Protein AF-0000000067736826 (afdb_homodimer)

Nearest PDB structures (foldseek):
  2xr7-assembly1_A-2  TM=9.872E-01  e=1.363E-75  Nicotiana tabacum
  7dev-assembly1_A  TM=9.534E-01  e=1.791E-51  Gentiana triflora
  7dex-assembly1_A  TM=9.556E-01  e=1.520E-51  Gentiana triflora
  6lpw-assembly1_A-2  TM=7.899E-01  e=3.108E-28  Arabidopsis thaliana
  8dqr-assembly1_A  TM=7.843E-01  e=4.559E-28  Arabidopsis thaliana

Organism: Nicotiana tabacum (NCBI:txid4097)

pLDDT: mean 92.84, std 6.23, range [62.31, 98.81]

Structure (mmCIF, N/CA/C/O ba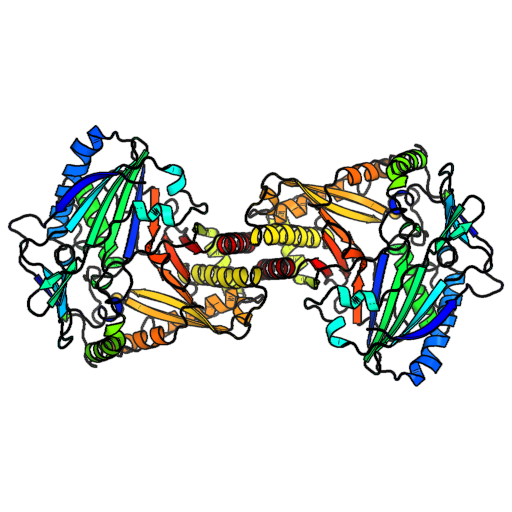ckbone):
data_AF-0000000067736826-model_v1
#
loop_
_entity.id
_entity.type
_entity.pdbx_description
1 polymer 'Anthocyanin 5-aromatic acyltransferase-like'
#
loop_
_atom_site.group_PDB
_atom_site.id
_atom_site.type_symbol
_atom_site.label_atom_id
_atom_site.label_alt_id
_atom_site.label_comp_id
_atom_site.label_asym_id
_atom_site.label_entity_id
_atom_site.label_seq_id
_atom_site.pdbx_PDB_ins_code
_atom_site.Cartn_x
_atom_site.Cartn_y
_atom_site.Cartn_z
_atom_site.occupancy
_atom_site.B_iso_or_equiv
_atom_site.auth_seq_id
_atom_site.auth_comp_id
_atom_site.auth_asym_id
_atom_site.auth_atom_id
_atom_site.pdbx_PDB_model_num
ATOM 1 N N . MET A 1 1 ? 15.25 -13.039 -27.672 1 75.31 1 MET A N 1
ATOM 2 C CA . MET A 1 1 ? 14.867 -13.922 -28.766 1 75.31 1 MET A CA 1
ATOM 3 C C . MET A 1 1 ? 15.641 -15.234 -28.703 1 75.31 1 MET A C 1
ATOM 5 O O . MET A 1 1 ? 16.75 -15.281 -28.156 1 75.31 1 MET A O 1
ATOM 9 N N . ALA A 1 2 ? 14.961 -16.422 -28.938 1 84.31 2 ALA A N 1
ATOM 10 C CA . ALA A 1 2 ? 15.602 -17.734 -28.969 1 84.31 2 ALA A CA 1
ATOM 11 C C . ALA A 1 2 ? 15.719 -18.266 -30.391 1 84.31 2 ALA A C 1
ATOM 13 O O . ALA A 1 2 ? 14.812 -18.078 -31.203 1 84.31 2 ALA A O 1
ATOM 14 N N . SER A 1 3 ? 16.953 -18.672 -30.75 1 92.12 3 SER A N 1
ATOM 15 C CA . SER A 1 3 ? 17.172 -19.297 -32.031 1 92.12 3 SER A CA 1
ATOM 16 C C . SER A 1 3 ? 17.188 -20.828 -31.938 1 92.12 3 SER A C 1
ATOM 18 O O . SER A 1 3 ? 17.766 -21.375 -31 1 92.12 3 SER A O 1
ATOM 20 N N . VAL A 1 4 ? 16.641 -21.516 -32.938 1 95.81 4 VAL A N 1
ATOM 21 C CA . VAL A 1 4 ? 16.469 -22.969 -32.875 1 95.81 4 VAL A CA 1
ATOM 22 C C . VAL A 1 4 ? 17.766 -23.656 -33.281 1 95.81 4 VAL A C 1
ATOM 24 O O . VAL A 1 4 ? 18.391 -23.312 -34.281 1 95.81 4 VAL A O 1
ATOM 27 N N . ILE A 1 5 ? 18.172 -24.578 -32.438 1 96.94 5 ILE A N 1
ATOM 28 C CA . ILE A 1 5 ? 19.328 -25.422 -32.75 1 96.94 5 ILE A CA 1
ATOM 29 C C . ILE A 1 5 ? 18.844 -26.719 -33.406 1 96.94 5 ILE A C 1
ATOM 31 O O . ILE A 1 5 ? 19.406 -27.141 -34.406 1 96.94 5 ILE A O 1
ATOM 35 N N . GLU A 1 6 ? 17.859 -27.328 -32.75 1 96.94 6 GLU A N 1
ATOM 36 C CA . GLU A 1 6 ? 17.328 -28.609 -33.219 1 96.94 6 GLU A CA 1
ATOM 37 C C . GLU A 1 6 ? 15.844 -28.734 -32.844 1 96.94 6 GLU A C 1
ATOM 39 O O . GLU A 1 6 ? 15.414 -28.297 -31.781 1 96.94 6 GLU A O 1
ATOM 44 N N . GLN A 1 7 ? 15.133 -29.188 -33.812 1 97.06 7 GLN A N 1
ATOM 45 C CA . GLN A 1 7 ? 13.766 -29.625 -33.562 1 97.06 7 GLN A CA 1
ATOM 46 C C . GLN A 1 7 ? 13.609 -31.125 -33.812 1 97.06 7 GLN A C 1
ATOM 48 O O . GLN A 1 7 ? 14.062 -31.641 -34.844 1 97.06 7 GLN A O 1
ATOM 53 N N . CYS A 1 8 ? 13 -31.781 -32.844 1 97.31 8 CYS A N 1
ATOM 54 C CA . CYS A 1 8 ? 12.891 -33.25 -32.969 1 97.31 8 CYS A CA 1
ATOM 55 C C . CYS A 1 8 ? 11.625 -33.75 -32.312 1 97.31 8 CYS A C 1
ATOM 57 O O . CYS A 1 8 ? 10.898 -33 -31.672 1 97.31 8 CYS A O 1
ATOM 59 N N . GLN A 1 9 ? 11.367 -35.031 -32.594 1 97.38 9 GLN A N 1
ATOM 60 C CA . GLN A 1 9 ? 10.312 -35.812 -31.969 1 97.38 9 GLN A CA 1
ATOM 61 C C . GLN A 1 9 ? 10.891 -36.906 -31.094 1 97.38 9 GLN A C 1
ATOM 63 O O . GLN A 1 9 ? 11.773 -37.656 -31.531 1 97.38 9 GLN A O 1
ATOM 68 N N . VAL A 1 10 ? 10.422 -36.938 -29.891 1 97.62 10 VAL A N 1
ATOM 69 C CA . VAL A 1 10 ? 10.898 -38 -29 1 97.62 10 VAL A CA 1
ATOM 70 C C . VAL A 1 10 ? 9.75 -38.938 -28.656 1 97.62 10 VAL A C 1
ATOM 72 O O . VAL A 1 10 ? 8.75 -38.5 -28.078 1 97.62 10 VAL A O 1
ATOM 75 N N . ALA A 1 11 ? 9.867 -40.188 -28.953 1 96.25 11 ALA A N 1
ATOM 76 C CA . ALA A 1 11 ? 8.867 -41.219 -28.656 1 96.25 11 ALA A CA 1
ATOM 77 C C . ALA A 1 11 ? 9.312 -42.094 -27.5 1 96.25 11 ALA A C 1
ATOM 79 O O . ALA A 1 11 ? 10.492 -42.125 -27.141 1 96.25 11 ALA A O 1
ATOM 80 N N . PRO A 1 12 ? 8.281 -42.688 -26.875 1 95.25 12 PRO A N 1
ATOM 81 C CA . PRO A 1 12 ? 8.672 -43.656 -25.875 1 95.25 12 PRO A CA 1
ATOM 82 C C . PRO A 1 12 ? 9.594 -44.75 -26.438 1 95.25 12 PRO A C 1
ATOM 84 O O . PRO A 1 12 ? 9.43 -45.156 -27.578 1 95.25 12 PRO A O 1
ATOM 87 N N . SER A 1 13 ? 10.539 -45.156 -25.656 1 87.38 13 SER A N 1
ATOM 88 C CA . SER A 1 13 ? 11.508 -46.156 -26.094 1 87.38 13 SER A CA 1
ATOM 89 C C . SER A 1 13 ? 10.805 -47.406 -26.641 1 87.38 13 SER A C 1
ATOM 91 O O . SER A 1 13 ? 9.805 -47.844 -26.078 1 87.38 13 SER A O 1
ATOM 93 N N . PRO A 1 14 ? 11.414 -47.906 -27.781 1 73.94 14 PRO A N 1
ATOM 94 C CA . PRO A 1 14 ? 10.812 -49.031 -28.5 1 73.94 14 PRO A CA 1
ATOM 95 C C . PRO A 1 14 ? 10.672 -50.281 -27.656 1 73.94 14 PRO A C 1
ATOM 97 O O . PRO A 1 14 ? 11.516 -50.531 -26.781 1 73.94 14 PRO A O 1
ATOM 100 N N . GLY A 1 15 ? 9.656 -51.188 -28 1 65.12 15 GLY A N 1
ATOM 101 C CA . GLY A 1 15 ? 9.406 -52.5 -27.391 1 65.12 15 GLY A CA 1
ATOM 102 C C . GLY A 1 15 ? 8.492 -52.406 -26.188 1 65.12 15 GLY A C 1
ATOM 103 O O . GLY A 1 15 ? 7.961 -53.438 -25.734 1 65.12 15 GLY A O 1
ATOM 104 N N . SER A 1 16 ? 8.414 -51.281 -25.656 1 62.31 16 SER A N 1
ATOM 105 C CA . SER A 1 16 ? 7.762 -51.281 -24.344 1 62.31 16 SER A CA 1
ATOM 106 C C . SER A 1 16 ? 6.441 -50.531 -24.391 1 62.31 16 SER A C 1
ATOM 108 O O . SER A 1 16 ? 5.582 -50.719 -23.531 1 62.31 16 SER A O 1
ATOM 110 N N . ALA A 1 17 ? 6.324 -49.688 -25.516 1 67.25 17 ALA A N 1
ATOM 111 C CA . ALA A 1 17 ? 5.148 -48.844 -25.344 1 67.25 17 ALA A CA 1
ATOM 112 C C . ALA A 1 17 ? 3.957 -49.375 -26.125 1 67.25 17 ALA A C 1
ATOM 114 O O . ALA A 1 17 ? 3.996 -49.469 -27.344 1 67.25 17 ALA A O 1
ATOM 115 N N . ALA A 1 18 ? 3.129 -50.031 -25.438 1 80.56 18 ALA A N 1
ATOM 116 C CA . ALA A 1 18 ? 1.862 -50.469 -26.016 1 80.56 18 ALA A CA 1
ATOM 117 C C . ALA A 1 18 ? 0.88 -49.312 -26.141 1 80.56 18 ALA A C 1
ATOM 119 O O . ALA A 1 18 ? 0.97 -48.344 -25.391 1 80.56 18 ALA A O 1
ATOM 120 N N . GLU A 1 19 ? 0.165 -49.406 -27.156 1 90.44 19 GLU A N 1
ATOM 121 C CA . GLU A 1 19 ? -0.907 -48.438 -27.312 1 90.44 19 GLU A CA 1
ATOM 122 C C . GLU A 1 19 ? -1.796 -48.375 -26.078 1 90.44 19 GLU A C 1
ATOM 124 O O . GLU A 1 19 ? -1.979 -49.375 -25.406 1 90.44 19 GLU A O 1
ATOM 129 N N . LEU A 1 20 ? -2.164 -47.188 -25.75 1 92.94 20 LEU A N 1
ATOM 130 C CA . LEU A 1 20 ? -2.902 -46.969 -24.516 1 92.94 20 LEU A CA 1
ATOM 131 C C . LEU A 1 20 ? -4.016 -45.938 -24.703 1 92.94 20 LEU A C 1
ATOM 133 O O . LEU A 1 20 ? -3.812 -44.938 -25.375 1 92.94 20 LEU A O 1
ATOM 137 N N . THR A 1 21 ? -5.176 -46.344 -24.312 1 94.5 21 THR A N 1
ATOM 138 C CA . THR A 1 21 ? -6.305 -45.406 -24.266 1 94.5 21 THR A CA 1
ATOM 139 C C . THR A 1 21 ? -6.797 -45.25 -22.828 1 94.5 21 THR A C 1
ATOM 141 O O . THR A 1 21 ? -7.117 -46.219 -22.156 1 94.5 21 THR A O 1
ATOM 144 N N . LEU A 1 22 ? -6.781 -44.031 -22.391 1 95.56 22 LEU A N 1
ATOM 145 C CA . LEU A 1 22 ? -7.262 -43.719 -21.047 1 95.56 22 LEU A CA 1
ATOM 146 C C . LEU A 1 22 ? -8.508 -42.844 -21.109 1 95.56 22 LEU A C 1
ATOM 148 O O . LEU A 1 22 ? -8.438 -41.688 -21.5 1 95.56 22 LEU A O 1
ATOM 152 N N . PRO A 1 23 ? -9.578 -43.406 -20.672 1 93.12 23 PRO A N 1
ATOM 153 C CA . PRO A 1 23 ? -10.766 -42.531 -20.625 1 93.12 23 PRO A CA 1
ATOM 154 C C . PRO A 1 23 ? -10.633 -41.406 -19.625 1 93.12 23 PRO A C 1
ATOM 156 O O . PRO A 1 23 ? -10.039 -41.562 -18.562 1 93.12 23 PRO A O 1
ATOM 159 N N . LEU A 1 24 ? -11.219 -40.281 -19.953 1 94.38 24 LEU A N 1
ATOM 160 C CA . LEU A 1 24 ? -11.234 -39.156 -19 1 94.38 24 LEU A CA 1
ATOM 161 C C . LEU A 1 24 ? -12.266 -39.406 -17.906 1 94.38 24 LEU A C 1
ATOM 163 O O . LEU A 1 24 ? -13.297 -40.031 -18.141 1 94.38 24 LEU A O 1
ATOM 167 N N . THR A 1 25 ? -11.922 -39 -16.766 1 93.75 25 THR A N 1
ATOM 168 C CA . THR A 1 25 ? -12.859 -39.031 -15.648 1 93.75 25 THR A CA 1
ATOM 169 C C . THR A 1 25 ? -13.5 -37.656 -15.438 1 93.75 25 THR A C 1
ATOM 171 O O . THR A 1 25 ? -13.164 -36.688 -16.141 1 93.75 25 THR A O 1
ATOM 174 N N . TYR A 1 26 ? -14.398 -37.562 -14.461 1 92.81 26 TYR A N 1
ATOM 175 C CA . TYR A 1 26 ? -15.07 -36.312 -14.211 1 92.81 26 TYR A CA 1
ATOM 176 C C . TYR A 1 26 ? -14.109 -35.281 -13.617 1 92.81 26 TYR A C 1
ATOM 178 O O . TYR A 1 26 ? -14.383 -34.094 -13.625 1 92.81 26 TYR A O 1
ATOM 186 N N . PHE A 1 27 ? -12.945 -35.719 -13.172 1 94.19 27 PHE A N 1
ATOM 187 C CA . PHE A 1 27 ? -11.93 -34.781 -12.703 1 94.19 27 PHE A CA 1
ATOM 188 C C . PHE A 1 27 ? -11.211 -34.125 -13.875 1 94.19 27 PHE A C 1
ATOM 190 O O . PHE A 1 27 ? -10.586 -33.062 -13.719 1 94.19 27 PHE A O 1
ATOM 197 N N . ASP A 1 28 ? -11.344 -34.688 -15.016 1 94.19 28 ASP A N 1
ATOM 198 C CA . ASP A 1 28 ? -10.562 -34.25 -16.172 1 94.19 28 ASP A CA 1
ATOM 199 C C . ASP A 1 28 ? -11.383 -33.344 -17.062 1 94.19 28 ASP A C 1
ATOM 201 O O . ASP A 1 28 ? -10.852 -32.375 -17.625 1 94.19 28 ASP A O 1
ATOM 205 N N . HIS A 1 29 ? -12.617 -33.5 -17.125 1 90 29 HIS A N 1
ATOM 206 C CA . HIS A 1 29 ? -13.477 -32.906 -18.141 1 90 29 HIS A CA 1
ATOM 207 C C . HIS A 1 29 ? -13.414 -31.391 -18.094 1 90 29 HIS A C 1
ATOM 209 O O . HIS A 1 29 ? -13.344 -30.734 -19.141 1 90 29 HIS A O 1
ATOM 215 N N . GLY A 1 30 ? -13.422 -30.906 -17 1 86.62 30 GLY A N 1
ATOM 216 C CA . GLY A 1 30 ? -13.5 -29.453 -16.844 1 86.62 30 GLY A CA 1
ATOM 217 C C . GLY A 1 30 ? -12.273 -28.734 -17.359 1 86.62 30 GLY A C 1
ATOM 218 O O . GLY A 1 30 ? -12.32 -27.531 -17.641 1 86.62 30 GLY A O 1
ATOM 219 N N . TRP A 1 31 ? -11.211 -29.438 -17.578 1 89.88 31 TRP A N 1
ATOM 220 C CA . TRP A 1 31 ? -9.938 -28.828 -17.953 1 89.88 31 TRP A CA 1
ATOM 221 C C . TRP A 1 31 ? -9.742 -28.859 -19.453 1 89.88 31 TRP A C 1
ATOM 223 O O . TRP A 1 31 ? -8.727 -28.375 -19.969 1 89.88 31 TRP A O 1
ATOM 233 N N . LEU A 1 32 ? -10.672 -29.375 -20.156 1 88.69 32 LEU A N 1
ATOM 234 C CA . LEU A 1 32 ? -10.547 -29.531 -21.609 1 88.69 32 LEU A CA 1
ATOM 235 C C . LEU A 1 32 ? -10.383 -28.172 -22.281 1 88.69 32 LEU A C 1
ATOM 237 O O . LEU A 1 32 ? -9.57 -28.031 -23.203 1 88.69 32 LEU A O 1
ATOM 241 N N . GLY A 1 33 ? -11.117 -27.203 -21.812 1 81.88 33 GLY A N 1
ATOM 242 C CA . GLY A 1 33 ? -11.078 -25.891 -22.422 1 81.88 33 GLY A CA 1
ATOM 243 C C . GLY A 1 33 ? -10.172 -24.922 -21.688 1 81.88 33 GLY A C 1
ATOM 244 O O . GLY A 1 33 ? -10.117 -23.734 -22.047 1 81.88 33 GLY A O 1
ATOM 245 N N . PHE A 1 34 ? -9.508 -25.406 -20.734 1 84.88 34 PHE A N 1
ATOM 246 C CA . PHE A 1 34 ? -8.625 -24.562 -19.938 1 84.88 34 PHE A CA 1
ATOM 247 C C . PHE A 1 34 ? -7.363 -24.203 -20.719 1 84.88 34 PHE A C 1
ATOM 249 O O . PHE A 1 34 ? -6.98 -24.922 -21.641 1 84.88 34 PHE A O 1
ATOM 256 N N . HIS A 1 35 ? -6.805 -23.109 -20.391 1 87.19 35 HIS A N 1
ATOM 257 C CA . HIS A 1 35 ? -5.539 -22.766 -21.031 1 87.19 35 HIS A CA 1
ATOM 258 C C . HIS A 1 35 ? -4.469 -23.812 -20.719 1 87.19 35 HIS A C 1
ATOM 260 O O . HIS A 1 35 ? -4.598 -24.578 -19.766 1 87.19 35 HIS A O 1
ATOM 266 N N . ARG A 1 36 ? -3.467 -23.797 -21.547 1 93.19 36 ARG A N 1
ATOM 267 C CA . ARG A 1 36 ? -2.369 -24.75 -21.359 1 93.19 36 ARG A CA 1
ATOM 268 C C . ARG A 1 36 ? -1.518 -24.375 -20.156 1 93.19 36 ARG A C 1
ATOM 270 O O . ARG A 1 36 ? -1.398 -23.188 -19.812 1 93.19 36 ARG A O 1
ATOM 277 N N . MET A 1 37 ? -1.019 -25.422 -19.547 1 94.69 37 MET A N 1
ATOM 278 C CA . MET A 1 37 ? -0.098 -25.203 -18.438 1 94.69 37 MET A CA 1
ATOM 279 C C . MET A 1 37 ? 1.327 -25 -18.938 1 94.69 37 MET A C 1
ATOM 281 O O . MET A 1 37 ? 1.821 -25.797 -19.734 1 94.69 37 MET A O 1
ATOM 285 N N . ARG A 1 38 ? 1.896 -23.922 -18.484 1 95.94 38 ARG A N 1
ATOM 286 C CA . ARG A 1 38 ? 3.236 -23.562 -18.938 1 95.94 38 ARG A CA 1
ATOM 287 C C . ARG A 1 38 ? 4.16 -23.281 -17.766 1 95.94 38 ARG A C 1
ATOM 289 O O . ARG A 1 38 ? 3.818 -22.484 -16.875 1 95.94 38 ARG A O 1
ATOM 296 N N . ARG A 1 39 ? 5.281 -23.984 -17.766 1 97.06 39 ARG A N 1
ATOM 297 C CA . ARG A 1 39 ? 6.281 -23.781 -16.719 1 97.06 39 ARG A CA 1
ATOM 298 C C . ARG A 1 39 ? 7.691 -23.797 -17.297 1 97.06 39 ARG A C 1
ATOM 300 O O . ARG A 1 39 ? 7.922 -24.359 -18.375 1 97.06 39 ARG A O 1
ATOM 307 N N . ILE A 1 40 ? 8.57 -23.109 -16.609 1 98.25 40 ILE A N 1
ATOM 308 C CA . ILE A 1 40 ? 9.969 -23.094 -17 1 98.25 40 ILE A CA 1
ATOM 309 C C . ILE A 1 40 ? 10.852 -23.375 -15.789 1 98.25 40 ILE A C 1
ATOM 311 O O . ILE A 1 40 ? 10.633 -22.812 -14.711 1 98.25 40 ILE A O 1
ATOM 315 N N . LEU A 1 41 ? 11.812 -24.25 -15.953 1 98.62 41 LEU A N 1
ATOM 316 C CA . LEU A 1 41 ? 12.898 -24.438 -15 1 98.62 41 LEU A CA 1
ATOM 317 C C . LEU A 1 41 ? 14.211 -23.891 -15.555 1 98.62 41 LEU A C 1
ATOM 319 O O . LEU A 1 41 ? 14.586 -24.203 -16.688 1 98.62 41 LEU A O 1
ATOM 323 N N . PHE A 1 42 ? 14.852 -23.078 -14.781 1 98.69 42 PHE A N 1
ATOM 324 C CA . PHE A 1 42 ? 16.172 -22.562 -15.141 1 98.69 42 PHE A CA 1
ATOM 325 C C . PHE A 1 42 ? 17.266 -23.219 -14.297 1 98.69 42 PHE A C 1
ATOM 327 O O . PHE A 1 42 ? 17.125 -23.344 -13.078 1 98.69 42 PHE A O 1
ATOM 334 N N . TYR A 1 43 ? 18.312 -23.625 -14.969 1 98.5 43 TYR A N 1
ATOM 335 C CA . TYR A 1 43 ? 19.469 -24.219 -14.297 1 98.5 43 TYR A CA 1
ATOM 336 C C . TYR A 1 43 ? 20.734 -23.422 -14.594 1 98.5 43 TYR A C 1
ATOM 338 O O . TYR A 1 43 ? 21 -23.078 -15.75 1 98.5 43 TYR A O 1
ATOM 346 N N . LYS A 1 44 ? 21.438 -23.141 -13.539 1 97.44 44 LYS A N 1
ATOM 347 C CA . LYS A 1 44 ? 22.781 -22.609 -13.742 1 97.44 44 LYS A CA 1
ATOM 348 C C . LYS A 1 44 ? 23.75 -23.719 -14.18 1 97.44 44 LYS A C 1
ATOM 350 O O . LYS A 1 44 ? 23.953 -24.688 -13.445 1 97.44 44 LYS A O 1
ATOM 355 N N . LEU A 1 45 ? 24.234 -23.594 -15.336 1 96.69 45 LEU A N 1
ATOM 356 C CA . LEU A 1 45 ? 25.141 -24.578 -15.93 1 96.69 45 LEU A CA 1
ATOM 357 C C . LEU A 1 45 ? 26.031 -23.922 -16.984 1 96.69 45 LEU A C 1
ATOM 359 O O . LEU A 1 45 ? 25.656 -23.812 -18.156 1 96.69 45 LEU A O 1
ATOM 363 N N . PRO A 1 46 ? 27.234 -23.484 -16.547 1 94.94 46 PRO A N 1
ATOM 364 C CA . PRO A 1 46 ? 28.125 -22.859 -17.531 1 94.94 46 PRO A CA 1
ATOM 365 C C . PRO A 1 46 ? 28.656 -23.859 -18.562 1 94.94 46 PRO A C 1
ATOM 367 O O . PRO A 1 46 ? 29.703 -24.469 -18.328 1 94.94 46 PRO A O 1
ATOM 370 N N . ILE A 1 47 ? 27.984 -24 -19.625 1 96.5 47 ILE A N 1
ATOM 371 C CA . ILE A 1 47 ? 28.344 -24.953 -20.656 1 96.5 47 ILE A CA 1
ATOM 372 C C . ILE A 1 47 ? 28.375 -24.25 -22.016 1 96.5 47 ILE A C 1
ATOM 374 O O . ILE A 1 47 ? 27.594 -23.328 -22.266 1 96.5 47 ILE A O 1
ATOM 378 N N . SER A 1 48 ? 29.266 -24.75 -22.859 1 96.75 48 SER A N 1
ATOM 379 C CA . SER A 1 48 ? 29.391 -24.203 -24.203 1 96.75 48 SER A CA 1
ATOM 380 C C . SER A 1 48 ? 28.375 -24.828 -25.156 1 96.75 48 SER A C 1
ATOM 382 O O . SER A 1 48 ? 27.828 -25.891 -24.859 1 96.75 48 SER A O 1
ATOM 384 N N . ARG A 1 49 ? 28.172 -24.156 -26.297 1 96.88 49 ARG A N 1
ATOM 385 C CA . ARG A 1 49 ? 27.234 -24.656 -27.281 1 96.88 49 ARG A CA 1
ATOM 386 C C . ARG A 1 49 ? 27.672 -26.031 -27.812 1 96.88 49 ARG A C 1
ATOM 388 O O . ARG A 1 49 ? 26.859 -26.953 -27.906 1 96.88 49 ARG A O 1
ATOM 395 N N . PRO A 1 50 ? 28.953 -26.219 -28.141 1 97.5 50 PRO A N 1
ATOM 396 C CA . PRO A 1 50 ? 29.344 -27.547 -28.625 1 97.5 50 PRO A CA 1
ATOM 397 C C . PRO A 1 50 ? 29.094 -28.641 -27.594 1 97.5 50 PRO A C 1
ATOM 399 O O . PRO A 1 50 ? 28.625 -29.734 -27.953 1 97.5 50 PRO A O 1
ATOM 402 N N . ASP A 1 51 ? 29.391 -28.375 -26.422 1 97.12 51 ASP A N 1
ATOM 403 C CA . ASP A 1 51 ? 29.156 -29.359 -25.375 1 97.12 51 ASP A CA 1
ATOM 404 C C . ASP A 1 51 ? 27.672 -29.625 -25.188 1 97.12 51 ASP A C 1
ATOM 406 O O . ASP A 1 51 ? 27.266 -30.766 -24.922 1 97.12 51 ASP A O 1
ATOM 410 N N . PHE A 1 52 ? 26.938 -28.562 -25.266 1 98.06 52 PHE A N 1
ATOM 411 C CA . PHE A 1 52 ? 25.484 -28.703 -25.188 1 98.06 52 PHE A CA 1
ATOM 412 C C . PHE A 1 52 ? 24.969 -29.641 -26.281 1 98.06 52 PHE A C 1
ATOM 414 O O . PHE A 1 52 ? 24.203 -30.562 -25.984 1 98.06 52 PHE A O 1
ATOM 421 N N . VAL A 1 53 ? 25.359 -29.484 -27.469 1 98.12 53 VAL A N 1
ATOM 422 C CA . VAL A 1 53 ? 24.891 -30.234 -28.625 1 98.12 53 VAL A CA 1
ATOM 423 C C . VAL A 1 53 ? 25.391 -31.672 -28.547 1 98.12 53 VAL A C 1
ATOM 425 O O . VAL A 1 53 ? 24.656 -32.625 -28.844 1 98.12 53 VAL A O 1
ATOM 428 N N . GLN A 1 54 ? 26.578 -31.859 -28.047 1 97.62 54 GLN A N 1
ATOM 429 C CA . GLN A 1 54 ? 27.219 -33.156 -28.125 1 97.62 54 GLN A CA 1
ATOM 430 C C . GLN A 1 54 ? 26.844 -34.031 -26.906 1 97.62 54 GLN A C 1
ATOM 432 O O . GLN A 1 54 ? 26.797 -35.25 -27.016 1 97.62 54 GLN A O 1
ATOM 437 N N . THR A 1 55 ? 26.594 -33.375 -25.859 1 96.5 55 THR A N 1
ATOM 438 C CA . THR A 1 55 ? 26.438 -34.156 -24.641 1 96.5 55 THR A CA 1
ATOM 439 C C . THR A 1 55 ? 25.031 -34 -24.062 1 96.5 55 THR A C 1
ATOM 441 O O . THR A 1 55 ? 24.375 -35 -23.766 1 96.5 55 THR A O 1
ATOM 444 N N . ILE A 1 56 ? 24.531 -32.812 -23.906 1 97.69 56 ILE A N 1
ATOM 445 C CA . ILE A 1 56 ? 23.281 -32.562 -23.188 1 97.69 56 ILE A CA 1
ATOM 446 C C . ILE A 1 56 ? 22.094 -33 -24.047 1 97.69 56 ILE A C 1
ATOM 448 O O . ILE A 1 56 ? 21.219 -33.719 -23.547 1 97.69 56 ILE A O 1
ATOM 452 N N . ILE A 1 57 ? 22.031 -32.625 -25.266 1 98.5 57 ILE A N 1
ATOM 453 C CA . ILE A 1 57 ? 20.891 -32.875 -26.141 1 98.5 57 ILE A CA 1
ATOM 454 C C . ILE A 1 57 ? 20.672 -34.406 -26.25 1 98.5 57 ILE A C 1
ATOM 456 O O . ILE A 1 57 ? 19.578 -34.875 -25.984 1 98.5 57 ILE A O 1
ATOM 460 N N . PRO A 1 58 ? 21.719 -35.188 -26.531 1 98.25 58 PRO A N 1
ATOM 461 C CA . PRO A 1 58 ? 21.484 -36.625 -26.656 1 98.25 58 PRO A CA 1
ATOM 462 C C . PRO A 1 58 ? 21.016 -37.25 -25.344 1 98.25 58 PRO A C 1
ATOM 464 O O . PRO A 1 58 ? 20.125 -38.094 -25.344 1 98.25 58 PRO A O 1
ATOM 467 N N . THR A 1 59 ? 21.594 -36.844 -24.281 1 97.88 59 THR A N 1
ATOM 468 C CA . THR A 1 59 ? 21.25 -37.406 -22.984 1 97.88 59 THR A CA 1
ATOM 469 C C . THR A 1 59 ? 19.812 -37.062 -22.609 1 97.88 59 THR A C 1
ATOM 471 O O . THR A 1 59 ? 19.094 -37.906 -22.062 1 97.88 59 THR A O 1
ATOM 474 N N . LEU A 1 60 ? 19.406 -35.844 -22.891 1 98.62 60 LEU A N 1
ATOM 475 C CA . LEU A 1 60 ? 18.031 -35.438 -22.609 1 98.62 60 LEU A CA 1
ATOM 476 C C . LEU A 1 60 ? 17.031 -36.188 -23.469 1 98.62 60 LEU A C 1
ATOM 478 O O . LEU A 1 60 ? 15.969 -36.594 -22.984 1 98.62 60 LEU A O 1
ATOM 482 N N . LYS A 1 61 ? 17.344 -36.375 -24.688 1 98.19 61 LYS A N 1
ATOM 483 C CA . LYS A 1 61 ? 16.453 -37.125 -25.562 1 98.19 61 LYS A CA 1
ATOM 484 C C . LYS A 1 61 ? 16.312 -38.562 -25.094 1 98.19 61 LYS A C 1
ATOM 486 O O . LYS A 1 61 ? 15.188 -39.094 -25.016 1 98.19 61 LYS A O 1
ATOM 491 N N . ASP A 1 62 ? 17.438 -39.188 -24.75 1 97.25 62 ASP A N 1
ATOM 492 C CA . ASP A 1 62 ? 17.422 -40.562 -24.328 1 97.25 62 ASP A CA 1
ATOM 493 C C . ASP A 1 62 ? 16.641 -40.75 -23.031 1 97.25 62 ASP A C 1
ATOM 495 O O . ASP A 1 62 ? 15.805 -41.656 -22.922 1 97.25 62 ASP A O 1
ATOM 499 N N . SER A 1 63 ? 16.953 -39.938 -22.094 1 97.94 63 SER A N 1
ATOM 500 C CA . SER A 1 63 ? 16.281 -40.062 -20.797 1 97.94 63 SER A CA 1
ATOM 501 C C . SER A 1 63 ? 14.797 -39.719 -20.922 1 97.94 63 SER A C 1
ATOM 503 O O . SER A 1 63 ? 13.977 -40.312 -20.219 1 97.94 63 SER A O 1
ATOM 505 N N . LEU A 1 64 ? 14.445 -38.75 -21.781 1 98.38 64 LEU A N 1
ATOM 506 C CA . LEU A 1 64 ? 13.039 -38.469 -22.016 1 98.38 64 LEU A CA 1
ATOM 507 C C . LEU A 1 64 ? 12.32 -39.688 -22.609 1 98.38 64 LEU A C 1
ATOM 509 O O . LEU A 1 64 ? 11.211 -40.031 -22.188 1 98.38 64 LEU A O 1
ATOM 513 N N . SER A 1 65 ? 12.93 -40.25 -23.547 1 97.19 65 SER A N 1
ATOM 514 C CA . SER A 1 65 ? 12.359 -41.438 -24.172 1 97.19 65 SER A CA 1
ATOM 515 C C . SER A 1 65 ? 12.102 -42.531 -23.141 1 97.19 65 SER A C 1
ATOM 517 O O . SER A 1 65 ? 11.039 -43.156 -23.156 1 97.19 65 SER A O 1
ATOM 519 N N . LEU A 1 66 ? 13.031 -42.719 -22.297 1 95.75 66 LEU A N 1
ATOM 520 C CA . LEU A 1 66 ? 12.898 -43.719 -21.25 1 95.75 66 LEU A CA 1
ATOM 521 C C . LEU A 1 66 ? 11.773 -43.344 -20.281 1 95.75 66 LEU A C 1
ATOM 523 O O . LEU A 1 66 ? 11.031 -44.219 -19.828 1 95.75 66 LEU A O 1
ATOM 527 N N . THR A 1 67 ? 11.719 -42.125 -19.969 1 96.94 67 THR A N 1
ATOM 528 C CA . THR A 1 67 ? 10.688 -41.656 -19.047 1 96.94 67 THR A CA 1
ATOM 529 C C . THR A 1 67 ? 9.305 -41.844 -19.656 1 96.94 67 THR A C 1
ATOM 531 O O . THR A 1 67 ? 8.367 -42.25 -18.953 1 96.94 67 THR A O 1
ATOM 534 N N . LEU A 1 68 ? 9.172 -41.5 -20.938 1 96.94 68 LEU A N 1
ATOM 535 C CA . LEU A 1 68 ? 7.883 -41.562 -21.641 1 96.94 68 LEU A CA 1
ATOM 536 C C . LEU A 1 68 ? 7.367 -43 -21.719 1 96.94 68 LEU A C 1
ATOM 538 O O . LEU A 1 68 ? 6.164 -43.219 -21.875 1 96.94 68 LEU A O 1
ATOM 542 N N . LYS A 1 69 ? 8.219 -43.906 -21.562 1 94.06 69 LYS A N 1
ATOM 543 C CA . LYS A 1 69 ? 7.785 -45.312 -21.469 1 94.06 69 LYS A CA 1
ATOM 544 C C . LYS A 1 69 ? 6.859 -45.5 -20.281 1 94.06 69 LYS A C 1
ATOM 546 O O . LYS A 1 69 ? 5.934 -46.312 -20.344 1 94.06 69 LYS A O 1
ATOM 551 N N . HIS A 1 70 ? 7.172 -44.875 -19.266 1 94.19 70 HIS A N 1
ATOM 552 C CA . HIS A 1 70 ? 6.34 -44.938 -18.062 1 94.19 70 HIS A CA 1
ATOM 553 C C . HIS A 1 70 ? 5.176 -43.969 -18.125 1 94.19 70 HIS A C 1
ATOM 555 O O . HIS A 1 70 ? 4.121 -44.219 -17.547 1 94.19 70 HIS A O 1
ATOM 561 N N . TYR A 1 71 ? 5.348 -42.875 -18.844 1 96.88 71 TYR A N 1
ATOM 562 C CA . TYR A 1 71 ? 4.344 -41.844 -18.938 1 96.88 71 TYR A CA 1
ATOM 563 C C . TYR A 1 71 ? 3.799 -41.719 -20.359 1 96.88 71 TYR A C 1
ATOM 565 O O . TYR A 1 71 ? 3.766 -40.625 -20.938 1 96.88 71 TYR A O 1
ATOM 573 N N . ILE A 1 72 ? 3.264 -42.688 -20.797 1 95.94 72 ILE A N 1
ATOM 574 C CA . ILE A 1 72 ? 2.895 -42.906 -22.188 1 95.94 72 ILE A CA 1
ATOM 575 C C . ILE A 1 72 ? 1.853 -41.875 -22.625 1 95.94 72 ILE A C 1
ATOM 577 O O . ILE A 1 72 ? 1.938 -41.344 -23.719 1 95.94 72 ILE A O 1
ATOM 581 N N . PRO A 1 73 ? 0.858 -41.594 -21.828 1 96.62 73 PRO A N 1
ATOM 582 C CA . PRO A 1 73 ? -0.186 -40.688 -22.281 1 96.62 73 PRO A CA 1
ATOM 583 C C . PRO A 1 73 ? 0.358 -39.312 -22.641 1 96.62 73 PRO A C 1
ATOM 585 O O . PRO A 1 73 ? -0.24 -38.594 -23.438 1 96.62 73 PRO A O 1
ATOM 588 N N . LEU A 1 74 ? 1.473 -38.938 -22.094 1 97.88 74 LEU A N 1
ATOM 589 C CA . LEU A 1 74 ? 2.039 -37.625 -22.359 1 97.88 74 LEU A CA 1
ATOM 590 C C . LEU A 1 74 ? 2.6 -37.531 -23.781 1 97.88 74 LEU A C 1
ATOM 592 O O . LEU A 1 74 ? 2.77 -36.438 -24.312 1 97.88 74 LEU A O 1
ATOM 596 N N . ALA A 1 75 ? 2.908 -38.625 -24.312 1 97.31 75 ALA A N 1
ATOM 597 C CA . ALA A 1 75 ? 3.412 -38.688 -25.688 1 97.31 75 ALA A CA 1
ATOM 598 C C . ALA A 1 75 ? 2.266 -38.75 -26.688 1 97.31 75 ALA A C 1
ATOM 600 O O . ALA A 1 75 ? 2.488 -38.688 -27.906 1 97.31 75 ALA A O 1
ATOM 601 N N . GLY A 1 76 ? 1.078 -38.875 -26.172 1 97 76 GLY A N 1
ATOM 602 C CA . GLY A 1 76 ? -0.078 -39.094 -27.031 1 97 76 GLY A CA 1
ATOM 603 C C . GLY A 1 76 ? -0.847 -37.812 -27.297 1 97 76 GLY A C 1
ATOM 604 O O . GLY A 1 76 ? -0.253 -36.719 -27.406 1 97 76 GLY A O 1
ATOM 605 N N . ASN A 1 77 ? -2.164 -38 -27.516 1 96.94 77 ASN A N 1
ATOM 606 C CA . ASN A 1 77 ? -3.072 -36.906 -27.859 1 96.94 77 ASN A CA 1
ATOM 607 C C . ASN A 1 77 ? -4.344 -36.969 -27.016 1 96.94 77 ASN A C 1
ATOM 609 O O . ASN A 1 77 ? -4.746 -38.031 -26.547 1 96.94 77 ASN A O 1
ATOM 613 N N . VAL A 1 78 ? -4.832 -35.75 -26.844 1 96 78 VAL A N 1
ATOM 614 C CA . VAL A 1 78 ? -6.234 -35.688 -26.438 1 96 78 VAL A CA 1
ATOM 615 C C . VAL A 1 78 ? -7.133 -35.938 -27.641 1 96 78 VAL A C 1
ATOM 617 O O . VAL A 1 78 ? -7.078 -35.188 -28.625 1 96 78 VAL A O 1
ATOM 620 N N . ALA A 1 79 ? -7.844 -36.938 -27.547 1 95.19 79 ALA A N 1
ATOM 621 C CA . ALA A 1 79 ? -8.781 -37.25 -28.609 1 95.19 79 ALA A CA 1
ATOM 622 C C . ALA A 1 79 ? -10.203 -36.844 -28.25 1 95.19 79 ALA A C 1
ATOM 624 O O . ALA A 1 79 ? -10.844 -37.469 -27.391 1 95.19 79 ALA A O 1
ATOM 625 N N . CYS A 1 80 ? -10.656 -35.875 -28.922 1 92 80 CYS A N 1
ATOM 626 C CA . CYS A 1 80 ? -12 -35.375 -28.672 1 92 80 CYS A CA 1
ATOM 627 C C . CYS A 1 80 ? -12.938 -35.75 -29.828 1 92 80 CYS A C 1
ATOM 629 O O . CYS A 1 80 ? -12.664 -35.375 -30.969 1 92 80 CYS A O 1
ATOM 631 N N . PRO A 1 81 ? -14 -36.375 -29.469 1 90.88 81 PRO A N 1
ATOM 632 C CA . PRO A 1 81 ? -14.961 -36.625 -30.547 1 90.88 81 PRO A CA 1
ATOM 633 C C . PRO A 1 81 ? -15.484 -35.344 -31.188 1 90.88 81 PRO A C 1
ATOM 635 O O . PRO A 1 81 ? -15.883 -34.406 -30.5 1 90.88 81 PRO A O 1
ATOM 638 N N . GLN A 1 82 ? -15.594 -35.406 -32.469 1 89 82 GLN A N 1
ATOM 639 C CA . GLN A 1 82 ? -15.992 -34.219 -33.219 1 89 82 GLN A CA 1
ATOM 640 C C . GLN A 1 82 ? -17.453 -33.875 -32.969 1 89 82 GLN A C 1
ATOM 642 O O . GLN A 1 82 ? -17.844 -32.688 -32.938 1 89 82 GLN A O 1
ATOM 647 N N . ASP A 1 83 ? -18.219 -34.844 -32.781 1 87.44 83 ASP A N 1
ATOM 648 C CA . ASP A 1 83 ? -19.656 -34.625 -32.562 1 87.44 83 ASP A CA 1
ATOM 649 C C . ASP A 1 83 ? -19.984 -34.438 -31.094 1 87.44 83 ASP A C 1
ATOM 651 O O . ASP A 1 83 ? -21.141 -34.219 -30.734 1 87.44 83 ASP A O 1
ATOM 655 N N . TRP A 1 84 ? -19.062 -34.625 -30.188 1 87.06 84 TRP A N 1
ATOM 656 C CA . TRP A 1 84 ? -19.188 -34.469 -28.75 1 87.06 84 TRP A CA 1
ATOM 657 C C . TRP A 1 84 ? -20.156 -35.5 -28.172 1 87.06 84 TRP A C 1
ATOM 659 O O . TRP A 1 84 ? -20.797 -35.25 -27.141 1 87.06 84 TRP A O 1
ATOM 669 N N . SER A 1 85 ? -20.328 -36.562 -28.844 1 85.62 85 SER A N 1
ATOM 670 C CA . SER A 1 85 ? -21.266 -37.594 -28.406 1 85.62 85 SER A CA 1
ATOM 671 C C . SER A 1 85 ? -20.672 -38.438 -27.297 1 85.62 85 SER A C 1
ATOM 673 O O . SER A 1 85 ? -21.391 -38.969 -26.438 1 85.62 85 SER A O 1
ATOM 675 N N . GLY A 1 86 ? -19.375 -38.656 -27.281 1 87.12 86 GLY A N 1
ATOM 676 C CA . GLY A 1 86 ? -18.672 -39.406 -26.25 1 87.12 86 GLY A CA 1
ATOM 677 C C . GLY A 1 86 ? -17.625 -38.562 -25.531 1 87.12 86 GLY A C 1
ATOM 678 O O . GLY A 1 86 ? -17.359 -37.438 -25.906 1 87.12 86 GLY A O 1
ATOM 679 N N . TYR A 1 87 ? -17.141 -39.219 -24.422 1 89.06 87 TYR A N 1
ATOM 680 C CA . TYR A 1 87 ? -16.094 -38.531 -23.656 1 89.06 87 TYR A CA 1
ATOM 681 C C . TYR A 1 87 ? -14.789 -38.469 -24.453 1 89.06 87 TYR A C 1
ATOM 683 O O . TYR A 1 87 ? -14.461 -39.406 -25.172 1 89.06 87 TYR A O 1
ATOM 691 N N . PRO A 1 88 ? -14.109 -37.344 -24.328 1 91.69 88 PRO A N 1
ATOM 692 C CA . PRO A 1 88 ? -12.727 -37.375 -24.828 1 91.69 88 PRO A CA 1
ATOM 693 C C . PRO A 1 88 ? -11.852 -38.375 -24.094 1 91.69 88 PRO A C 1
ATOM 695 O O . PRO A 1 88 ? -12.234 -38.875 -23.016 1 91.69 88 PRO A O 1
ATOM 698 N N . GLU A 1 89 ? -10.773 -38.75 -24.688 1 95.38 89 GLU A N 1
ATOM 699 C CA . GLU A 1 89 ? -9.828 -39.719 -24.109 1 95.38 89 GLU A CA 1
ATOM 700 C C . GLU A 1 89 ? -8.383 -39.281 -24.359 1 95.38 89 GLU A C 1
ATOM 702 O O . GLU A 1 89 ? -8.117 -38.5 -25.281 1 95.38 89 GLU A O 1
ATOM 707 N N . LEU A 1 90 ? -7.551 -39.75 -23.531 1 96.94 90 LEU A N 1
ATOM 708 C CA . LEU A 1 90 ? -6.125 -39.719 -23.844 1 96.94 90 LEU A CA 1
ATOM 709 C C . LEU A 1 90 ? -5.707 -40.938 -24.641 1 96.94 90 LEU A C 1
ATOM 711 O O . LEU A 1 90 ? -5.945 -42.062 -24.203 1 96.94 90 LEU A O 1
ATOM 715 N N . ARG A 1 91 ? -5.082 -40.656 -25.719 1 96.56 91 ARG A N 1
ATOM 716 C CA . ARG A 1 91 ? -4.758 -41.781 -26.594 1 96.56 91 ARG A CA 1
ATOM 717 C C . ARG A 1 91 ? -3.307 -41.719 -27.062 1 96.56 91 ARG A C 1
ATOM 719 O O . ARG A 1 91 ? -2.852 -40.688 -27.531 1 96.56 91 ARG A O 1
ATOM 726 N N . TYR A 1 92 ? -2.691 -42.812 -26.844 1 96.31 92 TYR A N 1
ATOM 727 C CA . TYR A 1 92 ? -1.369 -43.031 -27.422 1 96.31 92 TYR A CA 1
ATOM 728 C C . TYR A 1 92 ? -1.385 -44.125 -28.453 1 96.31 92 TYR A C 1
ATOM 730 O O . TYR A 1 92 ? -1.83 -45.25 -28.156 1 96.31 92 TYR A O 1
ATOM 738 N N . ILE A 1 93 ? -0.949 -43.844 -29.625 1 93.69 93 ILE A N 1
ATOM 739 C CA . ILE A 1 93 ? -0.738 -44.875 -30.641 1 93.69 93 ILE A CA 1
ATOM 740 C C . ILE A 1 93 ? 0.729 -44.875 -31.062 1 93.69 93 ILE A C 1
ATOM 742 O O . ILE A 1 93 ? 1.429 -43.875 -30.922 1 93.69 93 ILE A O 1
ATOM 746 N N . THR A 1 94 ? 1.08 -46.031 -31.531 1 91.25 94 THR A N 1
ATOM 747 C CA . THR A 1 94 ? 2.463 -46.156 -31.984 1 91.25 94 THR A CA 1
ATOM 748 C C . THR A 1 94 ? 2.785 -45.062 -33 1 91.25 94 THR A C 1
ATOM 750 O O . THR A 1 94 ? 2.035 -44.875 -33.969 1 91.25 94 THR A O 1
ATOM 753 N N . GLY A 1 95 ? 3.871 -44.375 -32.75 1 90.19 95 GLY A N 1
ATOM 754 C CA . GLY A 1 95 ? 4.262 -43.281 -33.656 1 90.19 95 GLY A CA 1
ATOM 755 C C . GLY A 1 95 ? 4.086 -41.906 -33 1 90.19 95 GLY A C 1
ATOM 756 O O . GLY A 1 95 ? 4.695 -40.938 -33.438 1 90.19 95 GLY A O 1
ATOM 757 N N . ASP A 1 96 ? 3.168 -41.844 -32.094 1 94.69 96 ASP A N 1
ATOM 758 C CA . ASP A 1 96 ? 3.035 -40.625 -31.344 1 94.69 96 ASP A CA 1
ATOM 759 C C . ASP A 1 96 ? 4.34 -40.25 -30.625 1 94.69 96 ASP A C 1
ATOM 761 O O . ASP A 1 96 ? 5.129 -41.156 -30.281 1 94.69 96 ASP A O 1
ATOM 765 N N . SER A 1 97 ? 4.586 -39 -30.484 1 96.38 97 SER A N 1
ATOM 766 C CA . SER A 1 97 ? 5.824 -38.531 -29.875 1 96.38 97 SER A CA 1
ATOM 767 C C . SER A 1 97 ? 5.641 -37.125 -29.281 1 96.38 97 SER A C 1
ATOM 769 O O . SER A 1 97 ? 4.59 -36.5 -29.453 1 96.38 97 SER A O 1
ATOM 771 N N . VAL A 1 98 ? 6.555 -36.75 -28.547 1 98.12 98 VAL A N 1
ATOM 772 C CA . VAL A 1 98 ? 6.59 -35.438 -27.969 1 98.12 98 VAL A CA 1
ATOM 773 C C . VAL A 1 98 ? 7.488 -34.531 -28.797 1 98.12 98 VAL A C 1
ATOM 775 O O . VAL A 1 98 ? 8.617 -34.875 -29.125 1 98.12 98 VAL A O 1
ATOM 778 N N . SER A 1 99 ? 6.922 -33.312 -29.141 1 98.25 99 SER A N 1
ATOM 779 C CA . SER A 1 99 ? 7.738 -32.344 -29.828 1 98.25 99 SER A CA 1
ATOM 780 C C . SER A 1 99 ? 8.75 -31.688 -28.875 1 98.25 99 SER A C 1
ATOM 782 O O . SER A 1 99 ? 8.375 -31.203 -27.812 1 98.25 99 SER A O 1
ATOM 784 N N . VAL A 1 100 ? 10.016 -31.719 -29.25 1 98.56 100 VAL A N 1
ATOM 785 C CA . VAL A 1 100 ? 11.078 -31.125 -28.453 1 98.56 100 VAL A CA 1
ATOM 786 C C . VAL A 1 100 ? 11.891 -30.156 -29.297 1 98.56 100 VAL A C 1
ATOM 788 O O . VAL A 1 100 ? 12.336 -30.5 -30.391 1 98.56 100 VAL A O 1
ATOM 791 N N . ILE A 1 101 ? 12.016 -29 -28.797 1 98.44 101 ILE A N 1
ATOM 792 C CA . ILE A 1 101 ? 12.82 -27.969 -29.453 1 98.44 101 ILE A CA 1
ATOM 793 C C . ILE A 1 101 ? 14.047 -27.641 -28.609 1 98.44 101 ILE A C 1
ATOM 795 O O . ILE A 1 101 ? 13.922 -27.391 -27.406 1 98.44 101 ILE A O 1
ATOM 799 N N . PHE A 1 102 ? 15.195 -27.734 -29.172 1 98.56 102 PHE A N 1
ATOM 800 C CA . PHE A 1 102 ? 16.422 -27.219 -28.562 1 98.56 102 PHE A CA 1
ATOM 801 C C . PHE A 1 102 ? 16.812 -25.875 -29.172 1 98.56 102 PHE A C 1
ATOM 803 O O . PHE A 1 102 ? 16.906 -25.75 -30.406 1 98.56 102 PHE A O 1
ATOM 810 N N . SER A 1 103 ? 16.953 -24.938 -28.328 1 98.44 103 SER A N 1
ATOM 811 C CA . SER A 1 103 ? 17.219 -23.578 -28.797 1 98.44 103 SER A CA 1
ATOM 812 C C . SER A 1 103 ? 18.359 -22.938 -28.031 1 98.44 103 SER A C 1
ATOM 814 O O . SER A 1 103 ? 18.891 -23.516 -27.094 1 98.44 103 SER A O 1
ATOM 816 N N . GLU A 1 104 ? 18.812 -21.797 -28.484 1 98.31 104 GLU A N 1
ATOM 817 C CA . GLU A 1 104 ? 19.812 -20.953 -27.828 1 98.31 104 GLU A CA 1
ATOM 818 C C . GLU A 1 104 ? 19.328 -19.516 -27.719 1 98.31 104 GLU A C 1
ATOM 820 O O . GLU A 1 104 ? 18.578 -19.047 -28.578 1 98.31 104 GLU A O 1
ATOM 825 N N . SER A 1 105 ? 19.656 -18.906 -26.641 1 98.06 105 SER A N 1
ATOM 826 C CA . SER A 1 105 ? 19.266 -17.516 -26.438 1 98.06 105 SER A CA 1
ATOM 827 C C . SER A 1 105 ? 20.438 -16.703 -25.891 1 98.06 105 SER A C 1
ATOM 829 O O . SER A 1 105 ? 21.25 -17.203 -25.125 1 98.06 105 SER A O 1
ATOM 831 N N . ASP A 1 106 ? 20.484 -15.391 -26.297 1 95.81 106 ASP A N 1
ATOM 832 C CA . ASP A 1 106 ? 21.5 -14.469 -25.797 1 95.81 106 ASP A CA 1
ATOM 833 C C . ASP A 1 106 ? 20.906 -13.523 -24.75 1 95.81 106 ASP A C 1
ATOM 835 O O . ASP A 1 106 ? 21.562 -12.562 -24.344 1 95.81 106 ASP A O 1
ATOM 839 N N . MET A 1 107 ? 19.703 -13.836 -24.344 1 96.75 107 MET A N 1
ATOM 840 C CA . MET A 1 107 ? 19.094 -13.008 -23.312 1 96.75 107 MET A CA 1
ATOM 841 C C . MET A 1 107 ? 19.859 -13.125 -22 1 96.75 107 MET A C 1
ATOM 843 O O . MET A 1 107 ? 20.516 -14.133 -21.75 1 96.75 107 MET A O 1
ATOM 847 N N . ASP A 1 108 ? 19.766 -12.094 -21.172 1 96.81 108 ASP A N 1
ATOM 848 C CA . ASP A 1 108 ? 20.469 -12.062 -19.891 1 96.81 108 ASP A CA 1
ATOM 849 C C . ASP A 1 108 ? 19.875 -13.086 -18.922 1 96.81 108 ASP A C 1
ATOM 851 O O . ASP A 1 108 ? 18.812 -12.859 -18.344 1 96.81 108 ASP A O 1
ATOM 855 N N . PHE A 1 109 ? 20.625 -14.164 -18.719 1 97.75 109 PHE A N 1
ATOM 856 C CA . PHE A 1 109 ? 20.203 -15.273 -17.875 1 97.75 109 PHE A CA 1
ATOM 857 C C . PHE A 1 109 ? 19.922 -14.797 -16.453 1 97.75 109 PHE A C 1
ATOM 859 O O . PHE A 1 109 ? 18.922 -15.188 -15.844 1 97.75 109 PHE A O 1
ATOM 866 N N . ASN A 1 110 ? 20.734 -13.945 -15.945 1 96.62 110 ASN A N 1
ATOM 867 C CA . ASN A 1 110 ? 20.594 -13.461 -14.578 1 96.62 110 ASN A CA 1
ATOM 868 C C . ASN A 1 110 ? 19.375 -12.562 -14.414 1 96.62 110 ASN A C 1
ATOM 870 O O . ASN A 1 110 ? 18.75 -12.547 -13.352 1 96.62 110 ASN A O 1
ATOM 874 N N . TYR A 1 111 ? 19.078 -11.82 -15.414 1 96.56 111 TYR A N 1
ATOM 875 C CA . TYR A 1 111 ? 17.859 -11.023 -15.43 1 96.56 111 TYR A CA 1
ATOM 876 C C . TYR A 1 111 ? 16.625 -11.914 -15.328 1 96.56 111 TYR A C 1
ATOM 878 O O . TYR A 1 111 ? 15.711 -11.641 -14.547 1 96.56 111 TYR A O 1
ATOM 886 N N . LEU A 1 112 ? 16.625 -13.008 -16.031 1 97.62 112 LEU A N 1
ATOM 887 C CA . LEU A 1 112 ? 15.461 -13.891 -16.125 1 97.62 112 LEU A CA 1
ATOM 888 C C . LEU A 1 112 ? 15.234 -14.633 -14.82 1 97.62 112 LEU A C 1
ATOM 890 O O . LEU A 1 112 ? 14.086 -14.867 -14.422 1 97.62 112 LEU A O 1
ATOM 894 N N . VAL A 1 113 ? 16.297 -14.938 -14.109 1 97.88 113 VAL A N 1
ATOM 895 C CA . VAL A 1 113 ? 16.125 -15.789 -12.938 1 97.88 113 VAL A CA 1
ATOM 896 C C . VAL A 1 113 ? 15.961 -14.93 -11.688 1 97.88 113 VAL A C 1
ATOM 898 O O . VAL A 1 113 ? 15.805 -15.453 -10.578 1 97.88 113 VAL A O 1
ATOM 901 N N . GLY A 1 114 ? 16 -13.648 -11.859 1 96.25 114 GLY A N 1
ATOM 902 C CA . GLY A 1 114 ? 15.836 -12.758 -10.719 1 96.25 114 GLY A CA 1
ATOM 903 C C . GLY A 1 114 ? 14.414 -12.719 -10.203 1 96.25 114 GLY A C 1
ATOM 904 O O . GLY A 1 114 ? 13.5 -13.242 -10.836 1 96.25 114 GLY A O 1
ATOM 905 N N . ASN A 1 115 ? 14.266 -12.055 -9.031 1 95.56 115 ASN A N 1
ATOM 906 C CA . ASN A 1 115 ? 12.953 -11.961 -8.406 1 95.56 115 ASN A CA 1
ATOM 907 C C . ASN A 1 115 ? 12.258 -10.648 -8.758 1 95.56 115 ASN A C 1
ATOM 909 O O . ASN A 1 115 ? 11.047 -10.508 -8.562 1 95.56 115 ASN A O 1
ATOM 913 N N . HIS A 1 116 ? 12.984 -9.68 -9.258 1 93.62 116 HIS A N 1
ATOM 914 C CA . HIS A 1 116 ? 12.461 -8.359 -9.602 1 93.62 116 HIS A CA 1
ATOM 915 C C . HIS A 1 116 ? 11.453 -8.453 -10.742 1 93.62 116 HIS A C 1
ATOM 917 O O . HIS A 1 116 ? 11.398 -9.461 -11.453 1 93.62 116 HIS A O 1
ATOM 923 N N . PRO A 1 117 ? 10.633 -7.441 -10.906 1 93.94 117 PRO A N 1
ATOM 924 C CA . PRO A 1 117 ? 9.688 -7.465 -12.023 1 93.94 117 PRO A CA 1
ATOM 925 C C . PRO A 1 117 ? 10.383 -7.527 -13.383 1 93.94 117 PRO A C 1
ATOM 927 O O . PRO A 1 117 ? 11.25 -6.699 -13.672 1 93.94 117 PRO A O 1
ATOM 930 N N . ARG A 1 118 ? 10 -8.5 -14.141 1 96.62 118 ARG A N 1
ATOM 931 C CA . ARG A 1 118 ? 10.5 -8.703 -15.5 1 96.62 118 ARG A CA 1
ATOM 932 C C . ARG A 1 118 ? 9.352 -8.688 -16.5 1 96.62 118 ARG A C 1
ATOM 934 O O . ARG A 1 118 ? 8.219 -9.023 -16.172 1 96.62 118 ARG A O 1
ATOM 941 N N . ASP A 1 119 ? 9.672 -8.367 -17.656 1 95.88 119 ASP A N 1
ATOM 942 C CA . ASP A 1 119 ? 8.656 -8.398 -18.703 1 95.88 119 ASP A CA 1
ATOM 943 C C . ASP A 1 119 ? 8.133 -9.812 -18.938 1 95.88 119 ASP A C 1
ATOM 945 O O . ASP A 1 119 ? 8.898 -10.711 -19.297 1 95.88 119 ASP A O 1
ATOM 949 N N . ALA A 1 120 ? 6.867 -10 -18.812 1 95.19 120 ALA A N 1
ATOM 950 C CA . ALA A 1 120 ? 6.27 -11.328 -18.938 1 95.19 120 ALA A CA 1
ATOM 951 C C . ALA A 1 120 ? 6.484 -11.906 -20.328 1 95.19 120 ALA A C 1
ATOM 953 O O . ALA A 1 120 ? 6.648 -13.117 -20.5 1 95.19 120 ALA A O 1
ATOM 954 N N . ASN A 1 121 ? 6.594 -11.078 -21.312 1 93.62 121 ASN A N 1
ATOM 955 C CA . ASN A 1 121 ? 6.742 -11.516 -22.688 1 93.62 121 ASN A CA 1
ATOM 956 C C . ASN A 1 121 ? 8.07 -12.227 -22.922 1 93.62 121 ASN A C 1
ATOM 958 O O . ASN A 1 121 ? 8.18 -13.086 -23.797 1 93.62 121 ASN A O 1
ATOM 962 N N . ASP A 1 122 ? 8.977 -11.906 -22.172 1 94.75 122 ASP A N 1
ATOM 963 C CA . ASP A 1 122 ? 10.32 -12.453 -22.359 1 94.75 122 ASP A CA 1
ATOM 964 C C . ASP A 1 122 ? 10.328 -13.961 -22.141 1 94.75 122 ASP A C 1
ATOM 966 O O . ASP A 1 122 ? 11.164 -14.672 -22.703 1 94.75 122 ASP A O 1
ATOM 970 N N . PHE A 1 123 ? 9.414 -14.438 -21.422 1 95.94 123 PHE A N 1
ATOM 971 C CA . PHE A 1 123 ? 9.445 -15.836 -21.031 1 95.94 123 PHE A CA 1
ATOM 972 C C . PHE A 1 123 ? 8.797 -16.719 -22.078 1 95.94 123 PHE A C 1
ATOM 974 O O . PHE A 1 123 ? 8.992 -17.938 -22.094 1 95.94 123 PHE A O 1
ATOM 981 N N . TYR A 1 124 ? 8.047 -16.156 -22.906 1 94 124 TYR A N 1
ATOM 982 C CA . TYR A 1 124 ? 7.348 -16.938 -23.922 1 94 124 TYR A CA 1
ATOM 983 C C . TYR A 1 124 ? 8.305 -17.391 -25.016 1 94 124 TYR A C 1
ATOM 985 O O . TYR A 1 124 ? 7.969 -18.266 -25.812 1 94 124 TYR A O 1
ATOM 993 N N . HIS A 1 125 ? 9.539 -16.875 -24.969 1 94.19 125 HIS A N 1
ATOM 994 C CA . HIS A 1 125 ? 10.57 -17.359 -25.875 1 94.19 125 HIS A CA 1
ATOM 995 C C . HIS A 1 125 ? 11.117 -18.703 -25.438 1 94.19 125 HIS A C 1
ATOM 997 O O . HIS A 1 125 ? 11.797 -19.391 -26.203 1 94.19 125 HIS A O 1
ATOM 1003 N N . PHE A 1 126 ? 10.75 -19.109 -24.234 1 96.19 126 PHE A N 1
ATOM 1004 C CA . PHE A 1 126 ? 11.367 -20.297 -23.672 1 96.19 126 PHE A CA 1
ATOM 1005 C C . PHE A 1 126 ? 10.32 -21.391 -23.422 1 96.19 126 PHE A C 1
ATOM 1007 O O . PHE A 1 126 ? 10.578 -22.328 -22.672 1 96.19 126 PHE A O 1
ATOM 1014 N N . ILE A 1 127 ? 9.18 -21.172 -23.953 1 94.62 127 ILE A N 1
ATOM 1015 C CA . ILE A 1 127 ? 8.102 -22.141 -23.844 1 94.62 127 ILE A CA 1
ATOM 1016 C C . ILE A 1 127 ? 7.684 -22.609 -25.234 1 94.62 127 ILE A C 1
ATOM 1018 O O . ILE A 1 127 ? 7.543 -21.812 -26.156 1 94.62 127 ILE A O 1
ATOM 1022 N N . PRO A 1 128 ? 7.504 -23.922 -25.297 1 95.56 128 PRO A N 1
ATOM 1023 C CA . PRO A 1 128 ? 7.035 -24.422 -26.594 1 95.56 128 PRO A CA 1
ATOM 1024 C C . PRO A 1 128 ? 5.527 -24.25 -26.766 1 95.56 128 PRO A C 1
ATOM 1026 O O . PRO A 1 128 ? 4.785 -24.188 -25.781 1 95.56 128 PRO A O 1
ATOM 1029 N N . GLN A 1 129 ? 5.152 -24.141 -28 1 93.31 129 GLN A N 1
ATOM 1030 C CA . GLN A 1 129 ? 3.732 -24.203 -28.344 1 93.31 129 GLN A CA 1
ATOM 1031 C C . GLN A 1 129 ? 3.332 -25.609 -28.766 1 93.31 129 GLN A C 1
ATOM 1033 O O . GLN A 1 129 ? 4.078 -26.297 -29.469 1 93.31 129 GLN A O 1
ATOM 1038 N N . LEU A 1 130 ? 2.186 -26 -28.234 1 95.06 130 LEU A N 1
ATOM 1039 C CA . LEU A 1 130 ? 1.667 -27.266 -28.734 1 95.06 130 LEU A CA 1
ATOM 1040 C C . LEU A 1 130 ? 1.291 -27.156 -30.203 1 95.06 130 LEU A C 1
ATOM 1042 O O . LEU A 1 130 ? 0.8 -26.125 -30.656 1 95.06 130 LEU A O 1
ATOM 1046 N N . ALA A 1 131 ? 1.515 -28.266 -30.906 1 92.62 131 ALA A N 1
ATOM 1047 C CA . ALA A 1 131 ? 1.129 -28.281 -32.312 1 92.62 131 ALA A CA 1
ATOM 1048 C C . ALA A 1 131 ? -0.379 -28.109 -32.469 1 92.62 131 ALA A C 1
ATOM 1050 O O . ALA A 1 131 ? -1.145 -28.422 -31.562 1 92.62 131 ALA A O 1
ATOM 1051 N N . GLU A 1 132 ? -0.735 -27.641 -33.625 1 91.88 132 GLU A N 1
ATOM 1052 C CA . GLU A 1 132 ? -2.158 -27.484 -33.938 1 91.88 132 GLU A CA 1
ATOM 1053 C C . GLU A 1 132 ? -2.869 -28.844 -33.906 1 91.88 132 GLU A C 1
ATOM 1055 O O . GLU A 1 132 ? -2.318 -29.844 -34.375 1 91.88 132 GLU A O 1
ATOM 1060 N N . PRO A 1 133 ? -4.047 -28.766 -33.375 1 92.25 133 PRO A N 1
ATOM 1061 C CA . PRO A 1 133 ? -4.82 -30 -33.406 1 92.25 133 PRO A CA 1
ATOM 1062 C C . PRO A 1 133 ? -5.039 -30.516 -34.844 1 92.25 133 PRO A C 1
ATOM 1064 O O . PRO A 1 133 ? -5.125 -29.719 -35.781 1 92.25 133 PRO A O 1
ATOM 1067 N N . LYS A 1 134 ? -5.141 -31.781 -34.938 1 93.31 134 LYS A N 1
ATOM 1068 C CA . LYS A 1 134 ? -5.367 -32.406 -36.25 1 93.31 134 LYS A CA 1
ATOM 1069 C C . LYS A 1 134 ? -6.691 -33.188 -36.25 1 93.31 134 LYS A C 1
ATOM 1071 O O . LYS A 1 134 ? -7.098 -33.75 -35.25 1 93.31 134 LYS A O 1
ATOM 1076 N N . ASP A 1 135 ? -7.203 -33.219 -37.438 1 91.88 135 ASP A N 1
ATOM 1077 C CA . ASP A 1 135 ? -8.43 -34 -37.594 1 91.88 135 ASP A CA 1
ATOM 1078 C C . ASP A 1 135 ? -8.117 -35.438 -37.938 1 91.88 135 ASP A C 1
ATOM 1080 O O . ASP A 1 135 ? -7.219 -35.719 -38.719 1 91.88 135 ASP A O 1
ATOM 1084 N N . ALA A 1 136 ? -8.703 -36.25 -37.188 1 90.69 136 ALA A N 1
ATOM 1085 C CA . ALA A 1 136 ? -8.727 -37.688 -37.469 1 90.69 136 ALA A CA 1
ATOM 1086 C C . ALA A 1 136 ? -10.156 -38.188 -37.625 1 90.69 136 ALA A C 1
ATOM 1088 O O . ALA A 1 136 ? -11.109 -37.5 -37.281 1 90.69 136 ALA A O 1
ATOM 1089 N N . PRO A 1 137 ? -10.305 -39.375 -38.281 1 92 137 PRO A N 1
ATOM 1090 C CA . PRO A 1 137 ? -11.68 -39.875 -38.438 1 92 137 PRO A CA 1
ATOM 1091 C C . PRO A 1 137 ? -12.453 -39.906 -37.094 1 92 137 PRO A C 1
ATOM 1093 O O . PRO A 1 137 ? -12.133 -40.688 -36.219 1 92 137 PRO A O 1
ATOM 1096 N N . GLY A 1 138 ? -13.375 -39.031 -37.031 1 91.38 138 GLY A N 1
ATOM 1097 C CA . GLY A 1 138 ? -14.305 -39 -35.906 1 91.38 138 GLY A CA 1
ATOM 1098 C C . GLY A 1 138 ? -13.766 -38.25 -34.688 1 91.38 138 GLY A C 1
ATOM 1099 O O . GLY A 1 138 ? -14.469 -38.062 -33.719 1 91.38 138 GLY A O 1
ATOM 1100 N N . PHE A 1 139 ? -12.484 -37.875 -34.781 1 93.06 139 PHE A N 1
ATOM 1101 C CA . PHE A 1 139 ? -11.875 -37.25 -33.625 1 93.06 139 PHE A CA 1
ATOM 1102 C C . PHE A 1 139 ? -11.031 -36.062 -34.031 1 93.06 139 PHE A C 1
ATOM 1104 O O . PHE A 1 139 ? -10.562 -36 -35.188 1 93.06 139 PHE A O 1
ATOM 1111 N N . GLN A 1 140 ? -10.977 -35.125 -33.156 1 92.88 140 GLN A N 1
ATOM 1112 C CA . GLN A 1 140 ? -9.906 -34.125 -33.188 1 92.88 140 GLN A CA 1
ATOM 1113 C C . GLN A 1 140 ? -8.797 -34.5 -32.219 1 92.88 140 GLN A C 1
ATOM 1115 O O . GLN A 1 140 ? -9.062 -34.812 -31.062 1 92.88 140 GLN A O 1
ATOM 1120 N N . LEU A 1 141 ? -7.562 -34.469 -32.719 1 94.94 141 LEU A N 1
ATOM 1121 C CA . LEU A 1 141 ? -6.414 -34.875 -31.891 1 94.94 141 LEU A CA 1
ATOM 1122 C C . LEU A 1 141 ? -5.559 -33.656 -31.547 1 94.94 141 LEU A C 1
ATOM 1124 O O . LEU A 1 141 ? -5.168 -32.906 -32.438 1 94.94 141 LEU A O 1
ATOM 1128 N N . ALA A 1 142 ? -5.348 -33.469 -30.328 1 94.56 142 ALA A N 1
ATOM 1129 C CA . ALA A 1 142 ? -4.457 -32.406 -29.875 1 94.56 142 ALA A CA 1
ATOM 1130 C C . ALA A 1 142 ? -3.299 -32.969 -29.062 1 94.56 142 ALA A C 1
ATOM 1132 O O . ALA A 1 142 ? -3.51 -33.75 -28.125 1 94.56 142 ALA A O 1
ATOM 1133 N N . PRO A 1 143 ? -2.094 -32.562 -29.359 1 96.5 143 PRO A N 1
ATOM 1134 C CA . PRO A 1 143 ? -0.958 -33.062 -28.594 1 96.5 143 PRO A CA 1
ATOM 1135 C C . PRO A 1 143 ? -1.031 -32.719 -27.109 1 96.5 143 PRO A C 1
ATOM 1137 O O . PRO A 1 143 ? -1.502 -31.625 -26.766 1 96.5 143 PRO A O 1
ATOM 1140 N N . VAL A 1 144 ? -0.428 -33.562 -26.281 1 97.31 144 VAL A N 1
ATOM 1141 C CA . VAL A 1 144 ? -0.573 -33.406 -24.844 1 97.31 144 VAL A CA 1
ATOM 1142 C C . VAL A 1 144 ? 0.585 -32.594 -24.281 1 97.31 144 VAL A C 1
ATOM 1144 O O . VAL A 1 144 ? 0.406 -31.812 -23.344 1 97.31 144 VAL A O 1
ATOM 1147 N N . LEU A 1 145 ? 1.748 -32.75 -24.859 1 98.19 145 LEU A N 1
ATOM 1148 C CA . LEU A 1 145 ? 2.951 -32.188 -24.25 1 98.19 145 LEU A CA 1
ATOM 1149 C C . LEU A 1 145 ? 3.926 -31.703 -25.312 1 98.19 145 LEU A C 1
ATOM 1151 O O . LEU A 1 145 ? 4.031 -32.312 -26.391 1 98.19 145 LEU A O 1
ATOM 1155 N N . ALA A 1 146 ? 4.539 -30.656 -25.062 1 98.44 146 ALA A N 1
ATOM 1156 C CA . ALA A 1 146 ? 5.695 -30.172 -25.812 1 98.44 146 ALA A CA 1
ATOM 1157 C C . ALA A 1 146 ? 6.77 -29.625 -24.875 1 98.44 146 ALA A C 1
ATOM 1159 O O . ALA A 1 146 ? 6.461 -29.141 -23.781 1 98.44 146 ALA A O 1
ATOM 1160 N N . ILE A 1 147 ? 8.039 -29.734 -25.297 1 98.69 147 ILE A N 1
ATOM 1161 C CA . ILE A 1 147 ? 9.164 -29.328 -24.453 1 98.69 147 ILE A CA 1
ATOM 1162 C C . ILE A 1 147 ? 10.125 -28.453 -25.266 1 98.69 147 ILE A C 1
ATOM 1164 O O . ILE A 1 147 ? 10.32 -28.688 -26.453 1 98.69 147 ILE A O 1
ATOM 1168 N N . GLN A 1 148 ? 10.641 -27.484 -24.625 1 98.56 148 GLN A N 1
ATOM 1169 C CA . GLN A 1 148 ? 11.703 -26.672 -25.203 1 98.56 148 GLN A CA 1
ATOM 1170 C C . GLN A 1 148 ? 12.875 -26.531 -24.234 1 98.56 148 GLN A C 1
ATOM 1172 O O . GLN A 1 148 ? 12.672 -26.219 -23.047 1 98.56 148 GLN A O 1
ATOM 1177 N N . VAL A 1 149 ? 14.031 -26.859 -24.688 1 98.81 149 VAL A N 1
ATOM 1178 C CA . VAL A 1 149 ? 15.258 -26.656 -23.922 1 98.81 149 VAL A CA 1
ATOM 1179 C C . VAL A 1 149 ? 16.094 -25.547 -24.562 1 98.81 149 VAL A C 1
ATOM 1181 O O . VAL A 1 149 ? 16.422 -25.609 -25.75 1 98.81 149 VAL A O 1
ATOM 1184 N N . THR A 1 150 ? 16.406 -24.531 -23.781 1 98.75 150 THR A N 1
ATOM 1185 C CA . THR A 1 150 ? 17.125 -23.375 -24.312 1 98.75 150 THR A CA 1
ATOM 1186 C C . THR A 1 150 ? 18.469 -23.203 -23.609 1 98.75 150 THR A C 1
ATOM 1188 O O . THR A 1 150 ? 18.531 -23.125 -22.391 1 98.75 150 THR A O 1
ATOM 1191 N N . LEU A 1 151 ? 19.469 -23.125 -24.406 1 98.69 151 LEU A N 1
ATOM 1192 C CA . LEU A 1 151 ? 20.828 -22.875 -23.906 1 98.69 151 LEU A CA 1
ATOM 1193 C C . LEU A 1 151 ? 21.094 -21.375 -23.781 1 98.69 151 LEU A C 1
ATOM 1195 O O . LEU A 1 151 ? 20.766 -20.609 -24.688 1 98.69 151 LEU A O 1
ATOM 1199 N N . PHE A 1 152 ? 21.531 -21.016 -22.656 1 98.44 152 PHE A N 1
ATOM 1200 C CA . PHE A 1 152 ? 22.203 -19.734 -22.453 1 98.44 152 PHE A CA 1
ATOM 1201 C C . PHE A 1 152 ? 23.719 -19.922 -22.359 1 98.44 152 PHE A C 1
ATOM 1203 O O . PHE A 1 152 ? 24.234 -20.203 -21.281 1 98.44 152 PHE A O 1
ATOM 1210 N N . PRO A 1 153 ? 24.344 -19.703 -23.469 1 97.38 153 PRO A N 1
ATOM 1211 C CA . PRO A 1 153 ? 25.75 -20.109 -23.531 1 97.38 153 PRO A CA 1
ATOM 1212 C C . PRO A 1 153 ? 26.562 -19.578 -22.344 1 97.38 153 PRO A C 1
ATOM 1214 O O . PRO A 1 153 ? 26.578 -18.375 -22.078 1 97.38 153 PRO A O 1
ATOM 1217 N N . ASN A 1 154 ? 27.203 -20.531 -21.656 1 96.62 154 ASN A N 1
ATOM 1218 C CA . ASN A 1 154 ? 28.141 -20.312 -20.547 1 96.62 154 ASN A CA 1
ATOM 1219 C C . ASN A 1 154 ? 27.422 -19.797 -19.312 1 96.62 154 ASN A C 1
ATOM 1221 O O . ASN A 1 154 ? 28.078 -19.359 -18.359 1 96.62 154 ASN A O 1
ATOM 1225 N N . HIS A 1 155 ? 26.109 -19.781 -19.328 1 97.69 155 HIS A N 1
ATOM 1226 C CA . HIS A 1 155 ? 25.375 -19.281 -18.172 1 97.69 155 HIS A CA 1
ATOM 1227 C C . HIS A 1 155 ? 24.438 -20.344 -17.625 1 97.69 155 HIS A C 1
ATOM 1229 O O . HIS A 1 155 ? 24.375 -20.562 -16.406 1 97.69 155 HIS A O 1
ATOM 1235 N N . GLY A 1 156 ? 23.641 -20.922 -18.5 1 98.12 156 GLY A N 1
ATOM 1236 C CA . GLY A 1 156 ? 22.688 -21.891 -17.984 1 98.12 156 GLY A CA 1
ATOM 1237 C C . GLY A 1 156 ? 21.781 -22.469 -19.047 1 98.12 156 GLY A C 1
ATOM 1238 O O . GLY A 1 156 ? 22.062 -22.344 -20.25 1 98.12 156 GLY A O 1
ATOM 1239 N N . ILE A 1 157 ? 20.797 -23.266 -18.594 1 98.38 157 ILE A N 1
ATOM 1240 C CA . ILE A 1 157 ? 19.812 -23.953 -19.422 1 98.38 157 ILE A CA 1
ATOM 1241 C C . ILE A 1 157 ? 18.422 -23.75 -18.844 1 98.38 157 ILE A C 1
ATOM 1243 O O . ILE A 1 157 ? 18.234 -23.719 -17.625 1 98.38 157 ILE A O 1
ATOM 1247 N N . SER A 1 158 ? 17.531 -23.484 -19.75 1 98.62 158 SER A N 1
ATOM 1248 C CA . SER A 1 158 ? 16.141 -23.547 -19.297 1 98.62 158 SER A CA 1
ATOM 1249 C C . SER A 1 158 ? 15.391 -24.703 -19.969 1 98.62 158 SER A C 1
ATOM 1251 O O . SER A 1 158 ? 15.695 -25.062 -21.094 1 98.62 158 SER A O 1
ATOM 1253 N N . ILE A 1 159 ? 14.461 -25.297 -19.234 1 98.81 159 ILE A N 1
ATOM 1254 C CA . ILE A 1 159 ? 13.539 -26.312 -19.75 1 98.81 159 ILE A CA 1
ATOM 1255 C C . ILE A 1 159 ? 12.102 -25.828 -19.594 1 98.81 159 ILE A C 1
ATOM 1257 O O . ILE A 1 159 ? 11.609 -25.672 -18.484 1 98.81 159 ILE A O 1
ATOM 1261 N N . GLY A 1 160 ? 11.492 -25.578 -20.734 1 98.25 160 GLY A N 1
ATOM 1262 C CA . GLY A 1 160 ? 10.094 -25.172 -20.766 1 98.25 160 GLY A CA 1
ATOM 1263 C C . GLY A 1 160 ? 9.156 -26.297 -21.125 1 98.25 160 GLY A C 1
ATOM 1264 O O . GLY A 1 160 ? 9.469 -27.141 -21.969 1 98.25 160 GLY A O 1
ATOM 1265 N N . PHE A 1 161 ? 7.996 -26.25 -20.453 1 97.38 161 PHE A N 1
ATOM 1266 C CA . PHE A 1 161 ? 6.957 -27.266 -20.656 1 97.38 161 PHE A CA 1
ATOM 1267 C C . PHE A 1 161 ? 5.633 -26.594 -21.031 1 97.38 161 PHE A C 1
ATOM 1269 O O . PHE A 1 161 ? 5.254 -25.578 -20.453 1 97.38 161 PHE A O 1
ATOM 1276 N N . THR A 1 162 ? 4.996 -27.141 -22 1 97 162 THR A N 1
ATOM 1277 C CA . THR A 1 162 ? 3.588 -26.844 -22.234 1 97 162 THR A CA 1
ATOM 1278 C C . THR A 1 162 ? 2.77 -28.141 -22.281 1 97 162 THR A C 1
ATOM 1280 O O . THR A 1 162 ? 3.082 -29.047 -23.047 1 97 162 THR A O 1
ATOM 1283 N N . ASN A 1 163 ? 1.795 -28.203 -21.453 1 97 163 ASN A N 1
ATOM 1284 C CA . ASN A 1 163 ? 0.973 -29.422 -21.484 1 97 163 ASN A CA 1
ATOM 1285 C C . ASN A 1 163 ? -0.512 -29.078 -21.359 1 97 163 ASN A C 1
ATOM 1287 O O . ASN A 1 163 ? -0.876 -28.031 -20.812 1 97 163 ASN A O 1
ATOM 1291 N N . HIS A 1 164 ? -1.295 -29.984 -21.859 1 95.31 164 HIS A N 1
ATOM 1292 C CA . HIS A 1 164 ? -2.744 -29.922 -21.703 1 95.31 164 HIS A CA 1
ATOM 1293 C C . HIS A 1 164 ? -3.166 -30.297 -20.281 1 95.31 164 HIS A C 1
ATOM 1295 O O . HIS A 1 164 ? -2.818 -31.359 -19.797 1 95.31 164 HIS A O 1
ATOM 1301 N N . HIS A 1 165 ? -3.9 -29.438 -19.688 1 94.25 165 HIS A N 1
ATOM 1302 C CA . HIS A 1 165 ? -4.281 -29.641 -18.297 1 94.25 165 HIS A CA 1
ATOM 1303 C C . HIS A 1 165 ? -5.148 -30.891 -18.141 1 94.25 165 HIS A C 1
ATOM 1305 O O . HIS A 1 165 ? -5.188 -31.484 -17.062 1 94.25 165 HIS A O 1
ATOM 1311 N N . VAL A 1 166 ? -5.758 -31.297 -19.141 1 94.25 166 VAL A N 1
ATOM 1312 C CA . VAL A 1 166 ? -6.66 -32.438 -19.109 1 94.25 166 VAL A CA 1
ATOM 1313 C C . VAL A 1 166 ? -5.875 -33.719 -18.797 1 94.25 166 VAL A C 1
ATOM 1315 O O . VAL A 1 166 ? -6.422 -34.656 -18.219 1 94.25 166 VAL A O 1
ATOM 1318 N N . ALA A 1 167 ? -4.637 -33.688 -19.078 1 95.25 167 ALA A N 1
ATOM 1319 C CA . ALA A 1 167 ? -3.807 -34.906 -18.938 1 95.25 167 ALA A CA 1
ATOM 1320 C C . ALA A 1 167 ? -3.477 -35.156 -17.469 1 95.25 167 ALA A C 1
ATOM 1322 O O . ALA A 1 167 ? -3.299 -36.312 -17.047 1 95.25 167 ALA A O 1
ATOM 1323 N N . GLY A 1 168 ? -3.402 -34.062 -16.766 1 96.44 168 GLY A N 1
ATOM 1324 C CA . GLY A 1 168 ? -3.047 -34.281 -15.367 1 96.44 168 GLY A CA 1
ATOM 1325 C C . GLY A 1 168 ? -2.852 -32.969 -14.602 1 96.44 168 GLY A C 1
ATOM 1326 O O . GLY A 1 168 ? -2.654 -31.922 -15.203 1 96.44 168 GLY A O 1
ATOM 1327 N N . ASP A 1 169 ? -2.883 -33.156 -13.289 1 96.69 169 ASP A N 1
ATOM 1328 C CA . ASP A 1 169 ? -2.697 -32.031 -12.383 1 96.69 169 ASP A CA 1
ATOM 1329 C C . ASP A 1 169 ? -1.221 -31.844 -12.039 1 96.69 169 ASP A C 1
ATOM 1331 O O . ASP A 1 169 ? -0.347 -32.438 -12.688 1 96.69 169 ASP A O 1
ATOM 1335 N N . GLY A 1 170 ? -0.946 -30.938 -11.133 1 96.12 170 GLY A N 1
ATOM 1336 C CA . GLY A 1 170 ? 0.424 -30.625 -10.75 1 96.12 170 GLY A CA 1
ATOM 1337 C C . GLY A 1 170 ? 1.188 -31.828 -10.242 1 96.12 170 GLY A C 1
ATOM 1338 O O . GLY A 1 170 ? 2.367 -32 -10.555 1 96.12 170 GLY A O 1
ATOM 1339 N N . ALA A 1 171 ? 0.524 -32.656 -9.461 1 96.25 171 ALA A N 1
ATOM 1340 C CA . ALA A 1 171 ? 1.188 -33.844 -8.922 1 96.25 171 ALA A CA 1
ATOM 1341 C C . ALA A 1 171 ? 1.649 -34.75 -10.047 1 96.25 171 ALA A C 1
ATOM 1343 O O . ALA A 1 171 ? 2.762 -35.281 -10 1 96.25 171 ALA A O 1
ATOM 1344 N N . THR A 1 172 ? 0.837 -34.906 -11.008 1 97.19 172 THR A N 1
ATOM 1345 C CA . THR A 1 172 ? 1.152 -35.781 -12.148 1 97.19 172 THR A CA 1
ATOM 1346 C C . THR A 1 172 ? 2.34 -35.219 -12.93 1 97.19 172 THR A C 1
ATOM 1348 O O . THR A 1 172 ? 3.297 -35.938 -13.211 1 97.19 172 THR A O 1
ATOM 1351 N N . ILE A 1 173 ? 2.279 -34 -13.234 1 97.44 173 ILE A N 1
ATOM 1352 C CA . ILE A 1 173 ? 3.275 -33.375 -14.109 1 97.44 173 ILE A CA 1
ATOM 1353 C C . ILE A 1 173 ? 4.602 -33.25 -13.367 1 97.44 173 ILE A C 1
ATOM 1355 O O . ILE A 1 173 ? 5.672 -33.469 -13.945 1 97.44 173 ILE A O 1
ATOM 1359 N N . VAL A 1 174 ? 4.539 -32.906 -12.125 1 96.94 174 VAL A N 1
ATOM 1360 C CA . VAL A 1 174 ? 5.758 -32.781 -11.336 1 96.94 174 VAL A CA 1
ATOM 1361 C C . VAL A 1 174 ? 6.449 -34.125 -11.211 1 96.94 174 VAL A C 1
ATOM 1363 O O . VAL A 1 174 ? 7.672 -34.219 -11.32 1 96.94 174 VAL A O 1
ATOM 1366 N N . LYS A 1 175 ? 5.727 -35.156 -11.008 1 97.12 175 LYS A N 1
ATOM 1367 C CA . LYS A 1 175 ? 6.312 -36.5 -10.93 1 97.12 175 LYS A CA 1
ATOM 1368 C C . LYS A 1 175 ? 6.957 -36.906 -12.25 1 97.12 175 LYS A C 1
ATOM 1370 O O . LYS A 1 175 ? 8.023 -37.5 -12.273 1 97.12 175 LYS A O 1
ATOM 1375 N N . PHE A 1 176 ? 6.328 -36.562 -13.312 1 98 176 PHE A N 1
ATOM 1376 C CA . PHE A 1 176 ? 6.914 -36.812 -14.625 1 98 176 PHE A CA 1
ATOM 1377 C C . PHE A 1 176 ? 8.258 -36.125 -14.758 1 98 176 PHE A C 1
ATOM 1379 O O . PHE A 1 176 ? 9.258 -36.75 -15.109 1 98 176 PHE A O 1
ATOM 1386 N N . VAL A 1 177 ? 8.273 -34.812 -14.461 1 98.44 177 VAL A N 1
ATOM 1387 C CA . VAL A 1 177 ? 9.477 -34 -14.641 1 98.44 177 VAL A CA 1
ATOM 1388 C C . VAL A 1 177 ? 10.586 -34.531 -13.727 1 98.44 177 VAL A C 1
ATOM 1390 O O . VAL A 1 177 ? 11.742 -34.625 -14.141 1 98.44 177 VAL A O 1
ATOM 1393 N N . ARG A 1 178 ? 10.195 -34.875 -12.555 1 97.62 178 ARG A N 1
ATOM 1394 C CA . ARG A 1 178 ? 11.195 -35.375 -11.617 1 97.62 178 ARG A CA 1
ATOM 1395 C C . ARG A 1 178 ? 11.695 -36.75 -12.039 1 97.62 178 ARG A C 1
ATOM 1397 O O . ARG A 1 178 ? 12.883 -37.062 -11.891 1 97.62 178 ARG A O 1
ATOM 1404 N N . ALA A 1 179 ? 10.82 -37.594 -12.508 1 98.06 179 ALA A N 1
ATOM 1405 C CA . ALA A 1 179 ? 11.242 -38.875 -13.039 1 98.06 179 ALA A CA 1
ATOM 1406 C C . ALA A 1 179 ? 12.227 -38.688 -14.195 1 98.06 179 ALA A C 1
ATOM 1408 O O . ALA A 1 179 ? 13.258 -39.375 -14.25 1 98.06 179 ALA A O 1
ATOM 1409 N N . TRP A 1 180 ? 11.883 -37.844 -15.07 1 98.62 180 TRP A N 1
ATOM 1410 C CA . TRP A 1 180 ? 12.758 -37.531 -16.188 1 98.62 180 TRP A CA 1
ATOM 1411 C C . TRP A 1 180 ? 14.117 -37.031 -15.703 1 98.62 180 TRP A C 1
ATOM 1413 O O . TRP A 1 180 ? 15.156 -37.5 -16.188 1 98.62 180 TRP A O 1
ATOM 1423 N N . ALA A 1 181 ? 14.109 -36.125 -14.75 1 98.5 181 ALA A N 1
ATOM 1424 C CA . ALA A 1 181 ? 15.344 -35.594 -14.188 1 98.5 181 ALA A CA 1
ATOM 1425 C C . ALA A 1 181 ? 16.203 -36.719 -13.586 1 98.5 181 ALA A C 1
ATOM 1427 O O . ALA A 1 181 ? 17.422 -36.75 -13.805 1 98.5 181 ALA A O 1
ATOM 1428 N N . LEU A 1 182 ? 15.57 -37.594 -12.883 1 97.94 182 LEU A N 1
ATOM 1429 C CA . LEU A 1 182 ? 16.297 -38.688 -12.242 1 97.94 182 LEU A CA 1
ATOM 1430 C C . LEU A 1 182 ? 16.938 -39.594 -13.281 1 97.94 182 LEU A C 1
ATOM 1432 O O . LEU A 1 182 ? 18.094 -39.969 -13.148 1 97.94 182 LEU A O 1
ATOM 1436 N N . LEU A 1 183 ? 16.203 -39.938 -14.266 1 97.69 183 LEU A N 1
ATOM 1437 C CA . LEU A 1 183 ? 16.734 -40.812 -15.305 1 97.69 183 LEU A CA 1
ATOM 1438 C C . LEU A 1 183 ? 17.859 -40.125 -16.078 1 97.69 183 LEU A C 1
ATOM 1440 O O . LEU A 1 183 ? 18.797 -40.781 -16.516 1 97.69 183 LEU A O 1
ATOM 1444 N N . ASN A 1 184 ? 17.688 -38.875 -16.281 1 98.38 184 ASN A N 1
ATOM 1445 C CA . ASN A 1 184 ? 18.766 -38.125 -16.906 1 98.38 184 ASN A CA 1
ATOM 1446 C C . ASN A 1 184 ? 20.016 -38.125 -16.047 1 98.38 184 ASN A C 1
ATOM 1448 O O . ASN A 1 184 ? 21.125 -38.344 -16.547 1 98.38 184 ASN A O 1
ATOM 1452 N N . LYS A 1 185 ? 19.844 -37.844 -14.805 1 97.81 185 LYS A N 1
ATOM 1453 C CA . LYS A 1 185 ? 20.938 -37.719 -13.844 1 97.81 185 LYS A CA 1
ATOM 1454 C C . LYS A 1 185 ? 21.703 -39.031 -13.734 1 97.81 185 LYS A C 1
ATOM 1456 O O . LYS A 1 185 ? 22.922 -39.062 -13.602 1 97.81 185 LYS A O 1
ATOM 1461 N N . PHE A 1 186 ? 20.984 -40.125 -13.875 1 97.25 186 PHE A N 1
ATOM 1462 C CA . PHE A 1 186 ? 21.609 -41.406 -13.625 1 97.25 186 PHE A CA 1
ATOM 1463 C C . PHE A 1 186 ? 21.719 -42.219 -14.914 1 97.25 186 PHE A C 1
ATOM 1465 O O . PHE A 1 186 ? 21.609 -43.438 -14.891 1 97.25 186 PHE A O 1
ATOM 1472 N N . ASP A 1 187 ? 21.75 -41.625 -15.969 1 95.38 187 ASP A N 1
ATOM 1473 C CA . ASP A 1 187 ? 22.062 -42.188 -17.281 1 95.38 187 ASP A CA 1
ATOM 1474 C C . ASP A 1 187 ? 21.094 -43.312 -17.641 1 95.38 187 ASP A C 1
ATOM 1476 O O . ASP A 1 187 ? 21.516 -44.406 -18.062 1 95.38 187 ASP A O 1
ATOM 1480 N N . GLY A 1 188 ? 19.875 -43.062 -17.297 1 93.75 188 GLY A N 1
ATOM 1481 C CA . GLY A 1 188 ? 18.828 -43.969 -17.734 1 93.75 188 GLY A CA 1
ATOM 1482 C C . GLY A 1 188 ? 18.656 -45.156 -16.812 1 93.75 188 GLY A C 1
ATOM 1483 O O . GLY A 1 188 ? 17.859 -46.062 -17.094 1 93.75 188 GLY A O 1
ATOM 1484 N N . ASP A 1 189 ? 19.281 -45.188 -15.711 1 95 189 ASP A N 1
ATOM 1485 C CA . ASP A 1 189 ? 19.172 -46.312 -14.773 1 95 189 ASP A CA 1
ATOM 1486 C C . ASP A 1 189 ? 17.859 -46.25 -14.008 1 95 189 ASP A C 1
ATOM 1488 O O . ASP A 1 189 ? 17.703 -45.469 -13.07 1 95 189 ASP A O 1
ATOM 1492 N N . GLU A 1 190 ? 16.984 -47.094 -14.281 1 92.62 190 GLU A N 1
ATOM 1493 C CA . GLU A 1 190 ? 15.625 -47.094 -13.75 1 92.62 190 GLU A CA 1
ATOM 1494 C C . GLU A 1 190 ? 15.609 -47.562 -12.297 1 92.62 190 GLU A C 1
ATOM 1496 O O . GLU A 1 190 ? 14.602 -47.406 -11.602 1 92.62 190 GLU A O 1
ATOM 1501 N N . GLN A 1 191 ? 16.672 -48.094 -11.82 1 92.88 191 GLN A N 1
ATOM 1502 C CA . GLN A 1 191 ? 16.734 -48.531 -10.422 1 92.88 191 GLN A CA 1
ATOM 1503 C C . GLN A 1 191 ? 16.578 -47.344 -9.477 1 92.88 191 GLN A C 1
ATOM 1505 O O . GLN A 1 191 ? 16.203 -47.5 -8.32 1 92.88 191 GLN A O 1
ATOM 1510 N N . PHE A 1 192 ? 16.844 -46.219 -10.086 1 92 192 PHE A N 1
ATOM 1511 C CA . PHE A 1 192 ? 16.781 -45.031 -9.258 1 92 192 PHE A CA 1
ATOM 1512 C C . PHE A 1 192 ? 15.391 -44.406 -9.289 1 92 192 PHE A C 1
ATOM 1514 O O . PHE A 1 192 ? 15.117 -43.406 -8.602 1 92 192 PHE A O 1
ATOM 1521 N N . LEU A 1 193 ? 14.586 -44.969 -10.07 1 93.25 193 LEU A N 1
ATOM 1522 C CA . LEU A 1 193 ? 13.195 -44.531 -10.086 1 93.25 193 LEU A CA 1
ATOM 1523 C C . LEU A 1 193 ? 12.383 -45.25 -9.031 1 93.25 193 LEU A C 1
ATOM 1525 O O . LEU A 1 193 ? 11.984 -46.406 -9.234 1 93.25 193 LEU A O 1
ATOM 1529 N N . ASP A 1 194 ? 12.086 -44.562 -8 1 91.38 194 ASP A N 1
ATOM 1530 C CA . ASP A 1 194 ? 11.242 -45.125 -6.957 1 91.38 194 ASP A CA 1
ATOM 1531 C C . ASP A 1 194 ? 9.844 -45.438 -7.484 1 91.38 194 ASP A C 1
ATOM 1533 O O . ASP A 1 194 ? 9.398 -44.844 -8.469 1 91.38 194 ASP A O 1
ATOM 1537 N N . LYS A 1 195 ? 9.18 -46.281 -6.793 1 91.31 195 LYS A N 1
ATOM 1538 C CA . LYS A 1 195 ? 7.844 -46.719 -7.172 1 91.31 195 LYS A CA 1
ATOM 1539 C C . LYS A 1 195 ? 6.863 -45.562 -7.184 1 91.31 195 LYS A C 1
ATOM 1541 O O . LYS A 1 195 ? 5.898 -45.562 -7.953 1 91.31 195 LYS A O 1
ATOM 1546 N N . GLU A 1 196 ? 7.172 -44.625 -6.477 1 91.44 196 GLU A N 1
ATOM 1547 C CA . GLU A 1 196 ? 6.262 -43.5 -6.363 1 91.44 196 GLU A CA 1
ATOM 1548 C C . GLU A 1 196 ? 6.23 -42.688 -7.656 1 91.44 196 GLU A C 1
ATOM 1550 O O . GLU A 1 196 ? 5.285 -41.938 -7.902 1 91.44 196 GLU A O 1
ATOM 1555 N N . PHE A 1 197 ? 7.23 -42.906 -8.484 1 95.19 197 PHE A N 1
ATOM 1556 C CA . PHE A 1 197 ? 7.312 -42.156 -9.727 1 95.19 197 PHE A CA 1
ATOM 1557 C C . PHE A 1 197 ? 6.684 -42.938 -10.875 1 95.19 197 PHE A C 1
ATOM 1559 O O . PHE A 1 197 ? 6.547 -42.406 -11.984 1 95.19 197 PHE A O 1
ATOM 1566 N N . ILE A 1 198 ? 6.309 -44.125 -10.609 1 95.44 198 ILE A N 1
ATOM 1567 C CA . ILE A 1 198 ? 5.641 -44.906 -11.641 1 95.44 198 ILE A CA 1
ATOM 1568 C C . ILE A 1 198 ? 4.141 -44.625 -11.617 1 95.44 198 ILE A C 1
ATOM 1570 O O . ILE A 1 198 ? 3.473 -44.875 -10.609 1 95.44 198 ILE A O 1
ATOM 1574 N N . PRO A 1 199 ? 3.645 -44.188 -12.75 1 96.56 199 PRO A N 1
ATOM 1575 C CA . PRO A 1 199 ? 2.244 -43.75 -12.75 1 96.56 199 PRO A CA 1
ATOM 1576 C C . PRO A 1 199 ? 1.27 -44.938 -12.625 1 96.56 199 PRO A C 1
ATOM 1578 O O . PRO A 1 199 ? 1.524 -46 -13.156 1 96.56 199 PRO A O 1
ATOM 1581 N N . PHE A 1 200 ? 0.216 -44.688 -11.906 1 97 200 PHE A N 1
ATOM 1582 C CA . PHE A 1 200 ? -0.93 -45.562 -11.797 1 97 200 PHE A CA 1
ATOM 1583 C C . PHE A 1 200 ? -2.027 -45.156 -12.773 1 97 200 PHE A C 1
ATOM 1585 O O . PHE A 1 200 ? -2.594 -44.062 -12.656 1 97 200 PHE A O 1
ATOM 1592 N N . TYR A 1 201 ? -2.488 -46.094 -13.734 1 96.31 201 TYR A N 1
ATOM 1593 C CA . TYR A 1 201 ? -3.32 -45.688 -14.852 1 96.31 201 TYR A CA 1
ATOM 1594 C C . TYR A 1 201 ? -4.746 -46.188 -14.695 1 96.31 201 TYR A C 1
ATOM 1596 O O . TYR A 1 201 ? -5.625 -45.875 -15.5 1 96.31 201 TYR A O 1
ATOM 1604 N N . ASP A 1 202 ? -5.012 -46.969 -13.672 1 95.38 202 ASP A N 1
ATOM 1605 C CA . ASP A 1 202 ? -6.348 -47.531 -13.547 1 95.38 202 ASP A CA 1
ATOM 1606 C C . ASP A 1 202 ? -7.379 -46.469 -13.219 1 95.38 202 ASP A C 1
ATOM 1608 O O . ASP A 1 202 ? -7.445 -45.969 -12.086 1 95.38 202 ASP A O 1
ATOM 1612 N N . ARG A 1 203 ? -8.188 -46.188 -14.172 1 94.44 203 ARG A N 1
ATOM 1613 C CA . ARG A 1 203 ? -9.18 -45.125 -14.023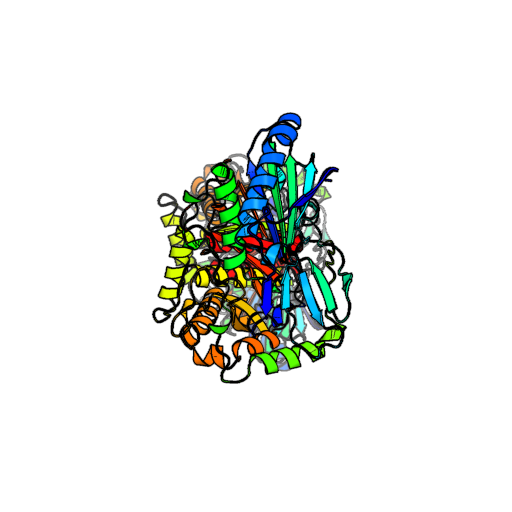 1 94.44 203 ARG A CA 1
ATOM 1614 C C . ARG A 1 203 ? -10.414 -45.625 -13.289 1 94.44 203 ARG A C 1
ATOM 1616 O O . ARG A 1 203 ? -11.234 -44.844 -12.82 1 94.44 203 ARG A O 1
ATOM 1623 N N . SER A 1 204 ? -10.539 -46.875 -13.188 1 92.62 204 SER A N 1
ATOM 1624 C CA . SER A 1 204 ? -11.727 -47.438 -12.57 1 92.62 204 SER A CA 1
ATOM 1625 C C . SER A 1 204 ? -11.773 -47.156 -11.078 1 92.62 204 SER A C 1
ATOM 1627 O O . SER A 1 204 ? -12.828 -47.281 -10.445 1 92.62 204 SER A O 1
ATOM 1629 N N . VAL A 1 205 ? -10.68 -46.719 -10.578 1 93.69 205 VAL A N 1
ATOM 1630 C CA . VAL A 1 205 ? -10.617 -46.438 -9.148 1 93.69 205 VAL A CA 1
ATOM 1631 C C . VAL A 1 205 ? -11.422 -45.156 -8.836 1 93.69 205 VAL A C 1
ATOM 1633 O O . VAL A 1 205 ? -11.812 -44.938 -7.691 1 93.69 205 VAL A O 1
ATOM 1636 N N . ILE A 1 206 ? -11.609 -44.344 -9.859 1 93.94 206 ILE A N 1
ATOM 1637 C CA . ILE A 1 206 ? -12.477 -43.156 -9.703 1 93.94 206 ILE A CA 1
ATOM 1638 C C . ILE A 1 206 ? -13.938 -43.594 -9.867 1 93.94 206 ILE A C 1
ATOM 1640 O O . ILE A 1 206 ? -14.438 -43.688 -10.992 1 93.94 206 ILE A O 1
ATOM 1644 N N . LYS A 1 207 ? -14.555 -43.656 -8.734 1 88.81 207 LYS A N 1
ATOM 1645 C CA . LYS A 1 207 ? -15.953 -44.094 -8.75 1 88.81 207 LYS A CA 1
ATOM 1646 C C . LYS A 1 207 ? -16.875 -42.906 -9.062 1 88.81 207 LYS A C 1
ATOM 1648 O O . LYS A 1 207 ? -16.609 -41.781 -8.641 1 88.81 207 LYS A O 1
ATOM 1653 N N . ASP A 1 208 ? -17.922 -43.219 -9.789 1 91.31 208 ASP A N 1
ATOM 1654 C CA . ASP A 1 208 ? -18.906 -42.188 -10.148 1 91.31 208 ASP A CA 1
ATOM 1655 C C . ASP A 1 208 ? -20.328 -42.688 -9.914 1 91.31 208 ASP A C 1
ATOM 1657 O O . ASP A 1 208 ? -21.141 -42.75 -10.852 1 91.31 208 ASP A O 1
ATOM 1661 N N . PRO A 1 209 ? -20.625 -42.875 -8.672 1 90.75 209 PRO A N 1
ATOM 1662 C CA . PRO A 1 209 ? -21.922 -43.469 -8.375 1 90.75 209 PRO A CA 1
ATOM 1663 C C . PRO A 1 209 ? -23.094 -42.531 -8.695 1 90.75 209 PRO A C 1
ATOM 1665 O O . PRO A 1 209 ? -24.203 -42.969 -8.93 1 90.75 209 PRO A O 1
ATOM 1668 N N . ASN A 1 210 ? -22.875 -41.281 -8.766 1 91.5 210 ASN A N 1
ATOM 1669 C CA . ASN A 1 210 ? -23.953 -40.281 -8.922 1 91.5 210 ASN A CA 1
ATOM 1670 C C . ASN A 1 210 ? -23.984 -39.719 -10.344 1 91.5 210 ASN A C 1
ATOM 1672 O O . ASN A 1 210 ? -24.703 -38.75 -10.609 1 91.5 210 ASN A O 1
ATOM 1676 N N . GLY A 1 211 ? -23.188 -40.188 -11.18 1 92.19 211 GLY A N 1
ATOM 1677 C CA . GLY A 1 211 ? -23.188 -39.75 -12.562 1 92.19 211 GLY A CA 1
ATOM 1678 C C . GLY A 1 211 ? -22.656 -38.344 -12.742 1 92.19 211 GLY A C 1
ATOM 1679 O O . GLY A 1 211 ? -23.156 -37.594 -13.562 1 92.19 211 GLY A O 1
ATOM 1680 N N . VAL A 1 212 ? -21.766 -38.031 -11.953 1 91.81 212 VAL A N 1
ATOM 1681 C CA . VAL A 1 212 ? -21.172 -36.719 -11.969 1 91.81 212 VAL A CA 1
ATOM 1682 C C . VAL A 1 212 ? -20.453 -36.469 -13.305 1 91.81 212 VAL A C 1
ATOM 1684 O O . VAL A 1 212 ? -20.484 -35.375 -13.844 1 91.81 212 VAL A O 1
ATOM 1687 N N . GLY A 1 213 ? -19.844 -37.469 -13.828 1 92.06 213 GLY A N 1
ATOM 1688 C CA . GLY A 1 213 ? -19.125 -37.375 -15.094 1 92.06 213 GLY A CA 1
ATOM 1689 C C . GLY A 1 213 ? -20.016 -36.906 -16.234 1 92.06 213 GLY A C 1
ATOM 1690 O O . GLY A 1 213 ? -19.656 -35.969 -16.969 1 92.06 213 GLY A O 1
ATOM 1691 N N . MET A 1 214 ? -21.109 -37.469 -16.25 1 91.69 214 MET A N 1
ATOM 1692 C CA . MET A 1 214 ? -22.047 -37.094 -17.312 1 91.69 214 MET A CA 1
ATOM 1693 C C . MET A 1 214 ? -22.578 -35.688 -17.109 1 91.69 214 MET A C 1
ATOM 1695 O O . MET A 1 214 ? -22.734 -34.906 -18.062 1 91.69 214 MET A O 1
ATOM 1699 N N . SER A 1 215 ? -22.844 -35.375 -15.922 1 91 215 SER A N 1
ATOM 1700 C CA . SER A 1 215 ? -23.359 -34.062 -15.602 1 91 215 SER A CA 1
ATOM 1701 C C . SER A 1 215 ? -22.359 -32.969 -16 1 91 215 SER A C 1
ATOM 1703 O O . SER A 1 215 ? -22.734 -31.953 -16.594 1 91 215 SER A O 1
ATOM 1705 N N . ILE A 1 216 ? -21.125 -33.188 -15.68 1 90.25 216 ILE A N 1
ATOM 1706 C CA . ILE A 1 216 ? -20.094 -32.219 -16 1 90.25 216 ILE A CA 1
ATOM 1707 C C . ILE A 1 216 ? -19.906 -32.125 -17.516 1 90.25 216 ILE A C 1
ATOM 1709 O O . ILE A 1 216 ? -19.766 -31.047 -18.078 1 90.25 216 ILE A O 1
ATOM 1713 N N . TRP A 1 217 ? -19.969 -33.219 -18.109 1 90.75 217 TRP A N 1
ATOM 1714 C CA . TRP A 1 217 ? -19.797 -33.25 -19.562 1 90.75 217 TRP A CA 1
ATOM 1715 C C . TRP A 1 217 ? -20.938 -32.5 -20.266 1 90.75 217 TRP A C 1
ATOM 1717 O O . TRP A 1 217 ? -20.688 -31.766 -21.219 1 90.75 217 TRP A O 1
ATOM 1727 N N . ASP A 1 218 ? -22.047 -32.688 -19.781 1 89.5 218 ASP A N 1
ATOM 1728 C CA . ASP A 1 218 ? -23.203 -31.969 -20.328 1 89.5 218 ASP A CA 1
ATOM 1729 C C . ASP A 1 218 ? -23.078 -30.469 -20.141 1 89.5 218 ASP A C 1
ATOM 1731 O O . ASP A 1 218 ? -23.469 -29.688 -21.016 1 89.5 218 ASP A O 1
ATOM 1735 N N . GLU A 1 219 ? -22.594 -30.203 -19.047 1 86.62 219 GLU A N 1
ATOM 1736 C CA . GLU A 1 219 ? -22.344 -28.781 -18.812 1 86.62 219 GLU A CA 1
ATOM 1737 C C . GLU A 1 219 ? -21.297 -28.219 -19.766 1 86.62 219 GLU A C 1
ATOM 1739 O O . GLU A 1 219 ? -21.453 -27.125 -20.297 1 86.62 219 GLU A O 1
ATOM 1744 N N . MET A 1 220 ? -20.25 -28.938 -19.984 1 85.88 220 MET A N 1
ATOM 1745 C CA . MET A 1 220 ? -19.156 -28.531 -20.875 1 85.88 220 MET A CA 1
ATOM 1746 C C . MET A 1 220 ? -19.656 -28.375 -22.312 1 85.88 220 MET A C 1
ATOM 1748 O O . MET A 1 220 ? -19.203 -27.484 -23.031 1 85.88 220 MET A O 1
ATOM 1752 N N . LYS A 1 221 ? -20.547 -29.125 -22.656 1 87.62 221 LYS A N 1
ATOM 1753 C CA . LYS A 1 221 ? -21.078 -29.078 -24 1 87.62 221 LYS A CA 1
ATOM 1754 C C . LYS A 1 221 ? -21.734 -27.719 -24.297 1 87.62 221 LYS A C 1
ATOM 1756 O O . LYS A 1 221 ? -21.703 -27.25 -25.438 1 87.62 221 LYS A O 1
ATOM 1761 N N . LYS A 1 222 ? -22.172 -27.219 -23.266 1 84.44 222 LYS A N 1
ATOM 1762 C CA . LYS A 1 222 ? -22.812 -25.922 -23.438 1 84.44 222 LYS A CA 1
ATOM 1763 C C . LYS A 1 222 ? -21.812 -24.875 -23.891 1 84.44 222 LYS A C 1
ATOM 1765 O O . LYS A 1 222 ? -22.172 -23.891 -24.531 1 84.44 222 LYS A O 1
ATOM 1770 N N . TYR A 1 223 ? -20.578 -25.125 -23.625 1 79 223 TYR A N 1
ATOM 1771 C CA . TYR A 1 223 ? -19.547 -24.141 -23.938 1 79 223 TYR A CA 1
ATOM 1772 C C . TYR A 1 223 ? -18.625 -24.641 -25.031 1 79 223 TYR A C 1
ATOM 1774 O O . TYR A 1 223 ? -17.516 -24.109 -25.219 1 79 223 TYR A O 1
ATOM 1782 N N . LYS A 1 224 ? -19.047 -25.594 -25.719 1 78.88 224 LYS A N 1
ATOM 1783 C CA . LYS A 1 224 ? -18.219 -26.219 -26.734 1 78.88 224 LYS A CA 1
ATOM 1784 C C . LYS A 1 224 ? -17.75 -25.203 -27.781 1 78.88 224 LYS A C 1
ATOM 1786 O O . LYS A 1 224 ? -16.625 -25.281 -28.281 1 78.88 224 LYS A O 1
ATOM 1791 N N . HIS A 1 225 ? -18.5 -24.297 -28 1 71.5 225 HIS A N 1
ATOM 1792 C CA . HIS A 1 225 ? -18.188 -23.281 -29 1 71.5 225 HIS A CA 1
ATOM 1793 C C . HIS A 1 225 ? -17.047 -22.375 -28.547 1 71.5 225 HIS A C 1
ATOM 1795 O O . HIS A 1 225 ? -16.406 -21.719 -29.375 1 71.5 225 HIS A O 1
ATOM 1801 N N . MET A 1 226 ? -16.812 -22.422 -27.297 1 68.44 226 MET A N 1
ATOM 1802 C CA . MET A 1 226 ? -15.773 -21.547 -26.734 1 68.44 226 MET A CA 1
ATOM 1803 C C . MET A 1 226 ? -14.469 -22.328 -26.547 1 68.44 226 MET A C 1
ATOM 1805 O O . MET A 1 226 ? -13.43 -21.734 -26.25 1 68.44 226 MET A O 1
ATOM 1809 N N . MET A 1 227 ? -14.641 -23.547 -26.734 1 71.81 227 MET A N 1
ATOM 1810 C CA . MET A 1 227 ? -13.484 -24.391 -26.438 1 71.81 227 MET A CA 1
ATOM 1811 C C . MET A 1 227 ? -12.664 -24.656 -27.703 1 71.81 227 MET A C 1
ATOM 1813 O O . MET A 1 227 ? -13.227 -24.969 -28.75 1 71.81 227 MET A O 1
ATOM 1817 N N . THR A 1 228 ? -11.414 -24.078 -27.578 1 71.62 228 THR A N 1
ATOM 1818 C CA . THR A 1 228 ? -10.5 -24.391 -28.672 1 71.62 228 THR A CA 1
ATOM 1819 C C . THR A 1 228 ? -9.391 -25.328 -28.203 1 71.62 228 THR A C 1
ATOM 1821 O O . THR A 1 228 ? -8.883 -25.172 -27.094 1 71.62 228 THR A O 1
ATOM 1824 N N . MET A 1 229 ? -9.148 -26.266 -29.047 1 76.38 229 MET A N 1
ATOM 1825 C CA . MET A 1 229 ? -8.047 -27.172 -28.75 1 76.38 229 MET A CA 1
ATOM 1826 C C . MET A 1 229 ? -6.711 -26.562 -29.156 1 76.38 229 MET A C 1
ATOM 1828 O O . MET A 1 229 ? -5.652 -27.094 -28.828 1 76.38 229 MET A O 1
ATOM 1832 N N . SER A 1 230 ? -6.844 -25.406 -29.719 1 77.06 230 SER A N 1
ATOM 1833 C CA . SER A 1 230 ? -5.629 -24.734 -30.156 1 77.06 230 SER A CA 1
ATOM 1834 C C . SER A 1 230 ? -4.914 -24.047 -29 1 77.06 230 SER A C 1
ATOM 1836 O O . SER A 1 230 ? -5.555 -23.594 -28.062 1 77.06 230 SER A O 1
ATOM 1838 N N . ASP A 1 231 ? -3.598 -24.172 -29.109 1 83.5 231 ASP A N 1
ATOM 1839 C CA . ASP A 1 231 ? -2.752 -23.469 -28.156 1 83.5 231 ASP A CA 1
ATOM 1840 C C . ASP A 1 231 ? -2.547 -22.016 -28.562 1 83.5 231 ASP A C 1
ATOM 1842 O O . ASP A 1 231 ? -1.752 -21.719 -29.453 1 83.5 231 ASP A O 1
ATOM 1846 N N . ILE A 1 232 ? -3.232 -21.078 -27.859 1 71.5 232 ILE A N 1
ATOM 1847 C CA . ILE A 1 232 ? -3.15 -19.672 -28.203 1 71.5 232 ILE A CA 1
ATOM 1848 C C . ILE A 1 232 ? -2.379 -18.906 -27.125 1 71.5 232 ILE A C 1
ATOM 1850 O O . ILE A 1 232 ? -2.703 -19.016 -25.938 1 71.5 232 ILE A O 1
ATOM 1854 N N . VAL A 1 233 ? -1.297 -18.312 -27.625 1 73.12 233 VAL A N 1
ATOM 1855 C CA . VAL A 1 233 ? -0.508 -17.516 -26.703 1 73.12 233 VAL A CA 1
ATOM 1856 C C . VAL A 1 233 ? -0.681 -16.031 -27.031 1 73.12 233 VAL A C 1
ATOM 1858 O O . VAL A 1 233 ? -0.457 -15.609 -28.156 1 73.12 233 VAL A O 1
ATOM 1861 N N . THR A 1 234 ? -1.245 -15.289 -26.109 1 71.5 234 THR A N 1
ATOM 1862 C CA . THR A 1 234 ? -1.311 -13.844 -26.281 1 71.5 234 THR A CA 1
ATOM 1863 C C . THR A 1 234 ? -0.339 -13.141 -25.344 1 71.5 234 THR A C 1
ATOM 1865 O O . THR A 1 234 ? -0.388 -13.352 -24.125 1 71.5 234 THR A O 1
ATOM 1868 N N . PRO A 1 235 ? 0.47 -12.352 -26 1 70.81 235 PRO A N 1
ATOM 1869 C CA . PRO A 1 235 ? 1.424 -11.633 -25.156 1 70.81 235 PRO A CA 1
ATOM 1870 C C . PRO A 1 235 ? 0.74 -10.742 -24.125 1 70.81 235 PRO A C 1
ATOM 1872 O O . PRO A 1 235 ? -0.088 -9.898 -24.484 1 70.81 235 PRO A O 1
ATOM 1875 N N . PRO A 1 236 ? 1.131 -10.977 -22.938 1 82.06 236 PRO A N 1
ATOM 1876 C CA . PRO A 1 236 ? 0.507 -10.148 -21.906 1 82.06 236 PRO A CA 1
ATOM 1877 C C . PRO A 1 236 ? 1.217 -8.812 -21.719 1 82.06 236 PRO A C 1
ATOM 1879 O O . PRO A 1 236 ? 2.416 -8.695 -22 1 82.06 236 PRO A O 1
ATOM 1882 N N . ASP A 1 237 ? 0.58 -7.766 -21.531 1 88 237 ASP A N 1
ATOM 1883 C CA . ASP A 1 237 ? 1.182 -6.512 -21.078 1 88 237 ASP A CA 1
ATOM 1884 C C . ASP A 1 237 ? 1.308 -6.477 -19.562 1 88 237 ASP A C 1
ATOM 1886 O O . ASP A 1 237 ? 0.641 -5.684 -18.891 1 88 237 ASP A O 1
ATOM 1890 N N . LYS A 1 238 ? 2.164 -7.418 -19.125 1 94.81 238 LYS A N 1
ATOM 1891 C CA . LYS A 1 238 ? 2.346 -7.613 -17.688 1 94.81 238 LYS A CA 1
ATOM 1892 C C . LYS A 1 238 ? 3.822 -7.781 -17.344 1 94.81 238 LYS A C 1
ATOM 1894 O O . LYS A 1 238 ? 4.66 -7.957 -18.234 1 94.81 238 LYS A O 1
ATOM 1899 N N . VAL A 1 239 ? 4.078 -7.523 -16.156 1 95.06 239 VAL A N 1
ATOM 1900 C CA . VAL A 1 239 ? 5.367 -7.906 -15.578 1 95.06 239 VAL A CA 1
ATOM 1901 C C . VAL A 1 239 ? 5.176 -9.055 -14.594 1 95.06 239 VAL A C 1
ATOM 1903 O O . VAL A 1 239 ? 4.105 -9.195 -13.992 1 95.06 239 VAL A O 1
ATOM 1906 N N . ARG A 1 240 ? 6.223 -9.875 -14.492 1 96.25 240 ARG A N 1
ATOM 1907 C CA . ARG A 1 240 ? 6.211 -10.984 -13.547 1 96.25 240 ARG A CA 1
ATOM 1908 C C . ARG A 1 240 ? 7.168 -10.727 -12.391 1 96.25 240 ARG A C 1
ATOM 1910 O O . ARG A 1 240 ? 8.281 -10.25 -12.594 1 96.25 240 ARG A O 1
ATOM 1917 N N . GLY A 1 241 ? 6.672 -10.945 -11.203 1 96.88 241 GLY A N 1
ATOM 1918 C CA . GLY A 1 241 ? 7.488 -10.797 -10.008 1 96.88 241 GLY A CA 1
ATOM 1919 C C . GLY A 1 241 ? 7.414 -12 -9.086 1 96.88 241 GLY A C 1
ATOM 1920 O O . GLY A 1 241 ? 6.438 -12.75 -9.109 1 96.88 241 GLY A O 1
ATOM 1921 N N . THR A 1 242 ? 8.508 -12.211 -8.383 1 97.56 242 THR A N 1
ATOM 1922 C CA . THR A 1 242 ? 8.578 -13.266 -7.379 1 97.56 242 THR A CA 1
ATOM 1923 C C . THR A 1 242 ? 8.742 -12.68 -5.98 1 97.56 242 THR A C 1
ATOM 1925 O O . THR A 1 242 ? 9.578 -11.797 -5.766 1 97.56 242 THR A O 1
ATOM 1928 N N . PHE A 1 243 ? 7.953 -13.125 -5.078 1 97.38 243 PHE A N 1
ATOM 1929 C CA . PHE A 1 243 ? 7.988 -12.672 -3.691 1 9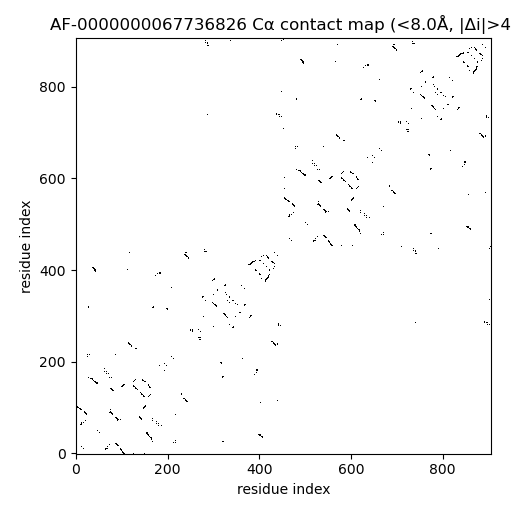7.38 243 PHE A CA 1
ATOM 1930 C C . PHE A 1 243 ? 8.227 -13.844 -2.746 1 97.38 243 PHE A C 1
ATOM 1932 O O . PHE A 1 243 ? 7.68 -14.93 -2.943 1 97.38 243 PHE A O 1
ATOM 1939 N N . ILE A 1 244 ? 9.102 -13.617 -1.804 1 96.62 244 ILE A N 1
ATOM 1940 C CA . ILE A 1 244 ? 9.414 -14.656 -0.827 1 96.62 244 ILE A CA 1
ATOM 1941 C C . ILE A 1 244 ? 8.844 -14.273 0.535 1 96.62 244 ILE A C 1
ATOM 1943 O O . ILE A 1 244 ? 9.023 -13.141 0.995 1 96.62 244 ILE A O 1
ATOM 1947 N N . ILE A 1 245 ? 8.117 -15.102 1.104 1 96.81 245 ILE A N 1
ATOM 1948 C CA . ILE A 1 245 ? 7.715 -14.969 2.502 1 96.81 245 ILE A CA 1
ATOM 1949 C C . ILE A 1 245 ? 8.445 -16.016 3.344 1 96.81 245 ILE A C 1
ATOM 1951 O O . ILE A 1 245 ? 8.391 -17.203 3.053 1 96.81 245 ILE A O 1
ATOM 1955 N N . THR A 1 246 ? 9.125 -15.594 4.316 1 96.19 246 THR A N 1
ATOM 1956 C CA . THR A 1 246 ? 9.992 -16.484 5.086 1 96.19 246 THR A CA 1
ATOM 1957 C C . THR A 1 246 ? 9.18 -17.297 6.086 1 96.19 246 THR A C 1
ATOM 1959 O O . THR A 1 246 ? 8.055 -16.922 6.438 1 96.19 246 THR A O 1
ATOM 1962 N N . ARG A 1 247 ? 9.781 -18.344 6.496 1 96.5 247 ARG A N 1
ATOM 1963 C CA . ARG A 1 247 ? 9.188 -19.172 7.535 1 96.5 247 ARG A CA 1
ATOM 1964 C C . ARG A 1 247 ? 8.883 -18.359 8.789 1 96.5 247 ARG A C 1
ATOM 1966 O O . ARG A 1 247 ? 7.84 -18.547 9.422 1 96.5 247 ARG A O 1
ATOM 1973 N N . ASN A 1 248 ? 9.766 -17.469 9.141 1 95.56 248 ASN A N 1
ATOM 1974 C CA . ASN A 1 248 ? 9.578 -16.609 10.305 1 95.56 248 ASN A CA 1
ATOM 1975 C C . ASN A 1 248 ? 8.375 -15.688 10.133 1 95.56 248 ASN A C 1
ATOM 1977 O O . ASN A 1 248 ? 7.578 -15.516 11.062 1 95.56 248 ASN A O 1
ATOM 1981 N N . ASP A 1 249 ? 8.289 -15.055 8.992 1 96.12 249 ASP A N 1
ATOM 1982 C CA . ASP A 1 249 ? 7.141 -14.195 8.711 1 96.12 249 ASP A CA 1
ATOM 1983 C C . ASP A 1 249 ? 5.832 -14.984 8.789 1 96.12 249 ASP A C 1
ATOM 1985 O O . ASP A 1 249 ? 4.844 -14.492 9.336 1 96.12 249 ASP A O 1
ATOM 1989 N N . ILE A 1 250 ? 5.836 -16.141 8.234 1 97.69 250 ILE A N 1
ATOM 1990 C CA . ILE A 1 250 ? 4.664 -17 8.258 1 97.69 250 ILE A CA 1
ATOM 1991 C C . ILE A 1 250 ? 4.27 -17.312 9.695 1 97.69 250 ILE A C 1
ATOM 1993 O O . ILE A 1 250 ? 3.088 -17.25 10.047 1 97.69 250 ILE A O 1
ATOM 1997 N N . GLY A 1 251 ? 5.273 -17.703 10.492 1 97.38 251 GLY A N 1
ATOM 1998 C CA . GLY A 1 251 ? 5 -17.953 11.898 1 97.38 251 GLY A CA 1
ATOM 1999 C C . GLY A 1 251 ? 4.367 -16.766 12.602 1 97.38 251 GLY A C 1
ATOM 2000 O O . GLY A 1 251 ? 3.412 -16.922 13.367 1 97.38 251 GLY A O 1
ATOM 2001 N N . LYS A 1 252 ? 4.859 -15.586 12.344 1 95.88 252 LYS A N 1
ATOM 2002 C CA . LYS A 1 252 ? 4.332 -14.375 12.961 1 95.88 252 LYS A CA 1
ATOM 2003 C C . LYS A 1 252 ? 2.906 -14.094 12.492 1 95.88 252 LYS A C 1
ATOM 2005 O O . LYS A 1 252 ? 2.066 -13.641 13.273 1 95.88 252 LYS A O 1
ATOM 2010 N N . LEU A 1 253 ? 2.658 -14.281 11.25 1 97.12 253 LEU A N 1
ATOM 2011 C CA . LEU A 1 253 ? 1.313 -14.102 10.719 1 97.12 253 LEU A CA 1
ATOM 2012 C C . LEU A 1 253 ? 0.335 -15.078 11.359 1 97.12 253 LEU A C 1
ATOM 2014 O O . LEU A 1 253 ? -0.798 -14.703 11.68 1 97.12 253 LEU A O 1
ATOM 2018 N N . LYS A 1 254 ? 0.762 -16.312 11.5 1 97.12 254 LYS A N 1
ATOM 2019 C CA . LYS A 1 254 ? -0.072 -17.297 12.188 1 97.12 254 LYS A CA 1
ATOM 2020 C C . LYS A 1 254 ? -0.409 -16.844 13.602 1 97.12 254 LYS A C 1
ATOM 2022 O O . LYS A 1 254 ? -1.565 -16.906 14.023 1 97.12 254 LYS A O 1
ATOM 2027 N N . ASN A 1 255 ? 0.603 -16.375 14.273 1 96.06 255 ASN A N 1
ATOM 2028 C CA . ASN A 1 255 ? 0.411 -15.906 15.648 1 96.06 255 ASN A CA 1
ATOM 2029 C C . ASN A 1 255 ? -0.551 -14.727 15.711 1 96.06 255 ASN A C 1
ATOM 2031 O O . ASN A 1 255 ? -1.363 -14.625 16.625 1 96.06 255 ASN A O 1
ATOM 2035 N N . LEU A 1 256 ? -0.407 -13.891 14.773 1 95 256 LEU A N 1
ATOM 2036 C CA . LEU A 1 256 ? -1.3 -12.742 14.711 1 95 256 LEU A CA 1
ATOM 2037 C C . LEU A 1 256 ? -2.75 -13.18 14.555 1 95 256 LEU A C 1
ATOM 2039 O O . LEU A 1 256 ? -3.635 -12.68 15.25 1 95 256 LEU A O 1
ATOM 2043 N N . ILE A 1 257 ? -2.988 -14.094 13.648 1 95.88 257 ILE A N 1
ATOM 2044 C CA . ILE A 1 257 ? -4.336 -14.602 13.422 1 95.88 257 ILE A CA 1
ATOM 2045 C C . ILE A 1 257 ? -4.859 -15.266 14.695 1 95.88 257 ILE A C 1
ATOM 2047 O O . ILE A 1 257 ? -5.988 -15.016 15.117 1 95.88 257 ILE A O 1
ATOM 2051 N N . LEU A 1 258 ? -4.082 -16.062 15.289 1 95.31 258 LEU A N 1
ATOM 2052 C CA . LEU A 1 258 ? -4.508 -16.844 16.438 1 95.31 258 LEU A CA 1
ATOM 2053 C C . LEU A 1 258 ? -4.711 -15.953 17.656 1 95.31 258 LEU A C 1
ATOM 2055 O O . LEU A 1 258 ? -5.52 -16.266 18.531 1 95.31 258 LEU A O 1
ATOM 2059 N N . SER A 1 259 ? -3.959 -14.883 17.734 1 93.06 259 SER A N 1
ATOM 2060 C CA . SER A 1 259 ? -4.16 -13.93 18.828 1 93.06 259 SER A CA 1
ATOM 2061 C C . SER A 1 259 ? -5.516 -13.242 18.719 1 93.06 259 SER A C 1
ATOM 2063 O O . SER A 1 259 ? -6.137 -12.914 19.734 1 93.06 259 SER A O 1
ATOM 2065 N N . ARG A 1 260 ? -5.961 -13.078 17.516 1 91.38 260 ARG A N 1
ATOM 2066 C CA . ARG A 1 260 ? -7.219 -12.375 17.281 1 91.38 260 ARG A CA 1
ATOM 2067 C C . ARG A 1 260 ? -8.383 -13.359 17.188 1 91.38 260 ARG A C 1
ATOM 2069 O O . ARG A 1 260 ? -9.523 -13.016 17.5 1 91.38 260 ARG A O 1
ATOM 2076 N N . ARG A 1 261 ? -8.008 -14.516 16.609 1 93.19 261 ARG A N 1
ATOM 2077 C CA . ARG A 1 261 ? -8.977 -15.602 16.469 1 93.19 261 ARG A CA 1
ATOM 2078 C C . ARG A 1 261 ? -8.422 -16.906 17.031 1 93.19 261 ARG A C 1
ATOM 2080 O O . ARG A 1 261 ? -8.078 -17.812 16.266 1 93.19 261 ARG A O 1
ATOM 2087 N N . PRO A 1 262 ? -8.523 -17.047 18.266 1 91.81 262 PRO A N 1
ATOM 2088 C CA . PRO A 1 262 ? -7.863 -18.203 18.891 1 91.81 262 PRO A CA 1
ATOM 2089 C C . PRO A 1 262 ? -8.523 -19.531 18.516 1 91.81 262 PRO A C 1
ATOM 2091 O O . PRO A 1 262 ? -7.871 -20.578 18.562 1 91.81 262 PRO A O 1
ATOM 2094 N N . ASN A 1 263 ? -9.766 -19.516 18.031 1 90.69 263 ASN A N 1
ATOM 2095 C CA . ASN A 1 263 ? -10.484 -20.766 17.781 1 90.69 263 ASN A CA 1
ATOM 2096 C C . ASN A 1 263 ? -10.406 -21.172 16.312 1 90.69 263 ASN A C 1
ATOM 2098 O O . ASN A 1 263 ? -10.992 -22.172 15.914 1 90.69 263 ASN A O 1
ATOM 2102 N N . LEU A 1 264 ? -9.664 -20.422 15.625 1 90 264 LEU A N 1
ATOM 2103 C CA . LEU A 1 264 ? -9.539 -20.797 14.227 1 90 264 LEU A CA 1
ATOM 2104 C C . LEU A 1 264 ? -8.656 -22.031 14.07 1 90 264 LEU A C 1
ATOM 2106 O O . LEU A 1 264 ? -7.555 -22.094 14.617 1 90 264 LEU A O 1
ATOM 2110 N N . THR A 1 265 ? -9.133 -23.016 13.383 1 84.38 265 THR A N 1
ATOM 2111 C CA . THR A 1 265 ? -8.445 -24.297 13.391 1 84.38 265 THR A CA 1
ATOM 2112 C C . THR A 1 265 ? -7.594 -24.469 12.133 1 84.38 265 THR A C 1
ATOM 2114 O O . THR A 1 265 ? -6.602 -25.203 12.141 1 84.38 265 THR A O 1
ATOM 2117 N N . HIS A 1 266 ? -7.84 -23.984 11.047 1 92.19 266 HIS A N 1
ATOM 2118 C CA . HIS A 1 266 ? -7.113 -24.234 9.812 1 92.19 266 HIS A CA 1
ATOM 2119 C C . HIS A 1 266 ? -6.199 -23.078 9.461 1 92.19 266 HIS A C 1
ATOM 2121 O O . HIS A 1 266 ? -6.332 -22.469 8.391 1 92.19 266 HIS A O 1
ATOM 2127 N N . VAL A 1 267 ? -5.223 -22.906 10.398 1 95.94 267 VAL A N 1
ATOM 2128 C CA . VAL A 1 267 ? -4.234 -21.844 10.211 1 95.94 267 VAL A CA 1
ATOM 2129 C C . VAL A 1 267 ? -2.904 -22.469 9.773 1 95.94 267 VAL A C 1
ATOM 2131 O O . VAL A 1 267 ? -1.99 -22.625 10.586 1 95.94 267 VAL A O 1
ATOM 2134 N N . THR A 1 268 ? -2.797 -22.781 8.5 1 95.75 268 THR A N 1
ATOM 2135 C CA . THR A 1 268 ? -1.605 -23.406 7.934 1 95.75 268 THR A CA 1
ATOM 2136 C C . THR A 1 268 ? -0.752 -22.359 7.203 1 95.75 268 THR A C 1
ATOM 2138 O O . THR A 1 268 ? -1.184 -21.234 7 1 95.75 268 THR A O 1
ATOM 2141 N N . SER A 1 269 ? 0.453 -22.703 6.863 1 96.81 269 SER A N 1
ATOM 2142 C CA . SER A 1 269 ? 1.309 -21.812 6.074 1 96.81 269 SER A CA 1
ATOM 2143 C C . SER A 1 269 ? 0.635 -21.422 4.766 1 96.81 269 SER A C 1
ATOM 2145 O O . SER A 1 269 ? 0.751 -20.281 4.324 1 96.81 269 SER A O 1
ATOM 2147 N N . PHE A 1 270 ? -0.064 -22.375 4.199 1 96.5 270 PHE A N 1
ATOM 2148 C CA . PHE A 1 270 ? -0.778 -22.125 2.955 1 96.5 270 PHE A CA 1
ATOM 2149 C C . PHE A 1 270 ? -1.862 -21.062 3.156 1 96.5 270 PHE A C 1
ATOM 2151 O O . PHE A 1 270 ? -1.915 -20.078 2.428 1 96.5 270 PHE A O 1
ATOM 2158 N N . THR A 1 271 ? -2.697 -21.281 4.145 1 97.25 271 THR A N 1
ATOM 2159 C CA . THR A 1 271 ? -3.844 -20.406 4.371 1 97.25 271 THR A CA 1
ATOM 2160 C C . THR A 1 271 ? -3.389 -18.984 4.676 1 97.25 271 THR A C 1
ATOM 2162 O O . THR A 1 271 ? -3.932 -18.031 4.125 1 97.25 271 THR A O 1
ATOM 2165 N N . VAL A 1 272 ? -2.402 -18.875 5.488 1 97.5 272 VAL A N 1
ATOM 2166 C CA . VAL A 1 272 ? -1.964 -17.562 5.941 1 97.5 272 VAL A CA 1
ATOM 2167 C C . VAL A 1 272 ? -1.277 -16.828 4.793 1 97.5 272 VAL A C 1
ATOM 2169 O O . VAL A 1 272 ? -1.481 -15.625 4.609 1 97.5 272 VAL A O 1
ATOM 2172 N N . THR A 1 273 ? -0.488 -17.516 4.027 1 98.25 273 THR A N 1
ATOM 2173 C CA . THR A 1 273 ? 0.199 -16.922 2.891 1 98.25 273 THR A CA 1
ATOM 2174 C C . THR A 1 273 ? -0.802 -16.453 1.837 1 98.25 273 THR A C 1
ATOM 2176 O O . THR A 1 273 ? -0.714 -15.328 1.341 1 98.25 273 THR A O 1
ATOM 2179 N N . CYS A 1 274 ? -1.747 -17.281 1.557 1 98.5 274 CYS A N 1
ATOM 2180 C CA . CYS A 1 274 ? -2.756 -16.953 0.559 1 98.5 274 CYS A CA 1
ATOM 2181 C C . CYS A 1 274 ? -3.611 -15.773 1.02 1 98.5 274 CYS A C 1
ATOM 2183 O O . CYS A 1 274 ? -3.945 -14.891 0.225 1 98.5 274 CYS A O 1
ATOM 2185 N N . ALA A 1 275 ? -3.953 -15.844 2.273 1 98.38 275 ALA A N 1
ATOM 2186 C CA . ALA A 1 275 ? -4.738 -14.742 2.828 1 98.38 275 ALA A CA 1
ATOM 2187 C C . ALA A 1 275 ? -3.984 -13.422 2.717 1 98.38 275 ALA A C 1
ATOM 2189 O O . ALA A 1 275 ? -4.57 -12.398 2.365 1 98.38 275 ALA A O 1
ATOM 2190 N N . TYR A 1 276 ? -2.717 -13.445 3.076 1 98.31 276 TYR A N 1
ATOM 2191 C CA . TYR A 1 276 ? -1.888 -12.242 3.023 1 98.31 276 TYR A CA 1
ATOM 2192 C C . TYR A 1 276 ? -1.799 -11.703 1.601 1 98.31 276 TYR A C 1
ATOM 2194 O O . TYR A 1 276 ? -1.974 -10.508 1.373 1 98.31 276 TYR A O 1
ATOM 2202 N N . VAL A 1 277 ? -1.543 -12.562 0.623 1 98.5 277 VAL A N 1
ATOM 2203 C CA . VAL A 1 277 ? -1.417 -12.156 -0.772 1 98.5 277 VAL A CA 1
ATOM 2204 C C . VAL A 1 277 ? -2.754 -11.617 -1.275 1 98.5 277 VAL A C 1
ATOM 2206 O O . VAL A 1 277 ? -2.801 -10.578 -1.938 1 98.5 277 VAL A O 1
ATOM 2209 N N . TRP A 1 278 ? -3.842 -12.367 -0.959 1 98.31 278 TRP A N 1
ATOM 2210 C CA . TRP A 1 278 ? -5.18 -11.945 -1.36 1 98.31 278 TRP A CA 1
ATOM 2211 C C . TRP A 1 278 ? -5.477 -10.531 -0.862 1 98.31 278 TRP A C 1
ATOM 2213 O O . TRP A 1 278 ? -5.941 -9.68 -1.625 1 98.31 278 TRP A O 1
ATOM 2223 N N . THR A 1 279 ? -5.129 -10.273 0.365 1 97.75 279 THR A N 1
ATOM 2224 C CA . THR A 1 279 ? -5.367 -8.961 0.964 1 97.75 279 THR A CA 1
ATOM 2225 C C . THR A 1 279 ? -4.492 -7.898 0.302 1 97.75 279 THR A C 1
ATOM 2227 O O . THR A 1 279 ? -4.957 -6.793 0.022 1 97.75 279 THR A O 1
ATOM 2230 N N . CYS A 1 280 ? -3.244 -8.203 0.104 1 97.06 280 CYS A N 1
ATOM 2231 C CA . CYS A 1 280 ? -2.344 -7.266 -0.552 1 97.06 280 CYS A CA 1
ATOM 2232 C C . CYS A 1 280 ? -2.842 -6.914 -1.949 1 97.06 280 CYS A C 1
ATOM 2234 O O . CYS A 1 280 ? -2.73 -5.77 -2.383 1 97.06 280 CYS A O 1
ATOM 2236 N N . VAL A 1 281 ? -3.383 -7.926 -2.666 1 96.75 281 VAL A N 1
ATOM 2237 C CA . VAL A 1 281 ? -3.895 -7.699 -4.016 1 96.75 281 VAL A CA 1
ATOM 2238 C C . VAL A 1 281 ? -5.062 -6.719 -3.965 1 96.75 281 VAL A C 1
ATOM 2240 O O . VAL A 1 281 ? -5.121 -5.77 -4.754 1 96.75 281 VAL A O 1
ATOM 2243 N N . ILE A 1 282 ? -5.938 -6.934 -3.053 1 95.75 282 ILE A N 1
ATOM 2244 C CA . ILE A 1 282 ? -7.133 -6.102 -2.941 1 95.75 282 ILE A CA 1
ATOM 2245 C C . ILE A 1 282 ? -6.738 -4.68 -2.549 1 95.75 282 ILE A C 1
ATOM 2247 O O . ILE A 1 282 ? -7.199 -3.713 -3.158 1 95.75 282 ILE A O 1
ATOM 2251 N N . LYS A 1 283 ? -5.871 -4.559 -1.61 1 92.69 283 LYS A N 1
ATOM 2252 C CA . LYS A 1 283 ? -5.477 -3.242 -1.117 1 92.69 283 LYS A CA 1
ATOM 2253 C C . LYS A 1 283 ? -4.641 -2.496 -2.152 1 92.69 283 LYS A C 1
ATOM 2255 O O . LYS A 1 283 ? -4.707 -1.269 -2.248 1 92.69 283 LYS A O 1
ATOM 2260 N N . SER A 1 284 ? -3.818 -3.223 -2.828 1 92.12 284 SER A N 1
ATOM 2261 C CA . SER A 1 284 ? -3.037 -2.594 -3.889 1 92.12 284 SER A CA 1
ATOM 2262 C C . SER A 1 284 ? -3.941 -2.047 -4.988 1 92.12 284 SER A C 1
ATOM 2264 O O . SER A 1 284 ? -3.646 -1.01 -5.586 1 92.12 284 SER A O 1
ATOM 2266 N N . GLU A 1 285 ? -4.988 -2.766 -5.27 1 88.81 285 GLU A N 1
ATOM 2267 C CA . GLU A 1 285 ? -5.953 -2.279 -6.25 1 88.81 285 GLU A CA 1
ATOM 2268 C C . GLU A 1 285 ? -6.605 -0.981 -5.785 1 88.81 285 GLU A C 1
ATOM 2270 O O . GLU A 1 285 ? -6.805 -0.061 -6.582 1 88.81 285 GLU A O 1
ATOM 2275 N N . ALA A 1 286 ? -6.938 -0.995 -4.605 1 82.44 286 ALA A N 1
ATOM 2276 C CA . ALA A 1 286 ? -7.559 0.195 -4.031 1 82.44 286 ALA A CA 1
ATOM 2277 C C . ALA A 1 286 ? -6.621 1.397 -4.113 1 82.44 286 ALA A C 1
ATOM 2279 O O . ALA A 1 286 ? -7.074 2.539 -4.211 1 82.44 286 ALA A O 1
ATOM 2280 N N . ALA A 1 287 ? -5.395 1.132 -4.172 1 81.06 287 ALA A N 1
ATOM 2281 C CA . ALA A 1 287 ? -4.383 2.184 -4.172 1 81.06 287 ALA A CA 1
ATOM 2282 C C . ALA A 1 287 ? -4.254 2.822 -5.551 1 81.06 287 ALA A C 1
ATOM 2284 O O . ALA A 1 287 ? -3.807 3.963 -5.676 1 81.06 287 ALA A O 1
ATOM 2285 N N . ILE A 1 288 ? -4.703 2.16 -6.602 1 83.06 288 ILE A N 1
ATOM 2286 C CA . ILE A 1 288 ? -4.352 2.672 -7.922 1 83.06 288 ILE A CA 1
ATOM 2287 C C . ILE A 1 288 ? -5.621 3.043 -8.688 1 83.06 288 ILE A C 1
ATOM 2289 O O . ILE A 1 288 ? -5.551 3.666 -9.75 1 83.06 288 ILE A O 1
ATOM 2293 N N . VAL A 1 289 ? -6.707 2.623 -8.133 1 80.62 289 VAL A N 1
ATOM 2294 C CA . VAL A 1 289 ? -7.934 2.926 -8.859 1 80.62 289 VAL A CA 1
ATOM 2295 C C . VAL A 1 289 ? -8.633 4.125 -8.227 1 80.62 289 VAL A C 1
ATOM 2297 O O . VAL A 1 289 ? -8.547 4.324 -7.012 1 80.62 289 VAL A O 1
ATOM 2300 N N . GLU A 1 290 ? -9.305 4.828 -9.039 1 75.88 290 GLU A N 1
ATOM 2301 C CA . GLU A 1 290 ? -9.977 6.031 -8.555 1 75.88 290 GLU A C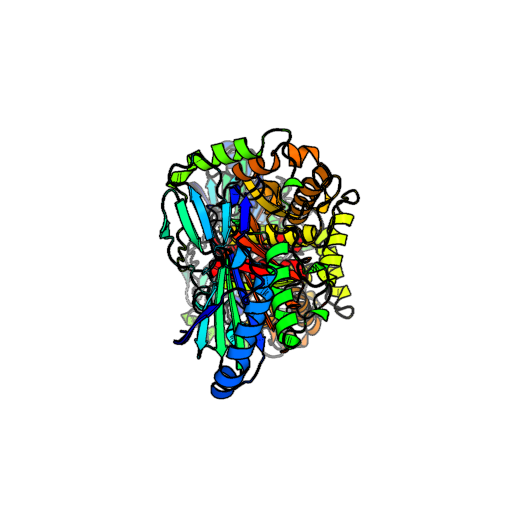A 1
ATOM 2302 C C . GLU A 1 290 ? -11.297 5.691 -7.867 1 75.88 290 GLU A C 1
ATOM 2304 O O . GLU A 1 290 ? -11.656 6.316 -6.871 1 75.88 290 GLU A O 1
ATOM 2309 N N . GLU A 1 291 ? -12 4.684 -8.477 1 80.94 291 GLU A N 1
ATOM 2310 C CA . GLU A 1 291 ? -13.289 4.281 -7.914 1 80.94 291 GLU A CA 1
ATOM 2311 C C . GLU A 1 291 ? -13.344 2.77 -7.699 1 80.94 291 GLU A C 1
ATOM 2313 O O . GLU A 1 291 ? -12.984 1.995 -8.586 1 80.94 291 GLU A O 1
ATOM 2318 N N . ILE A 1 292 ? -13.648 2.486 -6.504 1 80.81 292 ILE A N 1
ATOM 2319 C CA . ILE A 1 292 ? -13.734 1.074 -6.148 1 80.81 292 ILE A CA 1
ATOM 2320 C C . ILE A 1 292 ? -15.172 0.716 -5.793 1 80.81 292 ILE A C 1
ATOM 2322 O O . ILE A 1 292 ? -15.867 1.486 -5.121 1 80.81 292 ILE A O 1
ATOM 2326 N N . ASP A 1 293 ? -15.672 -0.339 -6.398 1 88.62 293 ASP A N 1
ATOM 2327 C CA . ASP A 1 293 ? -16.922 -0.919 -5.926 1 88.62 293 ASP A CA 1
ATOM 2328 C C . ASP A 1 293 ? -16.734 -1.604 -4.574 1 88.62 293 ASP A C 1
ATOM 2330 O O . ASP A 1 293 ? -16.422 -2.793 -4.516 1 88.62 293 ASP A O 1
ATOM 2334 N N . GLU A 1 294 ? -17.062 -0.937 -3.57 1 87.06 294 GLU A N 1
ATOM 2335 C CA . GLU A 1 294 ? -16.797 -1.393 -2.209 1 87.06 294 GLU A CA 1
ATOM 2336 C C . GLU A 1 294 ? -17.625 -2.635 -1.875 1 87.06 294 GLU A C 1
ATOM 2338 O O . GLU A 1 294 ? -17.203 -3.469 -1.073 1 87.06 294 GLU A O 1
ATOM 2343 N N . ASN A 1 295 ? -18.703 -2.783 -2.52 1 90 295 ASN A N 1
ATOM 2344 C CA . ASN A 1 295 ? -19.609 -3.887 -2.193 1 90 295 ASN A CA 1
ATOM 2345 C C . ASN A 1 295 ? -19.453 -5.039 -3.186 1 90 295 ASN A C 1
ATOM 2347 O O . ASN A 1 295 ? -20.094 -6.078 -3.033 1 90 295 ASN A O 1
ATOM 2351 N N . GLY A 1 296 ? -18.609 -4.816 -4.113 1 93.31 296 GLY A N 1
ATOM 2352 C CA . GLY A 1 296 ? -18.328 -5.91 -5.031 1 93.31 296 GLY A CA 1
ATOM 2353 C C . GLY A 1 296 ? -17.75 -7.133 -4.344 1 93.31 296 GLY A C 1
ATOM 2354 O O . GLY A 1 296 ? -16.938 -7.004 -3.432 1 93.31 296 GLY A O 1
ATOM 2355 N N . MET A 1 297 ? -18.156 -8.305 -4.855 1 95.19 297 MET A N 1
ATOM 2356 C CA . MET A 1 297 ? -17.688 -9.555 -4.262 1 95.19 297 MET A CA 1
ATOM 2357 C C . MET A 1 297 ? -16.312 -9.938 -4.809 1 95.19 297 MET A C 1
ATOM 2359 O O . MET A 1 297 ? -16.094 -9.891 -6.02 1 95.19 297 MET A O 1
ATOM 2363 N N . GLU A 1 298 ? -15.438 -10.211 -3.865 1 96.25 298 GLU A N 1
ATOM 2364 C CA . GLU A 1 298 ? -14.109 -10.727 -4.195 1 96.25 298 GLU A CA 1
ATOM 2365 C C . GLU A 1 298 ? -14.031 -12.234 -3.955 1 96.25 298 GLU A C 1
ATOM 2367 O O . GLU A 1 298 ? -14.602 -12.742 -2.984 1 96.25 298 GLU A O 1
ATOM 2372 N N . PHE A 1 299 ? -13.289 -12.906 -4.844 1 96.75 299 PHE A N 1
ATOM 2373 C CA . PHE A 1 299 ? -13.227 -14.359 -4.762 1 96.75 299 PHE A CA 1
ATOM 2374 C C . PHE A 1 299 ? -11.781 -14.836 -4.648 1 96.75 299 PHE A C 1
ATOM 2376 O O . PHE A 1 299 ? -10.891 -14.258 -5.273 1 96.75 299 PHE A O 1
ATOM 2383 N N . PHE A 1 300 ? -11.641 -15.859 -3.861 1 96.81 300 PHE A N 1
ATOM 2384 C CA . PHE A 1 300 ? -10.391 -16.609 -3.807 1 96.81 300 PHE A CA 1
ATOM 2385 C C . PHE A 1 300 ? -10.641 -18.078 -4.117 1 96.81 300 PHE A C 1
ATOM 2387 O O . PHE A 1 300 ? -11.539 -18.703 -3.539 1 96.81 300 PHE A O 1
ATOM 2394 N N . GLY A 1 301 ? -9.836 -18.578 -5.027 1 94.44 301 GLY A N 1
ATOM 2395 C CA . GLY A 1 301 ? -9.969 -19.984 -5.391 1 94.44 301 GLY A CA 1
ATOM 2396 C C . GLY A 1 301 ? -8.656 -20.75 -5.344 1 94.44 301 GLY A C 1
ATOM 2397 O O . GLY A 1 301 ? -7.613 -20.219 -5.738 1 94.44 301 GLY A O 1
ATOM 2398 N N . CYS A 1 302 ? -8.773 -21.938 -4.797 1 93 302 CYS A N 1
ATOM 2399 C CA . CYS A 1 302 ? -7.605 -22.812 -4.855 1 93 302 CYS A CA 1
ATOM 2400 C C . CYS A 1 302 ? -8.016 -24.25 -5.125 1 93 302 CYS A C 1
ATOM 2402 O O . CYS A 1 302 ? -9.156 -24.641 -4.844 1 93 302 CYS A O 1
ATOM 2404 N N . ALA A 1 303 ? -7.129 -24.891 -5.801 1 91.88 303 ALA A N 1
ATOM 2405 C CA . ALA A 1 303 ? -7.312 -26.312 -6.055 1 91.88 303 ALA A CA 1
ATOM 2406 C C . ALA A 1 303 ? -6.551 -27.156 -5.035 1 91.88 303 ALA A C 1
ATOM 2408 O O . ALA A 1 303 ? -5.469 -26.766 -4.586 1 91.88 303 ALA A O 1
ATOM 2409 N N . ALA A 1 304 ? -7.191 -28.266 -4.676 1 92.12 304 ALA A N 1
ATOM 2410 C CA . ALA A 1 304 ? -6.539 -29.172 -3.729 1 92.12 304 ALA A CA 1
ATOM 2411 C C . ALA A 1 304 ? -6.562 -30.609 -4.234 1 92.12 304 ALA A C 1
ATOM 2413 O O . ALA A 1 304 ? -7.551 -31.047 -4.828 1 92.12 304 ALA A O 1
ATOM 2414 N N . ASP A 1 305 ? -5.492 -31.25 -3.949 1 94.38 305 ASP A N 1
ATOM 2415 C CA . ASP A 1 305 ? -5.395 -32.688 -4.223 1 94.38 305 ASP A CA 1
ATOM 2416 C C . ASP A 1 305 ? -6.344 -33.469 -3.33 1 94.38 305 ASP A C 1
ATOM 2418 O O . ASP A 1 305 ? -6.285 -33.375 -2.102 1 94.38 305 ASP A O 1
ATOM 2422 N N . CYS A 1 306 ? -7.188 -34.312 -3.918 1 94.12 306 CYS A N 1
ATOM 2423 C CA . CYS A 1 306 ? -8.18 -35.031 -3.113 1 94.12 306 CYS A CA 1
ATOM 2424 C C . CYS A 1 306 ? -7.93 -36.531 -3.145 1 94.12 306 CYS A C 1
ATOM 2426 O O . CYS A 1 306 ? -8.812 -37.312 -2.787 1 94.12 306 CYS A O 1
ATOM 2428 N N . ARG A 1 307 ? -6.84 -36.938 -3.596 1 94.38 307 ARG A N 1
ATOM 2429 C CA . ARG A 1 307 ? -6.516 -38.344 -3.689 1 94.38 307 ARG A CA 1
ATOM 2430 C C . ARG A 1 307 ? -6.688 -39.062 -2.34 1 94.38 307 ARG A C 1
ATOM 2432 O O . ARG A 1 307 ? -7.242 -40.156 -2.264 1 94.38 307 ARG A O 1
ATOM 2439 N N . ALA A 1 308 ? -6.293 -38.375 -1.361 1 91.69 308 ALA A N 1
ATOM 2440 C CA . ALA A 1 308 ? -6.305 -38.969 -0.024 1 91.69 308 ALA A CA 1
ATOM 2441 C C . ALA A 1 308 ? -7.719 -39 0.548 1 91.69 308 ALA A C 1
ATOM 2443 O O . ALA A 1 308 ? -7.984 -39.688 1.533 1 91.69 308 ALA A O 1
ATOM 2444 N N . GLN A 1 309 ? -8.648 -38.406 -0.103 1 90.56 309 GLN A N 1
ATOM 2445 C CA . GLN A 1 309 ? -9.992 -38.25 0.443 1 90.56 309 GLN A CA 1
ATOM 2446 C C . GLN A 1 309 ? -10.883 -39.406 0.004 1 90.56 309 GLN A C 1
ATOM 2448 O O . GLN A 1 309 ? -11.977 -39.594 0.548 1 90.56 309 GLN A O 1
ATOM 2453 N N . PHE A 1 310 ? -10.43 -40.156 -0.892 1 90.44 310 PHE A N 1
ATOM 2454 C CA . PHE A 1 310 ? -11.195 -41.312 -1.365 1 90.44 310 PHE A CA 1
ATOM 2455 C C . PHE A 1 310 ? -11.07 -42.469 -0.397 1 90.44 310 PHE A C 1
ATOM 2457 O O . PHE A 1 310 ? -10.133 -42.531 0.406 1 90.44 310 PHE A O 1
ATOM 2464 N N . ASN A 1 311 ? -12.125 -43.281 -0.488 1 87.12 311 ASN A N 1
ATOM 2465 C CA . ASN A 1 311 ? -12.094 -44.5 0.277 1 87.12 311 ASN A CA 1
ATOM 2466 C C . ASN A 1 311 ? -12.25 -45.719 -0.628 1 87.12 311 ASN A C 1
ATOM 2468 O O . ASN A 1 311 ? -13.336 -46 -1.128 1 87.12 311 ASN A O 1
ATOM 2472 N N . PRO A 1 312 ? -11.258 -46.5 -0.719 1 91.5 312 PRO A N 1
ATOM 2473 C CA . PRO A 1 312 ? -9.898 -46.25 -0.236 1 91.5 312 PRO A CA 1
ATOM 2474 C C . PRO A 1 312 ? -9.219 -45.094 -0.949 1 91.5 312 PRO A C 1
ATOM 2476 O O . PRO A 1 312 ? -9.672 -44.656 -2.02 1 91.5 312 PRO A O 1
ATOM 2479 N N . PRO A 1 313 ? -8.109 -44.594 -0.417 1 93.81 313 PRO A N 1
ATOM 2480 C CA . PRO A 1 313 ? -7.414 -43.5 -1.08 1 93.81 313 PRO A CA 1
ATOM 2481 C C . PRO A 1 313 ? -6.84 -43.875 -2.439 1 93.81 313 PRO A C 1
ATOM 2483 O O . PRO A 1 313 ? -6.461 -45.031 -2.643 1 93.81 313 PRO A O 1
ATOM 2486 N N . LEU A 1 314 ? -6.77 -42.875 -3.303 1 94.38 314 LEU A N 1
ATOM 2487 C CA . LEU A 1 314 ? -6.074 -43.125 -4.562 1 94.38 314 LEU A CA 1
ATOM 2488 C C . LEU A 1 314 ? -4.566 -43.188 -4.348 1 94.38 314 LEU A C 1
ATOM 2490 O O . LEU A 1 314 ? -4.031 -42.531 -3.443 1 94.38 314 LEU A O 1
ATOM 2494 N N . PRO A 1 315 ? -3.955 -43.969 -5.16 1 94.31 315 PRO A N 1
ATOM 2495 C CA . PRO A 1 315 ? -2.492 -43.938 -5.078 1 94.31 315 PRO A CA 1
ATOM 2496 C C . PRO A 1 315 ? -1.899 -42.562 -5.332 1 94.31 315 PRO A C 1
ATOM 2498 O O . PRO A 1 315 ? -2.379 -41.844 -6.203 1 94.31 315 PRO A O 1
ATOM 2501 N N . PRO A 1 316 ? -0.869 -42.312 -4.602 1 93.5 316 PRO A N 1
ATOM 2502 C CA . PRO A 1 316 ? -0.213 -41 -4.859 1 93.5 316 PRO A CA 1
ATOM 2503 C C . PRO A 1 316 ? 0.287 -40.875 -6.297 1 93.5 316 PRO A C 1
ATOM 2505 O O . PRO A 1 316 ? 0.446 -39.781 -6.801 1 93.5 316 PRO A O 1
ATOM 2508 N N . SER A 1 317 ? 0.489 -41.969 -6.938 1 95.62 317 SER A N 1
ATOM 2509 C CA . SER A 1 317 ? 1.016 -41.969 -8.297 1 95.62 317 SER A CA 1
ATOM 2510 C C . SER A 1 317 ? -0.11 -42 -9.328 1 95.62 317 SER A C 1
ATOM 2512 O O . SER A 1 317 ? 0.138 -42.156 -10.523 1 95.62 317 SER A O 1
ATOM 2514 N N . TYR A 1 318 ? -1.309 -41.875 -8.82 1 97.25 318 TYR A N 1
ATOM 2515 C CA . TYR A 1 318 ? -2.418 -41.812 -9.766 1 97.25 318 TYR A CA 1
ATOM 2516 C C . TYR A 1 318 ? -2.146 -40.781 -10.859 1 97.25 318 TYR A C 1
ATOM 2518 O O . TYR A 1 318 ? -1.918 -39.594 -10.578 1 97.25 318 TYR A O 1
ATOM 2526 N N . PHE A 1 319 ? -2.195 -41.25 -12.109 1 97.75 319 PHE A N 1
ATOM 2527 C CA . PHE A 1 319 ? -1.978 -40.375 -13.258 1 97.75 319 PHE A CA 1
ATOM 2528 C C . PHE A 1 319 ? -3.281 -39.719 -13.688 1 97.75 319 PHE A C 1
ATOM 2530 O O . PHE A 1 319 ? -4.23 -40.406 -14.086 1 97.75 319 PHE A O 1
ATOM 2537 N N . GLY A 1 320 ? -3.295 -38.438 -13.656 1 97.19 320 GLY A N 1
ATOM 2538 C CA . GLY A 1 320 ? -4.48 -37.688 -14.039 1 97.19 320 GLY A CA 1
ATOM 2539 C C . GLY A 1 320 ? -4.785 -36.531 -13.094 1 97.19 320 GLY A C 1
ATOM 2540 O O . GLY A 1 320 ? -3.922 -36.094 -12.328 1 97.19 320 GLY A O 1
ATOM 2541 N N . ASN A 1 321 ? -5.965 -35.969 -13.273 1 96.62 321 ASN A N 1
ATOM 2542 C CA . ASN A 1 321 ? -6.441 -34.938 -12.359 1 96.62 321 ASN A CA 1
ATOM 2543 C C . ASN A 1 321 ? -7.211 -35.531 -11.188 1 96.62 321 ASN A C 1
ATOM 2545 O O . ASN A 1 321 ? -8.016 -36.438 -11.367 1 96.62 321 ASN A O 1
ATOM 2549 N N . ALA A 1 322 ? -6.859 -35.125 -10.062 1 95.62 322 ALA A N 1
ATOM 2550 C CA . ALA A 1 322 ? -7.602 -35.438 -8.836 1 95.62 322 ALA A CA 1
ATOM 2551 C C . ALA A 1 322 ? -7.652 -34.219 -7.922 1 95.62 322 ALA A C 1
ATOM 2553 O O . ALA A 1 322 ? -7.113 -34.25 -6.812 1 95.62 322 ALA A O 1
ATOM 2554 N N . LEU A 1 323 ? -8.375 -33.188 -8.469 1 93.81 323 LEU A N 1
ATOM 2555 C CA . LEU A 1 323 ? -8.422 -31.891 -7.809 1 93.81 323 LEU A CA 1
ATOM 2556 C C . LEU A 1 323 ? -9.867 -31.484 -7.504 1 93.81 323 LEU A C 1
ATOM 2558 O O . LEU A 1 323 ? -10.773 -31.781 -8.289 1 93.81 323 LEU A O 1
ATOM 2562 N N . VAL A 1 324 ? -9.969 -30.891 -6.418 1 92.19 324 VAL A N 1
ATOM 2563 C CA . VAL A 1 324 ? -11.211 -30.203 -6.094 1 92.19 324 VAL A CA 1
ATOM 2564 C C . VAL A 1 324 ? -10.938 -28.734 -5.797 1 92.19 324 VAL A C 1
ATOM 2566 O O . VAL A 1 324 ? -9.805 -28.359 -5.488 1 92.19 324 VAL A O 1
ATOM 2569 N N . GLY A 1 325 ? -11.961 -27.953 -5.992 1 90.69 325 GLY A N 1
ATOM 2570 C CA . GLY A 1 325 ? -11.781 -26.516 -5.816 1 90.69 325 GLY A CA 1
ATOM 2571 C C . GLY A 1 325 ? -12.469 -25.984 -4.574 1 90.69 325 GLY A C 1
ATOM 2572 O O . GLY A 1 325 ? -13.57 -26.406 -4.234 1 90.69 325 GLY A O 1
ATOM 2573 N N . TYR A 1 326 ? -11.766 -25.156 -3.863 1 92.69 326 TYR A N 1
ATOM 2574 C CA . TYR A 1 326 ? -12.32 -24.391 -2.748 1 92.69 326 TYR A CA 1
ATOM 2575 C C . TYR A 1 326 ? -12.453 -22.922 -3.102 1 92.69 326 TYR A C 1
ATOM 2577 O O . TYR A 1 326 ? -11.578 -22.359 -3.762 1 92.69 326 TYR A O 1
ATOM 2585 N N . VAL A 1 327 ? -13.578 -22.328 -2.676 1 94.75 327 VAL A N 1
ATOM 2586 C CA . VAL A 1 327 ? -13.812 -20.922 -2.986 1 94.75 327 VAL A CA 1
ATOM 2587 C C . VAL A 1 327 ? -14.188 -20.172 -1.714 1 94.75 327 VAL A C 1
ATOM 2589 O O . VAL A 1 327 ? -15.023 -20.641 -0.932 1 94.75 327 VAL A O 1
ATOM 2592 N N . ALA A 1 328 ? -13.508 -19.172 -1.484 1 95.56 328 ALA A N 1
ATOM 2593 C CA . ALA A 1 328 ? -13.875 -18.188 -0.466 1 95.56 328 ALA A CA 1
ATOM 2594 C C . ALA A 1 328 ? -14.328 -16.875 -1.104 1 95.56 328 ALA A C 1
ATOM 2596 O O . ALA A 1 328 ? -13.852 -16.516 -2.186 1 95.56 328 ALA A O 1
ATOM 2597 N N . ARG A 1 329 ? -15.273 -16.203 -0.491 1 95.94 329 ARG A N 1
ATOM 2598 C CA . ARG A 1 329 ? -15.734 -14.938 -1.043 1 95.94 329 ARG A CA 1
ATOM 2599 C C . ARG A 1 329 ? -16.125 -13.969 0.068 1 95.94 329 ARG A C 1
ATOM 2601 O O . ARG A 1 329 ? -16.5 -14.391 1.164 1 95.94 329 ARG A O 1
ATOM 2608 N N . THR A 1 330 ? -15.93 -12.773 -0.157 1 97.25 330 THR A N 1
ATOM 2609 C CA . THR A 1 330 ? -16.359 -11.688 0.716 1 97.25 330 THR A CA 1
ATOM 2610 C C . THR A 1 330 ? -16.406 -10.367 -0.046 1 97.25 330 THR A C 1
ATOM 2612 O O . THR A 1 330 ? -16.062 -10.312 -1.227 1 97.25 330 THR A O 1
ATOM 2615 N N . ARG A 1 331 ? -16.922 -9.391 0.599 1 96.44 331 ARG A N 1
ATOM 2616 C CA . ARG A 1 331 ? -17.016 -8.078 -0.035 1 96.44 331 ARG A CA 1
ATOM 2617 C C . ARG A 1 331 ? -15.641 -7.41 -0.085 1 96.44 331 ARG A C 1
ATOM 2619 O O . ARG A 1 331 ? -14.812 -7.613 0.806 1 96.44 331 ARG A O 1
ATOM 2626 N N . HIS A 1 332 ? -15.398 -6.543 -1.05 1 95.81 332 HIS A N 1
ATOM 2627 C CA . HIS A 1 332 ? -14.164 -5.797 -1.235 1 95.81 332 HIS A CA 1
ATOM 2628 C C . HIS A 1 332 ? -13.797 -5.008 0.018 1 95.81 332 HIS A C 1
ATOM 2630 O O . HIS A 1 332 ? -12.648 -5.035 0.465 1 95.81 332 HIS A O 1
ATOM 2636 N N . VAL A 1 333 ? -14.688 -4.273 0.628 1 93.25 333 VAL A N 1
ATOM 2637 C CA . VAL A 1 333 ? -14.461 -3.369 1.751 1 93.25 333 VAL A CA 1
ATOM 2638 C C . VAL A 1 333 ? -13.961 -4.16 2.959 1 93.25 333 VAL A C 1
ATOM 2640 O O . VAL A 1 333 ? -13.148 -3.662 3.742 1 93.25 333 VAL A O 1
ATOM 2643 N N . ASP A 1 334 ? -14.375 -5.445 3.043 1 95.62 334 ASP A N 1
ATOM 2644 C CA . ASP A 1 334 ? -13.961 -6.285 4.16 1 95.62 334 ASP A CA 1
ATOM 2645 C C . ASP A 1 334 ? -12.477 -6.625 4.062 1 95.62 334 ASP A C 1
ATOM 2647 O O . ASP A 1 334 ? -11.766 -6.641 5.074 1 95.62 334 ASP A O 1
ATOM 2651 N N . LEU A 1 335 ? -12.039 -6.844 2.877 1 96 335 LEU A N 1
ATOM 2652 C CA . LEU A 1 335 ? -10.633 -7.199 2.668 1 96 335 LEU A CA 1
ATOM 2653 C C . LEU A 1 335 ? -9.75 -5.961 2.703 1 96 335 LEU A C 1
ATOM 2655 O O . LEU A 1 335 ? -8.594 -6.031 3.123 1 96 335 LEU A O 1
ATOM 2659 N N . ALA A 1 336 ? -10.289 -4.867 2.279 1 92.38 336 ALA A N 1
ATOM 2660 C CA . ALA A 1 336 ? -9.516 -3.627 2.199 1 92.38 336 ALA A CA 1
ATOM 2661 C C . ALA A 1 336 ? -9.359 -2.99 3.576 1 92.38 336 ALA A C 1
ATOM 2663 O O . ALA A 1 336 ? -8.477 -2.15 3.781 1 92.38 336 ALA A O 1
ATOM 2664 N N . GLY A 1 337 ? -10.164 -3.34 4.496 1 89.31 337 GLY A N 1
ATOM 2665 C CA . GLY A 1 337 ? -10.188 -2.738 5.82 1 89.31 337 GLY A CA 1
ATOM 2666 C C . GLY A 1 337 ? -9.07 -3.236 6.715 1 89.31 337 GLY A C 1
ATOM 2667 O O . GLY A 1 337 ? -8.266 -4.078 6.309 1 89.31 337 GLY A O 1
ATOM 2668 N N . LYS A 1 338 ? -9.031 -2.799 7.934 1 87.94 338 LYS A N 1
ATOM 2669 C CA . LYS A 1 338 ? -7.992 -3.096 8.922 1 87.94 338 LYS A CA 1
ATOM 2670 C C . LYS A 1 338 ? -7.945 -4.586 9.234 1 87.94 338 LYS A C 1
ATOM 2672 O O . LYS A 1 338 ? -6.875 -5.141 9.5 1 87.94 338 LYS A O 1
ATOM 2677 N N . GLU A 1 339 ? -9.094 -5.254 9.156 1 93.19 339 GLU A N 1
ATOM 2678 C CA . GLU A 1 339 ? -9.156 -6.668 9.516 1 93.19 339 GLU A CA 1
ATOM 2679 C C . GLU A 1 339 ? -9.109 -7.559 8.281 1 93.19 339 GLU A C 1
ATOM 2681 O O . GLU A 1 339 ? -9.414 -8.75 8.352 1 93.19 339 GLU A O 1
ATOM 2686 N N . GLY A 1 340 ? -8.812 -6.98 7.191 1 95.62 340 GLY A N 1
ATOM 2687 C CA . GLY A 1 340 ? -8.875 -7.688 5.922 1 95.62 340 GLY A CA 1
ATOM 2688 C C . GLY A 1 340 ? -8.094 -8.992 5.934 1 95.62 340 GLY A C 1
ATOM 2689 O O . GLY A 1 340 ? -8.602 -10.023 5.48 1 95.62 340 GLY A O 1
ATOM 2690 N N . PHE A 1 341 ? -6.914 -9 6.5 1 97.12 341 PHE A N 1
ATOM 2691 C CA . PHE A 1 341 ? -6.051 -10.172 6.535 1 97.12 341 PHE A CA 1
ATOM 2692 C C . PHE A 1 341 ? -6.68 -11.281 7.375 1 97.12 341 PHE A C 1
ATOM 2694 O O . PHE A 1 341 ? -6.711 -12.438 6.957 1 97.12 341 PHE A O 1
ATOM 2701 N N . ILE A 1 342 ? -7.211 -10.945 8.492 1 97 342 ILE A N 1
ATOM 2702 C CA . ILE A 1 342 ? -7.816 -11.906 9.406 1 97 342 ILE A CA 1
ATOM 2703 C C . ILE A 1 342 ? -9.055 -12.516 8.758 1 97 342 ILE A C 1
ATOM 2705 O O . ILE A 1 342 ? -9.25 -13.734 8.805 1 97 342 ILE A O 1
ATOM 2709 N N . ILE A 1 343 ? -9.852 -11.68 8.148 1 97.38 343 ILE A N 1
ATOM 2710 C CA . ILE A 1 343 ? -11.062 -12.117 7.477 1 97.38 343 ILE A CA 1
ATOM 2711 C C . ILE A 1 343 ? -10.711 -13.086 6.348 1 97.38 343 ILE A C 1
ATOM 2713 O O . ILE A 1 343 ? -11.328 -14.141 6.207 1 97.38 343 ILE A O 1
ATOM 2717 N N . ALA A 1 344 ? -9.727 -12.734 5.574 1 98 344 ALA A N 1
ATOM 2718 C CA . ALA A 1 344 ? -9.297 -13.586 4.469 1 98 344 ALA A CA 1
ATOM 2719 C C . ALA A 1 344 ? -8.852 -14.953 4.977 1 98 344 ALA A C 1
ATOM 2721 O O . ALA A 1 344 ? -9.234 -15.984 4.418 1 98 344 ALA A O 1
ATOM 2722 N N . ALA A 1 345 ? -8.023 -14.961 6.043 1 97.69 345 ALA A N 1
ATOM 2723 C CA . ALA A 1 345 ? -7.512 -16.219 6.598 1 97.69 345 ALA A CA 1
ATOM 2724 C C . ALA A 1 345 ? -8.648 -17.094 7.117 1 97.69 345 ALA A C 1
ATOM 2726 O O . ALA A 1 345 ? -8.648 -18.312 6.918 1 97.69 345 ALA A O 1
ATOM 2727 N N . GLU A 1 346 ? -9.586 -16.453 7.742 1 97.31 346 GLU A N 1
ATOM 2728 C CA . GLU A 1 346 ? -10.742 -17.172 8.266 1 97.31 346 GLU A CA 1
ATOM 2729 C C . GLU A 1 346 ? -11.555 -17.797 7.133 1 97.31 346 GLU A C 1
ATOM 2731 O O . GLU A 1 346 ? -11.93 -18.969 7.211 1 97.31 346 GLU A O 1
ATOM 2736 N N . LEU A 1 347 ? -11.828 -17.062 6.16 1 97.19 347 LEU A N 1
ATOM 2737 C CA . LEU A 1 347 ? -12.664 -17.516 5.059 1 97.19 347 LEU A CA 1
ATOM 2738 C C . LEU A 1 347 ? -12 -18.656 4.297 1 97.19 347 LEU A C 1
ATOM 2740 O O . LEU A 1 347 ? -12.656 -19.641 3.975 1 97.19 347 LEU A O 1
ATOM 2744 N N . ILE A 1 348 ? -10.703 -18.516 4 1 97 348 ILE A N 1
ATOM 2745 C CA . ILE A 1 348 ? -9.984 -19.562 3.293 1 97 348 ILE A CA 1
ATOM 2746 C C . ILE A 1 348 ? -9.906 -20.812 4.164 1 97 348 ILE A C 1
ATOM 2748 O O . ILE A 1 348 ? -10.188 -21.922 3.699 1 97 348 ILE A O 1
ATOM 2752 N N . GLY A 1 349 ? -9.578 -20.609 5.398 1 95.81 349 GLY A N 1
ATOM 2753 C CA . GLY A 1 349 ? -9.5 -21.734 6.328 1 95.81 349 GLY A CA 1
ATOM 2754 C C . GLY A 1 349 ? -10.805 -22.469 6.477 1 95.81 349 GLY A C 1
ATOM 2755 O O . GLY A 1 349 ? -10.828 -23.703 6.457 1 95.81 349 GLY A O 1
ATOM 2756 N N . GLU A 1 350 ? -11.852 -21.75 6.57 1 94.88 350 GLU A N 1
ATOM 2757 C CA . GLU A 1 350 ? -13.172 -22.344 6.73 1 94.88 350 GLU A CA 1
ATOM 2758 C C . GLU A 1 350 ? -13.602 -23.094 5.469 1 94.88 350 GLU A C 1
ATOM 2760 O O . GLU A 1 350 ? -14.188 -24.172 5.543 1 94.88 350 GLU A O 1
ATOM 2765 N N . ALA A 1 351 ? -13.359 -22.453 4.363 1 93.06 351 ALA A N 1
ATOM 2766 C CA . ALA A 1 351 ? -13.711 -23.094 3.096 1 93.06 351 ALA A CA 1
ATOM 2767 C C . ALA A 1 351 ? -13.031 -24.453 2.957 1 93.06 351 ALA A C 1
ATOM 2769 O O . ALA A 1 351 ? -13.641 -25.406 2.477 1 93.06 351 ALA A O 1
ATOM 2770 N N . ILE A 1 352 ? -11.797 -24.516 3.396 1 93.12 352 ILE A N 1
ATOM 2771 C CA . ILE A 1 352 ? -11.031 -25.75 3.275 1 93.12 352 ILE A CA 1
ATOM 2772 C C . ILE A 1 352 ? -11.477 -26.734 4.355 1 93.12 352 ILE A C 1
ATOM 2774 O O . ILE A 1 352 ? -11.781 -27.891 4.059 1 93.12 352 ILE A O 1
ATOM 2778 N N . GLN A 1 353 ? -11.625 -26.312 5.523 1 91.69 353 GLN A N 1
ATOM 2779 C CA . GLN A 1 353 ? -11.938 -27.156 6.668 1 91.69 353 GLN A CA 1
ATOM 2780 C C . GLN A 1 353 ? -13.289 -27.844 6.496 1 91.69 353 GLN A C 1
ATOM 2782 O O . GLN A 1 353 ? -13.453 -29.016 6.844 1 91.69 353 GLN A O 1
ATOM 2787 N N . LYS A 1 354 ? -14.172 -27.172 5.988 1 89.44 354 LYS A N 1
ATOM 2788 C CA . LYS A 1 354 ? -15.539 -27.656 5.84 1 89.44 354 LYS A CA 1
ATOM 2789 C C . LYS A 1 354 ? -15.609 -28.844 4.879 1 89.44 354 LYS A C 1
ATOM 2791 O O . LYS A 1 354 ? -16.469 -29.719 5.023 1 89.44 354 LYS A O 1
ATOM 2796 N N . ARG A 1 355 ? -14.625 -28.859 3.984 1 88.44 355 ARG A N 1
ATOM 2797 C CA . ARG A 1 355 ? -14.836 -29.781 2.875 1 88.44 355 ARG A CA 1
ATOM 2798 C C . ARG A 1 355 ? -13.688 -30.781 2.768 1 88.44 355 ARG A C 1
ATOM 2800 O O . ARG A 1 355 ? -13.82 -31.812 2.113 1 88.44 355 ARG A O 1
ATOM 2807 N N . MET A 1 356 ? -12.703 -30.594 3.455 1 84.25 356 MET A N 1
ATOM 2808 C CA . MET A 1 356 ? -11.477 -31.344 3.205 1 84.25 356 MET A CA 1
ATOM 2809 C C . MET A 1 356 ? -11.648 -32.812 3.576 1 84.25 356 MET A C 1
ATOM 2811 O O . MET A 1 356 ? -10.891 -33.656 3.117 1 84.25 356 MET A O 1
ATOM 2815 N N . LYS A 1 357 ? -12.648 -33.125 4.324 1 83.56 357 LYS A N 1
ATOM 2816 C CA . LYS A 1 357 ? -12.891 -34.531 4.684 1 83.56 357 LYS A CA 1
ATOM 2817 C C . LYS A 1 357 ? -14.258 -35 4.184 1 83.56 357 LYS A C 1
ATOM 2819 O O . LYS A 1 357 ? -14.773 -36.031 4.641 1 83.56 357 LYS A O 1
ATOM 2824 N N . ASP A 1 358 ? -14.75 -34.344 3.271 1 88.25 358 ASP A N 1
ATOM 2825 C CA . ASP A 1 358 ? -16.109 -34.594 2.801 1 88.25 358 ASP A CA 1
ATOM 2826 C C . ASP A 1 358 ? -16.094 -35.344 1.469 1 88.25 358 ASP A C 1
ATOM 2828 O O . ASP A 1 358 ? -16.203 -34.719 0.406 1 88.25 358 ASP A O 1
ATOM 2832 N N . GLU A 1 359 ? -16.062 -36.594 1.562 1 88.75 359 GLU A N 1
ATOM 2833 C CA . GLU A 1 359 ? -16.016 -37.406 0.352 1 88.75 359 GLU A CA 1
ATOM 2834 C C . GLU A 1 359 ? -17.297 -37.25 -0.463 1 88.75 359 GLU A C 1
ATOM 2836 O O . GLU A 1 359 ? -17.266 -37.25 -1.695 1 88.75 359 GLU A O 1
ATOM 2841 N N . GLU A 1 360 ? -18.375 -37.156 0.212 1 89 360 GLU A N 1
ATOM 2842 C CA . GLU A 1 360 ? -19.656 -37 -0.465 1 89 360 GLU A CA 1
ATOM 2843 C C . GLU A 1 360 ? -19.688 -35.719 -1.292 1 89 360 GLU A C 1
ATOM 2845 O O . GLU A 1 360 ? -20.297 -35.656 -2.361 1 89 360 GLU A O 1
ATOM 2850 N N . TRP A 1 361 ? -19.047 -34.812 -0.75 1 90.94 361 TRP A N 1
ATOM 2851 C CA . TRP A 1 361 ? -18.938 -33.562 -1.468 1 90.94 361 TRP A CA 1
ATOM 2852 C C . TRP A 1 361 ? -18.188 -33.719 -2.779 1 90.94 361 TRP A C 1
ATOM 2854 O O . TRP A 1 361 ? -18.547 -33.125 -3.797 1 90.94 361 TRP A O 1
ATOM 2864 N N . ILE A 1 362 ? -17.25 -34.531 -2.768 1 88.38 362 ILE A N 1
ATOM 2865 C CA . ILE A 1 362 ? -16.484 -34.844 -3.971 1 88.38 362 ILE A CA 1
ATOM 2866 C C . ILE A 1 362 ? -17.344 -35.656 -4.941 1 88.38 362 ILE A C 1
ATOM 2868 O O . ILE A 1 362 ? -17.453 -35.281 -6.121 1 88.38 362 ILE A O 1
ATOM 2872 N N . LEU A 1 363 ? -18.016 -36.625 -4.391 1 88.75 363 LEU A N 1
ATOM 2873 C CA . LEU A 1 363 ? -18.75 -37.562 -5.215 1 88.75 363 LEU A CA 1
ATOM 2874 C C . LEU A 1 363 ? -20 -36.906 -5.797 1 88.75 363 LEU A C 1
ATOM 2876 O O . LEU A 1 363 ? -20.531 -37.375 -6.816 1 88.75 363 LEU A O 1
ATOM 2880 N N . SER A 1 364 ? -20.406 -35.906 -5.23 1 89.12 364 SER A N 1
ATOM 2881 C CA . SER A 1 364 ? -21.609 -35.219 -5.695 1 89.12 364 SER A CA 1
ATOM 2882 C C . SER A 1 364 ? -21.281 -34.25 -6.832 1 89.12 364 SER A C 1
ATOM 2884 O O . SER A 1 364 ? -22.188 -33.812 -7.543 1 89.12 364 SER A O 1
ATOM 2886 N N . GLY A 1 365 ? -20.047 -33.906 -6.945 1 88.19 365 GLY A N 1
ATOM 2887 C CA . GLY A 1 365 ? -19.672 -32.938 -7.965 1 88.19 365 GLY A CA 1
ATOM 2888 C C . GLY A 1 365 ? -19.922 -31.5 -7.562 1 88.19 365 GLY A C 1
ATOM 2889 O O . GLY A 1 365 ? -19.734 -30.578 -8.359 1 88.19 365 GLY A O 1
ATOM 2890 N N . SER A 1 366 ? -20.25 -31.234 -6.344 1 87.31 366 SER A N 1
ATOM 2891 C CA . SER A 1 366 ? -20.594 -29.906 -5.852 1 87.31 366 SER A CA 1
ATOM 2892 C C . SER A 1 366 ? -19.406 -28.953 -5.953 1 87.31 366 SER A C 1
ATOM 2894 O O . SER A 1 366 ? -19.594 -27.734 -6.109 1 87.31 366 SER A O 1
ATOM 2896 N N . TRP A 1 367 ? -18.266 -29.5 -5.902 1 87.75 367 TRP A N 1
ATOM 2897 C CA . TRP A 1 367 ? -17.047 -28.688 -6.012 1 87.75 367 TRP A CA 1
ATOM 2898 C C . TRP A 1 367 ? -16.969 -28 -7.371 1 87.75 367 TRP A C 1
ATOM 2900 O O . TRP A 1 367 ? -16.438 -26.891 -7.484 1 87.75 367 TRP A O 1
ATOM 2910 N N . PHE A 1 368 ? -17.484 -28.578 -8.414 1 86.88 368 PHE A N 1
ATOM 2911 C CA . PHE A 1 368 ? -17.453 -28.047 -9.766 1 86.88 368 PHE A CA 1
ATOM 2912 C C . PHE A 1 368 ? -18.422 -26.859 -9.906 1 86.88 368 PHE A C 1
ATOM 2914 O O . PHE A 1 368 ? -18.109 -25.875 -10.586 1 86.88 368 PHE A O 1
ATOM 2921 N N . LYS A 1 369 ? -19.5 -26.922 -9.242 1 81 369 LYS A N 1
ATOM 2922 C CA . LYS A 1 369 ? -20.5 -25.859 -9.289 1 81 369 LYS A CA 1
ATOM 2923 C C . LYS A 1 369 ? -19.984 -24.594 -8.617 1 81 369 LYS A C 1
ATOM 2925 O O . LYS A 1 369 ? -20.359 -23.484 -9.008 1 81 369 LYS A O 1
ATOM 2930 N N . GLU A 1 370 ? -19.234 -24.781 -7.66 1 80 370 GLU A N 1
ATOM 2931 C CA . GLU A 1 370 ? -18.656 -23.656 -6.934 1 80 370 GLU A CA 1
ATOM 2932 C C . GLU A 1 370 ? -17.75 -22.828 -7.836 1 80 370 GLU A C 1
ATOM 2934 O O . GLU A 1 370 ? -17.734 -21.594 -7.75 1 80 370 GLU A O 1
ATOM 2939 N N . PHE A 1 371 ? -17.047 -23.391 -8.719 1 77.38 371 PHE A N 1
ATOM 2940 C CA . PHE A 1 371 ? -16.141 -22.688 -9.625 1 77.38 371 PHE A CA 1
ATOM 2941 C C . PHE A 1 371 ? -16.922 -21.812 -10.594 1 77.38 371 PHE A C 1
ATOM 2943 O O . PHE A 1 371 ? -16.438 -20.75 -11.008 1 77.38 371 PHE A O 1
ATOM 2950 N N . GLY A 1 372 ? -18.094 -22.266 -10.898 1 74.5 372 GLY A N 1
ATOM 2951 C CA . GLY A 1 372 ? -18.922 -21.547 -11.852 1 74.5 372 GLY A CA 1
ATOM 2952 C C . GLY A 1 372 ? -19.469 -20.25 -11.297 1 74.5 372 GLY A C 1
ATOM 2953 O O . GLY A 1 372 ? -19.906 -19.375 -12.055 1 74.5 372 GLY A O 1
ATOM 2954 N N . LYS A 1 373 ? -19.344 -20.047 -10.031 1 78.19 373 LYS A N 1
ATOM 2955 C CA . LYS A 1 373 ? -19.938 -18.875 -9.398 1 78.19 373 LYS A CA 1
ATOM 2956 C C . LYS A 1 373 ? -18.906 -17.766 -9.242 1 78.19 373 LYS A C 1
ATOM 2958 O O . LYS A 1 373 ? -19.266 -16.656 -8.828 1 78.19 373 LYS A O 1
ATOM 2963 N N . VAL A 1 374 ? -17.781 -18.047 -9.664 1 84.75 374 VAL A N 1
ATOM 2964 C CA . VAL A 1 374 ? -16.688 -17.109 -9.422 1 84.75 374 VAL A CA 1
ATOM 2965 C C . VAL A 1 374 ? -16.672 -16.062 -10.531 1 84.75 374 VAL A C 1
ATOM 2967 O O . VAL A 1 374 ? -16.766 -16.391 -11.711 1 84.75 374 VAL A O 1
ATOM 2970 N N . ASP A 1 375 ? -16.578 -14.82 -10.125 1 87.38 375 ASP A N 1
ATOM 2971 C CA . ASP A 1 375 ? -16.297 -13.742 -11.062 1 87.38 375 ASP A CA 1
ATOM 2972 C C . ASP A 1 375 ? -14.805 -13.656 -11.375 1 87.38 375 ASP A C 1
ATOM 2974 O O . ASP A 1 375 ? -14.016 -13.242 -10.523 1 87.38 375 ASP A O 1
ATOM 2978 N N . GLU A 1 376 ? -14.461 -13.945 -12.555 1 85.06 376 GLU A N 1
ATOM 2979 C CA . GLU A 1 376 ? -13.055 -14.047 -12.938 1 85.06 376 GLU A CA 1
ATOM 2980 C C . GLU A 1 376 ? -12.352 -12.703 -12.82 1 85.06 376 GLU A C 1
ATOM 2982 O O . GLU A 1 376 ? -11.156 -12.648 -12.516 1 85.06 376 GLU A O 1
ATOM 2987 N N . LYS A 1 377 ? -13.062 -11.68 -12.961 1 87.25 377 LYS A N 1
ATOM 2988 C CA . LYS A 1 377 ? -12.445 -10.352 -12.945 1 87.25 377 LYS A CA 1
ATOM 2989 C C . LYS A 1 377 ? -12.109 -9.922 -11.516 1 87.25 377 LYS A C 1
ATOM 2991 O O . LYS A 1 377 ? -11.32 -9 -11.312 1 87.25 377 LYS A O 1
ATOM 2996 N N . ARG A 1 378 ? -12.68 -10.68 -10.586 1 92.56 378 ARG A N 1
ATOM 2997 C CA . ARG A 1 378 ? -12.484 -10.336 -9.18 1 92.56 378 ARG A CA 1
ATOM 2998 C C . ARG A 1 378 ? -11.977 -11.539 -8.391 1 92.56 378 ARG A C 1
ATOM 3000 O O . ARG A 1 378 ? -12.414 -11.781 -7.262 1 92.56 378 ARG A O 1
ATOM 3007 N N . SER A 1 379 ? -11.172 -12.273 -9.062 1 94.5 379 SER A N 1
ATOM 3008 C CA . SER A 1 379 ? -10.75 -13.508 -8.414 1 94.5 379 SER A CA 1
ATOM 3009 C C . SER A 1 379 ? -9.227 -13.609 -8.352 1 94.5 379 SER A C 1
ATOM 3011 O O . SER A 1 379 ? -8.531 -13.133 -9.258 1 94.5 379 SER A O 1
ATOM 3013 N N . VAL A 1 380 ? -8.805 -14.164 -7.262 1 96.44 380 VAL A N 1
ATOM 3014 C CA . VAL A 1 380 ? -7.422 -14.602 -7.109 1 96.44 380 VAL A CA 1
ATOM 3015 C C . VAL A 1 380 ? -7.371 -16.125 -7.004 1 96.44 380 VAL A C 1
ATOM 3017 O O . VAL A 1 380 ? -8.094 -16.719 -6.199 1 96.44 380 VAL A O 1
ATOM 3020 N N . SER A 1 381 ? -6.578 -16.703 -7.836 1 95.44 381 SER A N 1
ATOM 3021 C CA . SER A 1 381 ? -6.438 -18.156 -7.812 1 95.44 381 SER A CA 1
ATOM 3022 C C . SER A 1 381 ? -4.984 -18.578 -7.605 1 95.44 381 SER A C 1
ATOM 3024 O O . SER A 1 381 ? -4.078 -17.75 -7.715 1 95.44 381 SER A O 1
ATOM 3026 N N . VAL A 1 382 ? -4.781 -19.828 -7.309 1 96.38 382 VAL A N 1
ATOM 3027 C CA . VAL A 1 382 ? -3.441 -20.312 -6.98 1 96.38 382 VAL A CA 1
ATOM 3028 C C . VAL A 1 382 ? -3.041 -21.422 -7.941 1 96.38 382 VAL A C 1
ATOM 3030 O O . VAL A 1 382 ? -3.771 -22.406 -8.102 1 96.38 382 VAL A O 1
ATOM 3033 N N . ALA A 1 383 ? -1.949 -21.203 -8.555 1 95.38 383 ALA A N 1
ATOM 3034 C CA . ALA A 1 383 ? -1.294 -22.266 -9.32 1 95.38 383 ALA A CA 1
ATOM 3035 C C . ALA A 1 383 ? -0.101 -22.828 -8.555 1 95.38 383 ALA A C 1
ATOM 3037 O O . ALA A 1 383 ? 0.723 -22.078 -8.031 1 95.38 383 ALA A O 1
ATOM 3038 N N . GLY A 1 384 ? -0.061 -24.141 -8.445 1 93.31 384 GLY A N 1
ATOM 3039 C CA . GLY A 1 384 ? 1.031 -24.781 -7.73 1 93.31 384 GLY A CA 1
ATOM 3040 C C . GLY A 1 384 ? 0.723 -25.031 -6.266 1 93.31 384 GLY A C 1
ATOM 3041 O O . GLY A 1 384 ? -0.4 -24.797 -5.812 1 93.31 384 GLY A O 1
ATOM 3042 N N . SER A 1 385 ? 1.64 -25.656 -5.621 1 94.19 385 SER A N 1
ATOM 3043 C CA . SER A 1 385 ? 1.556 -26 -4.203 1 94.19 385 SER A CA 1
ATOM 3044 C C . SER A 1 385 ? 2.943 -26.188 -3.596 1 94.19 385 SER A C 1
ATOM 3046 O O . SER A 1 385 ? 3.844 -26.719 -4.246 1 94.19 385 SER A O 1
ATOM 3048 N N . PRO A 1 386 ? 3.027 -25.766 -2.363 1 93.19 386 PRO A N 1
ATOM 3049 C CA . PRO A 1 386 ? 4.305 -26.016 -1.691 1 93.19 386 PRO A CA 1
ATOM 3050 C C . PRO A 1 386 ? 4.617 -27.5 -1.539 1 93.19 386 PRO A C 1
ATOM 3052 O O . PRO A 1 386 ? 5.77 -27.875 -1.307 1 93.19 386 PRO A O 1
ATOM 3055 N N . LYS A 1 387 ? 3.668 -28.297 -1.749 1 92.31 387 LYS A N 1
ATOM 3056 C CA . LYS A 1 387 ? 3.861 -29.734 -1.587 1 92.31 387 LYS A CA 1
ATOM 3057 C C . LYS A 1 387 ? 4.492 -30.344 -2.832 1 92.31 387 LYS A C 1
ATOM 3059 O O . LYS A 1 387 ? 5.008 -31.469 -2.787 1 92.31 387 LYS A O 1
ATOM 3064 N N . LEU A 1 388 ? 4.355 -29.625 -3.869 1 93.5 388 LEU A N 1
ATOM 3065 C CA . LEU A 1 388 ? 4.938 -30.094 -5.121 1 93.5 388 LEU A CA 1
ATOM 3066 C C . LEU A 1 388 ? 6.34 -29.516 -5.316 1 93.5 388 LEU A C 1
ATOM 3068 O O . LEU A 1 388 ? 6.496 -28.359 -5.691 1 93.5 388 LEU A O 1
ATOM 3072 N N . ASP A 1 389 ? 7.324 -30.219 -5.02 1 92.25 389 ASP A N 1
ATOM 3073 C CA . ASP A 1 389 ? 8.695 -29.734 -5.043 1 92.25 389 ASP A CA 1
ATOM 3074 C C . ASP A 1 389 ? 9.305 -29.875 -6.438 1 92.25 389 ASP A C 1
ATOM 3076 O O . ASP A 1 389 ? 10.164 -30.719 -6.664 1 92.25 389 ASP A O 1
ATOM 3080 N N . LEU A 1 390 ? 9 -28.984 -7.266 1 95.25 390 LEU A N 1
ATOM 3081 C CA . LEU A 1 390 ? 9.523 -29.016 -8.633 1 95.25 390 LEU A CA 1
ATOM 3082 C C . LEU A 1 390 ? 10.977 -28.562 -8.664 1 95.25 390 LEU A C 1
ATOM 3084 O O . LEU A 1 390 ? 11.719 -28.922 -9.586 1 95.25 390 LEU A O 1
ATOM 3088 N N . TYR A 1 391 ? 11.414 -27.844 -7.676 1 95.5 391 TYR A N 1
ATOM 3089 C CA . TYR A 1 391 ? 12.812 -27.453 -7.574 1 95.5 391 TYR A CA 1
ATOM 3090 C C . TYR A 1 391 ? 13.711 -28.656 -7.383 1 95.5 391 TYR A C 1
ATOM 3092 O O . TYR A 1 391 ? 14.914 -28.594 -7.641 1 95.5 391 TYR A O 1
ATOM 3100 N N . ALA A 1 392 ? 13.148 -29.703 -7.012 1 93.44 392 ALA A N 1
ATOM 3101 C CA . ALA A 1 392 ? 13.914 -30.922 -6.758 1 93.44 392 ALA A CA 1
ATOM 3102 C C . ALA A 1 392 ? 14.211 -31.656 -8.055 1 93.44 392 ALA A C 1
ATOM 3104 O O . ALA A 1 392 ? 14.945 -32.656 -8.062 1 93.44 392 ALA A O 1
ATOM 3105 N N . ALA A 1 393 ? 13.68 -31.234 -9.172 1 97.19 393 ALA A N 1
ATOM 3106 C CA . ALA A 1 393 ? 13.992 -31.859 -10.461 1 97.19 393 ALA A CA 1
ATOM 3107 C C . ALA A 1 393 ? 15.453 -31.625 -10.836 1 97.19 393 ALA A C 1
ATOM 3109 O O . ALA A 1 393 ? 15.766 -30.656 -11.555 1 97.19 393 ALA A O 1
ATOM 3110 N N . ASP A 1 394 ? 16.312 -32.562 -10.406 1 97.38 394 ASP A N 1
ATOM 3111 C CA . ASP A 1 394 ? 17.734 -32.438 -10.648 1 97.38 394 ASP A CA 1
ATOM 3112 C C . ASP A 1 394 ? 18.156 -33.312 -11.836 1 97.38 394 ASP A C 1
ATOM 3114 O O . ASP A 1 394 ? 18.297 -34.531 -11.711 1 97.38 394 ASP A O 1
ATOM 3118 N N . PHE A 1 395 ? 18.453 -32.719 -12.945 1 98.19 395 PHE A N 1
ATOM 3119 C CA . PHE A 1 395 ? 18.844 -33.406 -14.172 1 98.19 395 PHE A CA 1
ATOM 3120 C C . PHE A 1 395 ? 20.328 -33.781 -14.156 1 98.19 395 PHE A C 1
ATOM 3122 O O . PHE A 1 395 ? 20.875 -34.188 -15.164 1 98.19 395 PHE A O 1
ATOM 3129 N N . GLY A 1 396 ? 20.906 -33.594 -13.008 1 97.38 396 GLY A N 1
ATOM 3130 C CA . GLY A 1 396 ? 22.328 -33.812 -12.867 1 97.38 396 GLY A CA 1
ATOM 3131 C C . GLY A 1 396 ? 23.109 -32.5 -12.789 1 97.38 396 GLY A C 1
ATOM 3132 O O . GLY A 1 396 ? 24.344 -32.5 -12.734 1 97.38 396 GLY A O 1
ATOM 3133 N N . TRP A 1 397 ? 22.375 -31.438 -12.773 1 97.31 397 TRP A N 1
ATOM 3134 C CA . TRP A 1 397 ? 22.984 -30.109 -12.789 1 97.31 397 TRP A CA 1
ATOM 3135 C C . TRP A 1 397 ? 22.766 -29.375 -11.469 1 97.31 397 TRP A C 1
ATOM 3137 O O . TRP A 1 397 ? 23.016 -28.172 -11.359 1 97.31 397 TRP A O 1
ATOM 3147 N N . GLY A 1 398 ? 22.219 -30.094 -10.539 1 95.06 398 GLY A N 1
ATOM 3148 C CA . GLY A 1 398 ? 21.812 -29.469 -9.289 1 95.06 398 GLY A CA 1
ATOM 3149 C C . GLY A 1 398 ? 20.359 -29 -9.297 1 95.06 398 GLY A C 1
ATOM 3150 O O . GLY A 1 398 ? 19.609 -29.312 -10.219 1 95.06 398 GLY A O 1
ATOM 3151 N N . ARG A 1 399 ? 20.016 -28.25 -8.289 1 94.56 399 ARG A N 1
ATOM 3152 C CA . ARG A 1 399 ? 18.656 -27.703 -8.156 1 94.56 399 ARG A CA 1
ATOM 3153 C C . ARG A 1 399 ? 18.422 -26.562 -9.148 1 94.56 399 ARG A C 1
ATOM 3155 O O . ARG A 1 399 ? 19.344 -25.781 -9.43 1 94.56 399 ARG A O 1
ATOM 3162 N N . ALA A 1 400 ? 17.25 -26.531 -9.641 1 97.25 400 ALA A N 1
ATOM 3163 C CA . ALA A 1 400 ? 16.906 -25.406 -10.523 1 97.25 400 ALA A CA 1
ATOM 3164 C C . ALA A 1 400 ? 17.156 -24.078 -9.836 1 97.25 400 ALA A C 1
ATOM 3166 O O . ALA A 1 400 ? 16.891 -23.922 -8.641 1 97.25 400 ALA A O 1
ATOM 3167 N N . GLU A 1 401 ? 17.609 -23.156 -10.602 1 97.06 401 GLU A N 1
ATOM 3168 C CA . GLU A 1 401 ? 17.859 -21.797 -10.102 1 97.06 401 GLU A CA 1
ATOM 3169 C C . GLU A 1 401 ? 16.547 -21.016 -9.984 1 97.06 401 GLU A C 1
ATOM 3171 O O . GLU A 1 401 ? 16.438 -20.125 -9.141 1 97.06 401 GLU A O 1
ATOM 3176 N N . LYS A 1 402 ? 15.648 -21.312 -10.883 1 97.94 402 LYS A N 1
ATOM 3177 C CA . LYS A 1 402 ? 14.383 -20.594 -10.906 1 97.94 402 LYS A CA 1
ATOM 3178 C C . LYS A 1 402 ? 13.273 -21.453 -11.508 1 97.94 402 LYS A C 1
ATOM 3180 O O . LYS A 1 402 ? 13.508 -22.219 -12.445 1 97.94 402 LYS A O 1
ATOM 3185 N N . LEU A 1 403 ? 12.188 -21.406 -10.914 1 97.94 403 LEU A N 1
ATOM 3186 C CA . LEU A 1 403 ? 10.945 -21.984 -11.43 1 97.94 403 LEU A CA 1
ATOM 3187 C C . LEU A 1 403 ? 9.945 -20.875 -11.773 1 97.94 403 LEU A C 1
ATOM 3189 O O . LEU A 1 403 ? 9.672 -20 -10.961 1 97.94 403 LEU A O 1
ATOM 3193 N N . GLU A 1 404 ? 9.391 -20.906 -13.023 1 97.44 404 GLU A N 1
ATOM 3194 C CA . GLU A 1 404 ? 8.398 -19.922 -13.445 1 97.44 404 GLU A CA 1
ATOM 3195 C C . GLU A 1 404 ? 7.125 -20.594 -13.938 1 97.44 404 GLU A C 1
ATOM 3197 O O . GLU A 1 404 ? 7.18 -21.5 -14.781 1 97.44 404 GLU A O 1
ATOM 3202 N N . PHE A 1 405 ? 6.008 -20.156 -13.359 1 96.56 405 PHE A N 1
ATOM 3203 C CA . PHE A 1 405 ? 4.699 -20.547 -13.875 1 96.56 405 PHE A CA 1
ATOM 3204 C C . PHE A 1 405 ? 4.207 -19.516 -14.898 1 96.56 405 PHE A C 1
ATOM 3206 O O . PHE A 1 405 ? 3.535 -18.547 -14.539 1 96.56 405 PHE A O 1
ATOM 3213 N N . VAL A 1 406 ? 4.406 -19.766 -16.094 1 95.19 406 VAL A N 1
ATOM 3214 C CA . VAL A 1 406 ? 4.105 -18.797 -17.141 1 95.19 406 VAL A CA 1
ATOM 3215 C C . VAL A 1 406 ? 2.6 -18.75 -17.375 1 95.19 406 VAL A C 1
ATOM 3217 O O . VAL A 1 406 ? 2.061 -17.703 -17.75 1 95.19 406 VAL A O 1
ATOM 3220 N N . SER A 1 407 ? 1.935 -19.766 -17.062 1 93.25 407 SER A N 1
ATOM 3221 C CA . SER A 1 407 ? 0.51 -19.891 -17.344 1 93.25 407 SER A CA 1
ATOM 3222 C C . SER A 1 407 ? -0.317 -18.953 -16.469 1 93.25 407 SER A C 1
ATOM 3224 O O . SER A 1 407 ? -1.5 -18.734 -16.734 1 93.25 407 SER A O 1
ATOM 3226 N N . ILE A 1 408 ? 0.268 -18.375 -15.461 1 94.5 408 ILE A N 1
ATOM 3227 C CA . ILE A 1 408 ? -0.509 -17.5 -14.586 1 94.5 408 ILE A CA 1
ATOM 3228 C C . ILE A 1 408 ? -0.768 -16.172 -15.281 1 94.5 408 ILE A C 1
ATOM 3230 O O . ILE A 1 408 ? -1.566 -15.359 -14.812 1 94.5 408 ILE A O 1
ATOM 3234 N N . ASP A 1 409 ? -0.144 -15.953 -16.406 1 90.94 409 ASP A N 1
ATOM 3235 C CA . ASP A 1 409 ? -0.308 -14.711 -17.156 1 90.94 409 ASP A CA 1
ATOM 3236 C C . ASP A 1 409 ? -1.692 -14.641 -17.797 1 90.94 409 ASP A C 1
ATOM 3238 O O . ASP A 1 409 ? -2.131 -13.562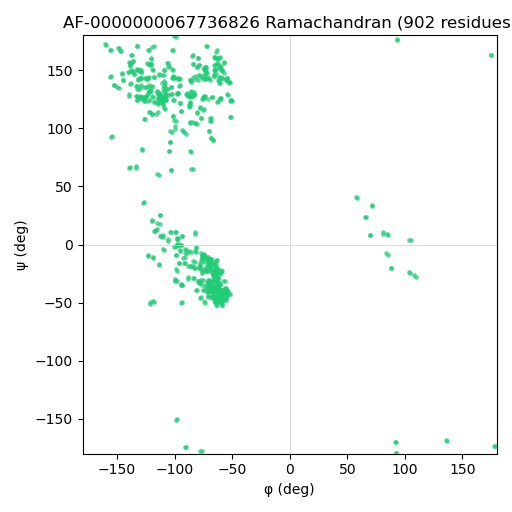 -18.219 1 90.94 409 ASP A O 1
ATOM 3242 N N . SER A 1 410 ? -2.334 -15.719 -17.828 1 79.31 410 SER A N 1
ATOM 3243 C CA . SER A 1 410 ? -3.52 -15.836 -18.672 1 79.31 410 SER A CA 1
ATOM 3244 C C . SER A 1 410 ? -4.766 -15.352 -17.953 1 79.31 410 SER A C 1
ATOM 3246 O O . SER A 1 410 ? -4.898 -15.539 -16.734 1 79.31 410 SER A O 1
ATOM 3248 N N . GLY A 1 411 ? -5.586 -14.68 -18.766 1 74.56 411 GLY A N 1
ATOM 3249 C CA . GLY A 1 411 ? -6.934 -14.422 -18.281 1 74.56 411 GLY A CA 1
ATOM 3250 C C . GLY A 1 411 ? -7.066 -13.086 -17.578 1 74.56 411 GLY A C 1
ATOM 3251 O O . GLY A 1 411 ? -6.105 -12.312 -17.5 1 74.56 411 GLY A O 1
ATOM 3252 N N . ASP A 1 412 ? -8.258 -12.859 -17.141 1 76.88 412 ASP A N 1
ATOM 3253 C CA . ASP A 1 412 ? -8.641 -11.617 -16.484 1 76.88 412 ASP A CA 1
ATOM 3254 C C . ASP A 1 412 ? -8.461 -11.719 -14.977 1 76.88 412 ASP A C 1
ATOM 3256 O O . ASP A 1 412 ? -8.383 -10.695 -14.281 1 76.88 412 ASP A O 1
ATOM 3260 N N . SER A 1 413 ? -8.344 -12.93 -14.594 1 85.62 413 SER A N 1
ATOM 3261 C CA . SER A 1 413 ? -8.164 -13.164 -13.164 1 85.62 413 SER A CA 1
ATOM 3262 C C . SER A 1 413 ? -6.699 -13.016 -12.758 1 85.62 413 SER A C 1
ATOM 3264 O O . SER A 1 413 ? -5.809 -13.07 -13.609 1 85.62 413 SER A O 1
ATOM 3266 N N . ILE A 1 414 ? -6.57 -12.719 -11.555 1 92.75 414 ILE A N 1
ATOM 3267 C CA . ILE A 1 414 ? -5.219 -12.773 -11.008 1 92.75 414 ILE A CA 1
ATOM 3268 C C . ILE A 1 414 ? -4.918 -14.188 -10.523 1 92.75 414 ILE A C 1
ATOM 3270 O O . ILE A 1 414 ? -5.664 -14.75 -9.711 1 92.75 414 ILE A O 1
ATOM 3274 N N . SER A 1 415 ? -3.912 -14.773 -11.125 1 94.44 415 SER A N 1
ATOM 3275 C CA . SER A 1 415 ? -3.42 -16.062 -10.672 1 94.44 415 SER A CA 1
ATOM 3276 C C . SER A 1 415 ? -2.016 -15.953 -10.086 1 94.44 415 SER A C 1
ATOM 3278 O O . SER A 1 415 ? -1.14 -15.328 -10.68 1 94.44 415 SER A O 1
ATOM 3280 N N . MET A 1 416 ? -1.89 -16.484 -8.938 1 97.25 416 MET A N 1
ATOM 3281 C CA . MET A 1 416 ? -0.557 -16.547 -8.344 1 97.25 416 MET A CA 1
ATOM 3282 C C . MET A 1 416 ? 0.001 -17.953 -8.391 1 97.25 416 MET A C 1
ATOM 3284 O O . MET A 1 416 ? -0.758 -18.922 -8.453 1 97.25 416 MET A O 1
ATOM 3288 N N . SER A 1 417 ? 1.318 -17.984 -8.414 1 97.69 417 SER A N 1
ATOM 3289 C CA . SER A 1 417 ? 1.963 -19.281 -8.188 1 97.69 417 SER A CA 1
ATOM 3290 C C . SER A 1 417 ? 2.482 -19.391 -6.758 1 97.69 417 SER A C 1
ATOM 3292 O O . SER A 1 417 ? 2.859 -18.391 -6.148 1 97.69 417 SER A O 1
ATOM 3294 N N . LEU A 1 418 ? 2.404 -20.547 -6.25 1 97.69 418 LEU A N 1
ATOM 3295 C CA . LEU A 1 418 ? 2.896 -20.828 -4.902 1 97.69 418 LEU A CA 1
ATOM 3296 C C . LEU A 1 418 ? 3.748 -22.094 -4.883 1 97.69 418 LEU A C 1
ATOM 3298 O O . LEU A 1 418 ? 3.318 -23.141 -5.363 1 97.69 418 LEU A O 1
ATOM 3302 N N . SER A 1 419 ? 4.957 -21.969 -4.406 1 96.5 419 SER A N 1
ATOM 3303 C CA . SER A 1 419 ? 5.879 -23.094 -4.285 1 96.5 419 SER A CA 1
ATOM 3304 C C . SER A 1 419 ? 6.789 -22.938 -3.07 1 96.5 419 SER A C 1
ATOM 3306 O O . SER A 1 419 ? 6.809 -21.875 -2.438 1 96.5 419 SER A O 1
ATOM 3308 N N . LYS A 1 420 ? 7.422 -24.031 -2.758 1 94.44 420 LYS A N 1
ATOM 3309 C CA . LYS A 1 420 ? 8.516 -23.891 -1.798 1 94.44 420 LYS A CA 1
ATOM 3310 C C . LYS A 1 420 ? 9.641 -23.047 -2.365 1 94.44 420 LYS A C 1
ATOM 3312 O O . LYS A 1 420 ? 9.828 -22.969 -3.582 1 94.44 420 LYS A O 1
ATOM 3317 N N . SER A 1 421 ? 10.305 -22.406 -1.42 1 91.81 421 SER A N 1
ATOM 3318 C CA . SER A 1 421 ? 11.461 -21.641 -1.865 1 91.81 421 SER A CA 1
ATOM 3319 C C . SER A 1 421 ? 12.625 -22.547 -2.225 1 91.81 421 SER A C 1
ATOM 3321 O O . SER A 1 421 ? 12.766 -23.641 -1.665 1 91.81 421 SER A O 1
ATOM 3323 N N . LYS A 1 422 ? 13.383 -22.031 -3.096 1 86.94 422 LYS A N 1
ATOM 3324 C CA . LYS A 1 422 ? 14.523 -22.797 -3.578 1 86.94 422 LYS A CA 1
ATOM 3325 C C . LYS A 1 422 ? 15.555 -23.016 -2.471 1 86.94 422 LYS A C 1
ATOM 3327 O O . LYS A 1 422 ? 16.125 -24.094 -2.342 1 86.94 422 LYS A O 1
ATOM 3332 N N . ASP A 1 423 ? 15.797 -22.016 -1.708 1 79.44 423 ASP A N 1
ATOM 3333 C CA . ASP A 1 423 ? 16.984 -21.922 -0.862 1 79.44 423 ASP A CA 1
ATOM 3334 C C . ASP A 1 423 ? 16.672 -22.344 0.573 1 79.44 423 ASP A C 1
ATOM 3336 O O . ASP A 1 423 ? 17.578 -22.625 1.355 1 79.44 423 ASP A O 1
ATOM 3340 N N . SER A 1 424 ? 15.391 -22.25 0.919 1 81.12 424 SER A N 1
ATOM 3341 C CA . SER A 1 424 ? 15.133 -22.422 2.346 1 81.12 424 SER A CA 1
ATOM 3342 C C . SER A 1 424 ? 13.898 -23.281 2.584 1 81.12 424 SER A C 1
ATOM 3344 O O . SER A 1 424 ? 12.891 -23.156 1.878 1 81.12 424 SER A O 1
ATOM 3346 N N . ASP A 1 425 ? 14.234 -24.047 3.564 1 83.81 425 ASP A N 1
ATOM 3347 C CA . ASP A 1 425 ? 13.102 -24.875 3.98 1 83.81 425 ASP A CA 1
ATOM 3348 C C . ASP A 1 425 ? 12.102 -24.047 4.793 1 83.81 425 ASP A C 1
ATOM 3350 O O . ASP A 1 425 ? 12.484 -23.328 5.711 1 83.81 425 ASP A O 1
ATOM 3354 N N . GLY A 1 426 ? 10.961 -24.078 4.352 1 90.31 426 GLY A N 1
ATOM 3355 C CA . GLY A 1 426 ? 9.898 -23.422 5.098 1 90.31 426 GLY A CA 1
ATOM 3356 C C . GLY A 1 426 ? 9.461 -22.109 4.48 1 90.31 426 GLY A C 1
ATOM 3357 O O . GLY A 1 426 ? 8.352 -21.641 4.738 1 90.31 426 GLY A O 1
ATOM 3358 N N . ASP A 1 427 ? 10.352 -21.5 3.715 1 96 427 ASP A N 1
ATOM 3359 C CA . ASP A 1 427 ? 9.953 -20.297 2.994 1 96 427 ASP A CA 1
ATOM 3360 C C . ASP A 1 427 ? 9.062 -20.625 1.8 1 96 427 ASP A C 1
ATOM 3362 O O . ASP A 1 427 ? 9.148 -21.734 1.249 1 96 427 ASP A O 1
ATOM 3366 N N . LEU A 1 428 ? 8.242 -19.75 1.473 1 97.62 428 LEU A N 1
ATOM 3367 C CA . LEU A 1 428 ? 7.379 -19.938 0.311 1 97.62 428 LEU A CA 1
ATOM 3368 C C . LEU A 1 428 ? 7.645 -18.859 -0.743 1 97.62 428 LEU A C 1
ATOM 3370 O O . LEU A 1 428 ? 7.988 -17.734 -0.408 1 97.62 428 LEU A O 1
ATOM 3374 N N . GLU A 1 429 ? 7.559 -19.266 -1.919 1 97.62 429 GLU A N 1
ATOM 3375 C CA . GLU A 1 429 ? 7.746 -18.375 -3.07 1 97.62 429 GLU A CA 1
ATOM 3376 C C . GLU A 1 429 ? 6.426 -18.125 -3.785 1 97.62 429 GLU A C 1
ATOM 3378 O O . GLU A 1 429 ? 5.707 -19.062 -4.137 1 97.62 429 GLU A O 1
ATOM 3383 N N . ILE A 1 430 ? 6.105 -16.844 -3.969 1 98.31 430 ILE A N 1
ATOM 3384 C CA . ILE A 1 430 ? 4.883 -16.406 -4.637 1 98.31 430 ILE A CA 1
ATOM 3385 C C . ILE A 1 430 ? 5.234 -15.758 -5.977 1 98.31 430 ILE A C 1
ATOM 3387 O O . ILE A 1 430 ? 6.082 -14.859 -6.039 1 98.31 430 ILE A O 1
ATOM 3391 N N . GLY A 1 431 ? 4.703 -16.266 -7.062 1 97.94 431 GLY A N 1
ATOM 3392 C CA . GLY A 1 431 ? 4.801 -15.617 -8.359 1 97.94 431 GLY A CA 1
ATOM 3393 C C . GLY A 1 431 ? 3.525 -14.906 -8.773 1 97.94 431 GLY A C 1
ATOM 3394 O O . GLY A 1 431 ? 2.426 -15.43 -8.57 1 97.94 431 GLY A O 1
ATOM 3395 N N . LEU A 1 432 ? 3.672 -13.711 -9.273 1 97.69 432 LEU A N 1
ATOM 3396 C CA . LEU A 1 432 ? 2.541 -12.938 -9.766 1 97.69 432 LEU A CA 1
ATOM 3397 C C . LEU A 1 432 ? 2.838 -12.359 -11.148 1 97.69 432 LEU A C 1
ATOM 3399 O O . LEU A 1 432 ? 4 -12.156 -11.5 1 97.69 432 LEU A O 1
ATOM 3403 N N . SER A 1 433 ? 1.852 -12.195 -11.906 1 96.19 433 SER A N 1
ATOM 3404 C CA . SER A 1 433 ? 1.866 -11.5 -13.195 1 96.19 433 SER A CA 1
ATOM 3405 C C . SER A 1 433 ? 0.806 -10.406 -13.242 1 96.19 433 SER A C 1
ATOM 3407 O O . SER A 1 433 ? -0.392 -10.695 -13.281 1 96.19 433 SER A O 1
ATOM 3409 N N . LEU A 1 434 ? 1.234 -9.188 -13.188 1 95.19 434 LEU A N 1
ATOM 3410 C CA . LEU A 1 434 ? 0.365 -8.023 -13.109 1 95.19 434 LEU A CA 1
ATOM 3411 C C . LEU A 1 434 ? 0.868 -6.91 -14.031 1 95.19 434 LEU A C 1
ATOM 3413 O O . LEU A 1 434 ? 1.993 -6.977 -14.531 1 95.19 434 LEU A O 1
ATOM 3417 N N . SER A 1 435 ? -0.031 -5.953 -14.305 1 92 435 SER A N 1
ATOM 3418 C CA . SER A 1 435 ? 0.489 -4.746 -14.938 1 92 435 SER A CA 1
ATOM 3419 C C . SER A 1 435 ? 1.583 -4.105 -14.094 1 92 435 SER A C 1
ATOM 3421 O O . SER A 1 435 ? 1.649 -4.328 -12.883 1 92 435 SER A O 1
ATOM 3423 N N . LYS A 1 436 ? 2.422 -3.352 -14.711 1 91.06 436 LYS A N 1
ATOM 3424 C CA . LYS A 1 436 ? 3.555 -2.752 -14.008 1 91.06 436 LYS A CA 1
ATOM 3425 C C . LYS A 1 436 ? 3.084 -1.918 -12.82 1 91.06 436 LYS A C 1
ATOM 3427 O O . LYS A 1 436 ? 3.645 -2.016 -11.727 1 91.06 436 LYS A O 1
ATOM 3432 N N . THR A 1 437 ? 2.098 -1.104 -13.016 1 89.12 437 THR A N 1
ATOM 3433 C CA . THR A 1 437 ? 1.566 -0.256 -11.953 1 89.12 437 THR A CA 1
ATOM 3434 C C . THR A 1 437 ? 1.014 -1.103 -10.805 1 89.12 437 THR A C 1
ATOM 3436 O O . THR A 1 437 ? 1.27 -0.814 -9.633 1 89.12 437 THR A O 1
ATOM 3439 N N . ARG A 1 438 ? 0.291 -2.139 -11.125 1 91.62 438 ARG A N 1
ATOM 3440 C CA . ARG A 1 438 ? -0.277 -3.016 -10.109 1 91.62 438 ARG A CA 1
ATOM 3441 C C . ARG A 1 438 ? 0.817 -3.785 -9.375 1 91.62 438 ARG A C 1
ATOM 3443 O O . ARG A 1 438 ? 0.703 -4.047 -8.18 1 91.62 438 ARG A O 1
ATOM 3450 N N . MET A 1 439 ? 1.801 -4.141 -10.125 1 94.44 439 MET A N 1
ATOM 3451 C CA . MET A 1 439 ? 2.922 -4.859 -9.523 1 94.44 439 MET A CA 1
ATOM 3452 C C . MET A 1 439 ? 3.641 -3.986 -8.5 1 94.44 439 MET A C 1
ATOM 3454 O O . MET A 1 439 ? 3.971 -4.449 -7.406 1 94.44 439 MET A O 1
ATOM 3458 N N . ASN A 1 440 ? 3.873 -2.738 -8.852 1 91 440 ASN A N 1
ATOM 3459 C CA . ASN A 1 440 ? 4.504 -1.807 -7.922 1 91 440 ASN A CA 1
ATOM 3460 C C . ASN A 1 440 ? 3.672 -1.626 -6.656 1 91 440 ASN A C 1
ATOM 3462 O O . ASN A 1 440 ? 4.207 -1.642 -5.547 1 91 440 ASN A O 1
ATOM 3466 N N . ALA A 1 441 ? 2.404 -1.414 -6.867 1 92.88 441 ALA A N 1
ATOM 3467 C CA . ALA A 1 441 ? 1.502 -1.237 -5.734 1 92.88 441 ALA A CA 1
ATOM 3468 C C . ALA A 1 441 ? 1.482 -2.48 -4.852 1 92.88 441 ALA A C 1
ATOM 3470 O O . ALA A 1 441 ? 1.527 -2.379 -3.623 1 92.88 441 ALA A O 1
ATOM 3471 N N . PHE A 1 442 ? 1.419 -3.621 -5.488 1 95.75 442 PHE A N 1
ATOM 3472 C CA . PHE A 1 442 ? 1.419 -4.871 -4.734 1 95.75 442 PHE A CA 1
ATOM 3473 C C . PHE A 1 442 ? 2.709 -5.023 -3.936 1 95.75 442 PHE A C 1
ATOM 3475 O O . PHE A 1 442 ? 2.676 -5.375 -2.756 1 95.75 442 PHE A O 1
ATOM 3482 N N . ALA A 1 443 ? 3.773 -4.828 -4.621 1 94 443 ALA A N 1
ATOM 3483 C CA . ALA A 1 443 ? 5.074 -4.98 -3.973 1 94 443 ALA A CA 1
ATOM 3484 C C . ALA A 1 443 ? 5.184 -4.078 -2.746 1 94 443 ALA A C 1
ATOM 3486 O O . ALA A 1 443 ? 5.703 -4.492 -1.707 1 94 443 ALA A O 1
ATOM 3487 N N . ALA A 1 444 ? 4.738 -2.875 -2.902 1 91.12 444 ALA A N 1
ATOM 3488 C CA . ALA A 1 444 ? 4.766 -1.926 -1.793 1 91.12 444 ALA A CA 1
ATOM 3489 C C . ALA A 1 444 ? 3.918 -2.422 -0.625 1 91.12 444 ALA A C 1
ATOM 3491 O O . ALA A 1 444 ? 4.348 -2.363 0.53 1 91.12 444 ALA A O 1
ATOM 3492 N N . MET A 1 445 ? 2.734 -2.918 -0.931 1 93.88 445 MET A N 1
ATOM 3493 C CA . MET A 1 445 ? 1.837 -3.432 0.099 1 93.88 445 MET A CA 1
ATOM 3494 C C . MET A 1 445 ? 2.426 -4.668 0.768 1 93.88 445 MET A C 1
ATOM 3496 O O . MET A 1 445 ? 2.363 -4.809 1.99 1 93.88 445 MET A O 1
ATOM 3500 N N . PHE A 1 446 ? 2.965 -5.523 -0.077 1 96.06 446 PHE A N 1
ATOM 3501 C CA . PHE A 1 446 ? 3.525 -6.785 0.393 1 96.06 446 PHE A CA 1
ATOM 3502 C C . PHE A 1 446 ? 4.645 -6.539 1.396 1 96.06 446 PHE A C 1
ATOM 3504 O O . PHE A 1 446 ? 4.668 -7.145 2.471 1 96.06 446 PHE A O 1
ATOM 3511 N N . THR A 1 447 ? 5.477 -5.641 1.092 1 92.38 447 THR A N 1
ATOM 3512 C CA . THR A 1 447 ? 6.617 -5.336 1.947 1 92.38 447 THR A CA 1
ATOM 3513 C C . THR A 1 447 ? 6.176 -4.555 3.18 1 92.38 447 THR A C 1
ATOM 3515 O O . THR A 1 447 ? 6.695 -4.773 4.277 1 92.38 447 THR A O 1
ATOM 3518 N N . HIS A 1 448 ? 5.262 -3.67 2.982 1 93.12 448 HIS A N 1
ATOM 3519 C CA . HIS A 1 448 ? 4.809 -2.797 4.059 1 93.12 448 HIS A CA 1
ATOM 3520 C C . HIS A 1 448 ? 4.191 -3.602 5.199 1 93.12 448 HIS A C 1
ATOM 3522 O O . HIS A 1 448 ? 4.527 -3.393 6.367 1 93.12 448 HIS A O 1
ATOM 3528 N N . GLY A 1 449 ? 3.34 -4.492 4.887 1 93.06 449 GLY A N 1
ATOM 3529 C CA . GLY A 1 449 ? 2.709 -5.301 5.918 1 93.06 449 GLY A CA 1
ATOM 3530 C C . GLY A 1 449 ? 3.695 -6.152 6.695 1 93.06 449 GLY A C 1
ATOM 3531 O O . GLY A 1 449 ? 3.621 -6.23 7.922 1 93.06 449 GLY A O 1
ATOM 3532 N N . LEU A 1 450 ? 4.598 -6.734 6 1 93.31 450 LEU A N 1
ATOM 3533 C CA . LEU A 1 450 ? 5.562 -7.629 6.633 1 93.31 450 LEU A CA 1
ATOM 3534 C C . LEU A 1 450 ? 6.5 -6.855 7.555 1 93.31 450 LEU A C 1
ATOM 3536 O O . LEU A 1 450 ? 7.055 -7.418 8.5 1 93.31 450 LEU A O 1
ATOM 3540 N N . SER A 1 451 ? 6.656 -5.582 7.312 1 91.5 451 SER A N 1
ATOM 3541 C CA . SER A 1 451 ? 7.559 -4.746 8.094 1 91.5 451 SER A CA 1
ATOM 3542 C C . SER A 1 451 ? 7.051 -4.566 9.523 1 91.5 451 SER A C 1
ATOM 3544 O O . SER A 1 451 ? 7.793 -4.129 10.406 1 91.5 451 SER A O 1
ATOM 3546 N N . PHE A 1 452 ? 5.871 -4.922 9.75 1 91.25 452 PHE A N 1
ATOM 3547 C CA . PHE A 1 452 ? 5.289 -4.637 11.062 1 91.25 452 PHE A CA 1
ATOM 3548 C C . PHE A 1 452 ? 5.102 -5.918 11.859 1 91.25 452 PHE A C 1
ATOM 3550 O O . PHE A 1 452 ? 4.488 -5.906 12.93 1 91.25 452 PHE A O 1
ATOM 3557 N N . LEU A 1 453 ? 5.602 -6.93 11.344 1 88.88 453 LEU A N 1
ATOM 3558 C CA . LEU A 1 453 ? 5.531 -8.195 12.062 1 88.88 453 LEU A CA 1
ATOM 3559 C C . LEU A 1 453 ? 6.664 -8.305 13.078 1 88.88 453 LEU A C 1
ATOM 3561 O O . LEU A 1 453 ? 7.785 -7.863 12.82 1 88.88 453 LEU A O 1
ATOM 3565 N N . MET B 1 1 ? -20.547 26.859 -2.051 1 75.75 1 MET B N 1
ATOM 3566 C CA . MET B 1 1 ? -20.406 28.312 -2.16 1 75.75 1 MET B CA 1
ATOM 3567 C C . MET B 1 1 ? -20.922 29.016 -0.906 1 75.75 1 MET B C 1
ATOM 3569 O O . MET B 1 1 ? -21.781 28.484 -0.207 1 75.75 1 MET B O 1
ATOM 3573 N N . ALA B 1 2 ? -20.172 30.078 -0.386 1 84.81 2 ALA B N 1
ATOM 3574 C CA . ALA B 1 2 ? -20.594 30.844 0.778 1 84.81 2 ALA B CA 1
ATOM 3575 C C . ALA B 1 2 ? -21.062 32.25 0.366 1 84.81 2 ALA B C 1
ATOM 3577 O O . ALA B 1 2 ? -20.5 32.844 -0.54 1 84.81 2 ALA B O 1
ATOM 3578 N N . SER B 1 3 ? -22.25 32.594 0.857 1 92.31 3 SER B N 1
ATOM 3579 C CA . SER B 1 3 ? -22.781 33.938 0.626 1 92.31 3 SER B CA 1
ATOM 3580 C C . SER B 1 3 ? -22.531 34.844 1.826 1 92.31 3 SER B C 1
ATOM 3582 O O . SER B 1 3 ? -22.719 34.438 2.973 1 92.31 3 SER B O 1
ATOM 3584 N N . VAL B 1 4 ? -22.234 36.125 1.563 1 95.88 4 VAL B N 1
ATOM 3585 C CA . VAL B 1 4 ? -21.844 37.031 2.621 1 95.88 4 VAL B CA 1
ATOM 3586 C C . VAL B 1 4 ? -23.094 37.594 3.311 1 95.88 4 VAL B C 1
ATOM 3588 O O . VAL B 1 4 ? -24.031 38.031 2.645 1 95.88 4 VAL B O 1
ATOM 3591 N N . ILE B 1 5 ? -23.078 37.531 4.598 1 96.88 5 ILE B N 1
ATOM 3592 C CA . ILE B 1 5 ? -24.109 38.156 5.418 1 96.88 5 ILE B CA 1
ATOM 3593 C C . ILE B 1 5 ? -23.688 39.531 5.848 1 96.88 5 ILE B C 1
ATOM 3595 O O . ILE B 1 5 ? -24.453 40.5 5.734 1 96.88 5 ILE B O 1
ATOM 3599 N N . GLU B 1 6 ? -22.469 39.594 6.391 1 96.88 6 GLU B N 1
ATOM 3600 C CA . GLU B 1 6 ? -21.906 40.844 6.898 1 96.88 6 GLU B CA 1
ATOM 3601 C C . GLU B 1 6 ? -20.391 40.875 6.746 1 96.88 6 GLU B C 1
ATOM 3603 O O . GLU B 1 6 ? -19.719 39.844 6.922 1 96.88 6 GLU B O 1
ATOM 3608 N N . GLN B 1 7 ? -19.953 41.969 6.289 1 97 7 GLN B N 1
ATOM 3609 C CA . GLN B 1 7 ? -18.531 42.281 6.336 1 97 7 GLN B CA 1
ATOM 3610 C C . GLN B 1 7 ? -18.234 43.438 7.266 1 97 7 GLN B C 1
ATOM 3612 O O . GLN B 1 7 ? -18.906 44.5 7.188 1 97 7 GLN B O 1
ATOM 3617 N N . CYS B 1 8 ? -17.266 43.25 8.156 1 97.25 8 CYS B N 1
ATOM 3618 C CA . CYS B 1 8 ? -17 44.312 9.109 1 97.25 8 CYS B CA 1
ATOM 3619 C C . CYS B 1 8 ? -15.523 44.344 9.508 1 97.25 8 CYS B C 1
ATOM 3621 O O . CYS B 1 8 ? -14.758 43.469 9.086 1 97.25 8 CYS B O 1
ATOM 3623 N N . GLN B 1 9 ? -15.188 45.438 10.188 1 97.31 9 GLN B N 1
ATOM 3624 C CA . GLN B 1 9 ? -13.883 45.625 10.812 1 97.31 9 GLN B CA 1
ATOM 3625 C C . GLN B 1 9 ? -13.992 45.594 12.336 1 97.31 9 GLN B C 1
ATOM 3627 O O . GLN B 1 9 ? -14.852 46.281 12.898 1 97.31 9 GLN B O 1
ATOM 3632 N N . VAL B 1 10 ? -13.188 44.781 12.906 1 97.62 10 VAL B N 1
ATOM 3633 C CA . VAL B 1 10 ? -13.203 44.75 14.367 1 97.62 10 VAL B CA 1
ATOM 3634 C C . VAL B 1 10 ? -11.875 45.25 14.914 1 97.62 10 VAL B C 1
ATOM 3636 O O . VAL B 1 10 ? -10.82 44.688 14.633 1 97.62 10 VAL B O 1
ATOM 3639 N N . ALA B 1 11 ? -11.891 46.281 15.719 1 96.25 11 ALA B N 1
ATOM 3640 C CA . ALA B 1 11 ? -10.711 46.875 16.344 1 96.25 11 ALA B CA 1
ATOM 3641 C C . ALA B 1 11 ? -10.641 46.531 17.828 1 96.25 11 ALA B C 1
ATOM 3643 O O . ALA B 1 11 ? -11.641 46.125 18.422 1 96.25 11 ALA B O 1
ATOM 3644 N N . PRO B 1 12 ? -9.383 46.594 18.312 1 95.25 12 PRO B N 1
ATOM 3645 C CA . PRO B 1 12 ? -9.297 46.438 19.766 1 95.25 12 PRO B CA 1
ATOM 3646 C C . PRO B 1 12 ? -10.172 47.438 20.516 1 95.25 12 PRO B C 1
ATOM 3648 O O . PRO B 1 12 ? -10.312 48.594 20.094 1 95.25 12 PRO B O 1
ATOM 3651 N N . SER B 1 13 ? -10.773 47 21.562 1 87 13 SER B N 1
ATOM 3652 C CA . SER B 1 13 ? -11.672 47.844 22.344 1 87 13 SER B CA 1
ATOM 3653 C C . SER B 1 13 ? -11.008 49.156 22.719 1 87 13 SER B C 1
ATOM 3655 O O . SER B 1 13 ? -9.828 49.188 23.094 1 87 13 SER B O 1
ATOM 3657 N N . PRO B 1 14 ? -11.859 50.219 22.625 1 73.75 14 PRO B N 1
ATOM 3658 C CA . PRO B 1 14 ? -11.352 51.594 22.828 1 73.75 14 PRO B CA 1
ATOM 3659 C C . PRO B 1 14 ? -10.781 51.781 24.234 1 73.75 14 PRO B C 1
ATOM 3661 O O . PRO B 1 14 ? -11.266 51.188 25.203 1 73.75 14 PRO B O 1
ATOM 3664 N N . GLY B 1 15 ? -9.789 52.781 24.375 1 65.06 15 GLY B N 1
ATOM 3665 C CA . GLY B 1 15 ? -9.18 53.219 25.609 1 65.06 15 GLY B CA 1
ATOM 3666 C C . GLY B 1 15 ? -7.961 52.406 26 1 65.06 15 GLY B C 1
ATOM 3667 O O . GLY B 1 15 ? -7.176 52.812 26.859 1 65.06 15 GLY B O 1
ATOM 3668 N N . SER B 1 16 ? -7.902 51.281 25.453 1 63.09 16 SER B N 1
ATOM 3669 C CA . SER B 1 16 ? -6.891 50.406 26.031 1 63.09 16 SER B CA 1
ATOM 3670 C C . SER B 1 16 ? -5.77 50.125 25.047 1 63.09 16 SER B C 1
ATOM 3672 O O . SER B 1 16 ? -4.672 49.719 25.438 1 63.09 16 SER B O 1
ATOM 3674 N N . ALA B 1 17 ? -6.113 50.438 23.734 1 67.38 17 ALA B N 1
ATOM 3675 C CA . ALA B 1 17 ? -5.078 49.906 22.828 1 67.38 17 ALA B CA 1
ATOM 3676 C C . ALA B 1 17 ? -4.113 51.031 22.422 1 67.38 17 ALA B C 1
ATOM 3678 O O . ALA B 1 17 ? -4.52 52 21.797 1 67.38 17 ALA B O 1
ATOM 3679 N N . ALA B 1 18 ? -3.031 51 23.031 1 79.75 18 ALA B N 1
ATOM 3680 C CA . ALA B 1 18 ? -1.955 51.906 22.625 1 79.75 18 ALA B CA 1
ATOM 3681 C C . ALA B 1 18 ? -1.239 51.375 21.375 1 79.75 18 ALA B C 1
ATOM 3683 O O . ALA B 1 18 ? -1.231 50.188 21.125 1 79.75 18 ALA B O 1
ATOM 3684 N N . GLU B 1 19 ? -0.863 52.344 20.625 1 90.25 19 GLU B N 1
ATOM 3685 C CA . GLU B 1 19 ? -0.051 51.969 19.469 1 90.25 19 GLU B CA 1
ATOM 3686 C C . GLU B 1 19 ? 1.16 51.156 19.891 1 90.25 19 GLU B C 1
ATOM 3688 O O . GLU B 1 19 ? 1.691 51.312 20.984 1 90.25 19 GLU B O 1
ATOM 3693 N N . LEU B 1 20 ? 1.429 50.188 19.078 1 92.94 20 LEU B N 1
ATOM 3694 C CA . LEU B 1 20 ? 2.473 49.25 19.406 1 92.94 20 LEU B CA 1
ATOM 3695 C C . LEU B 1 20 ? 3.303 48.875 18.188 1 92.94 20 LEU B C 1
ATOM 3697 O O . LEU B 1 20 ? 2.756 48.688 17.094 1 92.94 20 LEU B O 1
ATOM 3701 N N . THR B 1 21 ? 4.578 48.969 18.344 1 94.5 21 THR B N 1
ATOM 3702 C CA . THR B 1 21 ? 5.512 48.5 17.328 1 94.5 21 THR B CA 1
ATOM 3703 C C . THR B 1 21 ? 6.391 47.375 17.906 1 94.5 21 THR B C 1
ATOM 3705 O O . THR B 1 21 ? 7.047 47.562 18.922 1 94.5 21 THR B O 1
ATOM 3708 N N . LEU B 1 22 ? 6.344 46.281 17.266 1 95.56 22 LEU B N 1
ATOM 3709 C CA . LEU B 1 22 ? 7.16 45.156 17.672 1 95.56 22 LEU B CA 1
ATOM 3710 C C . LEU B 1 22 ? 8.188 44.781 16.609 1 95.56 22 LEU B C 1
ATOM 3712 O O . LEU B 1 22 ? 7.824 44.344 15.523 1 95.56 22 LEU B O 1
ATOM 3716 N N . PRO B 1 23 ? 9.422 45 16.953 1 93.12 23 PRO B N 1
ATOM 3717 C CA . PRO B 1 23 ? 10.422 44.562 15.969 1 93.12 23 PRO B CA 1
ATOM 3718 C C . PRO B 1 23 ? 10.43 43.062 15.742 1 93.12 23 PRO B C 1
ATOM 3720 O O . PRO B 1 23 ? 10.219 42.281 16.688 1 93.12 23 PRO B O 1
ATOM 3723 N N . LEU B 1 24 ? 10.727 42.656 14.555 1 94.12 24 LEU B N 1
ATOM 3724 C CA . LEU B 1 24 ? 10.867 41.219 14.281 1 94.12 24 LEU B CA 1
ATOM 3725 C C . LEU B 1 24 ? 12.203 40.719 14.789 1 94.12 24 LEU B C 1
ATOM 3727 O O . LEU B 1 24 ? 13.203 41.438 14.797 1 94.12 24 LEU B O 1
ATOM 3731 N N . THR B 1 25 ? 12.18 39.531 15.258 1 93.69 25 THR B N 1
ATOM 3732 C CA . THR B 1 25 ? 13.406 38.875 15.648 1 93.69 25 THR B CA 1
ATOM 3733 C C . THR B 1 25 ? 13.867 37.906 14.562 1 93.69 25 THR B C 1
ATOM 3735 O O . THR B 1 25 ? 13.203 37.75 13.531 1 93.69 25 THR B O 1
ATOM 3738 N N . TYR B 1 26 ? 15 37.25 14.805 1 92.62 26 TYR B N 1
ATOM 3739 C CA . TYR B 1 26 ? 15.523 36.344 13.797 1 92.62 26 TYR B CA 1
ATOM 3740 C C . TYR B 1 26 ? 14.648 35.094 13.695 1 92.62 26 TYR B C 1
ATOM 3742 O O . TYR B 1 26 ? 14.734 34.344 12.711 1 92.62 26 TYR B O 1
ATOM 3750 N N . PHE B 1 27 ? 13.758 34.875 14.625 1 94 27 PHE B N 1
ATOM 3751 C CA . PHE B 1 27 ? 12.805 33.781 14.531 1 94 27 PHE B CA 1
ATOM 3752 C C . PHE B 1 27 ? 11.672 34.125 13.57 1 94 27 PHE B C 1
ATOM 3754 O O . PHE B 1 27 ? 10.977 33.219 13.078 1 94 27 PHE B O 1
ATOM 3761 N N . ASP B 1 28 ? 11.523 35.344 13.297 1 94 28 ASP B N 1
ATOM 3762 C CA . ASP B 1 28 ? 10.375 35.812 12.531 1 94 28 ASP B CA 1
ATOM 3763 C C . ASP B 1 28 ? 10.734 36 11.062 1 94 28 ASP B C 1
ATOM 3765 O O . ASP B 1 28 ? 9.922 35.719 10.172 1 94 28 ASP B O 1
ATOM 3769 N N . HIS B 1 29 ? 11.906 36.344 10.758 1 89.56 29 HIS B N 1
ATOM 3770 C CA . HIS B 1 29 ? 12.312 36.844 9.445 1 89.56 29 HIS B CA 1
ATOM 3771 C C . HIS B 1 29 ? 12.055 35.812 8.359 1 89.56 29 HIS B C 1
ATOM 3773 O O . HIS B 1 29 ? 11.57 36.125 7.273 1 89.56 29 HIS B O 1
ATOM 3779 N N . GLY B 1 30 ? 12.328 34.656 8.656 1 86.06 30 GLY B N 1
ATOM 3780 C CA . GLY B 1 30 ? 12.242 33.594 7.652 1 86.06 30 GLY B CA 1
ATOM 3781 C C . GLY B 1 30 ? 10.828 33.344 7.188 1 86.06 30 GLY B C 1
ATOM 3782 O O . GLY B 1 30 ? 10.617 32.781 6.109 1 86.06 30 GLY B O 1
ATOM 3783 N N . TRP B 1 31 ? 9.852 33.812 7.898 1 89.62 31 TRP B N 1
ATOM 3784 C CA . TRP B 1 31 ? 8.461 33.5 7.613 1 89.62 31 TRP B CA 1
ATOM 3785 C C . TRP B 1 31 ? 7.809 34.625 6.805 1 89.62 31 TRP B C 1
ATOM 3787 O O . TRP B 1 31 ? 6.629 34.531 6.453 1 89.62 31 TRP B O 1
ATOM 3797 N N . LEU B 1 32 ? 8.531 35.625 6.488 1 88.38 32 LEU B N 1
ATOM 3798 C CA . LEU B 1 32 ? 7.988 36.781 5.789 1 88.38 32 LEU B CA 1
ATOM 3799 C C . LEU B 1 32 ? 7.43 36.375 4.43 1 88.38 32 LEU B C 1
ATOM 3801 O O . LEU B 1 32 ? 6.359 36.844 4.027 1 88.38 32 LEU B O 1
ATOM 3805 N N . GLY B 1 33 ? 8.133 35.5 3.768 1 81.44 33 GLY B N 1
ATOM 3806 C CA . GLY B 1 33 ? 7.711 35.094 2.434 1 81.44 33 GLY B CA 1
ATOM 3807 C C . GLY B 1 33 ? 6.941 33.781 2.418 1 81.44 33 GLY B C 1
ATOM 3808 O O . GLY B 1 33 ? 6.59 33.281 1.352 1 81.44 33 GLY B O 1
ATOM 3809 N N . PHE B 1 34 ? 6.688 33.281 3.547 1 84.5 34 PHE B N 1
ATOM 3810 C CA . PHE B 1 34 ? 5.973 32.031 3.666 1 84.5 34 PHE B CA 1
ATOM 3811 C C . PHE B 1 34 ? 4.496 32.188 3.336 1 84.5 34 PHE B C 1
ATOM 3813 O O . PHE B 1 34 ? 3.959 33.312 3.439 1 84.5 34 PHE B O 1
ATOM 3820 N N . HIS B 1 35 ? 3.914 31.156 2.885 1 87.19 35 HIS B N 1
ATOM 3821 C CA . HIS B 1 35 ? 2.477 31.234 2.646 1 87.19 35 HIS B CA 1
ATOM 3822 C C . HIS B 1 35 ? 1.719 31.531 3.936 1 87.19 35 HIS B C 1
ATOM 3824 O O . HIS B 1 35 ? 2.252 31.344 5.031 1 87.19 35 HIS B O 1
ATOM 3830 N N . ARG B 1 36 ? 0.512 31.984 3.758 1 93.12 36 ARG B N 1
ATOM 3831 C CA . ARG B 1 36 ? -0.322 32.312 4.91 1 93.12 36 ARG B CA 1
ATOM 3832 C C . ARG B 1 36 ? -0.811 31.047 5.605 1 93.12 36 ARG B C 1
ATOM 3834 O O . ARG B 1 36 ? -1 30 4.965 1 93.12 36 ARG B O 1
ATOM 3841 N N . MET B 1 37 ? -0.925 31.203 6.902 1 94.62 37 MET B N 1
ATOM 3842 C CA . MET B 1 37 ? -1.483 30.094 7.68 1 94.62 37 MET B CA 1
ATOM 3843 C C . MET B 1 37 ? -3.008 30.141 7.672 1 94.62 37 MET B C 1
ATOM 3845 O O . MET B 1 37 ? -3.604 31.188 7.922 1 94.62 37 MET B O 1
ATOM 3849 N N . ARG B 1 38 ? -3.561 29.016 7.316 1 95.94 38 ARG B N 1
ATOM 3850 C CA . ARG B 1 38 ? -5.012 28.938 7.203 1 95.94 38 ARG B CA 1
ATOM 3851 C C . ARG B 1 38 ? -5.559 27.75 7.969 1 95.94 38 ARG B C 1
ATOM 3853 O O . ARG B 1 38 ? -5.074 26.625 7.809 1 95.94 38 ARG B O 1
ATOM 3860 N N . ARG B 1 39 ? -6.512 28.031 8.828 1 97 39 ARG B N 1
ATOM 3861 C CA . ARG B 1 39 ? -7.16 26.984 9.617 1 97 39 ARG B CA 1
ATOM 3862 C C . ARG B 1 39 ? -8.664 27.219 9.703 1 97 39 ARG B C 1
ATOM 3864 O O . ARG B 1 39 ? -9.125 28.359 9.562 1 97 39 ARG B O 1
ATOM 3871 N N . ILE B 1 40 ? -9.367 26.141 9.898 1 98.25 40 ILE B N 1
ATOM 3872 C CA . ILE B 1 40 ? -10.812 26.234 10.086 1 98.25 40 ILE B CA 1
ATOM 3873 C C . ILE B 1 40 ? -11.227 25.391 11.289 1 98.25 40 ILE B C 1
ATOM 3875 O O . ILE B 1 40 ? -10.766 24.25 11.445 1 98.25 40 ILE B O 1
ATOM 3879 N N . LEU B 1 41 ? -12.055 25.938 12.148 1 98.62 41 LEU B N 1
ATOM 3880 C CA . LEU B 1 41 ? -12.758 25.188 13.188 1 98.62 41 LEU B CA 1
ATOM 3881 C C . LEU B 1 41 ? -14.242 25.062 12.859 1 98.62 41 LEU B C 1
ATOM 3883 O O . LEU B 1 41 ? -14.891 26.062 12.531 1 98.62 41 LEU B O 1
ATOM 3887 N N . PHE B 1 42 ? -14.727 23.859 12.914 1 98.69 42 PHE B N 1
ATOM 3888 C CA . PHE B 1 42 ? -16.156 23.594 12.727 1 98.69 42 PHE B CA 1
ATOM 3889 C C . PHE B 1 42 ? -16.812 23.25 14.055 1 98.69 42 PHE B C 1
ATOM 3891 O O . PHE B 1 42 ? -16.297 22.438 14.82 1 98.69 42 PHE B O 1
ATOM 3898 N N . TYR B 1 43 ? -17.953 23.875 14.281 1 98.5 43 TYR B N 1
ATOM 3899 C CA . TYR B 1 43 ? -18.734 23.594 15.477 1 98.5 43 TYR B CA 1
ATOM 3900 C C . TYR B 1 43 ? -20.141 23.125 15.109 1 98.5 43 TYR B C 1
ATOM 3902 O O . TYR B 1 43 ? -20.797 23.719 14.258 1 98.5 43 TYR B O 1
ATOM 3910 N N . LYS B 1 44 ? -20.516 22.047 15.742 1 97.38 44 LYS B N 1
ATOM 3911 C CA . LYS B 1 44 ? -21.922 21.672 15.656 1 97.38 44 LYS B CA 1
ATOM 3912 C C . LYS B 1 44 ? -22.797 22.578 16.516 1 97.38 44 LYS B C 1
ATOM 3914 O O . LYS B 1 44 ? -22.625 22.641 17.734 1 97.38 44 LYS B O 1
ATOM 3919 N N . LEU B 1 45 ? -23.641 23.281 15.891 1 96.62 45 LEU B N 1
ATOM 3920 C CA . LEU B 1 45 ? -24.531 24.234 16.547 1 96.62 45 LEU B CA 1
ATOM 3921 C C . LEU B 1 45 ? -25.781 24.469 15.711 1 96.62 45 LEU B C 1
ATOM 3923 O O . LEU B 1 45 ? -25.812 25.344 14.836 1 96.62 45 LEU B O 1
ATOM 3927 N N . PRO B 1 46 ? -26.844 23.688 16 1 94.69 46 PRO B N 1
ATOM 3928 C CA . PRO B 1 46 ? -28.062 23.891 15.234 1 94.69 46 PRO B CA 1
ATOM 3929 C C . PRO B 1 46 ? -28.734 25.219 15.531 1 94.69 46 PRO B C 1
ATOM 3931 O O . PRO B 1 46 ? -29.562 25.312 16.453 1 94.69 46 PRO B O 1
ATOM 3934 N N . ILE B 1 47 ? -28.422 26.203 14.797 1 96.44 47 ILE B N 1
ATOM 3935 C CA . ILE B 1 47 ? -28.938 27.547 15.008 1 96.44 47 ILE B CA 1
ATOM 3936 C C . ILE B 1 47 ? -29.5 28.094 13.695 1 96.44 47 ILE B C 1
ATOM 3938 O O . ILE B 1 47 ? -28.984 27.797 12.617 1 96.44 47 ILE B O 1
ATOM 3942 N N . SER B 1 48 ? -30.516 28.922 13.844 1 96.75 48 SER B N 1
ATOM 3943 C CA . SER B 1 48 ? -31.125 29.547 12.68 1 96.75 48 SER B CA 1
ATOM 3944 C C . SER B 1 48 ? -30.391 30.812 12.273 1 96.75 48 SER B C 1
ATOM 3946 O O . SER B 1 48 ? -29.609 31.359 13.062 1 96.75 48 SER B O 1
ATOM 3948 N N . ARG B 1 49 ? -30.625 31.234 11.047 1 96.88 49 ARG B N 1
ATOM 3949 C CA . ARG B 1 49 ? -29.984 32.438 10.539 1 96.88 49 ARG B CA 1
ATOM 3950 C C . ARG B 1 49 ? -30.344 33.656 11.383 1 96.88 49 ARG B C 1
ATOM 3952 O O . ARG B 1 49 ? -29.469 34.438 11.75 1 96.88 49 ARG B O 1
ATOM 3959 N N . PRO B 1 50 ? -31.625 33.875 11.734 1 97.5 50 PRO B N 1
ATOM 3960 C CA . PRO B 1 50 ? -31.953 35.031 12.562 1 97.5 50 PRO B CA 1
ATOM 3961 C C . PRO B 1 50 ? -31.234 35 13.914 1 97.5 50 PRO B C 1
ATOM 3963 O O . PRO B 1 50 ? -30.734 36.031 14.359 1 97.5 50 PRO B O 1
ATOM 3966 N N . ASP B 1 51 ? -31.188 33.938 14.484 1 97.12 51 ASP B N 1
ATOM 3967 C CA . ASP B 1 51 ? -30.5 33.812 15.766 1 97.12 51 ASP B CA 1
ATOM 3968 C C . ASP B 1 51 ? -29 34.062 15.617 1 97.12 51 ASP B C 1
ATOM 3970 O O . ASP B 1 51 ? -28.375 34.656 16.5 1 97.12 51 ASP B O 1
ATOM 3974 N N . PHE B 1 52 ? -28.5 33.531 14.547 1 98.06 52 PHE B N 1
ATOM 3975 C CA . PHE B 1 52 ? -27.094 33.75 14.25 1 98.06 52 PHE B CA 1
ATOM 3976 C C . PHE B 1 52 ? -26.812 35.25 14.141 1 98.06 52 PHE B C 1
ATOM 3978 O O . PHE B 1 52 ? -25.859 35.75 14.758 1 98.06 52 PHE B O 1
ATOM 3985 N N . VAL B 1 53 ? -27.562 36 13.438 1 98.12 53 VAL B N 1
ATOM 3986 C CA . VAL B 1 53 ? -27.359 37.406 13.164 1 98.12 53 VAL B CA 1
ATOM 3987 C C . VAL B 1 53 ? -27.594 38.219 14.438 1 98.12 53 VAL B C 1
ATOM 3989 O O . VAL B 1 53 ? -26.859 39.156 14.727 1 98.12 53 VAL B O 1
ATOM 3992 N N . GLN B 1 54 ? -28.531 37.812 15.234 1 97.56 54 GLN B N 1
ATOM 3993 C CA . GLN B 1 54 ? -28.953 38.625 16.375 1 97.56 54 GLN B CA 1
ATOM 3994 C C . GLN B 1 54 ? -28.109 38.312 17.609 1 97.56 54 GLN B C 1
ATOM 3996 O O . GLN B 1 54 ? -27.922 39.188 18.453 1 97.56 54 GLN B O 1
ATOM 4001 N N . THR B 1 55 ? -27.641 37.156 17.672 1 96.5 55 THR B N 1
ATOM 4002 C CA . THR B 1 55 ? -27 36.781 18.922 1 96.5 55 THR B CA 1
ATOM 4003 C C . THR B 1 55 ? -25.531 36.438 18.719 1 96.5 55 THR B C 1
ATOM 4005 O O . THR B 1 55 ? -24.672 36.938 19.438 1 96.5 55 THR B O 1
ATOM 4008 N N . ILE B 1 56 ? -25.188 35.625 17.766 1 97.62 56 ILE B N 1
ATOM 4009 C CA . ILE B 1 56 ? -23.844 35.094 17.609 1 97.62 56 ILE B CA 1
ATOM 4010 C C . ILE B 1 56 ? -22.922 36.188 17.078 1 97.62 56 ILE B C 1
ATOM 4012 O O . ILE B 1 56 ? -21.828 36.406 17.609 1 97.62 56 ILE B O 1
ATOM 4016 N N . ILE B 1 57 ? -23.281 36.875 16.031 1 98.44 57 ILE B N 1
ATOM 4017 C CA . ILE B 1 57 ? -22.438 37.844 15.367 1 98.44 57 ILE B CA 1
ATOM 4018 C C . ILE B 1 57 ? -22.047 38.938 16.344 1 98.44 57 ILE B C 1
ATOM 4020 O O . ILE B 1 57 ? -20.859 39.219 16.531 1 98.44 57 ILE B O 1
ATOM 4024 N N . PRO B 1 58 ? -23.016 39.531 17.109 1 98.25 58 PRO B N 1
ATOM 4025 C CA . PRO B 1 58 ? -22.609 40.594 18.031 1 98.25 58 PRO B CA 1
ATOM 4026 C C . PRO B 1 58 ? -21.672 40.094 19.141 1 98.25 58 PRO B C 1
ATOM 4028 O O . PRO B 1 58 ? -20.719 40.781 19.484 1 98.25 58 PRO B O 1
ATOM 4031 N N . THR B 1 59 ? -21.953 38.938 19.641 1 97.88 59 THR B N 1
ATOM 4032 C CA . THR B 1 59 ? -21.141 38.406 20.719 1 97.88 59 THR B CA 1
ATOM 4033 C C . THR B 1 59 ? -19.734 38.094 20.234 1 97.88 59 THR B C 1
ATOM 4035 O O . THR B 1 59 ? -18.766 38.344 20.953 1 97.88 59 THR B O 1
ATOM 4038 N N . LEU B 1 60 ? -19.625 37.562 19.031 1 98.62 60 LEU B N 1
ATOM 4039 C CA . LEU B 1 60 ? -18.312 37.281 18.453 1 98.62 60 LEU B CA 1
ATOM 4040 C C . LEU B 1 60 ? -17.516 38.562 18.203 1 98.62 60 LEU B C 1
ATOM 4042 O O . LEU B 1 60 ? -16.312 38.594 18.453 1 98.62 60 LEU B O 1
ATOM 4046 N N . LYS B 1 61 ? -18.156 39.531 17.719 1 98.19 61 LYS B N 1
ATOM 4047 C CA . LYS B 1 61 ? -17.484 40.812 17.484 1 98.19 61 LYS B CA 1
ATOM 4048 C C . LYS B 1 61 ? -16.984 41.438 18.781 1 98.19 61 LYS B C 1
ATOM 4050 O O . LYS B 1 61 ? -15.836 41.875 18.875 1 98.19 61 LYS B O 1
ATOM 4055 N N . ASP B 1 62 ? -17.859 41.406 19.797 1 97.19 62 ASP B N 1
ATOM 4056 C CA . ASP B 1 62 ? -17.5 42 21.078 1 97.19 62 ASP B CA 1
ATOM 4057 C C . ASP B 1 62 ? -16.344 41.25 21.734 1 97.19 62 ASP B C 1
ATOM 4059 O O . ASP B 1 62 ? -15.398 41.875 22.219 1 97.19 62 ASP B O 1
ATOM 4063 N N . SER B 1 63 ? -16.469 40 21.781 1 97.88 63 SER B N 1
ATOM 4064 C CA . SER B 1 63 ? -15.422 39.188 22.422 1 97.88 63 SER B CA 1
ATOM 4065 C C . SER B 1 63 ? -14.109 39.281 21.656 1 97.88 63 SER B C 1
ATOM 4067 O O . SER B 1 63 ? -13.031 39.281 22.25 1 97.88 63 SER B O 1
ATOM 4069 N N . LEU B 1 64 ? -14.195 39.375 20.312 1 98.38 64 LEU B N 1
ATOM 4070 C CA . LEU B 1 64 ? -12.984 39.531 19.516 1 98.38 64 LEU B CA 1
ATOM 4071 C C . LEU B 1 64 ? -12.32 40.875 19.828 1 98.38 64 LEU B C 1
ATOM 4073 O O . LEU B 1 64 ? -11.102 40.938 19.984 1 98.38 64 LEU B O 1
ATOM 4077 N N . SER B 1 65 ? -13.094 41.844 19.906 1 97.19 65 SER B N 1
ATOM 4078 C CA . SER B 1 65 ? -12.586 43.188 20.234 1 97.19 65 SER B CA 1
ATOM 4079 C C . SER B 1 65 ? -11.859 43.156 21.578 1 97.19 65 SER B C 1
ATOM 4081 O O . SER B 1 65 ? -10.773 43.75 21.703 1 97.19 65 SER B O 1
ATOM 4083 N N . LEU B 1 66 ? -12.438 42.531 22.516 1 95.69 66 LEU B N 1
ATOM 4084 C CA . LEU B 1 66 ? -11.844 42.406 23.828 1 95.69 66 LEU B CA 1
ATOM 4085 C C . LEU B 1 66 ? -10.539 41.625 23.781 1 95.69 66 LEU B C 1
ATOM 4087 O O . LEU B 1 66 ? -9.57 41.969 24.469 1 95.69 66 LEU B O 1
ATOM 4091 N N . THR B 1 67 ? -10.57 40.594 23.047 1 96.94 67 THR B N 1
ATOM 4092 C CA . THR B 1 67 ? -9.383 39.75 22.922 1 96.94 67 THR B CA 1
ATOM 4093 C C . THR B 1 67 ? -8.242 40.5 22.25 1 96.94 67 THR B C 1
ATOM 4095 O O . THR B 1 67 ? -7.086 40.406 22.672 1 96.94 67 THR B O 1
ATOM 4098 N N . LEU B 1 68 ? -8.57 41.281 21.203 1 96.94 68 LEU B N 1
ATOM 4099 C CA . LEU B 1 68 ? -7.57 42 20.438 1 96.94 68 LEU B CA 1
ATOM 4100 C C . LEU B 1 68 ? -6.902 43.094 21.281 1 96.94 68 LEU B C 1
ATOM 4102 O O . LEU B 1 68 ? -5.785 43.5 20.984 1 96.94 68 LEU B O 1
ATOM 4106 N N . LYS B 1 69 ? -7.516 43.438 22.328 1 94 69 LYS B N 1
ATOM 4107 C CA . LYS B 1 69 ? -6.875 44.344 23.281 1 94 69 LYS B CA 1
ATOM 4108 C C . LYS B 1 69 ? -5.602 43.75 23.859 1 94 69 LYS B C 1
ATOM 4110 O O . LYS B 1 69 ? -4.637 44.438 24.141 1 94 69 LYS B O 1
ATOM 4115 N N . HIS B 1 70 ? -5.684 42.5 24.078 1 94.19 70 HIS B N 1
ATOM 4116 C CA . HIS B 1 70 ? -4.52 41.781 24.578 1 94.19 70 HIS B CA 1
ATOM 4117 C C . HIS B 1 70 ? -3.592 41.375 23.453 1 94.19 70 HIS B C 1
ATOM 4119 O O . HIS B 1 70 ? -2.381 41.25 23.656 1 94.19 70 HIS B O 1
ATOM 4125 N N . TYR B 1 71 ? -4.133 41.156 22.281 1 96.88 71 TYR B N 1
ATOM 4126 C CA . TYR B 1 71 ? -3.375 40.688 21.125 1 96.88 71 TYR B CA 1
ATOM 4127 C C . TYR B 1 71 ? -3.316 41.75 20.031 1 96.88 71 TYR B C 1
ATOM 4129 O O . TYR B 1 71 ? -3.629 41.469 18.875 1 96.88 71 TYR B O 1
ATOM 4137 N N . ILE B 1 72 ? -2.812 42.781 20.344 1 95.88 72 ILE B N 1
ATOM 4138 C CA . ILE B 1 72 ? -2.859 44.031 19.562 1 95.88 72 ILE B CA 1
ATOM 4139 C C . ILE B 1 72 ? -2.164 43.844 18.219 1 95.88 72 ILE B C 1
ATOM 4141 O O . ILE B 1 72 ? -2.662 44.281 17.188 1 95.88 72 ILE B O 1
ATOM 4145 N N . PRO B 1 73 ? -1.032 43.188 18.172 1 96.62 73 PRO B N 1
ATOM 4146 C CA . PRO B 1 73 ? -0.325 43.094 16.891 1 96.62 73 PRO B CA 1
ATOM 4147 C C . PRO B 1 73 ? -1.147 42.375 15.828 1 96.62 73 PRO B C 1
ATOM 4149 O O . PRO B 1 73 ? -0.94 42.594 14.633 1 96.62 73 PRO B O 1
ATOM 4152 N N . LEU B 1 74 ? -2.08 41.562 16.219 1 97.88 74 LEU B N 1
ATOM 4153 C CA . LEU B 1 74 ? -2.885 40.812 15.266 1 97.88 74 LEU B CA 1
ATOM 4154 C C . LEU B 1 74 ? -3.859 41.719 14.539 1 97.88 74 LEU B C 1
ATOM 4156 O O . LEU B 1 74 ? -4.34 41.406 13.453 1 97.88 74 LEU B O 1
ATOM 4160 N N . ALA B 1 75 ? -4.156 42.812 15.133 1 97.31 75 ALA B N 1
ATOM 4161 C CA . ALA B 1 75 ? -5.047 43.781 14.516 1 97.31 75 ALA B CA 1
ATOM 4162 C C . ALA B 1 75 ? -4.266 44.75 13.617 1 97.31 75 ALA B C 1
ATOM 4164 O O . ALA B 1 75 ? -4.859 45.594 12.922 1 97.31 75 ALA B O 1
ATOM 4165 N N . GLY B 1 76 ? -2.969 44.625 13.648 1 97 76 GLY B N 1
ATOM 4166 C CA . GLY B 1 76 ? -2.119 45.562 12.922 1 97 76 GLY B CA 1
ATOM 4167 C C . GLY B 1 76 ? -1.67 45.031 11.57 1 97 76 GLY B C 1
ATOM 4168 O O . GLY B 1 76 ? -2.422 44.344 10.891 1 97 76 GLY B O 1
ATOM 4169 N N . ASN B 1 77 ? -0.472 45.5 11.188 1 96.94 77 ASN B N 1
ATOM 4170 C CA . ASN B 1 77 ? 0.115 45.188 9.891 1 96.94 77 ASN B CA 1
ATOM 4171 C C . ASN B 1 77 ? 1.576 44.75 10.031 1 96.94 77 ASN B C 1
ATOM 4173 O O . ASN B 1 77 ? 2.254 45.156 10.977 1 96.94 77 ASN B O 1
ATOM 4177 N N . VAL B 1 78 ? 1.91 43.906 9.086 1 96 78 VAL B N 1
ATOM 4178 C CA . VAL B 1 78 ? 3.34 43.75 8.836 1 96 78 VAL B CA 1
ATOM 4179 C C . VAL B 1 78 ? 3.848 44.938 8.023 1 96 78 VAL B C 1
ATOM 4181 O O . VAL B 1 78 ? 3.369 45.188 6.914 1 96 78 VAL B O 1
ATOM 4184 N N . ALA B 1 79 ? 4.711 45.625 8.602 1 95.19 79 ALA B N 1
ATOM 4185 C CA . ALA B 1 79 ? 5.312 46.781 7.926 1 95.19 79 ALA B CA 1
ATOM 4186 C C . ALA B 1 79 ? 6.699 46.438 7.395 1 95.19 79 ALA B C 1
ATOM 4188 O O . ALA B 1 79 ? 7.648 46.281 8.164 1 95.19 79 ALA B O 1
ATOM 4189 N N . CYS B 1 80 ? 6.773 46.375 6.145 1 91.94 80 CYS B N 1
ATOM 4190 C CA . CYS B 1 80 ? 8.047 46.062 5.504 1 91.94 80 CYS B CA 1
ATOM 4191 C C . CYS B 1 80 ? 8.617 47.281 4.793 1 91.94 80 CYS B C 1
ATOM 4193 O O . CYS B 1 80 ? 7.957 47.875 3.934 1 91.94 80 CYS B O 1
ATOM 4195 N N . PRO B 1 81 ? 9.828 47.562 5.145 1 90.94 81 PRO B N 1
ATOM 4196 C CA . PRO B 1 81 ? 10.438 48.688 4.41 1 90.94 81 PRO B CA 1
ATOM 4197 C C . PRO B 1 81 ? 10.539 48.406 2.91 1 90.94 81 PRO B C 1
ATOM 4199 O O . PRO B 1 81 ? 10.992 47.344 2.5 1 90.94 81 PRO B O 1
ATOM 4202 N N . GLN B 1 82 ? 10.258 49.406 2.164 1 88.88 82 GLN B N 1
ATOM 4203 C CA . GLN B 1 82 ? 10.219 49.25 0.714 1 88.88 82 GLN B CA 1
ATOM 4204 C C . GLN B 1 82 ? 11.625 49.031 0.149 1 88.88 82 GLN B C 1
ATOM 4206 O O . GLN B 1 82 ? 11.812 48.312 -0.835 1 88.88 82 GLN B O 1
ATOM 4211 N N . ASP B 1 83 ? 12.547 49.625 0.746 1 87.31 83 ASP B N 1
ATOM 4212 C CA . ASP B 1 83 ? 13.914 49.562 0.245 1 87.31 83 ASP B CA 1
ATOM 4213 C C . ASP B 1 83 ? 14.664 48.375 0.896 1 87.31 83 ASP B C 1
ATOM 4215 O O . ASP B 1 83 ? 15.828 48.125 0.584 1 87.31 83 ASP B O 1
ATOM 4219 N N . TRP B 1 84 ? 14.094 47.719 1.854 1 87.12 84 TRP B N 1
ATOM 4220 C CA . TRP B 1 84 ? 14.625 46.531 2.557 1 87.12 84 TRP B CA 1
ATOM 4221 C C . TRP B 1 84 ? 15.875 46.906 3.354 1 87.12 84 TRP B C 1
ATOM 4223 O O . TRP B 1 84 ? 16.75 46.062 3.586 1 87.12 84 TRP B O 1
ATOM 4233 N N . SER B 1 85 ? 15.984 48.125 3.676 1 85.5 85 SER B N 1
ATOM 4234 C CA . SER B 1 85 ? 17.141 48.625 4.414 1 85.5 85 SER B CA 1
ATOM 4235 C C . SER B 1 85 ? 17.062 48.25 5.891 1 85.5 85 SER B C 1
ATOM 4237 O O . SER B 1 85 ? 18.078 48.062 6.551 1 85.5 85 SER B O 1
ATOM 4239 N N . GLY B 1 86 ? 15.875 48.219 6.453 1 86.94 86 GLY B N 1
ATOM 4240 C CA . GLY B 1 86 ? 15.641 47.812 7.836 1 86.94 86 GLY B CA 1
ATOM 4241 C C . GLY B 1 86 ? 14.766 46.594 7.973 1 86.94 86 GLY B C 1
ATOM 4242 O O . GLY B 1 86 ? 14.219 46.094 6.984 1 86.94 86 GLY B O 1
ATOM 4243 N N . TYR B 1 87 ? 14.727 46.125 9.258 1 88.94 87 TYR B N 1
ATOM 4244 C CA . TYR B 1 87 ? 13.875 44.969 9.516 1 88.94 87 TYR B CA 1
ATOM 4245 C C . TYR B 1 87 ? 12.406 45.344 9.414 1 88.94 87 TYR B C 1
ATOM 4247 O O . TYR B 1 87 ? 12.008 46.438 9.797 1 88.94 87 TYR B O 1
ATOM 4255 N N . PRO B 1 88 ? 11.641 44.406 8.875 1 91.62 88 PRO B N 1
ATOM 4256 C CA . PRO B 1 88 ? 10.195 44.594 9.031 1 91.62 88 PRO B CA 1
ATOM 4257 C C . PRO B 1 88 ? 9.75 44.594 10.492 1 91.62 88 PRO B C 1
ATOM 4259 O O . PRO B 1 88 ? 10.516 44.156 11.367 1 91.62 88 PRO B O 1
ATOM 4262 N N . GLU B 1 89 ? 8.602 45.125 10.742 1 95.31 89 GLU B N 1
ATOM 4263 C CA . GLU B 1 89 ? 8.039 45.156 12.086 1 95.31 89 GLU B CA 1
ATOM 4264 C C . GLU B 1 89 ? 6.539 44.875 12.07 1 95.31 89 GLU B C 1
ATOM 4266 O O . GLU B 1 89 ? 5.891 45 11.031 1 95.31 89 GLU B O 1
ATOM 4271 N N . LEU B 1 90 ? 6.066 44.438 13.164 1 96.94 90 LEU B N 1
ATOM 4272 C CA . LEU B 1 90 ? 4.625 44.438 13.391 1 96.94 90 LEU B CA 1
ATOM 4273 C C . LEU B 1 90 ? 4.172 45.781 13.969 1 96.94 90 LEU B C 1
ATOM 4275 O O . LEU B 1 90 ? 4.691 46.219 14.992 1 96.94 90 LEU B O 1
ATOM 4279 N N . ARG B 1 91 ? 3.217 46.312 13.328 1 96.5 91 ARG B N 1
ATOM 4280 C CA . ARG B 1 91 ? 2.805 47.656 13.734 1 96.5 91 ARG B CA 1
ATOM 4281 C C . ARG B 1 91 ? 1.287 47.75 13.867 1 96.5 91 ARG B C 1
ATOM 4283 O O . ARG B 1 91 ? 0.557 47.375 12.945 1 96.5 91 ARG B O 1
ATOM 4290 N N . TYR B 1 92 ? 0.949 48.219 15.008 1 96.31 92 TYR B N 1
ATOM 4291 C CA . TYR B 1 92 ? -0.446 48.594 15.219 1 96.31 92 TYR B CA 1
ATOM 4292 C C . TYR B 1 92 ? -0.583 50.094 15.438 1 96.31 92 TYR B C 1
ATOM 4294 O O . TYR B 1 92 ? 0.085 50.656 16.297 1 96.31 92 TYR B O 1
ATOM 4302 N N . ILE B 1 93 ? -1.397 50.719 14.68 1 93.69 93 ILE B N 1
ATOM 4303 C CA . ILE B 1 93 ? -1.762 52.094 14.898 1 93.69 93 ILE B CA 1
ATOM 4304 C C . ILE B 1 93 ? -3.27 52.219 15.109 1 93.69 93 ILE B C 1
ATOM 4306 O O . ILE B 1 93 ? -4.031 51.375 14.656 1 93.69 93 ILE B O 1
ATOM 4310 N N . THR B 1 94 ? -3.566 53.281 15.789 1 91.25 94 THR B N 1
ATOM 4311 C CA . THR B 1 94 ? -4.988 53.5 16.031 1 91.25 94 THR B CA 1
ATOM 4312 C C . THR B 1 94 ? -5.766 53.5 14.727 1 91.25 94 THR B C 1
ATOM 4314 O O . THR B 1 94 ? -5.387 54.188 13.781 1 91.25 94 THR B O 1
ATOM 4317 N N . GLY B 1 95 ? -6.832 52.719 14.688 1 90.25 95 GLY B N 1
ATOM 4318 C CA . GLY B 1 95 ? -7.625 52.594 13.477 1 90.25 95 GLY B CA 1
ATOM 4319 C C . GLY B 1 95 ? -7.465 51.25 12.781 1 90.25 95 GLY B C 1
ATOM 4320 O O . GLY B 1 95 ? -8.32 50.844 11.984 1 90.25 95 GLY B O 1
ATOM 4321 N N . ASP B 1 96 ? -6.316 50.656 13.008 1 94.69 96 ASP B N 1
ATOM 4322 C CA . ASP B 1 96 ? -6.145 49.312 12.484 1 94.69 96 ASP B CA 1
ATOM 4323 C C . ASP B 1 96 ? -7.203 48.375 13.055 1 94.69 96 ASP B C 1
ATOM 4325 O O . ASP B 1 96 ? -7.703 48.562 14.156 1 94.69 96 ASP B O 1
ATOM 4329 N N . SER B 1 97 ? -7.57 47.406 12.281 1 96.38 97 SER B N 1
ATOM 4330 C CA . SER B 1 97 ? -8.617 46.438 12.664 1 96.38 97 SER B CA 1
ATOM 4331 C C . SER B 1 97 ? -8.469 45.125 11.922 1 96.38 97 SER B C 1
ATOM 4333 O O . SER B 1 97 ? -7.625 45 11.039 1 96.38 97 SER B O 1
ATOM 4335 N N . VAL B 1 98 ? -9.156 44.219 12.375 1 98.12 98 VAL B N 1
ATOM 4336 C CA . VAL B 1 98 ? -9.211 42.906 11.742 1 98.12 98 VAL B CA 1
ATOM 4337 C C . VAL B 1 98 ? -10.445 42.812 10.852 1 98.12 98 VAL B C 1
ATOM 4339 O O . VAL B 1 98 ? -11.555 43.125 11.281 1 98.12 98 VAL B O 1
ATOM 4342 N N . SER B 1 99 ? -10.203 42.375 9.578 1 98.19 99 SER B N 1
ATOM 4343 C CA . SER B 1 99 ? -11.328 42.094 8.688 1 98.19 99 SER B CA 1
ATOM 4344 C C . SER B 1 99 ? -12.078 40.844 9.094 1 98.19 99 SER B C 1
ATOM 4346 O O . SER B 1 99 ? -11.469 39.781 9.242 1 98.19 99 SER B O 1
ATOM 4348 N N . VAL B 1 100 ? -13.367 40.969 9.289 1 98.56 100 VAL B N 1
ATOM 4349 C CA . VAL B 1 100 ? -14.203 39.844 9.656 1 98.56 100 VAL B CA 1
ATOM 4350 C C . VAL B 1 100 ? -15.375 39.719 8.68 1 98.56 100 VAL B C 1
ATOM 4352 O O . VAL B 1 100 ? -16.078 40.688 8.43 1 98.56 100 VAL B O 1
ATOM 4355 N N . ILE B 1 101 ? -15.508 38.562 8.156 1 98.44 101 ILE B N 1
ATOM 4356 C CA . ILE B 1 101 ? -16.609 38.281 7.25 1 98.44 101 ILE B CA 1
ATOM 4357 C C . ILE B 1 101 ? -17.547 37.25 7.891 1 98.44 101 ILE B C 1
ATOM 4359 O O . ILE B 1 101 ? -17.109 36.219 8.367 1 98.44 101 ILE B O 1
ATOM 4363 N N . PHE B 1 102 ? -18.797 37.562 7.973 1 98.56 102 PHE B N 1
ATOM 4364 C CA . PHE B 1 102 ? -19.844 36.594 8.328 1 98.56 102 PHE B CA 1
ATOM 4365 C C . PHE B 1 102 ? -20.594 36.125 7.09 1 98.56 102 PHE B C 1
ATOM 4367 O O . PHE B 1 102 ? -21.078 36.938 6.305 1 98.56 102 PHE B O 1
ATOM 4374 N N . SER B 1 103 ? -20.594 34.875 6.938 1 98.38 103 SER B N 1
ATOM 4375 C CA . SER B 1 103 ? -21.188 34.312 5.73 1 98.38 103 SER B CA 1
ATOM 4376 C C . SER B 1 103 ? -22.125 33.156 6.062 1 98.38 103 SER B C 1
ATOM 4378 O O . SER B 1 103 ? -22.234 32.75 7.223 1 98.38 103 SER B O 1
ATOM 4380 N N . GLU B 1 104 ? -22.859 32.688 5.09 1 98.31 104 GLU B N 1
ATOM 4381 C CA . GLU B 1 104 ? -23.719 31.5 5.16 1 98.31 104 GLU B CA 1
ATOM 4382 C C . GLU B 1 104 ? -23.438 30.547 3.998 1 98.31 104 GLU B C 1
ATOM 4384 O O . GLU B 1 104 ? -23.062 30.984 2.908 1 98.31 104 GLU B O 1
ATOM 4389 N N . SER B 1 105 ? -23.516 29.297 4.297 1 98 105 SER B N 1
ATOM 4390 C CA . SER B 1 105 ? -23.297 28.281 3.264 1 98 105 SER B CA 1
ATOM 4391 C C . SER B 1 105 ? -24.344 27.188 3.342 1 98 105 SER B C 1
ATOM 4393 O O . SER B 1 105 ? -24.781 26.828 4.434 1 98 105 SER B O 1
ATOM 4395 N N . ASP B 1 106 ? -24.703 26.641 2.137 1 95.81 106 ASP B N 1
ATOM 4396 C CA . ASP B 1 106 ? -25.625 25.516 2.066 1 95.81 106 ASP B CA 1
ATOM 4397 C C . ASP B 1 106 ? -24.891 24.203 1.799 1 95.81 106 ASP B C 1
ATOM 4399 O O . ASP B 1 106 ? -25.5 23.172 1.522 1 95.81 106 ASP B O 1
ATOM 4403 N N . MET B 1 107 ? -23.578 24.281 1.896 1 96.69 107 MET B N 1
ATOM 4404 C CA . MET B 1 107 ? -22.812 23.047 1.705 1 96.69 107 MET B CA 1
ATOM 4405 C C . MET B 1 107 ? -23.109 22.047 2.807 1 96.69 107 MET B C 1
ATOM 4407 O O . MET B 1 107 ? -23.5 22.422 3.912 1 96.69 107 MET B O 1
ATOM 4411 N N . ASP B 1 108 ? -22.922 20.781 2.5 1 96.75 108 ASP B N 1
ATOM 4412 C CA . ASP B 1 108 ? -23.188 19.703 3.447 1 96.75 108 ASP B CA 1
ATOM 4413 C C . ASP B 1 108 ? -22.188 19.719 4.602 1 96.75 108 ASP B C 1
ATOM 4415 O O . ASP B 1 108 ? -21.047 19.281 4.445 1 96.75 108 ASP B O 1
ATOM 4419 N N . PHE B 1 109 ? -22.656 20.156 5.754 1 97.69 109 PHE B N 1
ATOM 4420 C CA . PHE B 1 109 ? -21.844 20.312 6.949 1 97.69 109 PHE B CA 1
ATOM 4421 C C . PHE B 1 109 ? -21.219 18.984 7.348 1 97.69 109 PHE B C 1
ATOM 4423 O O . PHE B 1 109 ? -20.031 18.922 7.691 1 97.69 109 PHE B O 1
ATOM 4430 N N . ASN B 1 110 ? -21.953 17.938 7.254 1 96.56 110 ASN B N 1
ATOM 4431 C CA . ASN B 1 110 ? -21.469 16.625 7.664 1 96.56 110 ASN B CA 1
ATOM 4432 C C . ASN B 1 110 ? -20.406 16.094 6.711 1 96.56 110 ASN B C 1
ATOM 4434 O O . ASN B 1 110 ? -19.5 15.383 7.129 1 96.56 110 ASN B O 1
ATOM 4438 N N . TYR B 1 111 ? -20.562 16.391 5.48 1 96.5 111 TYR B N 1
ATOM 4439 C CA . TYR B 1 111 ? -19.531 16.047 4.5 1 96.5 111 TYR B CA 1
ATOM 4440 C C . TYR B 1 111 ? -18.219 16.734 4.832 1 96.5 111 TYR B C 1
ATOM 4442 O O . TYR B 1 111 ? -17.156 16.094 4.809 1 96.5 111 TYR B O 1
ATOM 4450 N N . LEU B 1 112 ? -18.25 17.984 5.23 1 97.62 112 LEU B N 1
ATOM 4451 C CA . LEU B 1 112 ? -17.062 18.781 5.469 1 97.62 112 LEU B CA 1
ATOM 4452 C C . LEU B 1 112 ? -16.328 18.328 6.727 1 97.62 112 LEU B C 1
ATOM 4454 O O . LEU B 1 112 ? -15.102 18.344 6.777 1 97.62 112 LEU B O 1
ATOM 4458 N N . VAL B 1 113 ? -17.047 17.844 7.707 1 97.81 113 VAL B N 1
ATOM 4459 C CA . VAL B 1 113 ? -16.406 17.547 8.984 1 97.81 113 VAL B CA 1
ATOM 4460 C C . VAL B 1 113 ? -16 16.078 9.031 1 97.81 113 VAL B C 1
ATOM 4462 O O . VAL B 1 113 ? -15.43 15.617 10.023 1 97.81 113 VAL B O 1
ATOM 4465 N N . GLY B 1 114 ? -16.281 15.375 7.988 1 96.19 114 GLY B N 1
ATOM 4466 C CA . GLY B 1 114 ? -15.906 13.969 7.941 1 96.19 114 GLY B CA 1
ATOM 4467 C C . GLY B 1 114 ? -14.414 13.758 7.773 1 96.19 114 GLY B C 1
ATOM 4468 O O . GLY B 1 114 ? -13.672 14.703 7.504 1 96.19 114 GLY B O 1
ATOM 4469 N N . ASN B 1 115 ? -14.016 12.469 7.93 1 95.44 115 ASN B N 1
ATOM 4470 C CA . ASN B 1 115 ? -12.602 12.125 7.82 1 95.44 115 ASN B CA 1
ATOM 4471 C C . ASN B 1 115 ? -12.25 11.633 6.418 1 95.44 11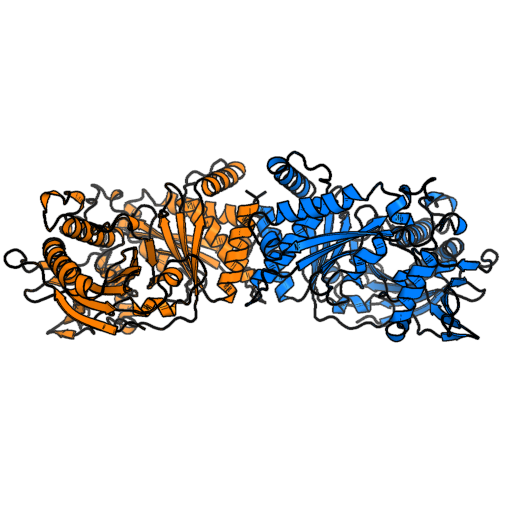5 ASN B C 1
ATOM 4473 O O . ASN B 1 115 ? -11.07 11.578 6.055 1 95.44 115 ASN B O 1
ATOM 4477 N N . HIS B 1 116 ? -13.234 11.281 5.629 1 93.62 116 HIS B N 1
ATOM 4478 C CA . HIS B 1 116 ? -13.039 10.758 4.281 1 93.62 116 HIS B CA 1
ATOM 4479 C C . HIS B 1 116 ? -12.43 11.805 3.359 1 93.62 116 HIS B C 1
ATOM 4481 O O . HIS B 1 116 ? -12.445 13 3.68 1 93.62 116 HIS B O 1
ATOM 4487 N N . PRO B 1 117 ? -11.859 11.391 2.26 1 93.94 117 PRO B N 1
ATOM 4488 C CA . PRO B 1 117 ? -11.312 12.367 1.321 1 93.94 117 PRO B CA 1
ATOM 4489 C C . PRO B 1 117 ? -12.375 13.32 0.776 1 93.94 117 PRO B C 1
ATOM 4491 O O . PRO B 1 117 ? -13.406 12.875 0.267 1 93.94 117 PRO B O 1
ATOM 4494 N N . ARG B 1 118 ? -12.102 14.562 0.935 1 96.56 118 ARG B N 1
ATOM 4495 C CA . ARG B 1 118 ? -12.961 15.641 0.44 1 96.56 118 ARG B CA 1
ATOM 4496 C C . ARG B 1 118 ? -12.203 16.547 -0.527 1 96.56 118 ARG B C 1
ATOM 4498 O O . ARG B 1 118 ? -10.984 16.672 -0.429 1 96.56 118 ARG B O 1
ATOM 4505 N N . ASP B 1 119 ? -12.906 17.141 -1.35 1 95.81 119 ASP B N 1
ATOM 4506 C CA . ASP B 1 119 ? -12.273 18.094 -2.264 1 95.81 119 ASP B CA 1
ATOM 4507 C C . ASP B 1 119 ? -11.648 19.25 -1.5 1 95.81 119 ASP B C 1
ATOM 4509 O O . ASP B 1 119 ? -12.344 20 -0.802 1 95.81 119 ASP B O 1
ATOM 4513 N N . ALA B 1 120 ? -10.391 19.484 -1.683 1 95.25 120 ALA B N 1
ATOM 4514 C CA . ALA B 1 120 ? -9.672 20.516 -0.951 1 95.25 120 ALA B CA 1
ATOM 4515 C C . ALA B 1 120 ? -10.227 21.906 -1.281 1 95.25 120 ALA B C 1
ATOM 4517 O O . ALA B 1 120 ? -10.25 22.797 -0.423 1 95.25 120 ALA B O 1
ATOM 4518 N N . ASN B 1 121 ? -10.75 22.078 -2.443 1 93.62 121 ASN B N 1
ATOM 4519 C CA . ASN B 1 121 ? -11.25 23.375 -2.891 1 93.62 121 ASN B CA 1
ATOM 4520 C C . ASN B 1 121 ? -12.469 23.812 -2.082 1 93.62 121 ASN B C 1
ATOM 4522 O O . ASN B 1 121 ? -12.727 25 -1.936 1 93.62 121 ASN B O 1
ATOM 4526 N N . ASP B 1 122 ? -13.125 22.906 -1.599 1 94.69 122 ASP B N 1
ATOM 4527 C CA . ASP B 1 122 ? -14.367 23.203 -0.884 1 94.69 122 ASP B CA 1
ATOM 4528 C C . ASP B 1 122 ? -14.094 24.016 0.376 1 94.69 122 ASP B C 1
ATOM 4530 O O . ASP B 1 122 ? -14.969 24.766 0.841 1 94.69 122 ASP B O 1
ATOM 4534 N N . PHE B 1 123 ? -12.938 23.953 0.853 1 95.94 123 PHE B N 1
ATOM 4535 C CA . PHE B 1 123 ? -12.641 24.562 2.143 1 95.94 123 PHE B CA 1
ATOM 4536 C C . PHE B 1 123 ? -12.227 26.016 1.97 1 95.94 123 PHE B C 1
ATOM 4538 O O . PHE B 1 123 ? -12.242 26.797 2.93 1 95.94 123 PHE B O 1
ATOM 4545 N N . TYR B 1 124 ? -11.867 26.359 0.837 1 94 124 TYR B N 1
ATOM 4546 C CA . TYR B 1 124 ? -11.398 27.719 0.598 1 94 124 TYR B CA 1
ATOM 4547 C C . TYR B 1 124 ? -12.562 28.703 0.594 1 94 124 TYR B C 1
ATOM 4549 O O . TYR B 1 124 ? -12.359 29.922 0.68 1 94 124 TYR B O 1
ATOM 4557 N N . HIS B 1 125 ? -13.781 28.172 0.618 1 94.19 125 HIS B N 1
ATOM 4558 C CA . HIS B 1 125 ? -14.961 29.016 0.755 1 94.19 125 HIS B CA 1
ATOM 4559 C C . HIS B 1 125 ? -15.133 29.5 2.193 1 94.19 125 HIS B C 1
ATOM 4561 O O . HIS B 1 125 ? -15.906 30.422 2.455 1 94.19 125 HIS B O 1
ATOM 4567 N N . PHE B 1 126 ? -14.367 28.906 3.09 1 96.25 126 PHE B N 1
ATOM 4568 C CA . PHE B 1 126 ? -14.586 29.172 4.504 1 96.25 126 PHE B CA 1
ATOM 4569 C C . PHE B 1 126 ? -13.367 29.844 5.129 1 96.25 126 PHE B C 1
ATOM 4571 O O . PHE B 1 126 ? -13.234 29.891 6.355 1 96.25 126 PHE B O 1
ATOM 4578 N N . ILE B 1 127 ? -12.5 30.266 4.285 1 94.62 127 ILE B N 1
ATOM 4579 C CA . ILE B 1 127 ? -11.297 30.969 4.734 1 94.62 127 ILE B CA 1
ATOM 4580 C C . ILE B 1 127 ? -11.266 32.375 4.145 1 94.62 127 ILE B C 1
ATOM 4582 O O . ILE B 1 127 ? -11.531 32.562 2.953 1 94.62 127 ILE B O 1
ATOM 4586 N N . PRO B 1 128 ? -10.93 33.281 5.039 1 95.62 128 PRO B N 1
ATOM 4587 C CA . PRO B 1 128 ? -10.812 34.625 4.504 1 95.62 128 PRO B CA 1
ATOM 4588 C C . PRO B 1 128 ? -9.477 34.875 3.809 1 95.62 128 PRO B C 1
ATOM 4590 O O . PRO B 1 128 ? -8.484 34.219 4.133 1 95.62 128 PRO B O 1
ATOM 4593 N N . GLN B 1 129 ? -9.516 35.781 2.869 1 93.38 129 GLN B N 1
ATOM 4594 C CA . GLN B 1 129 ? -8.273 36.281 2.281 1 93.38 129 GLN B CA 1
ATOM 4595 C C . GLN B 1 129 ? -7.824 37.562 2.955 1 93.38 129 GLN B C 1
ATOM 4597 O O . GLN B 1 129 ? -8.648 38.438 3.275 1 93.38 129 GLN B O 1
ATOM 4602 N N . LEU B 1 130 ? -6.535 37.594 3.197 1 95.06 130 LEU B N 1
ATOM 4603 C CA . LEU B 1 130 ? -6.02 38.875 3.678 1 95.06 130 LEU B CA 1
ATOM 4604 C C . LEU B 1 130 ? -6.141 39.969 2.602 1 95.06 130 LEU B C 1
ATOM 4606 O O . LEU B 1 130 ? -5.973 39.656 1.413 1 95.06 130 LEU B O 1
ATOM 4610 N N . ALA B 1 131 ? -6.41 41.156 3.076 1 92.75 131 ALA B N 1
ATOM 4611 C CA . ALA B 1 131 ? -6.48 42.281 2.135 1 92.75 131 ALA B CA 1
ATOM 4612 C C . ALA B 1 131 ? -5.137 42.5 1.447 1 92.75 131 ALA B C 1
ATOM 4614 O O . ALA B 1 131 ? -4.09 42.125 1.982 1 92.75 131 ALA B O 1
ATOM 4615 N N . GLU B 1 132 ? -5.223 43.094 0.295 1 91.94 132 GLU B N 1
ATOM 4616 C CA . GLU B 1 132 ? -3.998 43.406 -0.427 1 91.94 132 GLU B CA 1
ATOM 4617 C C . GLU B 1 132 ? -3.125 44.375 0.37 1 91.94 132 GLU B C 1
ATOM 4619 O O . GLU B 1 132 ? -3.637 45.281 1.021 1 91.94 132 GLU B O 1
ATOM 4624 N N . PRO B 1 133 ? -1.866 44.094 0.26 1 92.19 133 PRO B N 1
ATOM 4625 C CA . PRO B 1 133 ? -0.967 45.062 0.922 1 92.19 133 PRO B CA 1
ATOM 4626 C C . PRO B 1 133 ? -1.12 46.469 0.394 1 92.19 133 PRO B C 1
ATOM 4628 O O . PRO B 1 133 ? -1.439 46.688 -0.781 1 92.19 133 PRO B O 1
ATOM 4631 N N . LYS B 1 134 ? -0.87 47.406 1.232 1 93.44 134 LYS B N 1
ATOM 4632 C CA . LYS B 1 134 ? -0.964 48.812 0.87 1 93.44 134 LYS B CA 1
ATOM 4633 C C . LYS B 1 134 ? 0.386 49.5 1.014 1 93.44 134 LYS B C 1
ATOM 4635 O O . LYS B 1 134 ? 1.162 49.188 1.918 1 93.44 134 LYS B O 1
ATOM 4640 N N . ASP B 1 135 ? 0.518 50.469 0.196 1 91.94 135 ASP B N 1
ATOM 4641 C CA . ASP B 1 135 ? 1.732 51.281 0.295 1 91.94 135 ASP B CA 1
ATOM 4642 C C . ASP B 1 135 ? 1.548 52.438 1.279 1 91.94 135 ASP B C 1
ATOM 4644 O O . ASP B 1 135 ? 0.496 53.094 1.302 1 91.94 135 ASP B O 1
ATOM 4648 N N . ALA B 1 136 ? 2.436 52.5 2.146 1 90.69 136 ALA B N 1
ATOM 4649 C CA . ALA B 1 136 ? 2.586 53.625 3.051 1 90.69 136 ALA B CA 1
ATOM 4650 C C . ALA B 1 136 ? 3.957 54.281 2.895 1 90.69 136 ALA B C 1
ATOM 4652 O O . ALA B 1 136 ? 4.844 53.719 2.244 1 90.69 136 ALA B O 1
ATOM 4653 N N . PRO B 1 137 ? 4.074 55.562 3.348 1 92 137 PRO B N 1
ATOM 4654 C CA . PRO B 1 137 ? 5.383 56.188 3.199 1 92 137 PRO B CA 1
ATOM 4655 C C . PRO B 1 137 ? 6.52 55.344 3.76 1 92 137 PRO B C 1
ATOM 4657 O O . PRO B 1 137 ? 6.613 55.156 4.977 1 92 137 PRO B O 1
ATOM 4660 N N . GLY B 1 138 ? 7.289 54.844 2.891 1 91.44 138 GLY B N 1
ATOM 4661 C CA . GLY B 1 138 ? 8.5 54.125 3.246 1 91.44 138 GLY B CA 1
ATOM 4662 C C . GLY B 1 138 ? 8.25 52.656 3.543 1 91.44 138 GLY B C 1
ATOM 4663 O O . GLY B 1 138 ? 9.195 51.906 3.771 1 91.44 138 GLY B O 1
ATOM 4664 N N . PHE B 1 139 ? 6.969 52.312 3.623 1 93 139 PHE B N 1
ATOM 4665 C CA . PHE B 1 139 ? 6.664 50.938 4.023 1 93 139 PHE B CA 1
ATOM 4666 C C . PHE B 1 139 ? 5.566 50.344 3.143 1 93 139 PHE B C 1
ATOM 4668 O O . PHE B 1 139 ? 4.762 51.062 2.568 1 93 139 PHE B O 1
ATOM 4675 N N . GLN B 1 140 ? 5.652 49.094 2.971 1 92.81 140 GLN B N 1
ATOM 4676 C CA . GLN B 1 140 ? 4.488 48.312 2.549 1 92.81 140 GLN B CA 1
ATOM 4677 C C . GLN B 1 140 ? 3.803 47.656 3.744 1 92.81 140 GLN B C 1
ATOM 4679 O O . GLN B 1 140 ? 4.461 47.031 4.586 1 92.81 140 GLN B O 1
ATOM 4684 N N . LEU B 1 141 ? 2.494 47.812 3.828 1 94.88 141 LEU B N 1
ATOM 4685 C CA . LEU B 1 141 ? 1.726 47.312 4.953 1 94.88 141 LEU B CA 1
ATOM 4686 C C . LEU B 1 141 ? 0.846 46.125 4.516 1 94.88 141 LEU B C 1
ATOM 4688 O O . LEU B 1 141 ? 0.101 46.25 3.541 1 94.88 141 LEU B O 1
ATOM 4692 N N . ALA B 1 142 ? 0.979 45.094 5.172 1 94.5 142 ALA B N 1
ATOM 4693 C CA . ALA B 1 142 ? 0.126 43.938 4.926 1 94.5 142 ALA B CA 1
ATOM 4694 C C . ALA B 1 142 ? -0.627 43.531 6.188 1 94.5 142 ALA B C 1
ATOM 4696 O O . ALA B 1 142 ? -0.027 43.375 7.258 1 94.5 142 ALA B O 1
ATOM 4697 N N . PRO B 1 143 ? -1.914 43.312 6.086 1 96.44 143 PRO B N 1
ATOM 4698 C CA . PRO B 1 143 ? -2.67 42.906 7.277 1 96.44 143 PRO B CA 1
ATOM 4699 C C . PRO B 1 143 ? -2.195 41.594 7.859 1 96.44 143 PRO B C 1
ATOM 4701 O O . PRO B 1 143 ? -1.812 40.688 7.113 1 96.44 143 PRO B O 1
ATOM 4704 N N . VAL B 1 144 ? -2.369 41.438 9.156 1 97.31 144 VAL B N 1
ATOM 4705 C CA . VAL B 1 144 ? -1.807 40.281 9.852 1 97.31 144 VAL B CA 1
ATOM 4706 C C . VAL B 1 144 ? -2.844 39.156 9.93 1 97.31 144 VAL B C 1
ATOM 4708 O O . VAL B 1 144 ? -2.5 38 9.852 1 97.31 144 VAL B O 1
ATOM 4711 N N . LEU B 1 145 ? -4.09 39.531 10.07 1 98.19 145 LEU B N 1
ATOM 4712 C CA . LEU B 1 145 ? -5.113 38.531 10.398 1 98.19 145 LEU B CA 1
ATOM 4713 C C . LEU B 1 145 ? -6.434 38.875 9.711 1 98.19 145 LEU B C 1
ATOM 4715 O O . LEU B 1 145 ? -6.777 40.062 9.562 1 98.19 145 LEU B O 1
ATOM 4719 N N . ALA B 1 146 ? -7.082 37.938 9.273 1 98.44 146 ALA B N 1
ATOM 4720 C CA . ALA B 1 146 ? -8.469 38 8.828 1 98.44 146 ALA B CA 1
ATOM 4721 C C . ALA B 1 146 ? -9.273 36.812 9.312 1 98.44 146 ALA B C 1
ATOM 4723 O O . ALA B 1 146 ? -8.719 35.719 9.492 1 98.44 146 ALA B O 1
ATOM 4724 N N . ILE B 1 147 ? -10.586 37 9.539 1 98.69 147 ILE B N 1
ATOM 4725 C CA . ILE B 1 147 ? -11.438 35.969 10.078 1 98.69 147 ILE B CA 1
ATOM 4726 C C . ILE B 1 147 ? -12.719 35.844 9.25 1 98.69 147 ILE B C 1
ATOM 4728 O O . ILE B 1 147 ? -13.234 36.875 8.766 1 98.69 147 ILE B O 1
ATOM 4732 N N . GLN B 1 148 ? -13.156 34.688 9.078 1 98.56 148 GLN B N 1
ATOM 4733 C CA . GLN B 1 148 ? -14.453 34.438 8.461 1 98.56 148 GLN B CA 1
ATOM 4734 C C . GLN B 1 148 ? -15.273 33.438 9.289 1 98.56 148 GLN B C 1
ATOM 4736 O O . GLN B 1 148 ? -14.766 32.375 9.688 1 98.56 148 GLN B O 1
ATOM 4741 N N . VAL B 1 149 ? -16.453 33.812 9.609 1 98.81 149 VAL B N 1
ATOM 4742 C CA . VAL B 1 149 ? -17.391 32.969 10.289 1 98.81 149 VAL B CA 1
ATOM 4743 C C . VAL B 1 149 ? -18.531 32.594 9.344 1 98.81 149 VAL B C 1
ATOM 4745 O O . VAL B 1 149 ? -19.203 33.469 8.797 1 98.81 149 VAL B O 1
ATOM 4748 N N . THR B 1 150 ? -18.75 31.297 9.156 1 98.75 150 THR B N 1
ATOM 4749 C CA . THR B 1 150 ? -19.766 30.844 8.203 1 98.75 150 THR B CA 1
ATOM 4750 C C . THR B 1 150 ? -20.828 30.016 8.906 1 98.75 150 THR B C 1
ATOM 4752 O O . THR B 1 150 ? -20.516 29.031 9.594 1 98.75 150 THR B O 1
ATOM 4755 N N . LEU B 1 151 ? -22.031 30.406 8.695 1 98.69 151 LEU B N 1
ATOM 4756 C CA . LEU B 1 151 ? -23.188 29.688 9.219 1 98.69 151 LEU B CA 1
ATOM 4757 C C . LEU B 1 151 ? -23.609 28.578 8.258 1 98.69 151 LEU B C 1
ATOM 4759 O O . LEU B 1 151 ? -23.703 28.797 7.051 1 98.69 151 LEU B O 1
ATOM 4763 N N . PHE B 1 152 ? -23.75 27.422 8.805 1 98.38 152 PHE B N 1
ATOM 4764 C CA . PHE B 1 152 ? -24.5 26.344 8.18 1 98.38 152 PHE B CA 1
ATOM 4765 C C . PHE B 1 152 ? -25.859 26.188 8.844 1 98.38 152 PHE B C 1
ATOM 4767 O O . PHE B 1 152 ? -25.984 25.484 9.844 1 98.38 152 PHE B O 1
ATOM 4774 N N . PRO B 1 153 ? -26.828 26.781 8.211 1 97.31 153 PRO B N 1
ATOM 4775 C CA . PRO B 1 153 ? -28.109 26.891 8.914 1 97.31 153 PRO B CA 1
ATOM 4776 C C . PRO B 1 153 ? -28.578 25.547 9.477 1 97.31 153 PRO B C 1
ATOM 4778 O O . PRO B 1 153 ? -28.688 24.562 8.734 1 97.31 153 PRO B O 1
ATOM 4781 N N . ASN B 1 154 ? -28.828 25.562 10.781 1 96.56 154 ASN B N 1
ATOM 4782 C CA . ASN B 1 154 ? -29.391 24.469 11.562 1 96.56 154 ASN B CA 1
ATOM 4783 C C . ASN B 1 154 ? -28.406 23.297 11.695 1 96.56 154 ASN B C 1
ATOM 4785 O O . ASN B 1 154 ? -28.781 22.219 12.141 1 96.56 154 ASN B O 1
ATOM 4789 N N . HIS B 1 155 ? -27.188 23.5 11.258 1 97.62 155 HIS B N 1
ATOM 4790 C CA . HIS B 1 155 ? -26.203 22.422 11.359 1 97.62 155 HIS B CA 1
ATOM 4791 C C . HIS B 1 155 ? -25 22.844 12.18 1 97.62 155 HIS B C 1
ATOM 4793 O O . HIS B 1 155 ? -24.531 22.078 13.039 1 97.62 155 HIS B O 1
ATOM 4799 N N . GLY B 1 156 ? -24.453 23.984 11.852 1 98.06 156 GLY B N 1
ATOM 4800 C CA . GLY B 1 156 ? -23.25 24.359 12.586 1 98.06 156 GLY B CA 1
ATOM 4801 C C . GLY B 1 156 ? -22.641 25.672 12.094 1 98.06 156 GLY B C 1
ATOM 4802 O O . GLY B 1 156 ? -23.281 26.422 11.367 1 98.06 156 GLY B O 1
ATOM 4803 N N . ILE B 1 157 ? -21.453 25.984 12.641 1 98.38 157 ILE B N 1
ATOM 4804 C CA . ILE B 1 157 ? -20.688 27.203 12.359 1 98.38 157 ILE B CA 1
ATOM 4805 C C . ILE B 1 157 ? -19.234 26.828 12.117 1 98.38 157 ILE B C 1
ATOM 4807 O O . ILE B 1 157 ? -18.688 25.938 12.766 1 98.38 157 ILE B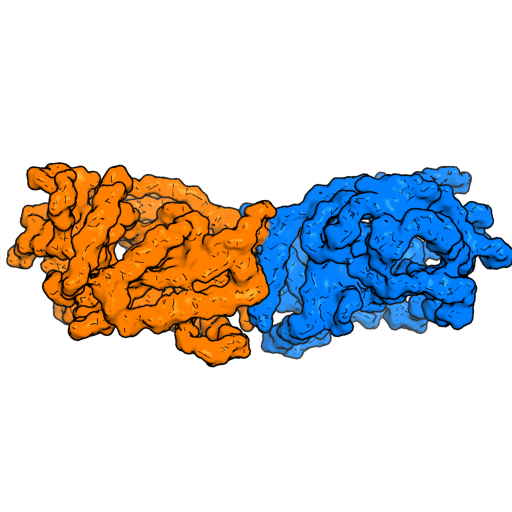 O 1
ATOM 4811 N N . SER B 1 158 ? -18.719 27.453 11.109 1 98.62 158 SER B N 1
ATOM 4812 C CA . SER B 1 158 ? -17.266 27.344 10.984 1 98.62 158 SER B CA 1
ATOM 4813 C C . SER B 1 158 ? -16.594 28.703 11.211 1 98.62 158 SER B C 1
ATOM 4815 O O . SER B 1 158 ? -17.172 29.75 10.914 1 98.62 158 SER B O 1
ATOM 4817 N N . ILE B 1 159 ? -15.398 28.688 11.805 1 98.75 159 ILE B N 1
ATOM 4818 C CA . ILE B 1 159 ? -14.555 29.859 11.961 1 98.75 159 ILE B CA 1
ATOM 4819 C C . ILE B 1 159 ? -13.219 29.641 11.25 1 98.75 159 ILE B C 1
ATOM 4821 O O . ILE B 1 159 ? -12.438 28.781 11.648 1 98.75 159 ILE B O 1
ATOM 4825 N N . GLY B 1 160 ? -13.031 30.406 10.195 1 98.25 160 GLY B N 1
ATOM 4826 C CA . GLY B 1 160 ? -11.789 30.359 9.453 1 98.25 160 GLY B CA 1
ATOM 4827 C C . GLY B 1 160 ? -10.852 31.5 9.789 1 98.25 160 GLY B C 1
ATOM 4828 O O . GLY B 1 160 ? -11.289 32.625 10.016 1 98.25 160 GLY B O 1
ATOM 4829 N N . PHE B 1 161 ? -9.555 31.141 9.781 1 97.19 161 PHE B N 1
ATOM 4830 C CA . PHE B 1 161 ? -8.492 32.094 10.086 1 97.19 161 PHE B CA 1
ATOM 4831 C C . PHE B 1 161 ? -7.461 32.125 8.961 1 97.19 161 PHE B C 1
ATOM 4833 O O . PHE B 1 161 ? -7.07 31.094 8.438 1 97.19 161 PHE B O 1
ATOM 4840 N N . THR B 1 162 ? -7.086 33.281 8.609 1 97 162 THR B N 1
ATOM 4841 C CA . THR B 1 162 ? -5.883 33.469 7.809 1 97 162 THR B CA 1
ATOM 4842 C C . THR B 1 162 ? -4.938 34.469 8.484 1 97 162 THR B C 1
ATOM 4844 O O . THR B 1 162 ? -5.332 35.594 8.812 1 97 162 THR B O 1
ATOM 4847 N N . ASN B 1 163 ? -3.758 34.031 8.719 1 96.94 163 ASN B N 1
ATOM 4848 C CA . ASN B 1 163 ? -2.816 34.969 9.344 1 96.94 163 ASN B CA 1
ATOM 4849 C C . ASN B 1 163 ? -1.432 34.875 8.711 1 96.94 163 ASN B C 1
ATOM 4851 O O . ASN B 1 163 ? -1.075 33.844 8.141 1 96.94 163 ASN B O 1
ATOM 4855 N N . HIS B 1 164 ? -0.715 35.938 8.852 1 95.25 164 HIS B N 1
ATOM 4856 C CA . HIS B 1 164 ? 0.686 35.969 8.445 1 95.25 164 HIS B CA 1
ATOM 4857 C C . HIS B 1 164 ? 1.571 35.219 9.43 1 95.25 164 HIS B C 1
ATOM 4859 O O . HIS B 1 164 ? 1.562 35.5 10.633 1 95.25 164 HIS B O 1
ATOM 4865 N N . HIS B 1 165 ? 2.328 34.312 8.914 1 93.94 165 HIS B N 1
ATOM 4866 C CA . HIS B 1 165 ? 3.15 33.469 9.766 1 93.94 165 HIS B CA 1
ATOM 4867 C C . HIS B 1 165 ? 4.195 34.281 10.516 1 93.94 165 HIS B C 1
ATOM 4869 O O . HIS B 1 165 ? 4.652 33.875 11.586 1 93.94 165 HIS B O 1
ATOM 4875 N N . VAL B 1 166 ? 4.512 35.406 10.031 1 94.12 166 VAL B N 1
ATOM 4876 C CA . VAL B 1 166 ? 5.543 36.25 10.609 1 94.12 166 VAL B CA 1
ATOM 4877 C C . VAL B 1 166 ? 5.098 36.75 11.992 1 94.12 166 VAL B C 1
ATOM 4879 O O . VAL B 1 166 ? 5.93 37 12.859 1 94.12 166 VAL B O 1
ATOM 4882 N N . ALA B 1 167 ? 3.832 36.781 12.203 1 95.19 167 ALA B N 1
ATOM 4883 C CA . ALA B 1 167 ? 3.277 37.312 13.438 1 95.19 167 ALA B CA 1
ATOM 4884 C C . ALA B 1 167 ? 3.455 36.344 14.602 1 95.19 167 ALA B C 1
ATOM 4886 O O . ALA B 1 167 ? 3.584 36.781 15.75 1 95.19 167 ALA B O 1
ATOM 4887 N N . GLY B 1 168 ? 3.453 35.094 14.242 1 96.38 168 GLY B N 1
ATOM 4888 C CA . GLY B 1 168 ? 3.576 34.156 15.336 1 96.38 168 GLY B CA 1
ATOM 4889 C C . GLY B 1 168 ? 3.438 32.719 14.883 1 96.38 168 GLY B C 1
ATOM 4890 O O . GLY B 1 168 ? 2.9 32.438 13.812 1 96.38 168 GLY B O 1
ATOM 4891 N N . ASP B 1 169 ? 3.9 31.875 15.797 1 96.56 169 ASP B N 1
ATOM 4892 C CA . ASP B 1 169 ? 3.838 30.438 15.539 1 96.56 169 ASP B CA 1
ATOM 4893 C C . ASP B 1 169 ? 2.527 29.844 16.062 1 96.56 169 ASP B C 1
ATOM 4895 O O . ASP B 1 169 ? 1.593 30.578 16.391 1 96.56 169 ASP B O 1
ATOM 4899 N N . GLY B 1 170 ? 2.41 28.531 16 1 95.94 170 GLY B N 1
ATOM 4900 C CA . GLY B 1 170 ? 1.193 27.859 16.422 1 95.94 170 GLY B CA 1
ATOM 4901 C C . GLY B 1 170 ? 0.809 28.156 17.859 1 95.94 170 GLY B C 1
ATOM 4902 O O . GLY B 1 170 ? -0.372 28.312 18.172 1 95.94 170 GLY B O 1
ATOM 4903 N N . ALA B 1 171 ? 1.791 28.203 18.719 1 96.12 171 ALA B N 1
ATOM 4904 C CA . ALA B 1 171 ? 1.508 28.469 20.125 1 96.12 171 ALA B CA 1
ATOM 4905 C C . ALA B 1 171 ? 0.862 29.844 20.297 1 96.12 171 ALA B C 1
ATOM 4907 O O . ALA B 1 171 ? -0.086 30 21.078 1 96.12 171 ALA B O 1
ATOM 4908 N N . THR B 1 172 ? 1.347 30.781 19.594 1 97.12 172 THR B N 1
ATOM 4909 C CA . THR B 1 172 ? 0.821 32.156 19.656 1 97.12 172 THR B CA 1
ATOM 4910 C C . THR B 1 172 ? -0.616 32.188 19.141 1 97.12 172 THR B C 1
ATOM 4912 O O . THR B 1 172 ? -1.498 32.75 19.812 1 97.12 172 THR B O 1
ATOM 4915 N N . ILE B 1 173 ? -0.828 31.625 18.031 1 97.38 173 ILE B N 1
ATOM 4916 C CA . ILE B 1 173 ? -2.125 31.734 17.375 1 97.38 173 ILE B CA 1
ATOM 4917 C C . ILE B 1 173 ? -3.16 30.906 18.125 1 97.38 173 ILE B C 1
ATOM 4919 O O . ILE B 1 173 ? -4.312 31.328 18.281 1 97.38 173 ILE B O 1
ATOM 4923 N N . VAL B 1 174 ? -2.77 29.766 18.578 1 96.81 174 VAL B N 1
ATOM 4924 C CA . VAL B 1 174 ? -3.695 28.922 19.328 1 96.81 174 VAL B CA 1
ATOM 4925 C C . VAL B 1 174 ? -4.102 29.609 20.625 1 96.81 174 VAL B C 1
ATOM 4927 O O . VAL B 1 174 ? -5.273 29.578 21.016 1 96.81 174 VAL B O 1
ATOM 4930 N N . LYS B 1 175 ? -3.207 30.234 21.297 1 97 175 LYS B N 1
ATOM 4931 C CA . LYS B 1 175 ? -3.537 30.953 22.516 1 97 175 LYS B CA 1
ATOM 4932 C C . LYS B 1 175 ? -4.496 32.125 22.234 1 97 175 LYS B C 1
ATOM 4934 O O . LYS B 1 175 ? -5.41 32.375 23.016 1 97 175 LYS B O 1
ATOM 4939 N N . PHE B 1 176 ? -4.277 32.781 21.172 1 97.94 176 PHE B N 1
ATOM 4940 C CA . PHE B 1 176 ? -5.199 33.844 20.766 1 97.94 176 PHE B CA 1
ATOM 4941 C C . PHE B 1 176 ? -6.605 33.281 20.578 1 97.94 176 PHE B C 1
ATOM 4943 O O . PHE B 1 176 ? -7.566 33.812 21.141 1 97.94 176 PHE B O 1
ATOM 4950 N N . VAL B 1 177 ? -6.719 32.219 19.797 1 98.38 177 VAL B N 1
ATOM 4951 C CA . VAL B 1 177 ? -8.023 31.656 19.469 1 98.38 177 VAL B CA 1
ATOM 4952 C C . VAL B 1 177 ? -8.703 31.156 20.75 1 98.38 177 VAL B C 1
ATOM 4954 O O . VAL B 1 177 ? -9.906 31.359 20.938 1 98.38 177 VAL B O 1
ATOM 4957 N N . ARG B 1 178 ? -7.934 30.562 21.562 1 97.5 178 ARG B N 1
ATOM 4958 C CA . ARG B 1 178 ? -8.5 30.047 22.797 1 97.5 178 ARG B CA 1
ATOM 4959 C C . ARG B 1 178 ? -8.914 31.188 23.734 1 97.5 178 ARG B C 1
ATOM 4961 O O . ARG B 1 178 ? -9.938 31.109 24.406 1 97.5 178 ARG B O 1
ATOM 4968 N N . ALA B 1 179 ? -8.109 32.219 23.812 1 98 179 ALA B N 1
ATOM 4969 C CA . ALA B 1 179 ? -8.484 33.375 24.578 1 98 179 ALA B CA 1
ATOM 4970 C C . ALA B 1 179 ? -9.789 34 24.062 1 98 179 ALA B C 1
ATOM 4972 O O . ALA B 1 179 ? -10.672 34.344 24.859 1 98 179 ALA B O 1
ATOM 4973 N N . TRP B 1 180 ? -9.852 34.125 22.812 1 98.56 180 TRP B N 1
ATOM 4974 C CA . TRP B 1 180 ? -11.062 34.625 22.188 1 98.56 180 TRP B CA 1
ATOM 4975 C C . TRP B 1 180 ? -12.266 33.75 22.516 1 98.56 180 TRP B C 1
ATOM 4977 O O . TRP B 1 180 ? -13.328 34.25 22.875 1 98.56 180 TRP B O 1
ATOM 4987 N N . ALA B 1 181 ? -12.094 32.469 22.406 1 98.44 181 ALA B N 1
ATOM 4988 C CA . ALA B 1 181 ? -13.164 31.5 22.719 1 98.44 181 ALA B CA 1
ATOM 4989 C C . ALA B 1 181 ? -13.625 31.656 24.172 1 98.44 181 ALA B C 1
ATOM 4991 O O . ALA B 1 181 ? -14.828 31.656 24.453 1 98.44 181 ALA B O 1
ATOM 4992 N N . LEU B 1 182 ? -12.68 31.797 25.047 1 97.88 182 LEU B N 1
ATOM 4993 C CA . LEU B 1 182 ? -13 31.938 26.469 1 97.88 182 LEU B CA 1
ATOM 4994 C C . LEU B 1 182 ? -13.781 33.219 26.734 1 97.88 182 LEU B C 1
ATOM 4996 O O . LEU B 1 182 ? -14.781 33.188 27.453 1 97.88 182 LEU B O 1
ATOM 5000 N N . LEU B 1 183 ? -13.359 34.281 26.172 1 97.69 183 LEU B N 1
ATOM 5001 C CA . LEU B 1 183 ? -14.047 35.562 26.375 1 97.69 183 LEU B CA 1
ATOM 5002 C C . LEU B 1 183 ? -15.438 35.5 25.75 1 97.69 183 LEU B C 1
ATOM 5004 O O . LEU B 1 183 ? -16.375 36.125 26.281 1 97.69 183 LEU B O 1
ATOM 5008 N N . ASN B 1 184 ? -15.523 34.844 24.641 1 98.38 184 ASN B N 1
ATOM 5009 C CA . ASN B 1 184 ? -16.844 34.688 24.047 1 98.38 184 ASN B CA 1
ATOM 5010 C C . ASN B 1 184 ? -17.766 33.844 24.938 1 98.38 184 ASN B C 1
ATOM 5012 O O . ASN B 1 184 ? -18.922 34.219 25.156 1 98.38 184 ASN B O 1
ATOM 5016 N N . LYS B 1 185 ? -17.25 32.781 25.422 1 97.81 185 LYS B N 1
ATOM 5017 C CA . LYS B 1 185 ? -18 31.844 26.25 1 97.81 185 LYS B CA 1
ATOM 5018 C C . LYS B 1 185 ? -18.484 32.5 27.531 1 97.81 185 LYS B C 1
ATOM 5020 O O . LYS B 1 185 ? -19.594 32.25 27.984 1 97.81 185 LYS B O 1
ATOM 5025 N N . PHE B 1 186 ? -17.703 33.406 28.031 1 97.19 186 PHE B N 1
ATOM 5026 C CA . PHE B 1 186 ? -18.016 33.969 29.328 1 97.19 186 PHE B CA 1
ATOM 5027 C C . PHE B 1 186 ? -18.406 35.438 29.203 1 97.19 186 PHE B C 1
ATOM 5029 O O . PHE B 1 186 ? -18.109 36.25 30.094 1 97.19 186 PHE B O 1
ATOM 5036 N N . ASP B 1 187 ? -18.859 35.844 28.156 1 95.44 187 ASP B N 1
ATOM 5037 C CA . ASP B 1 187 ? -19.469 37.156 27.891 1 95.44 187 ASP B CA 1
ATOM 5038 C C . ASP B 1 187 ? -18.516 38.281 28.219 1 95.44 187 ASP B C 1
ATOM 5040 O O . ASP B 1 187 ? -18.891 39.25 28.891 1 95.44 187 ASP B O 1
ATOM 5044 N N . GLY B 1 188 ? -17.281 38.031 27.844 1 93.75 188 GLY B N 1
ATOM 5045 C CA . GLY B 1 188 ? -16.312 39.094 27.953 1 93.75 188 GLY B CA 1
ATOM 5046 C C . GLY B 1 188 ? -15.688 39.219 29.328 1 93.75 188 GLY B C 1
ATOM 5047 O O . GLY B 1 188 ? -14.906 40.125 29.578 1 93.75 188 GLY B O 1
ATOM 5048 N N . ASP B 1 189 ? -15.922 38.312 30.188 1 94.94 189 ASP B N 1
ATOM 5049 C CA . ASP B 1 189 ? -15.375 38.375 31.547 1 94.94 189 ASP B CA 1
ATOM 5050 C C . ASP B 1 189 ? -13.898 37.969 31.547 1 94.94 189 ASP B C 1
ATOM 5052 O O . ASP B 1 189 ? -13.578 36.781 31.469 1 94.94 189 ASP B O 1
ATOM 5056 N N . GLU B 1 190 ? -13.055 38.844 31.734 1 92.44 190 GLU B N 1
ATOM 5057 C CA . GLU B 1 190 ? -11.609 38.625 31.625 1 92.44 190 GLU B CA 1
ATOM 5058 C C . GLU B 1 190 ? -11.07 37.844 32.812 1 92.44 190 GLU B C 1
ATOM 5060 O O . GLU B 1 190 ? -9.938 37.375 32.781 1 92.44 190 GLU B O 1
ATOM 5065 N N . GLN B 1 191 ? -11.859 37.688 33.844 1 92.88 191 GLN B N 1
ATOM 5066 C CA . GLN B 1 191 ? -11.414 36.938 35 1 92.88 191 GLN B CA 1
ATOM 5067 C C . GLN B 1 191 ? -11.156 35.469 34.625 1 92.88 191 GLN B C 1
ATOM 5069 O O . GLN B 1 191 ? -10.414 34.781 35.312 1 92.88 191 GLN B O 1
ATOM 5074 N N . PHE B 1 192 ? -11.766 35.156 33.531 1 91.88 192 PHE B N 1
ATOM 5075 C CA . PHE B 1 192 ? -11.625 33.75 33.094 1 91.88 192 PHE B CA 1
ATOM 5076 C C . PHE B 1 192 ? -10.414 33.594 32.188 1 91.88 192 PHE B C 1
ATOM 5078 O O . PHE B 1 192 ? -10.086 32.469 31.781 1 91.88 192 PHE B O 1
ATOM 5085 N N . LEU B 1 193 ? -9.82 34.656 31.891 1 93.19 193 LEU B N 1
ATOM 5086 C CA . LEU B 1 193 ? -8.586 34.594 31.109 1 93.19 193 LEU B CA 1
ATOM 5087 C C . LEU B 1 193 ? -7.383 34.406 32.031 1 93.19 193 LEU B C 1
ATOM 5089 O O . LEU B 1 193 ? -6.895 35.344 32.625 1 93.19 193 LEU B O 1
ATOM 5093 N N . ASP B 1 194 ? -6.887 33.219 32.031 1 91.25 194 ASP B N 1
ATOM 5094 C CA . ASP B 1 194 ? -5.688 32.938 32.812 1 91.25 194 ASP B CA 1
ATOM 5095 C C . ASP B 1 194 ? -4.492 33.719 32.281 1 91.25 194 ASP B C 1
ATOM 5097 O O . ASP B 1 194 ? -4.469 34.156 31.125 1 91.25 194 ASP B O 1
ATOM 5101 N N . LYS B 1 195 ? -3.531 33.844 33.125 1 90.88 195 LYS B N 1
ATOM 5102 C CA . LYS B 1 195 ? -2.324 34.625 32.812 1 90.88 195 LYS B CA 1
ATOM 5103 C C . LYS B 1 195 ? -1.575 34 31.625 1 90.88 195 LYS B C 1
ATOM 5105 O O . LYS B 1 195 ? -0.907 34.719 30.875 1 90.88 195 LYS B O 1
ATOM 5110 N N . GLU B 1 196 ? -1.788 32.844 31.469 1 91.12 196 GLU B N 1
ATOM 5111 C CA . GLU B 1 196 ? -1.063 32.156 30.406 1 91.12 196 GLU B CA 1
ATOM 5112 C C . GLU B 1 196 ? -1.552 32.594 29.016 1 91.12 196 GLU B C 1
ATOM 5114 O O . GLU B 1 196 ? -0.848 32.406 28.031 1 91.12 196 GLU B O 1
ATOM 5119 N N . PHE B 1 197 ? -2.719 33.188 29.016 1 95.12 197 PHE B N 1
ATOM 5120 C CA . PHE B 1 197 ? -3.289 33.594 27.734 1 95.12 197 PHE B CA 1
ATOM 5121 C C . PHE B 1 197 ? -2.945 35.062 27.453 1 95.12 197 PHE B C 1
ATOM 5123 O O . PHE B 1 197 ? -3.232 35.562 26.359 1 95.12 197 PHE B O 1
ATOM 5130 N N . ILE B 1 198 ? -2.334 35.688 28.375 1 95.38 198 ILE B N 1
ATOM 5131 C CA . ILE B 1 198 ? -1.91 37.062 28.156 1 95.38 198 ILE B CA 1
ATOM 5132 C C . ILE B 1 198 ? -0.535 37.094 27.484 1 95.38 198 ILE B C 1
ATOM 5134 O O . ILE B 1 198 ? 0.44 36.594 28.062 1 95.38 198 ILE B O 1
ATOM 5138 N N . PRO B 1 199 ? -0.467 37.719 26.344 1 96.56 199 PRO B N 1
ATOM 5139 C CA . PRO B 1 199 ? 0.785 37.625 25.578 1 96.56 199 PRO B CA 1
ATOM 5140 C C . PRO B 1 199 ? 1.912 38.438 26.219 1 96.56 199 PRO B C 1
ATOM 5142 O O . PRO B 1 199 ? 1.668 39.5 26.781 1 96.56 199 PRO B O 1
ATOM 5145 N N . PHE B 1 200 ? 3.078 37.906 26.141 1 97 200 PHE B N 1
ATOM 5146 C CA . PHE B 1 200 ? 4.32 38.562 26.5 1 97 200 PHE B CA 1
ATOM 5147 C C . PHE B 1 200 ? 4.992 39.188 25.281 1 97 200 PHE B C 1
ATOM 5149 O O . PHE B 1 200 ? 5.395 38.438 24.359 1 97 200 PHE B O 1
ATOM 5156 N N . TYR B 1 201 ? 5.27 40.562 25.266 1 96.31 201 TYR B N 1
ATOM 5157 C CA . TYR B 1 201 ? 5.645 41.25 24.031 1 96.31 201 TYR B CA 1
ATOM 5158 C C . TYR B 1 201 ? 7.109 41.656 24.078 1 96.31 201 TYR B C 1
ATOM 5160 O O . TYR B 1 201 ? 7.645 42.156 23.078 1 96.31 201 TYR B O 1
ATOM 5168 N N . ASP B 1 202 ? 7.793 41.438 25.172 1 95.31 202 ASP B N 1
ATOM 5169 C CA . ASP B 1 202 ? 9.172 41.906 25.266 1 95.31 202 ASP B CA 1
ATOM 5170 C C . ASP B 1 202 ? 10.086 41.125 24.328 1 95.31 202 ASP B C 1
ATOM 5172 O O . ASP B 1 202 ? 10.406 39.969 24.609 1 95.31 202 ASP B O 1
ATOM 5176 N N . ARG B 1 203 ? 10.516 41.75 23.328 1 94.38 203 ARG B N 1
ATOM 5177 C CA . ARG B 1 203 ? 11.336 41.094 22.312 1 94.38 203 ARG B CA 1
ATOM 5178 C C . ARG B 1 203 ? 12.797 41.062 22.734 1 94.38 203 ARG B C 1
ATOM 5180 O O . ARG B 1 203 ? 13.594 40.281 22.172 1 94.38 203 ARG B O 1
ATOM 5187 N N . SER B 1 204 ? 13.133 41.781 23.672 1 92.31 204 SER B N 1
ATOM 5188 C CA . SER B 1 204 ? 14.531 41.875 24.094 1 92.31 204 SER B CA 1
ATOM 5189 C C . SER B 1 204 ? 14.992 40.594 24.75 1 92.31 204 SER B C 1
ATOM 5191 O O . SER B 1 204 ? 16.188 40.344 24.906 1 92.31 204 SER B O 1
ATOM 5193 N N . VAL B 1 205 ? 14.039 39.781 25.062 1 93.69 205 VAL B N 1
ATOM 5194 C CA . VAL B 1 205 ? 14.375 38.531 25.719 1 93.69 205 VAL B CA 1
ATOM 5195 C C . VAL B 1 205 ? 15.039 37.594 24.719 1 93.69 205 VAL B C 1
ATOM 5197 O O . VAL B 1 205 ? 15.719 36.625 25.094 1 93.69 205 VAL B O 1
ATOM 5200 N N . ILE B 1 206 ? 14.797 37.812 23.438 1 93.88 206 ILE B N 1
ATOM 5201 C CA . ILE B 1 206 ? 15.484 37.062 22.391 1 93.88 206 ILE B CA 1
ATOM 5202 C C . ILE B 1 206 ? 16.859 37.656 22.156 1 93.88 206 ILE B C 1
ATOM 5204 O O . ILE B 1 206 ? 17.016 38.656 21.406 1 93.88 206 ILE B O 1
ATOM 5208 N N . LYS B 1 207 ? 17.812 36.969 22.672 1 88.56 207 LYS B N 1
ATOM 5209 C CA . LYS B 1 207 ? 19.188 37.438 22.531 1 88.56 207 LYS B CA 1
ATOM 5210 C C . LYS B 1 207 ? 19.766 37.062 21.172 1 88.56 207 LYS B C 1
ATOM 5212 O O . LYS B 1 207 ? 19.484 35.969 20.672 1 88.56 207 LYS B O 1
ATOM 5217 N N . ASP B 1 208 ? 20.578 37.938 20.656 1 91.12 208 ASP B N 1
ATOM 5218 C CA . ASP B 1 208 ? 21.25 37.688 19.375 1 91.12 208 ASP B CA 1
ATOM 5219 C C . ASP B 1 208 ? 22.734 38.031 19.453 1 91.12 208 ASP B C 1
ATOM 5221 O O . ASP B 1 208 ? 23.219 38.906 18.703 1 91.12 208 ASP B O 1
ATOM 5225 N N . PRO B 1 209 ? 23.406 37.281 20.234 1 90.56 209 PRO B N 1
ATOM 5226 C CA . PRO B 1 209 ? 24.812 37.625 20.438 1 90.56 209 PRO B CA 1
ATOM 5227 C C . PRO B 1 209 ? 25.672 37.438 19.203 1 90.56 209 PRO B C 1
ATOM 5229 O O . PRO B 1 209 ? 26.719 38.062 19.047 1 90.56 209 PRO B O 1
ATOM 5232 N N . ASN B 1 210 ? 25.266 36.625 18.281 1 91.38 210 ASN B N 1
ATOM 5233 C CA . ASN B 1 210 ? 26.094 36.281 17.125 1 91.38 210 ASN B CA 1
ATOM 5234 C C . ASN B 1 210 ? 25.609 36.969 15.852 1 91.38 210 ASN B C 1
ATOM 5236 O O . ASN B 1 210 ? 26.047 36.625 14.75 1 91.38 210 ASN B O 1
ATOM 5240 N N . GLY B 1 211 ? 24.672 37.781 15.961 1 92 211 GLY B N 1
ATOM 5241 C CA . GLY B 1 211 ? 24.172 38.531 14.812 1 92 211 GLY B CA 1
ATOM 5242 C C . GLY B 1 211 ? 23.406 37.656 13.828 1 92 211 GLY B C 1
ATOM 5243 O O . GLY B 1 211 ? 23.516 37.875 12.617 1 92 211 GLY B O 1
ATOM 5244 N N . VAL B 1 212 ? 22.766 36.75 14.328 1 91.5 212 VAL B N 1
ATOM 5245 C CA . VAL B 1 212 ? 22.016 35.812 13.516 1 91.5 212 VAL B CA 1
ATOM 5246 C C . VAL B 1 212 ? 20.891 36.531 12.773 1 91.5 212 VAL B C 1
ATOM 5248 O O . VAL B 1 212 ? 20.594 36.219 11.617 1 91.5 212 VAL B O 1
ATOM 5251 N N . GLY B 1 213 ? 20.297 37.469 13.398 1 91.69 213 GLY B N 1
ATOM 5252 C CA . GLY B 1 213 ? 19.219 38.25 12.797 1 91.69 213 GLY B CA 1
ATOM 5253 C C . GLY B 1 213 ? 19.625 38.938 11.5 1 91.69 213 GLY B C 1
ATOM 5254 O O . GLY B 1 213 ? 18.922 38.844 10.492 1 91.69 213 GLY B O 1
ATOM 5255 N N . MET B 1 214 ? 20.734 39.469 11.57 1 91.31 214 MET B N 1
ATOM 5256 C CA . MET B 1 214 ? 21.234 40.156 10.383 1 91.31 214 MET B CA 1
ATOM 5257 C C . MET B 1 214 ? 21.594 39.156 9.281 1 91.31 214 MET B C 1
ATOM 5259 O O . MET B 1 214 ? 21.328 39.406 8.102 1 91.31 214 MET B O 1
ATOM 5263 N N . SER B 1 215 ? 22.156 38.125 9.68 1 90.56 215 SER B N 1
ATOM 5264 C CA . SER B 1 215 ? 22.547 37.094 8.711 1 90.56 215 SER B CA 1
ATOM 5265 C C . SER B 1 215 ? 21.312 36.531 7.988 1 90.56 215 SER B C 1
ATOM 5267 O O . SER B 1 215 ? 21.344 36.375 6.766 1 90.56 215 SER B O 1
ATOM 5269 N N . ILE B 1 216 ? 20.297 36.25 8.711 1 89.94 216 ILE B N 1
ATOM 5270 C CA . ILE B 1 216 ? 19.078 35.719 8.125 1 89.94 216 ILE B CA 1
ATOM 5271 C C . ILE B 1 216 ? 18.422 36.75 7.238 1 89.94 216 ILE B C 1
ATOM 5273 O O . ILE B 1 216 ? 17.953 36.438 6.145 1 89.94 216 ILE B O 1
ATOM 5277 N N . TRP B 1 217 ? 18.469 37.906 7.676 1 90.5 217 TRP B N 1
ATOM 5278 C CA . TRP B 1 217 ? 17.859 39 6.898 1 90.5 217 TRP B CA 1
ATOM 5279 C C . TRP B 1 217 ? 18.594 39.188 5.578 1 90.5 217 TRP B C 1
ATOM 5281 O O . TRP B 1 217 ? 17.969 39.375 4.535 1 90.5 217 TRP B O 1
ATOM 5291 N N . ASP B 1 218 ? 19.828 39.094 5.645 1 89.25 218 ASP B N 1
ATOM 5292 C CA . ASP B 1 218 ? 20.641 39.219 4.434 1 89.25 218 ASP B CA 1
ATOM 5293 C C . ASP B 1 218 ? 20.359 38.094 3.461 1 89.25 218 ASP B C 1
ATOM 5295 O O . ASP B 1 218 ? 20.344 38.281 2.246 1 89.25 218 ASP B O 1
ATOM 5299 N N . GLU B 1 219 ? 20.188 37.031 4.047 1 86.25 219 GLU B N 1
ATOM 5300 C CA . GLU B 1 219 ? 19.844 35.875 3.211 1 86.25 219 GLU B CA 1
ATOM 5301 C C . GLU B 1 219 ? 18.469 36.094 2.564 1 86.25 219 GLU B C 1
ATOM 5303 O O . GLU B 1 219 ? 18.281 35.781 1.383 1 86.25 219 GLU B O 1
ATOM 5308 N N . MET B 1 220 ? 17.516 36.562 3.279 1 85.5 220 MET B N 1
ATOM 5309 C CA . MET B 1 220 ? 16.156 36.781 2.791 1 85.5 220 MET B CA 1
ATOM 5310 C C . MET B 1 220 ? 16.156 37.844 1.671 1 85.5 220 MET B C 1
ATOM 5312 O O . MET B 1 220 ? 15.367 37.719 0.727 1 85.5 220 MET B O 1
ATOM 5316 N N . LYS B 1 221 ? 16.984 38.688 1.754 1 87.25 221 LYS B N 1
ATOM 5317 C CA . LYS B 1 221 ? 17.062 39.75 0.752 1 87.25 221 LYS B CA 1
ATOM 5318 C C . LYS B 1 221 ? 17.391 39.188 -0.625 1 87.25 221 LYS B C 1
ATOM 5320 O O . LYS B 1 221 ? 16.953 39.719 -1.645 1 87.25 221 LYS B O 1
ATOM 5325 N N . LYS B 1 222 ? 18.062 38.156 -0.533 1 83.94 222 LYS B N 1
ATOM 5326 C CA . LYS B 1 222 ? 18.422 37.531 -1.799 1 83.94 222 LYS B CA 1
ATOM 5327 C C . LYS B 1 222 ? 17.188 37.031 -2.543 1 83.94 222 LYS B C 1
ATOM 5329 O O . LYS B 1 222 ? 17.188 36.938 -3.771 1 83.94 222 LYS B O 1
ATOM 5334 N N . TYR B 1 223 ? 16.141 36.844 -1.808 1 78.5 223 TYR B N 1
ATOM 5335 C CA . TYR B 1 223 ? 14.945 36.281 -2.414 1 78.5 223 TYR B CA 1
ATOM 5336 C C . TYR B 1 223 ? 13.797 37.281 -2.398 1 78.5 223 TYR B C 1
ATOM 5338 O O . TYR B 1 223 ? 12.633 36.906 -2.551 1 78.5 223 TYR B O 1
ATOM 5346 N N . LYS B 1 224 ? 14.133 38.469 -2.223 1 78.06 224 LYS B N 1
ATOM 5347 C CA . LYS B 1 224 ? 13.133 39.531 -2.1 1 78.06 224 LYS B CA 1
ATOM 5348 C C . LYS B 1 224 ? 12.211 39.562 -3.316 1 78.06 224 LYS B C 1
ATOM 5350 O O . LYS B 1 224 ? 11.016 39.812 -3.188 1 78.06 224 LYS B O 1
ATOM 5355 N N . HIS B 1 225 ? 12.695 39.219 -4.352 1 70.88 225 HIS B N 1
ATOM 5356 C CA . HIS B 1 225 ? 11.93 39.281 -5.59 1 70.88 225 HIS B CA 1
ATOM 5357 C C . HIS B 1 225 ? 10.875 38.156 -5.637 1 70.88 225 HIS B C 1
ATOM 5359 O O . HIS B 1 225 ? 9.898 38.281 -6.379 1 70.88 225 HIS B O 1
ATOM 5365 N N . MET B 1 226 ? 11.062 37.25 -4.801 1 67.88 226 MET B N 1
ATOM 5366 C CA . MET B 1 226 ? 10.133 36.125 -4.777 1 67.88 226 MET B CA 1
ATOM 5367 C C . MET B 1 226 ? 9.086 36.281 -3.682 1 67.88 226 MET B C 1
ATOM 5369 O O . MET B 1 226 ? 8.117 35.531 -3.619 1 67.88 226 MET B O 1
ATOM 5373 N N . MET B 1 227 ? 9.383 37.25 -2.938 1 71.06 227 MET B N 1
ATOM 5374 C CA . MET B 1 227 ? 8.523 37.438 -1.771 1 71.06 227 MET B CA 1
ATOM 5375 C C . MET B 1 227 ? 7.402 38.438 -2.068 1 71.06 227 MET B C 1
ATOM 5377 O O . MET B 1 227 ? 7.637 39.469 -2.658 1 71.06 227 MET B O 1
ATOM 5381 N N . THR B 1 228 ? 6.184 37.781 -2.006 1 71.44 228 THR B N 1
ATOM 5382 C CA . THR B 1 228 ? 5.035 38.688 -2.135 1 71.44 228 THR B CA 1
ATOM 5383 C C . THR B 1 228 ? 4.277 38.781 -0.816 1 71.44 228 THR B C 1
ATOM 5385 O O . THR B 1 228 ? 4.121 37.781 -0.107 1 71.44 228 THR B O 1
ATOM 5388 N N . MET B 1 229 ? 3.922 39.969 -0.577 1 76.06 229 MET B N 1
ATOM 5389 C CA . MET B 1 229 ? 3.102 40.219 0.61 1 76.06 229 MET B CA 1
ATOM 5390 C C . MET B 1 229 ? 1.632 39.906 0.319 1 76.06 229 MET B C 1
ATOM 5392 O O . MET B 1 229 ? 0.812 39.875 1.237 1 76.06 229 MET B O 1
ATOM 5396 N N . SER B 1 230 ? 1.431 39.562 -0.897 1 76.75 230 SER B N 1
ATOM 5397 C CA . SER B 1 230 ? 0.055 39.312 -1.297 1 76.75 230 SER B CA 1
ATOM 5398 C C . SER B 1 230 ? -0.365 37.875 -0.897 1 76.75 230 SER B C 1
ATOM 5400 O O . SER B 1 230 ? 0.46 36.969 -0.87 1 76.75 230 SER B O 1
ATOM 5402 N N . ASP B 1 231 ? -1.627 37.844 -0.495 1 83.31 231 ASP B N 1
ATOM 5403 C CA . ASP B 1 231 ? -2.23 36.562 -0.186 1 83.31 231 ASP B CA 1
ATOM 5404 C C . ASP B 1 231 ? -2.762 35.906 -1.45 1 83.31 231 ASP B C 1
ATOM 5406 O O . ASP B 1 231 ? -3.84 36.25 -1.938 1 83.31 231 ASP B O 1
ATOM 5410 N N . ILE B 1 232 ? -2.049 34.875 -1.947 1 71.5 232 ILE B N 1
ATOM 5411 C CA . ILE B 1 232 ? -2.439 34.188 -3.182 1 71.5 232 ILE B CA 1
ATOM 5412 C C . ILE B 1 232 ? -2.938 32.781 -2.863 1 71.5 232 ILE B C 1
ATOM 5414 O O . ILE B 1 232 ? -2.248 32.031 -2.191 1 71.5 232 ILE B O 1
ATOM 5418 N N . VAL B 1 233 ? -4.184 32.625 -3.277 1 72.81 233 VAL B N 1
ATOM 5419 C CA . VAL B 1 233 ? -4.754 31.297 -3.082 1 72.81 233 VAL B CA 1
ATOM 5420 C C . VAL B 1 233 ? -4.914 30.594 -4.43 1 72.81 233 VAL B C 1
ATOM 5422 O O . VAL B 1 233 ? -5.531 31.141 -5.348 1 72.81 233 VAL B O 1
ATOM 5425 N N . THR B 1 234 ? -4.238 29.516 -4.613 1 71.44 234 THR B N 1
ATOM 5426 C CA . THR B 1 234 ? -4.445 28.719 -5.812 1 71.44 234 THR B CA 1
ATOM 5427 C C . THR B 1 234 ? -5.176 27.422 -5.48 1 71.44 234 THR B C 1
ATOM 5429 O O . THR B 1 234 ? -4.734 26.656 -4.617 1 71.44 234 THR B O 1
ATOM 5432 N N . PRO B 1 235 ? -6.234 27.281 -6.219 1 70.19 235 PRO B N 1
ATOM 5433 C CA . PRO B 1 235 ? -6.98 26.047 -5.961 1 70.19 235 PRO B CA 1
ATOM 5434 C C . PRO B 1 235 ? -6.148 24.781 -6.211 1 70.19 235 PRO B C 1
ATOM 5436 O O . PRO B 1 235 ? -5.594 24.609 -7.301 1 70.19 235 PRO B O 1
ATOM 5439 N N . PRO B 1 236 ? -6.121 24.016 -5.219 1 82.31 236 PRO B N 1
ATOM 5440 C CA . PRO B 1 236 ? -5.344 22.797 -5.41 1 82.31 236 PRO B CA 1
ATOM 5441 C C . PRO B 1 236 ? -6.148 21.672 -6.066 1 82.31 236 PRO B C 1
ATOM 5443 O O . PRO B 1 236 ? -7.375 21.641 -5.938 1 82.31 236 PRO B O 1
ATOM 5446 N N . ASP B 1 237 ? -5.637 20.938 -6.914 1 88.12 237 ASP B N 1
ATOM 5447 C CA . ASP B 1 237 ? -6.25 19.703 -7.387 1 88.12 237 ASP B CA 1
ATOM 5448 C C . ASP B 1 237 ? -5.902 18.531 -6.469 1 88.12 237 ASP B C 1
ATOM 5450 O O . ASP B 1 237 ? -5.191 17.609 -6.875 1 88.12 237 ASP B O 1
ATOM 5454 N N . LYS B 1 238 ? -6.43 18.703 -5.254 1 94.81 238 LYS B N 1
ATOM 5455 C CA . LYS B 1 238 ? -6.129 17.734 -4.199 1 94.81 238 LYS B CA 1
ATOM 5456 C C . LYS B 1 238 ? -7.383 17.375 -3.41 1 94.81 238 LYS B C 1
ATOM 5458 O O . LYS B 1 238 ? -8.422 18.031 -3.547 1 94.81 238 LYS B O 1
ATOM 5463 N N . VAL B 1 239 ? -7.301 16.281 -2.811 1 95.12 239 VAL B N 1
ATOM 5464 C CA . VAL B 1 239 ? -8.281 15.93 -1.788 1 95.12 239 VAL B CA 1
ATOM 5465 C C . VAL B 1 239 ? -7.625 15.969 -0.409 1 95.12 239 VAL B C 1
ATOM 5467 O O . VAL B 1 239 ? -6.414 15.781 -0.284 1 95.12 239 VAL B O 1
ATOM 5470 N N . ARG B 1 240 ? -8.461 16.281 0.576 1 96.31 240 ARG B N 1
ATOM 5471 C CA . ARG B 1 240 ? -7.992 16.312 1.959 1 96.31 240 ARG B CA 1
ATOM 5472 C C . ARG B 1 240 ? -8.57 15.141 2.748 1 96.31 240 ARG B C 1
ATOM 5474 O O . ARG B 1 240 ? -9.75 14.812 2.617 1 96.31 240 ARG B O 1
ATOM 5481 N N . GLY B 1 241 ? -7.707 14.461 3.463 1 96.88 241 GLY B N 1
ATOM 5482 C CA . GLY B 1 241 ? -8.125 13.359 4.312 1 96.88 241 GLY B CA 1
ATOM 5483 C C . GLY B 1 241 ? -7.59 13.461 5.727 1 96.88 241 GLY B C 1
ATOM 5484 O O . GLY B 1 241 ? -6.57 14.109 5.969 1 96.88 241 GLY B O 1
ATOM 5485 N N . THR B 1 242 ? -8.375 12.914 6.633 1 97.5 242 THR B N 1
ATOM 5486 C CA . THR B 1 242 ? -7.977 12.852 8.039 1 97.5 242 THR B CA 1
ATOM 5487 C C . THR B 1 242 ? -7.789 11.398 8.477 1 97.5 242 THR B C 1
ATOM 5489 O O . THR B 1 242 ? -8.641 10.555 8.211 1 97.5 242 THR B O 1
ATOM 5492 N N . PHE B 1 243 ? -6.711 11.133 9.109 1 97.38 243 PHE B N 1
ATOM 5493 C CA . PHE B 1 243 ? -6.387 9.805 9.609 1 97.38 243 PHE B CA 1
ATOM 5494 C C . PHE B 1 243 ? -6.156 9.836 11.117 1 97.38 243 PHE B C 1
ATOM 5496 O O . PHE B 1 243 ? -5.547 10.766 11.641 1 97.38 243 PHE B O 1
ATOM 5503 N N . ILE B 1 244 ? -6.695 8.867 11.766 1 96.62 244 ILE B N 1
ATOM 5504 C CA . ILE B 1 244 ? -6.539 8.773 13.219 1 96.62 244 ILE B CA 1
ATOM 5505 C C . ILE B 1 244 ? -5.637 7.586 13.562 1 96.62 244 ILE B C 1
ATOM 5507 O O . ILE B 1 244 ? -5.836 6.48 13.055 1 96.62 244 ILE B O 1
ATOM 5511 N N . ILE B 1 245 ? -4.668 7.797 14.281 1 96.81 245 ILE B N 1
ATOM 5512 C CA . ILE B 1 245 ? -3.879 6.73 14.891 1 96.81 245 ILE B CA 1
ATOM 5513 C C . ILE B 1 245 ? -4.156 6.672 16.391 1 96.81 245 ILE B C 1
ATOM 5515 O O . ILE B 1 245 ? -4.016 7.676 17.094 1 96.81 245 ILE B O 1
ATOM 5519 N N . THR B 1 246 ? -4.543 5.594 16.875 1 96.19 246 THR B N 1
ATOM 5520 C CA . THR B 1 246 ? -4.992 5.465 18.25 1 96.19 246 THR B CA 1
ATOM 5521 C C . THR B 1 246 ? -3.803 5.375 19.203 1 96.19 246 THR B C 1
ATOM 5523 O O . THR B 1 246 ? -2.693 5.027 18.781 1 96.19 246 THR B O 1
ATOM 5526 N N . ARG B 1 247 ? -4.098 5.652 20.406 1 96.5 247 ARG B N 1
ATOM 5527 C CA . ARG B 1 247 ? -3.094 5.508 21.453 1 96.5 247 ARG B CA 1
ATOM 5528 C C . ARG B 1 247 ? -2.541 4.09 21.5 1 96.5 247 ARG B C 1
ATOM 5530 O O . ARG B 1 247 ? -1.34 3.891 21.688 1 96.5 247 ARG B O 1
ATOM 5537 N N . ASN B 1 248 ? -3.381 3.125 21.312 1 95.56 248 ASN B N 1
ATOM 5538 C CA . ASN B 1 248 ? -2.971 1.724 21.312 1 95.56 248 ASN B CA 1
ATOM 5539 C C . ASN B 1 248 ? -2.029 1.419 20.156 1 95.56 248 ASN B C 1
ATOM 5541 O O . ASN B 1 248 ? -1.021 0.733 20.328 1 95.56 248 ASN B O 1
ATOM 5545 N N . ASP B 1 249 ? -2.391 1.863 18.984 1 96.19 249 ASP B N 1
ATOM 5546 C CA . ASP B 1 249 ? -1.522 1.676 17.812 1 96.19 249 ASP B CA 1
ATOM 5547 C C . ASP B 1 249 ? -0.155 2.314 18.047 1 96.19 249 ASP B C 1
ATOM 5549 O O . ASP B 1 249 ? 0.874 1.735 17.703 1 96.19 249 ASP B O 1
ATOM 5553 N N . ILE B 1 250 ? -0.164 3.488 18.578 1 97.69 250 ILE B N 1
ATOM 5554 C CA . ILE B 1 250 ? 1.069 4.211 18.875 1 97.69 250 ILE B CA 1
ATOM 5555 C C . ILE B 1 250 ? 1.93 3.393 19.828 1 97.69 250 ILE B C 1
ATOM 5557 O O . ILE B 1 250 ? 3.141 3.266 19.625 1 97.69 250 ILE B O 1
ATOM 5561 N N . GLY B 1 251 ? 1.279 2.914 20.906 1 97.38 251 GLY B N 1
ATOM 5562 C CA . GLY B 1 251 ? 2.006 2.066 21.844 1 97.38 251 GLY B CA 1
ATOM 5563 C C . GLY B 1 251 ? 2.646 0.861 21.172 1 97.38 251 GLY B C 1
ATOM 5564 O O . GLY B 1 251 ? 3.799 0.531 21.453 1 97.38 251 GLY B O 1
ATOM 5565 N N . LYS B 1 252 ? 1.938 0.219 20.297 1 95.88 252 LYS B N 1
ATOM 5566 C CA . LYS B 1 252 ? 2.443 -0.956 19.594 1 95.88 252 LYS B CA 1
ATOM 5567 C C . LYS B 1 252 ? 3.6 -0.588 18.672 1 95.88 252 LYS B C 1
ATOM 5569 O O . LYS B 1 252 ? 4.562 -1.347 18.547 1 95.88 252 LYS B O 1
ATOM 5574 N N . LEU B 1 253 ? 3.475 0.494 18 1 97.12 253 LEU B N 1
ATOM 5575 C CA . LEU B 1 253 ? 4.551 0.964 17.125 1 97.12 253 LEU B CA 1
ATOM 5576 C C . LEU B 1 253 ? 5.809 1.26 17.938 1 97.12 253 LEU B C 1
ATOM 5578 O O . LEU B 1 253 ? 6.918 0.948 17.5 1 97.12 253 LEU B O 1
ATOM 5582 N N . LYS B 1 254 ? 5.637 1.897 19.078 1 97.06 254 LYS B N 1
ATOM 5583 C CA . LYS B 1 254 ? 6.773 2.143 19.953 1 97.06 254 LYS B CA 1
ATOM 5584 C C . LYS B 1 254 ? 7.461 0.837 20.344 1 97.06 254 LYS B C 1
ATOM 5586 O O . LYS B 1 254 ? 8.688 0.733 20.297 1 97.06 254 LYS B O 1
ATOM 5591 N N . ASN B 1 255 ? 6.648 -0.114 20.703 1 96 255 ASN B N 1
ATOM 5592 C CA . ASN B 1 255 ? 7.184 -1.409 21.109 1 96 255 ASN B CA 1
ATOM 5593 C C . ASN B 1 255 ? 7.934 -2.088 19.969 1 96 255 ASN B C 1
ATOM 5595 O O . ASN B 1 255 ? 8.969 -2.723 20.203 1 96 255 ASN B O 1
ATOM 5599 N N . LEU B 1 256 ? 7.391 -1.961 18.859 1 94.94 256 LEU B N 1
ATOM 5600 C CA . LEU B 1 256 ? 8.039 -2.537 17.672 1 94.94 256 LEU B CA 1
ATOM 5601 C C . LEU B 1 256 ? 9.422 -1.927 17.469 1 94.94 256 LEU B C 1
ATOM 5603 O O . LEU B 1 256 ? 10.391 -2.648 17.234 1 94.94 256 LEU B O 1
ATOM 5607 N N . ILE B 1 257 ? 9.5 -0.622 17.547 1 95.81 257 ILE B N 1
ATOM 5608 C CA . ILE B 1 257 ? 10.773 0.069 17.359 1 95.81 257 ILE B CA 1
ATOM 5609 C C . ILE B 1 257 ? 11.75 -0.367 18.453 1 95.81 257 ILE B C 1
ATOM 5611 O O . ILE B 1 257 ? 12.906 -0.684 18.172 1 95.81 257 ILE B O 1
ATOM 5615 N N . LEU B 1 258 ? 11.32 -0.411 19.641 1 95.19 258 LEU B N 1
ATOM 5616 C CA . LEU B 1 258 ? 12.188 -0.694 20.766 1 95.19 258 LEU B CA 1
ATOM 5617 C C . LEU B 1 258 ? 12.625 -2.156 20.766 1 95.19 258 LEU B C 1
ATOM 5619 O O . LEU B 1 258 ? 13.703 -2.488 21.281 1 95.19 258 LEU B O 1
ATOM 5623 N N . SER B 1 259 ? 11.781 -3.025 20.25 1 93.06 259 SER B N 1
ATOM 5624 C CA . SER B 1 259 ? 12.172 -4.426 20.125 1 93.06 259 SER B CA 1
ATOM 5625 C C . SER B 1 259 ? 13.312 -4.602 19.125 1 93.06 259 SER B C 1
ATOM 5627 O O . SER B 1 259 ? 14.156 -5.48 19.281 1 93.06 259 SER B O 1
ATOM 5629 N N . ARG B 1 260 ? 13.336 -3.744 18.156 1 91.25 260 ARG B N 1
ATOM 5630 C CA . ARG B 1 260 ? 14.344 -3.846 17.109 1 91.25 260 ARG B CA 1
ATOM 5631 C C . ARG B 1 260 ? 15.547 -2.965 17.422 1 91.25 260 ARG B C 1
ATOM 5633 O O . ARG B 1 260 ? 16.656 -3.262 16.984 1 91.25 260 ARG B O 1
ATOM 5640 N N . ARG B 1 261 ? 15.195 -1.843 18.047 1 93.12 261 ARG B N 1
ATOM 5641 C CA . ARG B 1 261 ? 16.219 -0.885 18.469 1 93.12 261 ARG B CA 1
ATOM 5642 C C . ARG B 1 261 ? 16.062 -0.525 19.938 1 93.12 261 ARG B C 1
ATOM 5644 O O . ARG B 1 261 ? 15.633 0.583 20.266 1 93.12 261 ARG B O 1
ATOM 5651 N N . PRO B 1 262 ? 16.547 -1.333 20.75 1 91.88 262 PRO B N 1
ATOM 5652 C CA . PRO B 1 262 ? 16.297 -1.137 22.172 1 91.88 262 PRO B CA 1
ATOM 5653 C C . PRO B 1 262 ? 16.984 0.101 22.734 1 91.88 262 PRO B C 1
ATOM 5655 O O . PRO B 1 262 ? 16.547 0.656 23.75 1 91.88 262 PRO B O 1
ATOM 5658 N N . ASN B 1 263 ? 18.016 0.631 22.062 1 90.62 263 ASN B N 1
ATOM 5659 C CA . ASN B 1 263 ? 18.797 1.729 22.609 1 90.62 263 ASN B CA 1
ATOM 5660 C C . ASN B 1 263 ? 18.328 3.078 22.062 1 90.62 263 ASN B C 1
ATOM 5662 O O . ASN B 1 263 ? 18.906 4.117 22.406 1 90.62 263 ASN B O 1
ATOM 5666 N N . LEU B 1 264 ? 17.297 3 21.344 1 89.88 264 LEU B N 1
ATOM 5667 C CA . LEU B 1 264 ? 16.797 4.27 20.828 1 89.88 264 LEU B CA 1
ATOM 5668 C C . LEU B 1 264 ? 16.109 5.066 21.922 1 89.88 264 LEU B C 1
ATOM 5670 O O . LEU B 1 264 ? 15.258 4.539 22.641 1 89.88 264 LEU B O 1
ATOM 5674 N N . THR B 1 265 ? 16.5 6.273 22.094 1 84.25 265 THR B N 1
ATOM 5675 C CA . THR B 1 265 ? 16.047 7.008 23.266 1 84.25 265 THR B CA 1
ATOM 5676 C C . THR B 1 265 ? 14.891 7.93 22.922 1 84.25 265 THR B C 1
ATOM 5678 O O . THR B 1 265 ? 14.07 8.266 23.781 1 84.25 265 THR B O 1
ATOM 5681 N N . HIS B 1 266 ? 14.719 8.477 21.844 1 92.12 266 HIS B N 1
ATOM 5682 C CA . HIS B 1 266 ? 13.68 9.453 21.531 1 92.12 266 HIS B CA 1
ATOM 5683 C C . HIS B 1 266 ? 12.547 8.828 20.734 1 92.12 266 HIS B C 1
ATOM 5685 O O . HIS B 1 266 ? 12.25 9.258 19.625 1 92.12 266 HIS B O 1
ATOM 5691 N N . VAL B 1 267 ? 11.898 7.879 21.469 1 95.88 267 VAL B N 1
ATOM 5692 C CA . VAL B 1 267 ? 10.75 7.191 20.891 1 95.88 267 VAL B CA 1
ATOM 5693 C C . VAL B 1 267 ? 9.461 7.73 21.5 1 95.88 267 VAL B C 1
ATOM 5695 O O . VAL B 1 267 ? 8.883 7.105 22.391 1 95.88 267 VAL B O 1
ATOM 5698 N N . THR B 1 268 ? 9.008 8.859 21 1 95.69 268 THR B N 1
ATOM 5699 C CA . THR B 1 268 ? 7.809 9.516 21.5 1 95.69 268 THR B CA 1
ATOM 5700 C C . THR B 1 268 ? 6.629 9.266 20.562 1 95.69 268 THR B C 1
ATOM 5702 O O . THR B 1 268 ? 6.801 8.734 19.469 1 95.69 268 THR B O 1
ATOM 5705 N N . SER B 1 269 ? 5.434 9.562 20.984 1 96.69 269 SER B N 1
ATOM 5706 C CA . SER B 1 269 ? 4.258 9.453 20.125 1 96.69 269 SER B CA 1
ATOM 5707 C C . SER B 1 269 ? 4.43 10.266 18.844 1 96.69 269 SER B C 1
ATOM 5709 O O . SER B 1 269 ? 4.016 9.828 17.766 1 96.69 269 SER B O 1
ATOM 5711 N N . PHE B 1 270 ? 5.055 11.406 19 1 96.44 270 PHE B N 1
ATOM 5712 C CA . PHE B 1 270 ? 5.305 12.273 17.859 1 96.44 270 PHE B CA 1
ATOM 5713 C C . PHE B 1 270 ? 6.23 11.586 16.859 1 96.44 270 PHE B C 1
ATOM 5715 O O . PHE B 1 270 ? 5.91 11.492 15.672 1 96.44 270 PHE B O 1
ATOM 5722 N N . THR B 1 271 ? 7.352 11.109 17.344 1 97.19 271 THR B N 1
ATOM 5723 C CA . THR B 1 271 ? 8.367 10.539 16.469 1 97.19 271 THR B CA 1
ATOM 5724 C C . THR B 1 271 ? 7.824 9.312 15.734 1 97.19 271 THR B C 1
ATOM 5726 O O . THR B 1 271 ? 8.023 9.172 14.523 1 97.19 271 THR B O 1
ATOM 5729 N N . VAL B 1 272 ? 7.133 8.5 16.438 1 97.38 272 VAL B N 1
ATOM 5730 C CA . VAL B 1 272 ? 6.664 7.242 15.867 1 97.38 272 VAL B CA 1
ATOM 5731 C C . VAL B 1 272 ? 5.559 7.52 14.852 1 97.38 272 VAL B C 1
ATOM 5733 O O . VAL B 1 272 ? 5.52 6.902 13.781 1 97.38 272 VAL B O 1
ATOM 5736 N N . THR B 1 273 ? 4.68 8.43 15.148 1 98.25 273 THR B N 1
ATOM 5737 C CA . THR B 1 273 ? 3.596 8.781 14.242 1 98.25 273 THR B CA 1
ATOM 5738 C C . THR B 1 273 ? 4.145 9.406 12.961 1 98.25 273 THR B C 1
ATOM 5740 O O . THR B 1 273 ? 3.744 9.023 11.859 1 98.25 273 THR B O 1
ATOM 5743 N N . CYS B 1 274 ? 5.074 10.289 13.125 1 98.5 274 CYS B N 1
ATOM 5744 C CA . CYS B 1 274 ? 5.664 10.953 11.969 1 98.5 274 CYS B CA 1
ATOM 5745 C C . CYS B 1 274 ? 6.438 9.969 11.109 1 98.5 274 CYS B C 1
ATOM 5747 O O . CYS B 1 274 ? 6.375 10.031 9.875 1 98.5 274 CYS B O 1
ATOM 5749 N N . ALA B 1 275 ? 7.152 9.133 11.797 1 98.38 275 ALA B N 1
ATOM 5750 C CA . ALA B 1 275 ? 7.898 8.109 11.062 1 98.38 275 ALA B CA 1
ATOM 5751 C C . ALA B 1 275 ? 6.957 7.227 10.25 1 98.38 275 ALA B C 1
ATOM 5753 O O . ALA B 1 275 ? 7.25 6.891 9.102 1 98.38 275 ALA B O 1
ATOM 5754 N N . TYR B 1 276 ? 5.887 6.797 10.867 1 98.31 276 TYR B N 1
ATOM 5755 C CA . TYR B 1 276 ? 4.914 5.938 10.203 1 98.31 276 TYR B CA 1
ATOM 5756 C C . TYR B 1 276 ? 4.312 6.633 8.992 1 98.31 276 TYR B C 1
ATOM 5758 O O . TYR B 1 276 ? 4.227 6.043 7.91 1 98.31 276 TYR B O 1
ATOM 5766 N N . VAL B 1 277 ? 3.891 7.883 9.125 1 98.44 277 VAL B N 1
ATOM 5767 C CA . VAL B 1 277 ? 3.283 8.633 8.031 1 98.44 277 VAL B CA 1
ATOM 5768 C C . VAL B 1 277 ? 4.309 8.844 6.922 1 98.44 277 VAL B C 1
ATOM 5770 O O . VAL B 1 277 ? 3.994 8.672 5.742 1 98.44 277 VAL B O 1
ATOM 5773 N N . TRP B 1 278 ? 5.539 9.258 7.328 1 98.25 278 TRP B N 1
ATOM 5774 C CA . TRP B 1 278 ? 6.609 9.469 6.359 1 98.25 278 TRP B CA 1
ATOM 5775 C C . TRP B 1 278 ? 6.836 8.219 5.516 1 98.25 278 TRP B C 1
ATOM 5777 O O . TRP B 1 278 ? 6.914 8.297 4.285 1 98.25 278 TRP B O 1
ATOM 5787 N N . THR B 1 279 ? 6.855 7.086 6.16 1 97.69 279 THR B N 1
ATOM 5788 C CA . THR B 1 279 ? 7.07 5.82 5.469 1 97.69 279 THR B CA 1
ATOM 5789 C C . THR B 1 279 ? 5.887 5.496 4.555 1 97.69 279 THR B C 1
ATOM 5791 O O . THR B 1 279 ? 6.078 5.051 3.424 1 97.69 279 THR B O 1
ATOM 5794 N N . CYS B 1 280 ? 4.695 5.656 5.051 1 97.06 280 CYS B N 1
ATOM 5795 C CA . CYS B 1 280 ? 3.508 5.402 4.242 1 97.06 280 CYS B CA 1
ATOM 5796 C C . CYS B 1 280 ? 3.492 6.285 3 1 97.06 280 CYS B C 1
ATOM 5798 O O . CYS B 1 280 ? 3.082 5.848 1.925 1 97.06 280 CYS B O 1
ATOM 5800 N N . VAL B 1 281 ? 3.93 7.555 3.164 1 96.75 281 VAL B N 1
ATOM 5801 C CA . VAL B 1 281 ? 3.965 8.484 2.039 1 96.75 281 VAL B CA 1
ATOM 5802 C C . VAL B 1 281 ? 4.934 7.973 0.976 1 96.75 281 VAL B C 1
ATOM 5804 O O . VAL B 1 281 ? 4.605 7.949 -0.213 1 96.75 281 VAL B O 1
ATOM 5807 N N . ILE B 1 282 ? 6.07 7.562 1.403 1 95.62 282 ILE B N 1
ATOM 5808 C CA . ILE B 1 282 ? 7.105 7.113 0.481 1 95.62 282 ILE B CA 1
ATOM 5809 C C . ILE B 1 282 ? 6.648 5.836 -0.224 1 95.62 282 ILE B C 1
ATOM 5811 O O . ILE B 1 282 ? 6.75 5.727 -1.448 1 95.62 282 ILE B O 1
ATOM 5815 N N . LYS B 1 283 ? 6.109 4.934 0.504 1 92.56 283 LYS B N 1
ATOM 5816 C CA . LYS B 1 283 ? 5.695 3.652 -0.062 1 92.56 283 LYS B CA 1
ATOM 5817 C C . LYS B 1 283 ? 4.48 3.82 -0.97 1 92.56 283 LYS B C 1
ATOM 5819 O O . LYS B 1 283 ? 4.34 3.104 -1.963 1 92.56 283 LYS B O 1
ATOM 5824 N N . SER B 1 284 ? 3.6 4.668 -0.565 1 92.06 284 SER B N 1
ATOM 5825 C CA . SER B 1 284 ? 2.443 4.934 -1.416 1 92.06 284 SER B CA 1
ATOM 5826 C C . SER B 1 284 ? 2.867 5.535 -2.752 1 92.06 284 SER B C 1
ATOM 5828 O O . SER B 1 284 ? 2.25 5.262 -3.785 1 92.06 284 SER B O 1
ATOM 5830 N N . GLU B 1 285 ? 3.865 6.367 -2.707 1 88.69 285 GLU B N 1
ATOM 5831 C CA . GLU B 1 285 ? 4.391 6.926 -3.949 1 88.69 285 GLU B CA 1
ATOM 5832 C C . GLU B 1 285 ? 4.961 5.832 -4.852 1 88.69 285 GLU B C 1
ATOM 5834 O O . GLU B 1 285 ? 4.773 5.867 -6.066 1 88.69 285 GLU B O 1
ATOM 5839 N N . ALA B 1 286 ? 5.641 5.012 -4.258 1 82.31 286 ALA B N 1
ATOM 5840 C CA . ALA B 1 286 ? 6.23 3.9 -5 1 82.31 286 ALA B CA 1
ATOM 5841 C C . ALA B 1 286 ? 5.148 3.045 -5.656 1 82.31 286 ALA B C 1
ATOM 5843 O O . ALA B 1 286 ? 5.379 2.439 -6.707 1 82.31 286 ALA B O 1
ATOM 5844 N N . ALA B 1 287 ? 4.023 3.082 -5.109 1 81.06 287 ALA B N 1
ATOM 5845 C CA . ALA B 1 287 ? 2.918 2.254 -5.582 1 81.06 287 ALA B CA 1
ATOM 5846 C C . ALA B 1 287 ? 2.281 2.85 -6.832 1 81.06 287 ALA B C 1
ATOM 5848 O O . ALA B 1 287 ? 1.657 2.135 -7.621 1 81.06 287 ALA B O 1
ATOM 5849 N N . ILE B 1 288 ? 2.475 4.117 -7.09 1 83.25 288 ILE B N 1
ATOM 5850 C CA . ILE B 1 288 ? 1.664 4.723 -8.141 1 83.25 288 ILE B CA 1
ATOM 5851 C C . ILE B 1 288 ? 2.568 5.23 -9.266 1 83.25 288 ILE B C 1
ATOM 5853 O O . ILE B 1 288 ? 2.084 5.629 -10.328 1 83.25 288 ILE B O 1
ATOM 5857 N N . VAL B 1 289 ? 3.822 5.223 -8.977 1 81 289 VAL B N 1
ATOM 5858 C CA . VAL B 1 289 ? 4.707 5.742 -10.016 1 81 289 VAL B CA 1
ATOM 5859 C C . VAL B 1 289 ? 5.379 4.582 -10.75 1 81 289 VAL B C 1
ATOM 5861 O O . VAL B 1 289 ? 5.629 3.529 -10.156 1 81 289 VAL B O 1
ATOM 5864 N N . GLU B 1 290 ? 5.676 4.836 -11.953 1 76.31 290 GLU B N 1
ATOM 5865 C CA . GLU B 1 290 ? 6.281 3.791 -12.773 1 76.31 290 GLU B CA 1
ATOM 5866 C C . GLU B 1 290 ? 7.781 3.68 -12.516 1 76.31 290 GLU B C 1
ATOM 5868 O O . GLU B 1 290 ? 8.336 2.578 -12.5 1 76.31 290 GLU B O 1
ATOM 5873 N N . GLU B 1 291 ? 8.391 4.883 -12.344 1 81.12 291 GLU B N 1
ATOM 5874 C CA . GLU B 1 291 ? 9.828 4.906 -12.094 1 81.12 291 GLU B CA 1
ATOM 5875 C C . GLU B 1 291 ? 10.164 5.73 -10.852 1 81.12 291 GLU B C 1
ATOM 5877 O O . GLU B 1 291 ? 9.656 6.84 -10.688 1 81.12 291 GLU B O 1
ATOM 5882 N N . ILE B 1 292 ? 10.867 5.066 -10.039 1 80.31 292 ILE B N 1
ATOM 5883 C CA . ILE B 1 292 ? 11.258 5.73 -8.805 1 80.31 292 ILE B CA 1
ATOM 5884 C C . ILE B 1 292 ? 12.773 5.91 -8.773 1 80.31 292 ILE B C 1
ATOM 5886 O O . ILE B 1 292 ? 13.523 5.004 -9.156 1 80.31 292 ILE B O 1
ATOM 5890 N N . ASP B 1 293 ? 13.219 7.125 -8.5 1 88.56 293 ASP B N 1
ATOM 5891 C CA . ASP B 1 293 ? 14.625 7.328 -8.18 1 88.56 293 ASP B CA 1
ATOM 5892 C C . ASP B 1 293 ? 14.969 6.746 -6.812 1 88.56 293 ASP B C 1
ATOM 5894 O O . ASP B 1 293 ? 14.859 7.43 -5.797 1 88.56 293 ASP B O 1
ATOM 5898 N N . GLU B 1 294 ? 15.484 5.605 -6.809 1 87.25 294 GLU B N 1
ATOM 5899 C CA . GLU B 1 294 ? 15.734 4.852 -5.582 1 87.25 294 GLU B CA 1
ATOM 5900 C C . GLU B 1 294 ? 16.781 5.531 -4.715 1 87.25 294 GLU B C 1
ATOM 5902 O O . GLU B 1 294 ? 16.766 5.418 -3.488 1 87.25 294 GLU B O 1
ATOM 5907 N N . ASN B 1 295 ? 17.641 6.262 -5.324 1 90.25 295 ASN B N 1
ATOM 5908 C CA . ASN B 1 295 ? 18.734 6.871 -4.59 1 90.25 295 ASN B CA 1
ATOM 5909 C C . ASN B 1 295 ? 18.453 8.336 -4.273 1 90.25 295 ASN B C 1
ATOM 5911 O O . ASN B 1 295 ? 19.266 9 -3.609 1 90.25 295 ASN B O 1
ATOM 5915 N N . GLY B 1 296 ? 17.344 8.758 -4.73 1 93.31 296 GLY B N 1
ATOM 5916 C CA . GLY B 1 296 ? 16.969 10.117 -4.379 1 93.31 296 GLY B CA 1
ATOM 5917 C C . GLY B 1 296 ? 16.812 10.328 -2.883 1 93.31 296 GLY B C 1
ATOM 5918 O O . GLY B 1 296 ? 16.312 9.445 -2.18 1 93.31 296 GLY B O 1
ATOM 5919 N N . MET B 1 297 ? 17.203 11.531 -2.441 1 95 297 MET B N 1
ATOM 5920 C CA . MET B 1 297 ? 17.125 11.844 -1.017 1 95 297 MET B CA 1
ATOM 5921 C C . MET B 1 297 ? 15.734 12.305 -0.629 1 95 297 MET B C 1
ATOM 5923 O O . MET B 1 297 ? 15.141 13.148 -1.309 1 95 297 MET B O 1
ATOM 5927 N N . GLU B 1 298 ? 15.242 11.656 0.404 1 96.12 298 GLU B N 1
ATOM 5928 C CA . GLU B 1 298 ? 13.977 12.047 1.006 1 96.12 298 GLU B CA 1
ATOM 5929 C C . GLU B 1 298 ? 14.195 12.844 2.291 1 96.12 298 GLU B C 1
ATOM 5931 O O . GLU B 1 298 ? 15.102 12.539 3.068 1 96.12 298 GLU B O 1
ATOM 5936 N N . PHE B 1 299 ? 13.32 13.844 2.494 1 96.62 299 PHE B N 1
ATOM 5937 C CA . PHE B 1 299 ? 13.5 14.727 3.643 1 96.62 299 PHE B CA 1
ATOM 5938 C C . PHE B 1 299 ? 12.25 14.742 4.512 1 96.62 299 PHE B C 1
ATOM 5940 O O . PHE B 1 299 ? 11.133 14.695 3.994 1 96.62 299 PHE B O 1
ATOM 5947 N N . PHE B 1 300 ? 12.5 14.805 5.781 1 96.75 300 PHE B N 1
ATOM 5948 C CA . PHE B 1 300 ? 11.461 15.078 6.766 1 96.75 300 PHE B CA 1
ATOM 5949 C C . PHE B 1 300 ? 11.812 16.312 7.598 1 96.75 300 PHE B C 1
ATOM 5951 O O . PHE B 1 300 ? 12.93 16.406 8.117 1 96.75 300 PHE B O 1
ATOM 5958 N N . GLY B 1 301 ? 10.844 17.203 7.68 1 94.19 301 GLY B N 1
ATOM 5959 C CA . GLY B 1 301 ? 11.062 18.422 8.461 1 94.19 301 GLY B CA 1
ATOM 5960 C C . GLY B 1 301 ? 9.953 18.688 9.461 1 94.19 301 GLY B C 1
ATOM 5961 O O . GLY B 1 301 ? 8.773 18.484 9.156 1 94.19 301 GLY B O 1
ATOM 5962 N N . CYS B 1 302 ? 10.406 19.047 10.641 1 92.81 302 CYS B N 1
ATOM 5963 C CA . CYS B 1 302 ? 9.414 19.5 11.609 1 92.81 302 CYS B CA 1
ATOM 5964 C C . CYS B 1 302 ? 9.922 20.703 12.398 1 92.81 302 CYS B C 1
ATOM 5966 O O . CYS B 1 302 ? 11.133 20.906 12.523 1 92.81 302 CYS B O 1
ATOM 5968 N N . ALA B 1 303 ? 8.977 21.5 12.734 1 91.69 303 ALA B N 1
ATOM 5969 C CA . ALA B 1 303 ? 9.273 22.656 13.594 1 91.69 303 ALA B CA 1
ATOM 5970 C C . ALA B 1 303 ? 9 22.328 15.055 1 91.69 303 ALA B C 1
ATOM 5972 O O . ALA B 1 303 ? 8.07 21.578 15.375 1 91.69 303 ALA B O 1
ATOM 5973 N N . ALA B 1 304 ? 9.875 22.875 15.898 1 92 304 ALA B N 1
ATOM 5974 C CA . ALA B 1 304 ? 9.688 22.656 17.328 1 92 304 ALA B CA 1
ATOM 5975 C C . ALA B 1 304 ? 9.758 23.984 18.094 1 92 304 ALA B C 1
ATOM 5977 O O . ALA B 1 304 ? 10.57 24.844 17.766 1 92 304 ALA B O 1
ATOM 5978 N N . ASP B 1 305 ? 8.938 24.031 19.062 1 94.25 305 ASP B N 1
ATOM 5979 C CA . ASP B 1 305 ? 8.977 25.156 20 1 94.25 305 ASP B CA 1
ATOM 5980 C C . ASP B 1 305 ? 10.258 25.141 20.828 1 94.25 305 ASP B C 1
ATOM 5982 O O . ASP B 1 305 ? 10.57 24.156 21.484 1 94.25 305 ASP B O 1
ATOM 5986 N N . CYS B 1 306 ? 10.984 26.25 20.844 1 94.12 306 CYS B N 1
ATOM 5987 C CA . CYS B 1 306 ? 12.266 26.25 21.531 1 94.12 306 CYS B CA 1
ATOM 5988 C C . CYS B 1 306 ? 12.25 27.219 22.719 1 94.12 306 CYS B C 1
ATOM 5990 O O . CYS B 1 306 ? 13.305 27.578 23.25 1 94.12 306 CYS B O 1
ATOM 5992 N N . ARG B 1 307 ? 11.141 27.672 23.094 1 94.25 307 ARG B N 1
ATOM 5993 C CA . ARG B 1 307 ? 11.016 28.625 24.203 1 94.25 307 ARG B CA 1
ATOM 5994 C C . ARG B 1 307 ? 11.695 28.078 25.469 1 94.25 307 ARG B C 1
ATOM 5996 O O . ARG B 1 307 ? 12.391 28.828 26.156 1 94.25 307 ARG B O 1
ATOM 6003 N N . ALA B 1 308 ? 11.531 26.875 25.656 1 91.62 308 ALA B N 1
ATOM 6004 C CA . ALA B 1 308 ? 12.055 26.25 26.875 1 91.62 308 ALA B CA 1
ATOM 6005 C C . ALA B 1 308 ? 13.562 26.047 26.797 1 91.62 308 ALA B C 1
ATOM 6007 O O . ALA B 1 308 ? 14.219 25.797 27.797 1 91.62 308 ALA B O 1
ATOM 6008 N N . GLN B 1 309 ? 14.133 26.266 25.672 1 90.5 309 GLN B N 1
ATOM 6009 C CA . GLN B 1 309 ? 15.547 25.953 25.469 1 90.5 309 GLN B CA 1
ATOM 6010 C C . GLN B 1 309 ? 16.422 27.156 25.797 1 90.5 309 GLN B C 1
ATOM 6012 O O . GLN B 1 309 ? 17.641 27.031 25.938 1 90.5 309 GLN B O 1
ATOM 6017 N N . PHE B 1 310 ? 15.844 28.266 25.984 1 90.56 310 PHE B N 1
ATOM 6018 C CA . PHE B 1 310 ? 16.578 29.469 26.328 1 90.56 310 PHE B CA 1
ATOM 6019 C C . PHE B 1 310 ? 16.938 29.484 27.797 1 90.56 310 PHE B C 1
ATOM 6021 O O . PHE B 1 310 ? 16.297 28.797 28.609 1 90.56 310 PHE B O 1
ATOM 6028 N N . ASN B 1 311 ? 18 30.219 28 1 87.06 311 ASN B N 1
ATOM 6029 C CA . ASN B 1 311 ? 18.391 30.453 29.391 1 87.06 311 ASN B CA 1
ATOM 6030 C C . ASN B 1 311 ? 18.422 31.938 29.719 1 87.06 311 ASN B C 1
ATOM 6032 O O . ASN B 1 311 ? 19.344 32.656 29.297 1 87.06 311 ASN B O 1
ATOM 6036 N N . PRO B 1 312 ? 17.594 32.375 30.547 1 91.5 312 PRO B N 1
ATOM 6037 C CA . PRO B 1 312 ? 16.422 31.656 31.062 1 91.5 312 PRO B CA 1
ATOM 6038 C C . PRO B 1 312 ? 15.398 31.328 29.969 1 91.5 312 PRO B C 1
ATOM 6040 O O . PRO B 1 312 ? 15.43 31.922 28.891 1 91.5 312 PRO B O 1
ATOM 6043 N N . PRO B 1 313 ? 14.43 30.453 30.266 1 93.88 313 PRO B N 1
ATOM 6044 C CA . PRO B 1 313 ? 13.414 30.141 29.266 1 93.88 313 PRO B CA 1
ATOM 6045 C C . PRO B 1 313 ? 12.516 31.328 28.938 1 93.88 313 PRO B C 1
ATOM 6047 O O . PRO B 1 313 ? 12.258 32.156 29.797 1 93.88 313 PRO B O 1
ATOM 6050 N N . LEU B 1 314 ? 12.039 31.328 27.719 1 94.44 314 LEU B N 1
ATOM 6051 C CA . LEU B 1 314 ? 11.031 32.312 27.359 1 94.44 314 LEU B CA 1
ATOM 6052 C C . LEU B 1 314 ? 9.688 31.984 28.016 1 94.44 314 LEU B C 1
ATOM 6054 O O . LEU B 1 314 ? 9.367 30.828 28.234 1 94.44 314 LEU B O 1
ATOM 6058 N N . PRO B 1 315 ? 8.984 33 28.312 1 94.25 315 PRO B N 1
ATOM 6059 C CA . PRO B 1 315 ? 7.633 32.719 28.797 1 94.25 315 PRO B CA 1
ATOM 6060 C C . PRO B 1 315 ? 6.793 31.938 27.812 1 94.25 315 PRO B C 1
ATOM 6062 O O . PRO B 1 315 ? 6.863 32.156 26.609 1 94.25 315 PRO B O 1
ATOM 6065 N N . PRO B 1 316 ? 5.996 31.062 28.344 1 93.44 316 PRO B N 1
ATOM 6066 C CA . PRO B 1 316 ? 5.113 30.328 27.453 1 93.44 316 PRO B CA 1
ATOM 6067 C C . PRO B 1 316 ? 4.184 31.234 26.656 1 93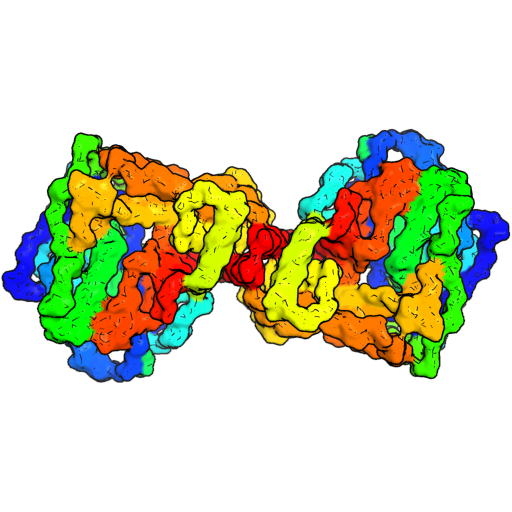.44 316 PRO B C 1
ATOM 6069 O O . PRO B 1 316 ? 3.721 30.859 25.578 1 93.44 316 PRO B O 1
ATOM 6072 N N . SER B 1 317 ? 3.951 32.406 27.141 1 95.56 317 SER B N 1
ATOM 6073 C CA . SER B 1 317 ? 3.039 33.344 26.5 1 95.56 317 SER B CA 1
ATOM 6074 C C . SER B 1 317 ? 3.783 34.281 25.562 1 95.56 317 SER B C 1
ATOM 6076 O O . SER B 1 317 ? 3.205 35.25 25.062 1 95.56 317 SER B O 1
ATOM 6078 N N . TYR B 1 318 ? 5.059 33.969 25.391 1 97.25 318 TYR B N 1
ATOM 6079 C CA . TYR B 1 318 ? 5.805 34.812 24.438 1 97.25 318 TYR B CA 1
ATOM 6080 C C . TYR B 1 318 ? 5.062 34.906 23.109 1 97.25 318 TYR B C 1
ATOM 6082 O O . TYR B 1 318 ? 4.762 33.906 22.469 1 97.25 318 TYR B O 1
ATOM 6090 N N . PHE B 1 319 ? 4.785 36.156 22.719 1 97.75 319 PHE B N 1
ATOM 6091 C CA . PHE B 1 319 ? 4.102 36.406 21.453 1 97.75 319 PHE B CA 1
ATOM 6092 C C . PHE B 1 319 ? 5.102 36.5 20.297 1 97.75 319 PHE B C 1
ATOM 6094 O O . PHE B 1 319 ? 5.984 37.344 20.297 1 97.75 319 PHE B O 1
ATOM 6101 N N . GLY B 1 320 ? 4.934 35.656 19.344 1 97.12 320 GLY B N 1
ATOM 6102 C CA . GLY B 1 320 ? 5.82 35.594 18.188 1 97.12 320 GLY B CA 1
ATOM 6103 C C . GLY B 1 320 ? 6.227 34.188 17.797 1 97.12 320 GLY B C 1
ATOM 6104 O O . GLY B 1 320 ? 5.594 33.219 18.219 1 97.12 320 GLY B O 1
ATOM 6105 N N . ASN B 1 321 ? 7.199 34.125 16.922 1 96.5 321 ASN B N 1
ATOM 6106 C CA . ASN B 1 321 ? 7.777 32.844 16.547 1 96.5 321 ASN B CA 1
ATOM 6107 C C . ASN B 1 321 ? 8.945 32.469 17.438 1 96.5 321 ASN B C 1
ATOM 6109 O O . ASN B 1 321 ? 9.781 33.312 17.781 1 96.5 321 ASN B O 1
ATOM 6113 N N . ALA B 1 322 ? 8.914 31.312 17.938 1 95.56 322 ALA B N 1
ATOM 6114 C CA . ALA B 1 322 ? 10.031 30.703 18.641 1 95.56 322 ALA B CA 1
ATOM 6115 C C . ALA B 1 322 ? 10.18 29.234 18.266 1 95.56 322 ALA B C 1
ATOM 6117 O O . ALA B 1 322 ? 10.008 28.344 19.094 1 95.56 322 ALA B O 1
ATOM 6118 N N . LEU B 1 323 ? 10.539 29.078 16.953 1 93.56 323 LEU B N 1
ATOM 6119 C CA . LEU B 1 323 ? 10.594 27.734 16.359 1 93.56 323 LEU B CA 1
ATOM 6120 C C . LEU B 1 323 ? 11.984 27.453 15.805 1 93.56 323 LEU B C 1
ATOM 6122 O O . LEU B 1 323 ? 12.648 28.359 15.281 1 93.56 323 LEU B O 1
ATOM 6126 N N . VAL B 1 324 ? 12.328 26.281 15.953 1 92 324 VAL B N 1
ATOM 6127 C CA . VAL B 1 324 ? 13.5 25.766 15.258 1 92 324 VAL B CA 1
ATOM 6128 C C . VAL B 1 324 ? 13.117 24.547 14.414 1 92 324 VAL B C 1
ATOM 6130 O O . VAL B 1 324 ? 12.07 23.922 14.648 1 92 324 VAL B O 1
ATOM 6133 N N . GLY B 1 325 ? 13.922 24.312 13.422 1 90.44 325 GLY B N 1
ATOM 6134 C CA . GLY B 1 325 ? 13.602 23.234 12.508 1 90.44 325 GLY B CA 1
ATOM 6135 C C . GLY B 1 325 ? 14.547 22.047 12.633 1 90.44 325 GLY B C 1
ATOM 6136 O O . GLY B 1 325 ? 15.75 22.234 12.812 1 90.44 325 GLY B O 1
ATOM 6137 N N . TYR B 1 326 ? 13.969 20.891 12.656 1 92.56 326 TYR B N 1
ATOM 6138 C CA . TYR B 1 326 ? 14.734 19.656 12.578 1 92.56 326 TYR B CA 1
ATOM 6139 C C . TYR B 1 326 ? 14.531 18.969 11.227 1 92.56 326 TYR B C 1
ATOM 6141 O O . TYR B 1 326 ? 13.43 18.984 10.68 1 92.56 326 TYR B O 1
ATOM 6149 N N . VAL B 1 327 ? 15.625 18.422 10.703 1 94.5 327 VAL B N 1
ATOM 6150 C CA . VAL B 1 327 ? 15.547 17.766 9.398 1 94.5 327 VAL B CA 1
ATOM 6151 C C . VAL B 1 327 ? 16.188 16.375 9.477 1 94.5 327 VAL B C 1
ATOM 6153 O O . VAL B 1 327 ? 17.266 16.219 10.039 1 94.5 327 VAL B O 1
ATOM 6156 N N . ALA B 1 328 ? 15.469 15.461 9.055 1 95.31 328 ALA B N 1
ATOM 6157 C CA . ALA B 1 328 ? 15.984 14.117 8.812 1 95.31 328 ALA B CA 1
ATOM 6158 C C . ALA B 1 328 ? 16.016 13.797 7.324 1 95.31 328 ALA B C 1
ATOM 6160 O O . ALA B 1 328 ? 15.188 14.297 6.559 1 95.31 328 ALA B O 1
ATOM 6161 N N . ARG B 1 329 ? 17 13.031 6.906 1 95.88 329 ARG B N 1
ATOM 6162 C CA . ARG B 1 329 ? 17.094 12.68 5.492 1 95.88 329 ARG B CA 1
ATOM 6163 C C . ARG B 1 329 ? 17.656 11.273 5.309 1 95.88 329 ARG B C 1
ATOM 6165 O O . ARG B 1 329 ? 18.406 10.781 6.16 1 95.88 329 ARG B O 1
ATOM 6172 N N . THR B 1 330 ? 17.219 10.648 4.352 1 97.25 330 THR B N 1
ATOM 6173 C CA . THR B 1 330 ? 17.734 9.352 3.93 1 97.25 330 THR B CA 1
ATOM 6174 C C . THR B 1 330 ? 17.359 9.062 2.482 1 97.25 330 THR B C 1
ATOM 6176 O O . THR B 1 330 ? 16.656 9.852 1.851 1 97.25 330 THR B O 1
ATOM 6179 N N . ARG B 1 331 ? 17.906 8.016 1.971 1 96.38 331 ARG B N 1
ATOM 6180 C CA . ARG B 1 331 ? 17.594 7.641 0.596 1 96.38 331 ARG B CA 1
ATOM 6181 C C . ARG B 1 331 ? 16.188 7.043 0.497 1 96.38 331 ARG B C 1
ATOM 6183 O O . ARG B 1 331 ? 15.719 6.395 1.433 1 96.38 331 ARG B O 1
ATOM 6190 N N . HIS B 1 332 ? 15.531 7.156 -0.642 1 95.81 332 HIS B N 1
ATOM 6191 C CA . HIS B 1 332 ? 14.203 6.633 -0.918 1 95.81 332 HIS B CA 1
ATOM 6192 C C . HIS B 1 332 ? 14.133 5.133 -0.653 1 95.81 332 HIS B C 1
ATOM 6194 O O . HIS B 1 332 ? 13.195 4.656 -0.012 1 95.81 332 HIS B O 1
ATOM 6200 N N . VAL B 1 333 ? 15.047 4.34 -1.107 1 93.31 333 VAL B N 1
ATOM 6201 C CA . VAL B 1 333 ? 15.047 2.881 -1.044 1 93.31 333 VAL B CA 1
ATOM 6202 C C . VAL B 1 333 ? 15.07 2.426 0.414 1 93.31 333 VAL B C 1
ATOM 6204 O O . VAL B 1 333 ? 14.477 1.401 0.76 1 93.31 333 VAL B O 1
ATOM 6207 N N . ASP B 1 334 ? 15.672 3.252 1.284 1 95.62 334 ASP B N 1
ATOM 6208 C CA . ASP B 1 334 ? 15.742 2.908 2.701 1 95.62 334 ASP B CA 1
ATOM 6209 C C . ASP B 1 334 ? 14.367 2.992 3.357 1 95.62 334 ASP B C 1
ATOM 6211 O O . ASP B 1 334 ? 14.016 2.15 4.188 1 95.62 334 ASP B O 1
ATOM 6215 N N . LEU B 1 335 ? 13.625 3.959 2.953 1 96 335 LEU B N 1
ATOM 6216 C CA . LEU B 1 335 ? 12.297 4.148 3.529 1 96 335 LEU B CA 1
ATOM 6217 C C . LEU B 1 335 ? 11.297 3.188 2.902 1 96 335 LEU B C 1
ATOM 6219 O O . LEU B 1 335 ? 10.344 2.754 3.564 1 96 335 LEU B O 1
ATOM 6223 N N . ALA B 1 336 ? 11.5 2.865 1.681 1 92.38 336 ALA B N 1
ATOM 6224 C CA . ALA B 1 336 ? 10.578 2.008 0.947 1 92.38 336 ALA B CA 1
ATOM 6225 C C . ALA B 1 336 ? 10.75 0.545 1.344 1 92.38 336 ALA B C 1
ATOM 6227 O O . ALA B 1 336 ? 9.859 -0.275 1.124 1 92.38 336 ALA B O 1
ATOM 6228 N N . GLY B 1 337 ? 11.844 0.197 1.882 1 89.31 337 GLY B N 1
ATOM 6229 C CA . GLY B 1 337 ? 12.18 -1.179 2.217 1 89.31 337 GLY B CA 1
ATOM 6230 C C . GLY B 1 337 ? 11.477 -1.676 3.467 1 89.31 337 GLY B C 1
ATOM 6231 O O . GLY B 1 337 ? 10.727 -0.931 4.102 1 89.31 337 GLY B O 1
ATOM 6232 N N . LYS B 1 338 ? 11.75 -2.873 3.875 1 87.88 338 LYS B N 1
ATOM 6233 C CA . LYS B 1 338 ? 11.117 -3.555 5.004 1 87.88 338 LYS B CA 1
ATOM 6234 C C . LYS B 1 338 ? 11.398 -2.822 6.312 1 87.88 338 LYS B C 1
ATOM 6236 O O . LYS B 1 338 ? 10.555 -2.805 7.211 1 87.88 338 LYS B O 1
ATOM 6241 N N . GLU B 1 339 ? 12.547 -2.162 6.402 1 93.25 339 GLU B N 1
ATOM 6242 C CA . GLU B 1 339 ? 12.93 -1.498 7.645 1 93.25 339 GLU B CA 1
ATOM 6243 C C . GLU B 1 339 ? 12.633 -0.004 7.59 1 93.25 339 GLU B C 1
ATOM 6245 O O . GLU B 1 339 ? 13.109 0.764 8.422 1 93.25 339 GLU B O 1
ATOM 6250 N N . GLY B 1 340 ? 11.938 0.391 6.609 1 95.62 340 GLY B N 1
ATOM 6251 C CA . GLY B 1 340 ? 11.703 1.805 6.363 1 95.62 340 GLY B CA 1
ATOM 6252 C C . GLY B 1 340 ? 11.172 2.541 7.578 1 95.62 340 GLY B C 1
ATOM 6253 O O . GLY B 1 340 ? 11.656 3.621 7.918 1 95.62 340 GLY B O 1
ATOM 6254 N N . PHE B 1 341 ? 10.242 1.939 8.289 1 97 341 PHE B N 1
ATOM 6255 C CA . PHE B 1 341 ? 9.617 2.555 9.453 1 97 341 PHE B CA 1
ATOM 6256 C C . PHE B 1 341 ? 10.633 2.744 10.578 1 97 341 PHE B C 1
ATOM 6258 O O . PHE B 1 341 ? 10.703 3.816 11.18 1 97 341 PHE B O 1
ATOM 6265 N N . ILE B 1 342 ? 11.414 1.778 10.82 1 96.94 342 ILE B N 1
ATOM 6266 C CA . ILE B 1 342 ? 12.406 1.815 11.891 1 96.94 342 ILE B CA 1
ATOM 6267 C C . ILE B 1 342 ? 13.469 2.869 11.578 1 96.94 342 ILE B C 1
ATOM 6269 O O . ILE B 1 342 ? 13.852 3.654 12.453 1 96.94 342 ILE B O 1
ATOM 6273 N N . ILE B 1 343 ? 13.891 2.889 10.336 1 97.38 343 ILE B N 1
ATOM 6274 C CA . ILE B 1 343 ? 14.891 3.852 9.891 1 97.38 343 ILE B CA 1
ATOM 6275 C C . ILE B 1 343 ? 14.352 5.27 10.047 1 97.38 343 ILE B C 1
ATOM 6277 O O . ILE B 1 343 ? 15.055 6.152 10.555 1 97.38 343 ILE B O 1
ATOM 6281 N N . ALA B 1 344 ? 13.141 5.473 9.641 1 98 344 ALA B N 1
ATOM 6282 C CA . ALA B 1 344 ? 12.516 6.789 9.758 1 98 344 ALA B CA 1
ATOM 6283 C C . ALA B 1 344 ? 12.453 7.242 11.211 1 98 344 ALA B C 1
ATOM 6285 O O . ALA B 1 344 ? 12.789 8.383 11.523 1 98 344 ALA B O 1
ATOM 6286 N N . ALA B 1 345 ? 12.016 6.348 12.109 1 97.69 345 ALA B N 1
ATOM 6287 C CA . ALA B 1 345 ? 11.898 6.676 13.523 1 97.69 345 ALA B CA 1
ATOM 6288 C C . ALA B 1 345 ? 13.258 7.02 14.125 1 97.69 345 ALA B C 1
ATOM 6290 O O . ALA B 1 345 ? 13.367 7.961 14.914 1 97.69 345 ALA B O 1
ATOM 6291 N N . GLU B 1 346 ? 14.227 6.273 13.742 1 97.19 346 GLU B N 1
ATOM 6292 C CA . GLU B 1 346 ? 15.586 6.52 14.219 1 97.19 346 GLU B CA 1
ATOM 6293 C C . GLU B 1 346 ? 16.094 7.887 13.766 1 97.19 346 GLU B C 1
ATOM 6295 O O . GLU B 1 346 ? 16.641 8.648 14.562 1 97.19 346 GLU B O 1
ATOM 6300 N N . LEU B 1 347 ? 15.93 8.164 12.555 1 97.12 347 LEU B N 1
ATOM 6301 C CA . LEU B 1 347 ? 16.453 9.398 11.969 1 97.12 347 LEU B CA 1
ATOM 6302 C C . LEU B 1 347 ? 15.758 10.617 12.578 1 97.12 347 LEU B C 1
ATOM 6304 O O . LEU B 1 347 ? 16.422 11.602 12.93 1 97.12 347 LEU B O 1
ATOM 6308 N N . ILE B 1 348 ? 14.43 10.547 12.711 1 96.88 348 ILE B N 1
ATOM 6309 C CA . ILE B 1 348 ? 13.688 11.656 13.297 1 96.88 348 ILE B CA 1
ATOM 6310 C C . ILE B 1 348 ? 14.07 11.812 14.773 1 96.88 348 ILE B C 1
ATOM 6312 O O . ILE B 1 348 ? 14.344 12.922 15.234 1 96.88 348 ILE B O 1
ATOM 6316 N N . GLY B 1 349 ? 14.102 10.711 15.453 1 95.75 349 GLY B N 1
ATOM 6317 C CA . GLY B 1 349 ? 14.477 10.734 16.859 1 95.75 349 GLY B CA 1
ATOM 6318 C C . GLY B 1 349 ? 15.859 11.305 17.094 1 95.75 349 GLY B C 1
ATOM 6319 O O . GLY B 1 349 ? 16.062 12.117 18 1 95.75 349 GLY B O 1
ATOM 6320 N N . GLU B 1 350 ? 16.766 10.906 16.281 1 94.75 350 GLU B N 1
ATOM 6321 C CA . GLU B 1 350 ? 18.141 11.367 16.406 1 94.75 350 GLU B CA 1
ATOM 6322 C C . GLU B 1 350 ? 18.266 12.859 16.094 1 94.75 350 GLU B C 1
ATOM 6324 O O . GLU B 1 350 ? 19 13.586 16.75 1 94.75 350 GLU B O 1
ATOM 6329 N N . ALA B 1 351 ? 17.609 13.227 15.039 1 92.94 351 ALA B N 1
ATOM 6330 C CA . ALA B 1 351 ? 17.641 14.633 14.656 1 92.94 351 ALA B CA 1
ATOM 6331 C C . ALA B 1 351 ? 17.156 15.523 15.797 1 92.94 351 ALA B C 1
ATOM 6333 O O . ALA B 1 351 ? 17.719 16.594 16.031 1 92.94 351 ALA B O 1
ATOM 6334 N N . ILE B 1 352 ? 16.156 15.062 16.484 1 93 352 ILE B N 1
ATOM 6335 C CA . ILE B 1 352 ? 15.578 15.844 17.578 1 93 352 ILE B CA 1
ATOM 6336 C C . ILE B 1 352 ? 16.469 15.75 18.812 1 93 352 ILE B C 1
ATOM 6338 O O . ILE B 1 352 ? 16.828 16.766 19.406 1 93 352 ILE B O 1
ATOM 6342 N N . GLN B 1 353 ? 16.891 14.625 19.141 1 91.69 353 GLN B N 1
ATOM 6343 C CA . GLN B 1 353 ? 17.672 14.375 20.359 1 91.69 353 GLN B CA 1
ATOM 6344 C C . GLN B 1 353 ? 18.984 15.133 20.328 1 91.69 353 GLN B C 1
ATOM 6346 O O . GLN B 1 353 ? 19.422 15.656 21.359 1 91.69 353 GLN B O 1
ATOM 6351 N N . LYS B 1 354 ? 19.547 15.219 19.266 1 89.44 354 LYS B N 1
ATOM 6352 C CA . LYS B 1 354 ? 20.859 15.836 19.109 1 89.44 354 LYS B CA 1
ATOM 6353 C C . LYS B 1 354 ? 20.812 17.328 19.406 1 89.44 354 LYS B C 1
ATOM 6355 O O . LYS B 1 354 ? 21.781 17.922 19.875 1 89.44 354 LYS B O 1
ATOM 6360 N N . ARG B 1 355 ? 19.609 17.875 19.188 1 88.56 355 ARG B N 1
ATOM 6361 C CA . ARG B 1 355 ? 19.609 19.328 19.156 1 88.56 355 ARG B CA 1
ATOM 6362 C C . ARG B 1 355 ? 18.641 19.891 20.203 1 88.56 355 ARG B C 1
ATOM 6364 O O . ARG B 1 355 ? 18.719 21.078 20.547 1 88.56 355 ARG B O 1
ATOM 6371 N N . MET B 1 356 ? 17.891 19.125 20.766 1 84.44 356 MET B N 1
ATOM 6372 C CA . MET B 1 356 ? 16.766 19.625 21.547 1 84.44 356 MET B CA 1
ATOM 6373 C C . MET B 1 356 ? 17.266 20.328 22.812 1 84.44 356 MET B C 1
ATOM 6375 O O . MET B 1 356 ? 16.531 21.109 23.406 1 84.44 356 MET B O 1
ATOM 6379 N N . LYS B 1 357 ? 18.484 20.141 23.188 1 83.81 357 LYS B N 1
ATOM 6380 C CA . LYS B 1 357 ? 19.031 20.828 24.359 1 83.81 357 LYS B CA 1
ATOM 6381 C C . LYS B 1 357 ? 20.219 21.688 23.984 1 83.81 357 LYS B C 1
ATOM 6383 O O . LYS B 1 357 ? 20.984 22.125 24.859 1 83.81 357 LYS B O 1
ATOM 6388 N N . ASP B 1 358 ? 20.312 22 22.797 1 88.31 358 ASP B N 1
ATOM 6389 C CA . ASP B 1 358 ? 21.484 22.719 22.297 1 88.31 358 ASP B CA 1
ATOM 6390 C C . ASP B 1 358 ? 21.172 24.188 22.062 1 88.31 358 ASP B C 1
ATOM 6392 O O . ASP B 1 358 ? 20.844 24.594 20.953 1 88.31 358 ASP B O 1
ATOM 6396 N N . GLU B 1 359 ? 21.344 24.938 23.062 1 88.94 359 GLU B N 1
ATOM 6397 C CA . GLU B 1 359 ? 21.062 26.375 22.953 1 88.94 359 GLU B CA 1
ATOM 6398 C C . GLU B 1 359 ? 21.984 27.047 21.953 1 88.94 359 GLU B C 1
ATOM 6400 O O . GLU B 1 359 ? 21.578 27.969 21.25 1 88.94 359 GLU B O 1
ATOM 6405 N N . GLU B 1 360 ? 23.203 26.641 21.953 1 89.06 360 GLU B N 1
ATOM 6406 C CA . GLU B 1 360 ? 24.172 27.219 21.031 1 89.06 360 GLU B CA 1
ATOM 6407 C C . GLU B 1 360 ? 23.75 27 19.578 1 89.06 360 GLU B C 1
ATOM 6409 O O . GLU B 1 360 ? 24 27.859 18.719 1 89.06 360 GLU B O 1
ATOM 6414 N N . TRP B 1 361 ? 23.188 25.922 19.438 1 90.94 361 TRP B N 1
ATOM 6415 C CA . TRP B 1 361 ? 22.688 25.609 18.094 1 90.94 361 TRP B CA 1
ATOM 6416 C C . TRP B 1 361 ? 21.594 26.609 17.688 1 90.94 361 TRP B C 1
ATOM 6418 O O . TRP B 1 361 ? 21.531 27.016 16.531 1 90.94 361 TRP B O 1
ATOM 6428 N N . ILE B 1 362 ? 20.828 27 18.578 1 88.5 362 ILE B N 1
ATOM 6429 C CA . ILE B 1 362 ? 19.797 27.984 18.328 1 88.5 362 ILE B CA 1
ATOM 6430 C C . ILE B 1 362 ? 20.422 29.359 18.094 1 88.5 362 ILE B C 1
ATOM 6432 O O . ILE B 1 362 ? 20.125 30.031 17.109 1 88.5 362 ILE B O 1
ATOM 6436 N N . LEU B 1 363 ? 21.375 29.688 18.938 1 88.75 363 LEU B N 1
ATOM 6437 C CA . LEU B 1 363 ? 21.953 31.016 18.938 1 88.75 363 LEU B CA 1
ATOM 6438 C C . LEU B 1 363 ? 22.859 31.203 17.719 1 88.75 363 LEU B C 1
ATOM 6440 O O . LEU B 1 363 ? 23.094 32.344 17.281 1 88.75 363 LEU B O 1
ATOM 6444 N N . SER B 1 364 ? 23.266 30.172 17.172 1 88.94 364 SER B N 1
ATOM 6445 C CA . SER B 1 364 ? 24.156 30.25 16.016 1 88.94 364 SER B CA 1
ATOM 6446 C C . SER B 1 364 ? 23.375 30.406 14.719 1 88.94 364 SER B C 1
ATOM 6448 O O . SER B 1 364 ? 23.938 30.781 13.688 1 88.94 364 SER B O 1
ATOM 6450 N N . GLY B 1 365 ? 22.125 30.078 14.781 1 88.06 365 GLY B N 1
ATOM 6451 C CA . GLY B 1 365 ? 21.297 30.156 13.586 1 88.06 365 GLY B CA 1
ATOM 6452 C C . GLY B 1 365 ? 21.469 28.953 12.672 1 88.06 365 GLY B C 1
ATOM 6453 O O . GLY B 1 365 ? 20.891 28.906 11.586 1 88.06 365 GLY B O 1
ATOM 6454 N N . SER B 1 366 ? 22.109 27.922 13.086 1 87 366 SER B N 1
ATOM 6455 C CA . SER B 1 366 ? 22.391 26.734 12.281 1 87 366 SER B CA 1
ATOM 6456 C C . SER B 1 366 ? 21.109 26.016 11.883 1 87 366 SER B C 1
ATOM 6458 O O . SER B 1 366 ? 21.047 25.359 10.836 1 87 366 SER B O 1
ATOM 6460 N N . TRP B 1 367 ? 20.109 26.172 12.664 1 87.44 367 TRP B N 1
ATOM 6461 C CA . TRP B 1 367 ? 18.828 25.547 12.383 1 87.44 367 TRP B CA 1
ATOM 6462 C C . TRP B 1 367 ? 18.219 26.109 11.102 1 87.44 367 TRP B C 1
ATOM 6464 O O . TRP B 1 367 ? 17.531 25.391 10.375 1 87.44 367 TRP B O 1
ATOM 6474 N N . PHE B 1 368 ? 18.484 27.328 10.742 1 86.5 368 PHE B N 1
ATOM 6475 C CA . PHE B 1 368 ? 17.953 27.984 9.547 1 86.5 368 PHE B CA 1
ATOM 6476 C C . PHE B 1 368 ? 18.625 27.453 8.297 1 86.5 368 PHE B C 1
ATOM 6478 O O . PHE B 1 368 ? 17.984 27.281 7.258 1 86.5 368 PHE B O 1
ATOM 6485 N N . LYS B 1 369 ? 19.859 27.156 8.391 1 80.31 369 LYS B N 1
ATOM 6486 C CA . LYS B 1 369 ? 20.625 26.656 7.262 1 80.31 369 LYS B CA 1
ATOM 6487 C C . LYS B 1 369 ? 20.172 25.25 6.875 1 80.31 369 LYS B C 1
ATOM 6489 O O . LYS B 1 369 ? 20.25 24.875 5.703 1 80.31 369 LYS B O 1
ATOM 6494 N N . GLU B 1 370 ? 19.766 24.547 7.809 1 79.5 370 GLU B N 1
ATOM 6495 C CA . GLU B 1 370 ? 19.297 23.188 7.566 1 79.5 370 GLU B CA 1
ATOM 6496 C C . GLU B 1 370 ? 18.047 23.188 6.691 1 79.5 370 GLU B C 1
ATOM 6498 O O . GLU B 1 370 ? 17.891 22.297 5.84 1 79.5 370 GLU B O 1
ATOM 6503 N N . PHE B 1 371 ? 17.219 24.109 6.793 1 76.62 371 PHE B N 1
ATOM 6504 C CA . PHE B 1 371 ? 15.992 24.203 6.008 1 76.62 371 PHE B CA 1
ATOM 6505 C C . PHE B 1 371 ? 16.297 24.438 4.535 1 76.62 371 PHE B C 1
ATOM 6507 O O . PHE B 1 371 ? 15.57 23.984 3.656 1 76.62 371 PHE B O 1
ATOM 6514 N N . GLY B 1 372 ? 17.359 25.125 4.344 1 73.75 372 GLY B N 1
ATOM 6515 C CA . GLY B 1 372 ? 17.75 25.469 2.986 1 73.75 372 GLY B CA 1
ATOM 6516 C C . GLY B 1 372 ? 18.25 24.281 2.188 1 73.75 372 GLY B C 1
ATOM 6517 O O . GLY B 1 372 ? 18.297 24.328 0.956 1 73.75 372 GLY B O 1
ATOM 6518 N N . LYS B 1 373 ? 18.469 23.203 2.836 1 77.75 373 LYS B N 1
ATOM 6519 C CA . LYS B 1 373 ? 19.047 22.047 2.166 1 77.75 373 LYS B CA 1
ATOM 6520 C C . LYS B 1 373 ? 17.969 21.047 1.742 1 77.75 373 LYS B C 1
ATOM 6522 O O . LYS B 1 373 ? 18.25 20.078 1.049 1 77.75 373 LYS B O 1
ATOM 6527 N N . VAL B 1 374 ? 16.812 21.391 2.062 1 84 374 VAL B N 1
ATOM 6528 C CA . VAL B 1 374 ? 15.719 20.453 1.837 1 84 374 VAL B CA 1
ATOM 6529 C C . VAL B 1 374 ? 15.203 20.594 0.408 1 84 374 VAL B C 1
ATOM 6531 O O . VAL B 1 374 ? 15 21.719 -0.077 1 84 374 VAL B O 1
ATOM 6534 N N . ASP B 1 375 ? 15.062 19.484 -0.249 1 86.75 375 ASP B N 1
ATOM 6535 C CA . ASP B 1 375 ? 14.344 19.438 -1.519 1 86.75 375 ASP B CA 1
ATOM 6536 C C . ASP B 1 375 ? 12.828 19.406 -1.293 1 86.75 375 ASP B C 1
ATOM 6538 O O . ASP B 1 375 ? 12.289 18.375 -0.858 1 86.75 375 ASP B O 1
ATOM 6542 N N . GLU B 1 376 ? 12.188 20.422 -1.684 1 84.75 376 GLU B N 1
ATOM 6543 C CA . GLU B 1 376 ? 10.766 20.562 -1.392 1 84.75 376 GLU B CA 1
ATOM 6544 C C . GLU B 1 376 ? 9.945 19.5 -2.102 1 84.75 376 GLU B C 1
ATOM 6546 O O . GLU B 1 376 ? 8.906 19.062 -1.591 1 84.75 376 GLU B O 1
ATOM 6551 N N . LYS B 1 377 ? 10.422 19.047 -3.16 1 87 377 LYS B N 1
ATOM 6552 C CA . LYS B 1 377 ? 9.656 18.078 -3.939 1 87 377 LYS B CA 1
ATOM 6553 C C . LYS B 1 377 ? 9.711 16.688 -3.303 1 87 377 LYS B C 1
ATOM 6555 O O . LYS B 1 377 ? 8.891 15.82 -3.619 1 87 377 LYS B O 1
ATOM 6560 N N . ARG B 1 378 ? 10.656 16.562 -2.377 1 92.44 378 ARG B N 1
ATOM 6561 C CA . ARG B 1 378 ? 10.852 15.258 -1.732 1 92.44 378 ARG B CA 1
ATOM 6562 C C . ARG B 1 378 ? 10.797 15.391 -0.214 1 92.44 378 ARG B C 1
ATOM 6564 O O . ARG B 1 378 ? 11.594 14.773 0.496 1 92.44 378 ARG B O 1
ATOM 6571 N N . SER B 1 379 ? 9.922 16.266 0.179 1 94.38 379 SER B N 1
ATOM 6572 C CA . SER B 1 379 ? 9.906 16.531 1.613 1 94.38 379 SER B CA 1
ATOM 6573 C C . SER B 1 379 ? 8.516 16.328 2.197 1 94.38 379 SER B C 1
ATOM 6575 O O . SER B 1 379 ? 7.512 16.594 1.524 1 94.38 379 SER B O 1
ATOM 6577 N N . VAL B 1 380 ? 8.539 15.812 3.391 1 96.38 380 VAL B N 1
ATOM 6578 C CA . VAL B 1 380 ? 7.352 15.789 4.238 1 96.38 380 VAL B CA 1
ATOM 6579 C C . VAL B 1 380 ? 7.559 16.703 5.449 1 96.38 380 VAL B C 1
ATOM 6581 O O . VAL B 1 380 ? 8.578 16.594 6.137 1 96.38 380 VAL B O 1
ATOM 6584 N N . SER B 1 381 ? 6.641 17.594 5.633 1 95.38 381 SER B N 1
ATOM 6585 C CA . SER B 1 381 ? 6.723 18.516 6.773 1 95.38 381 SER B CA 1
ATOM 6586 C C . SER B 1 381 ? 5.48 18.406 7.652 1 95.38 381 SER B C 1
ATOM 6588 O O . SER B 1 381 ? 4.477 17.812 7.254 1 95.38 381 SER B O 1
ATOM 6590 N N . VAL B 1 382 ? 5.555 18.984 8.828 1 96.31 382 VAL B N 1
ATOM 6591 C CA . VAL B 1 382 ? 4.469 18.859 9.797 1 96.31 382 VAL B CA 1
ATOM 6592 C C . VAL B 1 382 ? 3.963 20.25 10.188 1 96.31 382 VAL B C 1
ATOM 6594 O O . VAL B 1 382 ? 4.742 21.109 10.602 1 96.31 382 VAL B O 1
ATOM 6597 N N . ALA B 1 383 ? 2.717 20.406 9.984 1 95.25 383 ALA B N 1
ATOM 6598 C CA . ALA B 1 383 ? 2.021 21.562 10.531 1 95.25 383 ALA B CA 1
ATOM 6599 C C . ALA B 1 383 ? 1.222 21.203 11.781 1 95.25 383 ALA B C 1
ATOM 6601 O O . ALA B 1 383 ? 0.505 20.188 11.781 1 95.25 383 ALA B O 1
ATOM 6602 N N . GLY B 1 384 ? 1.412 21.953 12.82 1 93.19 384 GLY B N 1
ATOM 6603 C CA . GLY B 1 384 ? 0.699 21.688 14.062 1 93.19 384 GLY B CA 1
ATOM 6604 C C . GLY B 1 384 ? 1.473 20.797 15.016 1 93.19 384 GLY B C 1
ATOM 6605 O O . GLY B 1 384 ? 2.627 20.453 14.758 1 93.19 384 GLY B O 1
ATOM 6606 N N . SER B 1 385 ? 0.904 20.609 16.156 1 93.94 385 SER B N 1
ATOM 6607 C CA . SER B 1 385 ? 1.465 19.781 17.219 1 93.94 385 SER B CA 1
ATOM 6608 C C . SER B 1 385 ? 0.373 19.25 18.141 1 93.94 385 SER B C 1
ATOM 6610 O O . SER B 1 385 ? -0.591 19.969 18.438 1 93.94 385 SER B O 1
ATOM 6612 N N . PRO B 1 386 ? 0.61 18.047 18.594 1 92.81 386 PRO B N 1
ATOM 6613 C CA . PRO B 1 386 ? -0.35 17.531 19.562 1 92.81 386 PRO B CA 1
ATOM 6614 C C . PRO B 1 386 ? -0.378 18.344 20.859 1 92.81 386 PRO B C 1
ATOM 6616 O O . PRO B 1 386 ? -1.341 18.266 21.625 1 92.81 386 PRO B O 1
ATOM 6619 N N . LYS B 1 387 ? 0.564 19.156 21.031 1 91.94 387 LYS B N 1
ATOM 6620 C CA . LYS B 1 387 ? 0.646 19.938 22.25 1 91.94 387 LYS B CA 1
ATOM 6621 C C . LYS B 1 387 ? -0.242 21.188 22.156 1 91.94 387 LYS B C 1
ATOM 6623 O O . LYS B 1 387 ? -0.559 21.797 23.188 1 91.94 387 LYS B O 1
ATOM 6628 N N . LEU B 1 388 ? -0.529 21.5 20.953 1 92.94 388 LEU B N 1
ATOM 6629 C CA . LEU B 1 388 ? -1.389 22.656 20.75 1 92.94 388 LEU B CA 1
ATOM 6630 C C . LEU B 1 388 ? -2.854 22.234 20.656 1 92.94 388 LEU B C 1
ATOM 6632 O O . LEU B 1 388 ? -3.289 21.688 19.641 1 92.94 388 LEU B O 1
ATOM 6636 N N . ASP B 1 389 ? -3.578 22.312 21.641 1 91.69 389 ASP B N 1
ATOM 6637 C CA . ASP B 1 389 ? -4.953 21.812 21.703 1 91.69 389 ASP B CA 1
ATOM 6638 C C . ASP B 1 389 ? -5.934 22.859 21.172 1 91.69 389 ASP B C 1
ATOM 6640 O O . ASP B 1 389 ? -6.691 23.453 21.953 1 91.69 389 ASP B O 1
ATOM 6644 N N . LEU B 1 390 ? -6.023 22.953 19.922 1 95 390 LEU B N 1
ATOM 6645 C CA . LEU B 1 390 ? -6.93 23.906 19.297 1 95 390 LEU B CA 1
ATOM 6646 C C . LEU B 1 390 ? -8.375 23.453 19.406 1 95 390 LEU B C 1
ATOM 6648 O O . LEU B 1 390 ? -9.305 24.266 19.359 1 95 390 LEU B O 1
ATOM 6652 N N . TYR B 1 391 ? -8.586 22.156 19.578 1 95.31 391 TYR B N 1
ATOM 6653 C CA . TYR B 1 391 ? -9.93 21.625 19.781 1 95.31 391 TYR B CA 1
ATOM 6654 C C . TYR B 1 391 ? -10.531 22.141 21.078 1 95.31 391 TYR B C 1
ATOM 6656 O O . TYR B 1 391 ? -11.75 22.109 21.266 1 95.31 391 TYR B O 1
ATOM 6664 N N . ALA B 1 392 ? -9.719 22.641 21.891 1 93.12 392 ALA B N 1
ATOM 6665 C CA . ALA B 1 392 ? -10.188 23.125 23.188 1 93.12 392 ALA B CA 1
ATOM 6666 C C . ALA B 1 392 ? -10.766 24.531 23.062 1 93.12 392 ALA B C 1
ATOM 6668 O O . ALA B 1 392 ? -11.312 25.062 24.031 1 93.12 392 ALA B O 1
ATOM 6669 N N . ALA B 1 393 ? -10.688 25.172 21.922 1 97.12 393 ALA B N 1
ATOM 6670 C CA . ALA B 1 393 ? -11.289 26.484 21.719 1 97.12 393 ALA B CA 1
ATOM 6671 C C . ALA B 1 393 ? -12.812 26.391 21.781 1 97.12 393 ALA B C 1
ATOM 6673 O O . ALA B 1 393 ? -13.469 26.234 20.75 1 97.12 393 ALA B O 1
ATOM 6674 N N . ASP B 1 394 ? -13.344 26.547 22.984 1 97.31 394 ASP B N 1
ATOM 6675 C CA . ASP B 1 394 ? -14.789 26.453 23.219 1 97.31 394 ASP B CA 1
ATOM 6676 C C . ASP B 1 394 ? -15.414 27.844 23.281 1 97.31 394 ASP B C 1
ATOM 6678 O O . ASP B 1 394 ? -15.32 28.531 24.297 1 97.31 394 ASP B O 1
ATOM 6682 N N . PHE B 1 395 ? -16.125 28.25 22.281 1 98.19 395 PHE B N 1
ATOM 6683 C CA . PHE B 1 395 ? -16.766 29.547 22.188 1 98.19 395 PHE B CA 1
ATOM 6684 C C . PHE B 1 395 ? -18.094 29.562 22.922 1 98.19 395 PHE B C 1
ATOM 6686 O O . PHE B 1 395 ? -18.859 30.531 22.828 1 98.19 395 PHE B O 1
ATOM 6693 N N . GLY B 1 396 ? -18.312 28.531 23.656 1 97.31 396 GLY B N 1
ATOM 6694 C CA . GLY B 1 396 ? -19.594 28.359 24.328 1 97.31 396 GLY B CA 1
ATOM 6695 C C . GLY B 1 396 ? -20.484 27.344 23.656 1 97.31 396 GLY B C 1
ATOM 6696 O O . GLY B 1 396 ? -21.641 27.141 24.062 1 97.31 396 GLY B O 1
ATOM 6697 N N . TRP B 1 397 ? -19.953 26.734 22.656 1 97.31 397 TRP B N 1
ATOM 6698 C CA . TRP B 1 397 ? -20.719 25.797 21.844 1 97.31 397 TRP B CA 1
ATOM 6699 C C . TRP B 1 397 ? -20.203 24.375 22.016 1 97.31 397 TRP B C 1
ATOM 6701 O O . TRP B 1 397 ? -20.594 23.469 21.266 1 97.31 397 TRP B O 1
ATOM 6711 N N . GLY B 1 398 ? -19.312 24.219 22.938 1 95 398 GLY B N 1
ATOM 6712 C CA . GLY B 1 398 ? -18.641 22.938 23.078 1 95 398 GLY B CA 1
ATOM 6713 C C . GLY B 1 398 ? -17.344 22.828 22.281 1 95 398 GLY B C 1
ATOM 6714 O O . GLY B 1 398 ? -16.875 23.828 21.734 1 95 398 GLY B O 1
ATOM 6715 N N . ARG B 1 399 ? -16.812 21.641 22.203 1 94.38 399 ARG B N 1
ATOM 6716 C CA . ARG B 1 399 ? -15.586 21.391 21.469 1 94.38 399 ARG B CA 1
ATOM 6717 C C . ARG B 1 399 ? -15.836 21.406 19.969 1 94.38 399 ARG B C 1
ATOM 6719 O O . ARG B 1 399 ? -16.891 20.969 19.5 1 94.38 399 ARG B O 1
ATOM 6726 N N . ALA B 1 400 ? -14.891 21.938 19.281 1 97.19 400 ALA B N 1
ATOM 6727 C CA . ALA B 1 400 ? -15.008 21.906 17.812 1 97.19 400 ALA B CA 1
ATOM 6728 C C . ALA B 1 400 ? -15.211 20.5 17.297 1 97.19 400 ALA B C 1
ATOM 6730 O O . ALA B 1 400 ? -14.617 19.547 17.828 1 97.19 400 ALA B O 1
ATOM 6731 N N . GLU B 1 401 ? -16 20.391 16.297 1 97.06 401 GLU B N 1
ATOM 6732 C CA . GLU B 1 401 ? -16.281 19.109 15.664 1 97.06 401 GLU B CA 1
ATOM 6733 C C . GLU B 1 401 ? -15.133 18.703 14.742 1 97.06 401 GLU B C 1
ATOM 6735 O O . GLU B 1 401 ? -14.891 17.516 14.539 1 97.06 401 GLU B O 1
ATOM 6740 N N . LYS B 1 402 ? -14.531 19.703 14.156 1 97.94 402 LYS B N 1
ATOM 6741 C CA . LYS B 1 402 ? -13.453 19.422 13.203 1 97.94 402 LYS B CA 1
ATOM 6742 C C . LYS B 1 402 ? -12.469 20.594 13.148 1 97.94 402 LYS B C 1
ATOM 6744 O O . LYS B 1 402 ? -12.867 21.75 13.234 1 97.94 402 LYS B O 1
ATOM 6749 N N . LEU B 1 403 ? -11.258 20.281 13.125 1 97.88 403 LEU B N 1
ATOM 6750 C CA . LEU B 1 403 ? -10.172 21.203 12.859 1 97.88 403 LEU B CA 1
ATOM 6751 C C . LEU B 1 403 ? -9.5 20.891 11.523 1 97.88 403 LEU B C 1
ATOM 6753 O O . LEU B 1 403 ? -9.125 19.75 11.273 1 97.88 403 LEU B O 1
ATOM 6757 N N . GLU B 1 404 ? -9.367 21.906 10.633 1 97.44 404 GLU B N 1
ATOM 6758 C CA . GLU B 1 404 ? -8.711 21.719 9.344 1 97.44 404 GLU B CA 1
ATOM 6759 C C . GLU B 1 404 ? -7.566 22.719 9.156 1 97.44 404 GLU B C 1
ATOM 6761 O O . GLU B 1 404 ? -7.75 23.922 9.344 1 97.44 404 GLU B O 1
ATOM 6766 N N . PHE B 1 405 ? -6.395 22.172 8.844 1 96.5 405 PHE B N 1
ATOM 6767 C CA . PHE B 1 405 ? -5.27 22.984 8.406 1 96.5 405 PHE B CA 1
ATOM 6768 C C . PHE B 1 405 ? -5.27 23.156 6.895 1 96.5 405 PHE B C 1
ATOM 6770 O O . PHE B 1 405 ? -4.668 22.344 6.176 1 96.5 405 PHE B O 1
ATOM 6777 N N . VAL B 1 406 ? -5.789 24.172 6.43 1 95.19 406 VAL B N 1
ATOM 6778 C CA . VAL B 1 406 ? -5.973 24.359 4.996 1 95.19 406 VAL B CA 1
ATOM 6779 C C . VAL B 1 406 ? -4.637 24.719 4.348 1 95.19 406 VAL B C 1
ATOM 6781 O O . VAL B 1 406 ? -4.395 24.391 3.186 1 95.19 406 VAL B O 1
ATOM 6784 N N . SER B 1 407 ? -3.764 25.234 5.086 1 93.19 407 SER B N 1
ATOM 6785 C CA . SER B 1 407 ? -2.496 25.75 4.566 1 93.19 407 SER B CA 1
ATOM 6786 C C . SER B 1 407 ? -1.582 24.594 4.141 1 93.19 407 SER B C 1
ATOM 6788 O O . SER B 1 407 ? -0.592 24.812 3.438 1 93.19 407 SER B O 1
ATOM 6790 N N . ILE B 1 408 ? -1.908 23.391 4.477 1 94.38 408 ILE B N 1
ATOM 6791 C CA . ILE B 1 408 ? -1.032 22.281 4.109 1 94.38 408 ILE B CA 1
ATOM 6792 C C . ILE B 1 408 ? -1.194 21.969 2.621 1 94.38 408 ILE B C 1
ATOM 6794 O O . ILE B 1 408 ? -0.409 21.219 2.051 1 94.38 408 ILE B O 1
ATOM 6798 N N . ASP B 1 409 ? -2.16 22.578 1.991 1 90.81 409 ASP B N 1
ATOM 6799 C CA . ASP B 1 409 ? -2.42 22.344 0.572 1 90.81 409 ASP B CA 1
ATOM 6800 C C . ASP B 1 409 ? -1.325 22.969 -0.291 1 90.81 409 ASP B C 1
ATOM 6802 O O . ASP B 1 409 ? -1.196 22.641 -1.473 1 90.81 409 ASP B O 1
ATOM 6806 N N . SER B 1 410 ? -0.576 23.781 0.3 1 79.06 410 SER B N 1
ATOM 6807 C CA . SER B 1 410 ? 0.294 24.656 -0.485 1 79.06 410 SER B CA 1
ATOM 6808 C C . SER B 1 410 ? 1.619 23.969 -0.802 1 79.06 410 SER B C 1
ATOM 6810 O O . SER B 1 410 ? 2.15 23.219 0.021 1 79.06 410 SER B O 1
ATOM 6812 N N . GLY B 1 411 ? 2.031 24.266 -2.051 1 74.06 411 GLY B N 1
ATOM 6813 C CA . GLY B 1 411 ? 3.406 23.922 -2.381 1 74.06 411 GLY B CA 1
ATOM 6814 C C . GLY B 1 411 ? 3.545 22.547 -2.998 1 74.06 411 GLY B C 1
ATOM 6815 O O . GLY B 1 411 ? 2.549 21.859 -3.225 1 74.06 411 GLY B O 1
ATOM 6816 N N . ASP B 1 412 ? 4.746 22.25 -3.275 1 76.62 412 ASP B N 1
ATOM 6817 C CA . ASP B 1 412 ? 5.117 21 -3.932 1 76.62 412 ASP B CA 1
ATOM 6818 C C . ASP B 1 412 ? 5.445 19.906 -2.904 1 76.62 412 ASP B C 1
ATOM 6820 O O . ASP B 1 412 ? 5.434 18.719 -3.223 1 76.62 412 ASP B O 1
ATOM 6824 N N . SER B 1 413 ? 5.637 20.391 -1.741 1 85.62 413 SER B N 1
ATOM 6825 C CA . SER B 1 413 ? 5.949 19.453 -0.666 1 85.62 413 SER B CA 1
ATOM 6826 C C . SER B 1 413 ? 4.68 18.859 -0.072 1 85.62 413 SER B C 1
ATOM 6828 O O . SER B 1 413 ? 3.582 19.391 -0.271 1 85.62 413 SER B O 1
ATOM 6830 N N . ILE B 1 414 ? 4.891 17.75 0.466 1 92.88 414 ILE B N 1
ATOM 6831 C CA . ILE B 1 414 ? 3.801 17.188 1.255 1 92.88 414 ILE B CA 1
ATOM 6832 C C . ILE B 1 414 ? 3.877 17.703 2.688 1 92.88 414 ILE B C 1
ATOM 6834 O O . ILE B 1 414 ? 4.906 17.562 3.352 1 92.88 414 ILE B O 1
ATOM 6838 N N . SER B 1 415 ? 2.838 18.406 3.076 1 94.5 415 SER B N 1
ATOM 6839 C CA . SER B 1 415 ? 2.707 18.844 4.461 1 94.5 415 SER B CA 1
ATOM 6840 C C . SER B 1 415 ? 1.549 18.141 5.156 1 94.5 415 SER B C 1
ATOM 6842 O O . SER B 1 415 ? 0.444 18.062 4.613 1 94.5 415 SER B O 1
ATOM 6844 N N . MET B 1 416 ? 1.863 17.594 6.27 1 97.25 416 MET B N 1
ATOM 6845 C CA . MET B 1 416 ? 0.798 17 7.074 1 97.25 416 MET B CA 1
ATOM 6846 C C . MET B 1 416 ? 0.464 17.891 8.273 1 97.25 416 MET B C 1
ATOM 6848 O O . MET B 1 416 ? 1.295 18.688 8.711 1 97.25 416 MET B O 1
ATOM 6852 N N . SER B 1 417 ? -0.781 17.734 8.695 1 97.62 417 SER B N 1
ATOM 6853 C CA . SER B 1 417 ? -1.132 18.312 9.984 1 97.62 417 SER B CA 1
ATOM 6854 C C . SER B 1 417 ? -1.163 17.25 11.078 1 97.62 417 SER B C 1
ATOM 6856 O O . SER B 1 417 ? -1.481 16.094 10.812 1 97.62 417 SER B O 1
ATOM 6858 N N . LEU B 1 418 ? -0.76 17.641 12.219 1 97.62 418 LEU B N 1
ATOM 6859 C CA . LEU B 1 418 ? -0.769 16.75 13.367 1 97.62 418 LEU B CA 1
ATOM 6860 C C . LEU B 1 418 ? -1.383 17.422 14.586 1 97.62 418 LEU B C 1
ATOM 6862 O O . LEU B 1 418 ? -0.975 18.531 14.953 1 97.62 418 LEU B O 1
ATOM 6866 N N . SER B 1 419 ? -2.383 16.812 15.156 1 96.44 419 SER B N 1
ATOM 6867 C CA . SER B 1 419 ? -3.053 17.328 16.344 1 96.44 419 SER B CA 1
ATOM 6868 C C . SER B 1 419 ? -3.557 16.188 17.234 1 96.44 419 SER B C 1
ATOM 6870 O O . SER B 1 419 ? -3.547 15.031 16.828 1 96.44 419 SER B O 1
ATOM 6872 N N . LYS B 1 420 ? -3.906 16.594 18.422 1 94.44 420 LYS B N 1
ATOM 6873 C CA . LYS B 1 420 ? -4.656 15.641 19.234 1 94.44 420 LYS B CA 1
ATOM 6874 C C . LYS B 1 420 ? -6.016 15.336 18.609 1 94.44 420 LYS B C 1
ATOM 6876 O O . LYS B 1 420 ? -6.578 16.172 17.891 1 94.44 420 LYS B O 1
ATOM 6881 N N . SER B 1 421 ? -6.434 14.117 18.891 1 91.81 421 SER B N 1
ATOM 6882 C CA . SER B 1 421 ? -7.77 13.773 18.422 1 91.81 421 SER B CA 1
ATOM 6883 C C . SER B 1 421 ? -8.844 14.469 19.25 1 91.81 421 SER B C 1
ATOM 6885 O O . SER B 1 421 ? -8.648 14.727 20.438 1 91.81 421 SER B O 1
ATOM 6887 N N . LYS B 1 422 ? -9.891 14.688 18.578 1 86.69 422 LYS B N 1
ATOM 6888 C CA . LYS B 1 422 ? -11 15.383 19.234 1 86.69 422 LYS B CA 1
ATOM 6889 C C . LYS B 1 422 ? -11.602 14.547 20.344 1 86.69 422 LYS B C 1
ATOM 6891 O O . LYS B 1 422 ? -11.945 15.07 21.406 1 86.69 422 LYS B O 1
ATOM 6896 N N . ASP B 1 423 ? -11.734 13.297 20.125 1 79.56 423 ASP B N 1
ATOM 6897 C CA . ASP B 1 423 ? -12.602 12.445 20.938 1 79.56 423 ASP B CA 1
ATOM 6898 C C . ASP B 1 423 ? -11.797 11.688 21.984 1 79.56 423 ASP B C 1
ATOM 6900 O O . ASP B 1 423 ? -12.367 11.156 22.938 1 79.56 423 ASP B O 1
ATOM 6904 N N . SER B 1 424 ? -10.508 11.555 21.734 1 81.75 424 SER B N 1
ATOM 6905 C CA . SER B 1 424 ? -9.797 10.641 22.625 1 81.75 424 SER B CA 1
ATOM 6906 C C . SER B 1 424 ? -8.438 11.203 23.016 1 81.75 424 SER B C 1
ATOM 6908 O O . SER B 1 424 ? -7.719 11.75 22.188 1 81.75 424 SER B O 1
ATOM 6910 N N . ASP B 1 425 ? -8.344 10.938 24.281 1 83.94 425 ASP B N 1
ATOM 6911 C CA . ASP B 1 425 ? -7.031 11.328 24.781 1 83.94 425 ASP B CA 1
ATOM 6912 C C . ASP B 1 425 ? -5.957 10.328 24.344 1 83.94 425 ASP B C 1
ATOM 6914 O O . ASP B 1 425 ? -6.137 9.117 24.484 1 83.94 425 ASP B O 1
ATOM 6918 N N . GLY B 1 426 ? -5.016 10.844 23.766 1 90.44 426 GLY B N 1
ATOM 6919 C CA . GLY B 1 426 ? -3.883 10.016 23.391 1 90.44 426 GLY B CA 1
ATOM 6920 C C . GLY B 1 426 ? -3.852 9.664 21.922 1 90.44 426 GLY B C 1
ATOM 6921 O O . GLY B 1 426 ? -2.801 9.32 21.375 1 90.44 426 GLY B O 1
ATOM 6922 N N . ASP B 1 427 ? -5.023 9.703 21.281 1 96 427 ASP B N 1
ATOM 6923 C CA . ASP B 1 427 ? -5.047 9.508 19.844 1 96 427 ASP B CA 1
ATOM 6924 C C . ASP B 1 427 ? -4.535 10.742 19.109 1 96 427 ASP B C 1
ATOM 6926 O O . ASP B 1 427 ? -4.633 11.859 19.625 1 96 427 ASP B O 1
ATOM 6930 N N . LEU B 1 428 ? -3.99 10.523 18 1 97.56 428 LEU B N 1
ATOM 6931 C CA . LEU B 1 428 ? -3.512 11.633 17.188 1 97.56 428 LEU B CA 1
ATOM 6932 C C . LEU B 1 428 ? -4.242 11.68 15.852 1 97.56 428 LEU B C 1
ATOM 6934 O O . LEU B 1 428 ? -4.621 10.641 15.312 1 97.56 428 LEU B O 1
ATOM 6938 N N . GLU B 1 429 ? -4.465 12.828 15.414 1 97.56 429 GLU B N 1
ATOM 6939 C CA . GLU B 1 429 ? -5.121 13.086 14.133 1 97.56 429 GLU B CA 1
ATOM 6940 C C . GLU B 1 429 ? -4.133 13.633 13.109 1 97.56 429 GLU B C 1
ATOM 6942 O O . GLU B 1 429 ? -3.424 14.602 13.383 1 97.56 429 GLU B O 1
ATOM 6947 N N . ILE B 1 430 ? -4.078 12.992 11.945 1 98.25 430 ILE B N 1
ATOM 6948 C CA . ILE B 1 430 ? -3.203 13.375 10.852 1 98.25 430 ILE B CA 1
ATOM 6949 C C . ILE B 1 430 ? -4.039 13.906 9.688 1 98.25 430 ILE B C 1
ATOM 6951 O O . ILE B 1 430 ? -4.984 13.242 9.242 1 98.25 430 ILE B O 1
ATOM 6955 N N . GLY B 1 431 ? -3.795 15.125 9.258 1 97.94 431 GLY B N 1
ATOM 6956 C CA . GLY B 1 431 ? -4.387 15.648 8.039 1 97.94 431 GLY B CA 1
ATOM 6957 C C . GLY B 1 431 ? -3.418 15.68 6.875 1 97.94 431 GLY B C 1
ATOM 6958 O O . GLY B 1 431 ? -2.246 16.031 7.043 1 97.94 431 GLY B O 1
ATOM 6959 N N . LEU B 1 432 ? -3.891 15.258 5.73 1 97.62 432 LEU B N 1
ATOM 6960 C CA . LEU B 1 432 ? -3.094 15.281 4.508 1 97.62 432 LEU B CA 1
ATOM 6961 C C . LEU B 1 432 ? -3.887 15.891 3.354 1 97.62 432 LEU B C 1
ATOM 6963 O O . LEU B 1 432 ? -5.121 15.859 3.357 1 97.62 432 LEU B O 1
ATOM 6967 N N . SER B 1 433 ? -3.213 16.5 2.473 1 96.19 433 SER B N 1
ATOM 6968 C CA . SER B 1 433 ? -3.729 17 1.203 1 96.19 433 SER B CA 1
ATOM 6969 C C . SER B 1 433 ? -2.91 16.469 0.028 1 96.19 433 SER B C 1
ATOM 6971 O O . SER B 1 433 ? -1.754 16.859 -0.153 1 96.19 433 SER B O 1
ATOM 6973 N N . LEU B 1 434 ? -3.473 15.578 -0.709 1 95.12 434 LEU B N 1
ATOM 6974 C CA . LEU B 1 434 ? -2.807 14.883 -1.807 1 95.12 434 LEU B CA 1
ATOM 6975 C C . LEU B 1 434 ? -3.727 14.773 -3.018 1 95.12 434 LEU B C 1
ATOM 6977 O O . LEU B 1 434 ? -4.93 15.031 -2.916 1 95.12 434 LEU B O 1
ATOM 6981 N N . SER B 1 435 ? -3.1 14.484 -4.172 1 92.06 435 SER B N 1
ATOM 6982 C CA . SER B 1 435 ? -3.963 14.094 -5.281 1 92.06 435 SER B CA 1
ATOM 6983 C C . SER B 1 435 ? -4.824 12.891 -4.914 1 92.06 435 SER B C 1
ATOM 6985 O O . SER B 1 435 ? -4.484 12.125 -4.004 1 92.06 435 SER B O 1
ATOM 6987 N N . LYS B 1 436 ? -5.918 12.734 -5.582 1 91.12 436 LYS B N 1
ATOM 6988 C CA . LYS B 1 436 ? -6.852 11.664 -5.258 1 91.12 436 LYS B CA 1
ATOM 6989 C C . LYS B 1 436 ? -6.164 10.305 -5.316 1 91.12 436 LYS B C 1
ATOM 6991 O O . LYS B 1 436 ? -6.348 9.469 -4.43 1 91.12 436 LYS B O 1
ATOM 6996 N N . THR B 1 437 ? -5.418 10.047 -6.336 1 89.19 437 THR B N 1
ATOM 6997 C CA . THR B 1 437 ? -4.715 8.773 -6.504 1 89.19 437 THR B CA 1
ATOM 6998 C C . THR B 1 437 ? -3.717 8.555 -5.367 1 89.19 437 THR B C 1
ATOM 7000 O O . THR B 1 437 ? -3.631 7.461 -4.812 1 89.19 437 THR B O 1
ATOM 7003 N N . ARG B 1 438 ? -2.98 9.586 -5.023 1 91.69 438 ARG B N 1
ATOM 7004 C CA . ARG B 1 438 ? -2.002 9.484 -3.943 1 91.69 438 ARG B CA 1
ATOM 7005 C C . ARG B 1 438 ? -2.691 9.281 -2.6 1 91.69 438 ARG B C 1
ATOM 7007 O O . ARG B 1 438 ? -2.174 8.578 -1.73 1 91.69 438 ARG B O 1
ATOM 7014 N N . MET B 1 439 ? -3.791 9.93 -2.463 1 94.5 439 MET B N 1
ATOM 7015 C CA . MET B 1 439 ? -4.551 9.789 -1.226 1 94.5 439 MET B CA 1
ATOM 7016 C C . MET B 1 439 ? -5.039 8.359 -1.047 1 94.5 439 MET B C 1
ATOM 7018 O O . MET B 1 439 ? -4.949 7.797 0.047 1 94.5 439 MET B O 1
ATOM 7022 N N . ASN B 1 440 ? -5.543 7.77 -2.104 1 91.06 440 ASN B N 1
ATOM 7023 C CA . ASN B 1 440 ? -5.988 6.379 -2.053 1 91.06 440 ASN B CA 1
ATOM 7024 C C . ASN B 1 440 ? -4.84 5.438 -1.697 1 91.06 440 ASN B C 1
ATOM 7026 O O . ASN B 1 440 ? -5.004 4.543 -0.865 1 91.06 440 ASN B O 1
ATOM 7030 N N . ALA B 1 441 ? -3.752 5.629 -2.385 1 93 441 ALA B N 1
ATOM 7031 C CA . ALA B 1 441 ? -2.58 4.797 -2.125 1 93 441 ALA B CA 1
ATOM 7032 C C . ALA B 1 441 ? -2.107 4.949 -0.682 1 93 441 ALA B C 1
ATOM 7034 O O . ALA B 1 441 ? -1.781 3.963 -0.02 1 93 441 ALA B O 1
ATOM 7035 N N . PHE B 1 442 ? -2.076 6.176 -0.221 1 95.75 442 PHE B N 1
ATOM 7036 C CA . PHE B 1 442 ? -1.661 6.43 1.154 1 95.75 442 PHE B CA 1
ATOM 7037 C C . PHE B 1 442 ? -2.607 5.75 2.139 1 95.75 442 PHE B C 1
ATOM 7039 O O . PHE B 1 442 ? -2.164 5.105 3.09 1 95.75 442 PHE B O 1
ATOM 7046 N N . ALA B 1 443 ? -3.844 5.984 1.915 1 94.12 443 ALA B N 1
ATOM 7047 C CA . ALA B 1 443 ? -4.844 5.414 2.812 1 94.12 443 ALA B CA 1
ATOM 7048 C C . ALA B 1 443 ? -4.699 3.898 2.904 1 94.12 443 ALA B C 1
ATOM 7050 O O . ALA B 1 443 ? -4.812 3.322 3.988 1 94.12 443 ALA B O 1
ATOM 7051 N N . ALA B 1 444 ? -4.512 3.301 1.782 1 91.19 444 ALA B N 1
ATOM 7052 C CA . ALA B 1 444 ? -4.336 1.851 1.744 1 91.19 444 ALA B CA 1
ATOM 7053 C C . ALA B 1 444 ? -3.105 1.426 2.541 1 91.19 444 ALA B C 1
ATOM 7055 O O . ALA B 1 444 ? -3.16 0.466 3.312 1 91.19 444 ALA B O 1
ATOM 7056 N N . MET B 1 445 ? -2.014 2.143 2.361 1 94 445 MET B N 1
ATOM 7057 C CA . MET B 1 445 ? -0.776 1.839 3.076 1 94 445 MET B CA 1
ATOM 7058 C C . MET B 1 445 ? -0.943 2.062 4.574 1 94 445 MET B C 1
ATOM 7060 O O . MET B 1 445 ? -0.487 1.252 5.383 1 94 445 MET B O 1
ATOM 7064 N N . PHE B 1 446 ? -1.583 3.17 4.875 1 96.06 446 PHE B N 1
ATOM 7065 C CA . PHE B 1 446 ? -1.781 3.562 6.266 1 96.06 446 PHE B CA 1
ATOM 7066 C C . PHE B 1 446 ? -2.561 2.494 7.023 1 96.06 446 PHE B C 1
ATOM 7068 O O . PHE B 1 446 ? -2.164 2.086 8.117 1 96.06 446 PHE B O 1
ATOM 7075 N N . THR B 1 447 ? -3.566 2.02 6.438 1 92.5 447 THR B N 1
ATOM 7076 C CA . THR B 1 447 ? -4.422 1.023 7.074 1 92.5 447 THR B CA 1
ATOM 7077 C C . THR B 1 447 ? -3.748 -0.344 7.082 1 92.5 447 THR B C 1
ATOM 7079 O O . THR B 1 447 ? -3.861 -1.093 8.055 1 92.5 447 THR B O 1
ATOM 7082 N N . HIS B 1 448 ? -3.086 -0.644 6.02 1 93.25 448 HIS B N 1
ATOM 7083 C CA . HIS B 1 448 ? -2.457 -1.951 5.867 1 93.25 448 HIS B CA 1
ATOM 7084 C C . HIS B 1 448 ? -1.407 -2.186 6.949 1 93.25 448 HIS B C 1
ATOM 7086 O O . HIS B 1 448 ? -1.396 -3.236 7.594 1 93.25 448 HIS B O 1
ATOM 7092 N N . GLY B 1 449 ? -0.56 -1.247 7.16 1 93.38 449 GLY B N 1
ATOM 7093 C CA . GLY B 1 449 ? 0.471 -1.395 8.172 1 93.38 449 GLY B CA 1
ATOM 7094 C C . GLY B 1 449 ? -0.088 -1.562 9.578 1 93.38 449 GLY B C 1
ATOM 7095 O O . GLY B 1 449 ? 0.374 -2.414 10.336 1 93.38 449 GLY B O 1
ATOM 7096 N N . LEU B 1 450 ? -1.067 -0.794 9.883 1 93.56 450 LEU B N 1
ATOM 7097 C CA . LEU B 1 450 ? -1.641 -0.819 11.227 1 93.56 450 LEU B CA 1
ATOM 7098 C C . LEU B 1 450 ? -2.35 -2.143 11.492 1 93.56 450 LEU B C 1
ATOM 7100 O O . LEU B 1 450 ? -2.498 -2.553 12.641 1 93.56 450 LEU B O 1
ATOM 7104 N N . SER B 1 451 ? -2.76 -2.814 10.461 1 91.56 451 SER B N 1
ATOM 7105 C CA . SER B 1 451 ? -3.494 -4.07 10.586 1 91.56 451 SER B CA 1
ATOM 7106 C C . SER B 1 451 ? -2.602 -5.18 11.133 1 91.56 451 SER B C 1
ATOM 7108 O O . SER B 1 451 ? -3.094 -6.227 11.562 1 91.56 451 SER B O 1
ATOM 7110 N N . PHE B 1 452 ? -1.37 -4.957 11.172 1 91.25 452 PHE B N 1
ATOM 7111 C CA . PHE B 1 452 ? -0.461 -6.031 11.547 1 91.25 452 PHE B CA 1
ATOM 7112 C C . PHE B 1 452 ? 0.146 -5.77 12.922 1 91.25 452 PHE B C 1
ATOM 7114 O O . PHE B 1 452 ? 1.044 -6.492 13.359 1 91.25 452 PHE B O 1
ATOM 7121 N N . LEU B 1 453 ? -0.334 -4.793 13.508 1 88.94 453 LEU B N 1
ATOM 7122 C CA . LEU B 1 453 ? 0.144 -4.488 14.852 1 88.94 453 LEU B CA 1
ATOM 7123 C C . LEU B 1 453 ? -0.59 -5.328 15.898 1 88.94 453 LEU B C 1
ATOM 7125 O O . LEU B 1 453 ? -1.788 -5.59 15.758 1 88.94 453 LEU B O 1
#

Solvent-accessible surface area (backbone atoms only — not comparable to full-atom values): 46282 Å² total; per-residue (Å²): 112,58,46,80,75,44,76,49,72,46,39,46,42,84,96,66,58,67,67,43,77,43,74,60,50,60,55,19,59,79,29,61,58,48,73,58,42,31,38,36,39,30,30,64,43,70,41,48,64,68,53,40,62,70,48,49,50,56,45,51,51,52,13,43,14,55,37,28,47,63,43,43,59,48,28,12,21,40,35,35,39,70,81,62,81,55,80,42,28,37,35,26,51,86,83,42,39,23,47,36,37,34,28,35,32,82,60,62,64,69,68,70,55,45,46,61,77,38,62,45,53,67,54,59,60,50,42,36,72,50,59,72,50,42,82,46,97,67,26,36,36,23,59,26,35,19,33,18,38,33,37,26,70,55,48,19,38,36,44,9,35,24,30,43,44,41,65,26,34,68,71,35,53,44,38,49,50,34,44,27,14,47,21,36,45,50,75,54,44,62,86,75,56,53,71,71,56,47,58,37,76,74,62,77,76,65,73,59,93,70,46,34,40,58,53,52,49,57,54,49,57,74,45,47,88,74,45,54,76,57,69,82,82,74,80,54,85,30,25,29,36,48,46,76,47,44,42,65,57,47,52,49,51,47,49,52,42,37,74,76,38,70,82,64,78,49,77,44,72,65,34,48,50,50,14,48,51,54,24,27,51,51,29,23,46,50,19,70,43,90,76,75,67,50,75,41,70,34,35,38,38,38,68,40,81,44,38,76,49,39,87,74,52,49,58,91,26,43,57,26,39,48,60,44,52,38,64,27,72,47,41,37,50,57,35,55,41,56,56,5,45,54,52,38,26,49,40,46,17,47,41,44,63,72,44,67,79,37,46,64,47,60,53,62,39,54,39,62,58,56,61,72,70,56,55,50,78,38,26,41,33,55,42,76,36,60,85,54,63,62,52,66,36,30,52,66,63,51,57,38,66,29,80,42,67,60,42,34,57,53,75,72,30,45,28,29,35,35,27,52,33,86,87,40,89,68,20,34,30,37,36,41,48,31,40,61,53,55,41,34,14,26,51,38,41,52,40,47,36,60,45,45,102,112,59,46,81,75,44,77,48,72,47,38,46,39,85,96,65,60,67,68,42,76,44,74,60,50,62,54,18,58,79,29,60,59,48,72,57,42,31,38,35,39,29,32,63,44,72,41,50,63,68,54,39,62,70,49,48,49,56,45,51,51,52,15,43,14,55,39,27,46,65,42,45,59,48,28,12,22,40,36,32,38,70,81,61,80,55,79,43,29,36,34,24,50,88,84,44,38,23,47,36,36,34,27,36,32,82,60,61,64,70,68,70,56,46,48,61,76,37,62,45,54,68,54,59,62,49,41,38,73,52,60,72,52,42,84,48,96,67,25,36,36,24,58,26,35,19,33,19,38,35,35,26,72,56,49,19,38,34,44,9,35,24,32,42,42,41,64,24,34,69,69,33,52,44,36,50,50,35,44,26,13,46,20,37,46,50,76,54,44,61,88,74,55,54,73,72,56,48,59,39,76,73,60,78,76,65,74,60,91,69,46,33,42,57,53,52,49,55,55,49,57,74,44,47,88,74,44,53,75,56,69,80,83,73,82,53,84,30,24,30,35,50,45,75,48,44,44,66,56,47,51,49,51,47,49,53,41,37,73,75,37,68,82,64,78,51,77,43,72,66,33,49,50,50,13,47,50,54,24,25,51,51,28,22,47,50,20,70,42,90,75,75,66,50,75,41,69,32,35,38,37,37,69,40,80,45,38,74,49,39,87,75,53,49,59,92,27,43,57,27,40,49,60,42,51,39,64,27,73,46,41,38,49,56,35,54,40,56,56,6,44,54,52,37,26,49,40,46,18,47,40,44,64,74,44,68,79,36,48,63,47,60,53,63,39,56,40,62,58,55,61,70,69,56,53,50,78,38,24,40,34,53,41,75,37,59,83,55,62,62,53,66,37,31,53,67,65,50,58,38,66,31,79,44,66,59,42,33,58,55,76,73,30,44,26,31,32,36,28,52,32,85,89,39,89,68,19,35,29,38,35,41,47,31,39,63,54,54,42,33,15,25,51,38,42,53,40,46,35,58,46,46,102

Foldseek 3Di:
DKAFDDKDWAAADPPQADKDKAFFFLLQQVLQQPAWWKKKFKFWDQAAPVCCVPPVVVLLSVLLNPLCSLVVLLQFWFKAFPVLPDGIIRIGDPPRTAIETEIEDQPDSPQVLDQDWDFLQVCVSQADFWDAWDDDVRIITTHAKYWYWYDYHRTIIMIMIIGRCSFAALLQVLLSLQSSLQCLQVSNDCVSPDPLSRADRDPPLDDQPPCSSVVSSVVVVVCVVVGDSGNDDDRFLWIKGKDKDFLVLLVVQLVVLCVVVVPQDQSDSVLLVQLLLLLLLLQLVVVPDPDDPQFDKAKEKEKDAQQVLDVNGHRSNHTGGRIFMFMFMDGSNCSNDPCNSSVSSRRRSCSCVVPNNPVVCVNVNVRVVVVVVHDQLRYEYEGEDQVSPSQSSHNNSHGGSHMDGSSQSDDNHWYKYWYDDNPDPSMIMIMTIGNPSSVVSSVCSSVVVSVVD/DKAFDDKDWAAADPPQADKDKAFFFLLQQVLQQPAKWKKKFKFWDQAAPVCCVPPVVVLLSVLLNPLCSLVVLLQFWFKAFPVLPDGIIRIGDPPRTAIETEIEDQPDSDQVLDQDWDFLQVCVSQADFWDAWDDDVRIIITHAKYWYWYDNHRTIIMIMIIGRQSFAALLQVLLSLQSSLQCLQVSNDCVSPDPLSRADRDPPLDDQPPCSSVVSSVVVVVCVVSGDSGNDDDRFLWIKGKDKDFLVLLVVQLVVLCVVVVPQDQSDSVLLVQLLLLLLLLQLVVVPDPDDPQFDKAKEKEKDAQQVLDVNGHRSNHTGGRIFMFMFMDGSNCSNDPCNSSVSSRRRSCSCVVPNNPVVCVNVNVRVVVVVVDDQLRYEYEGEDQVSPSQSSHNNSHGGSHMDGSSQSDDNHWYKYWYADNPDPSMIMIMTIGNPSSVVSSVCSSVVVSVVD

Sequence (906 aa):
MASVIEQCQVAPSPGSAAELTLPLTYFDHGWLGFHRMRRILFYKLPISRPDFVQTIIPTLKDSLSLTLKHYIPLAGNVACPQDWSGYPELRYITGDSVSVIFSESDMDFNYLVGNHPRDANDFYHFIPQLAEPKDAPGFQLAPVLAIQVTLFPNHGISIGFTNHHVAGDGATIVKFVRAWALLNKFDGDEQFLDKEFIPFYDRSVIKDPNGVGMSIWDEMKKYKHMMTMSDIVTPPDKVRGTFIITRNDIGKLKNLILSRRPNLTHVTSFTVTCAYVWTCVIKSEAAIVEEIDENGMEFFGCAADCRAQFNPPLPPSYFGNALVGYVARTRHVDLAGKEGFIIAAELIGEAIQKRMKDEEWILSGSWFKEFGKVDEKRSVSVAGSPKLDLYAADFGWGRAEKLEFVSIDSGDSISMSLSKSKDSDGDLEIGLSLSKTRMNAFAAMFTHGLSFLMASVIEQCQVAPSPGSAAELTLPLTYFDHGWLGFHRMRRILFYKLPISRPDFVQTIIPTLKDSLSLTLKHYIPLAGNVACPQDWSGYPELRYITGDSVSVIFSESDMDFNYLVGNHPRDANDFYHFIPQLAEPKDAPGFQLAPVLAIQVTLFPNHGISIGFTNHHVAGDGATIVKFVRAWALLNKFDGDEQFLDKEFIPFYDRSVIKDPNGVGMSIWDEMKKYKHMMTMSDIVTPPDKVRGTFIITRNDIGKLKNLILSRRPNLTHVTSFTVTCAYVWTCVIKSEAAIVEEIDENGMEFFGCAADCRAQFNPPLPPSYFGNALVGYVARTRHVDLAGKEGFIIAAELIGEAIQKRMKDEEWILSGSWFKEFGKVDEKRSVSVAGSPKLDLYAADFGWGRAEKLEFVSIDSGDSISMSLSKSKDSDGDLEIGLSLSKTRMNAFAAMFTHGLSFL

InterPro domains:
  IPR023213 Chloramphenicol acetyltransferase-like domain superfamily [G3DSA:3.30.559.10] (2-233)
  IPR023213 Chloramphenicol acetyltransferase-like domain superfamily [G3DSA:3.30.559.10] (234-453)
  IPR051504 Plant secondary metabolite acyltransferase [PTHR31625] (3-452)

Secondary structure (DSSP, 8-state):
-EEEEEEEEE-PPTTT---EEEE--HHHHTTTTSPPEEEEEEEE----HHHIIIIIHHHHHHHHHHHHHH-GGGGSEEEEETT--S--EEEE-TT--EEEEEEEE-S-HHHHHSSS-EEGGGGGGGSPPPPPPEEETTEEEEE-EEEEEEEETTTEEEEEEEE-GGG--HHHHHHHHHHHHHHHHTTT-GGGS-GGGSPB--GGGS--TT-HHHHHHHHHHTTGGG---S------S-EEEEEEE-HHHHHHHHHHHHHH-TT-----HHHHHHHHHHHHHHHHHHHH-S---TTPEEEEEEEEE-GGGSSSPPPTTB-S--EEEEEEEEEHHHHHSTTHHHHHHHHHHHHHHHHTT-HHHHHHTHHHHHHTT--GGGEEEEE--TTS-GGG--SSS-S-SEEEEGGGG-SSSEEEEEEE-SS-TT-EEEEEEE-HHHHHHHHHHHHHHHTT-/-EEEEEEEEE-PPTTT---EEEE--HHHHTTTTSPPEEEEEEEE----HHHIIIIIHHHHHHHHHHHHHH-GGGGSEEEEETT--S--EEEE-TT--EEEEEEEE-S-HHHHHSSS-EEGGGGGGGSPPPPPPEEETTEEEEE-EEEEEEEETTTEEEEEEEE-GGG--HHHHHHHHHHHHHHHHTTT-GGGS-GGGSPB--GGGS--TT-HHHHHHHHHHTTGGG---S------S-EEEEEEE-HHHHHHHHHHHHHH-TT-----HHHHHHHHHHHHHHHHHHHH-S---TTPEEEEEEEEE-GGGSSSPPPTTB-S--EEEEEEEEEHHHHHSTTHHHHHHHHHHHHHHHHTT-HHHHHHTHHHHHHTT--GGGEEEEE--TTS-GGG--SSS-S-SEEEEGGGG-SSSEEEEEEE-SS-TT-EEEEEEE-HHHHHHHHHHHHHHHTT-

Radius of gyration: 35.71 Å; Cα contacts (8 Å, |Δi|>4): 1932; chains: 2; bounding box: 61×109×73 Å